Protein AF-0000000079915644 (afdb_homodimer)

Radius of gyration: 28.43 Å; Cα contacts (8 Å, |Δi|>4): 1876; chains: 2; bounding box: 83×76×59 Å

pLDDT: mean 86.88, std 17.56, range [28.33, 98.88]

Sequence (928 aa):
MQSSHTFTTGSAVFDEYNLVSAAGLVPVLELGEQAGLSDLIDTHVDLASTRVASGAANPVGKLTSIIGGMLTGADSIDDVDTIRAGGTPILFDQVYAPSTLGIFLREFTYGHSLQLGAVLRRHLIGLAARTPLLPGIEDRAFLDIDSLLRPVYGHQKQGASYGHAKIAGRALLRKGLSPLVTTLSTANSAPLVAEMRLRAGKTGSGRGAASQLRSAISTARACGATGKIMVRGDSAFGNKAVIGAAVAAGIEFSVVMTRNPRITRAMESIDEQEWTPVHYPGAVTDPDTGELISDAEVAETSYTAFSGRHKVTARLVVRRVKDANHPDALFPIWRYHPFFTNCDLPTVDADITHRKHAIVETVFADLIDGPLAHIPSGRFGANSAWVLCAAIAYNLLRAAGTLAGGRHAAARGATLRRHLVNVPARFARPARKPVLHLPAHWPRQADWTTLWDNVIDYEPPQAAMQSSHTFTTGSAVFDEYNLVSAAGLVPVLELGEQAGLSDLIDTHVDLASTRVASGAANPVGKLTSIIGGMLTGADSIDDVDTIRAGGTPILFDQVYAPSTLGIFLREFTYGHSLQLGAVLRRHLIGLAARTPLLPGIEDRAFLDIDSLLRPVYGHQKQGASYGHAKIAGRALLRKGLSPLVTTLSTANSAPLVAEMRLRAGKTGSGRGAASQLRSAISTARACGATGKIMVRGDSAFGNKAVIGAAVAAGIEFSVVMTRNPRITRAMESIDEQEWTPVHYPGAVTDPDTGELISDAEVAETSYTAFSGRHKVTARLVVRRVKDANHPDALFPIWRYHPFFTNCDLPTVDADITHRKHAIVETVFADLIDGPLAHIPSGRFGANSAWVLCAAIAYNLLRAAGTLAGGRHAAARGATLRRHLVNVPARFARPARKPVLHLPAHWPRQADWTTLWDNVIDYEPPQAA

Solvent-accessible surface area (backbone atoms only — not comparable to full-atom values): 47568 Å² total; per-residue (Å²): 62,45,70,67,66,81,64,52,65,82,21,59,42,63,72,26,54,38,33,19,61,42,49,28,46,56,45,50,50,48,46,40,48,74,24,37,42,56,60,40,37,60,73,50,52,76,57,85,82,42,95,43,77,76,37,40,59,61,58,39,26,48,52,38,30,51,27,52,16,40,48,69,60,18,28,41,55,68,47,29,32,58,56,60,14,21,18,34,51,69,46,29,39,55,71,62,53,33,71,58,47,51,50,30,35,64,57,35,39,71,70,49,39,52,27,50,42,50,35,38,32,52,34,47,30,28,40,39,73,74,38,86,54,50,50,60,22,51,58,36,30,37,34,29,47,51,54,57,67,54,83,67,71,51,49,83,29,74,62,63,54,86,43,68,44,53,62,63,53,32,49,37,43,75,69,38,38,21,43,37,37,30,30,38,31,23,95,73,28,53,74,35,63,43,39,66,44,70,34,59,44,85,51,60,77,43,66,64,43,32,63,49,46,55,54,34,52,53,41,43,44,69,52,44,38,73,43,50,41,34,38,29,31,49,49,65,46,44,42,70,60,38,50,46,48,29,56,75,70,71,38,32,40,35,22,20,49,68,87,42,72,67,57,50,52,56,58,68,65,55,57,81,85,58,51,39,79,42,76,59,91,85,50,59,50,35,82,85,76,63,43,59,56,49,59,33,33,36,36,68,47,81,40,72,44,73,60,77,95,64,48,42,76,36,36,34,38,35,38,34,31,61,36,71,54,39,72,76,42,96,57,76,45,69,43,76,50,48,28,42,29,66,62,86,55,58,70,68,54,40,50,57,58,50,60,54,43,58,57,54,52,57,54,50,50,47,40,28,76,30,43,47,44,37,68,74,52,92,44,66,31,24,38,34,46,49,52,46,40,43,44,44,34,50,43,50,50,46,48,44,19,44,57,29,34,79,72,38,38,67,48,52,61,70,56,45,24,57,60,43,19,47,35,40,22,44,55,45,54,67,96,77,40,58,32,35,37,19,34,20,67,42,75,51,45,68,41,40,49,38,27,38,40,62,44,52,65,57,68,78,80,72,83,127,62,43,70,67,66,80,63,52,66,82,22,59,41,63,71,26,53,37,34,20,58,42,50,28,47,56,47,50,51,48,46,40,47,75,22,38,42,56,58,39,36,61,72,49,52,75,59,83,80,41,93,44,76,79,36,40,60,62,57,40,27,48,52,36,28,52,28,53,17,40,49,70,58,20,28,41,56,69,48,29,32,58,57,60,14,21,19,34,50,69,47,27,40,55,70,63,53,32,70,58,47,51,50,30,36,63,57,35,40,71,68,50,39,53,29,48,43,49,35,39,32,53,33,47,31,28,42,40,74,74,39,84,53,52,49,58,22,51,58,35,30,38,34,30,45,50,52,55,66,53,84,68,70,52,49,83,30,73,59,63,55,84,44,68,44,52,61,64,52,33,48,38,43,74,69,36,39,21,45,38,37,31,31,38,31,22,96,74,28,53,74,34,62,42,38,66,45,69,35,60,41,87,53,59,76,43,66,65,43,31,62,49,46,56,53,34,52,53,43,42,43,69,52,45,38,74,42,50,40,33,39,28,32,48,47,64,46,44,43,71,60,39,50,47,45,31,55,75,70,69,38,32,39,36,20,20,49,69,86,42,72,68,55,49,51,56,57,66,66,53,55,80,84,57,52,38,79,42,76,58,91,83,49,58,49,37,84,85,76,63,43,60,58,50,60,32,32,35,35,69,45,81,41,72,44,73,62,77,95,63,47,43,76,35,37,34,38,34,37,34,30,60,38,72,53,39,73,77,42,96,58,75,46,69,44,76,50,49,30,41,28,65,60,86,56,56,71,69,54,42,50,57,57,50,60,54,44,59,56,53,53,55,53,50,50,47,39,28,76,31,43,47,44,36,67,74,52,95,44,68,31,24,38,35,45,50,52,48,40,44,44,44,34,50,43,50,51,45,47,44,18,44,56,27,33,79,72,38,36,67,48,52,64,71,55,45,24,58,61,43,20,48,34,40,21,44,55,44,54,67,96,77,40,57,33,34,37,20,33,19,68,42,76,49,46,68,40,40,48,38,29,38,40,61,46,52,64,57,68,79,80,72,82,124

InterPro domains:
  IPR025668 Transposase DDE domain [PF13701] (14-450)
  IPR047960 IS1380 family transposase [NF033539] (12-442)

Organism: NCBI:txid1990687

Nearest PDB structures (foldseek):
  1mm8-assembly1_A-2  TM=5.732E-01  e=1.551E-09  Escherichia coli
  4dm0-assembly1_A-2  TM=5.658E-01  e=3.781E-09  Escherichia coli
  3ecp-assembly1_A-2  TM=5.749E-01  e=3.443E-09  Escherichia coli
  1mus-assembly1_A-2  TM=5.666E-01  e=3.948E-08  Escherichia coli
  1b7e-assembly1_A-2  TM=5.263E-01  e=6.240E-05  Escherichia coli

Secondary structure (DSSP, 8-state):
-EESS---GGGEEEEETTEES-TTHHHHHHHHHHTTHHHHHHHH----S-SSGGGGS-HHHHHHHHHHHHHTT--STGGGGGGGSTTHHHHEE----HHHHHHHHTT--HHHHHHHHHHHHHHHHHHHHHS--STTTTTEEEEEEEE-------SS-TT----THHHHTHHHHHTTB--EEEEEE-TTS--EEEEEE--BTTS-TTTTHHHHHHHHHHHHHHTT--SEEEEEE-GGG-SHHHHHHHHHHT-EEEEE----HHHHHHHHTS-GGG-EEE--TTPPB-TTT-SB---EEEEEEEEEES-GGG-EEEEEEEEEEE-TT-TT-SS--EEEEEEEE---S-HHHHHHHHHGGGHHHHHHHHHHTTTTSS---SSHHHHHHHHHHHHHHHHHHHHHHHHH-GGGGG--HHHHIIIIIS--EEEE-GGG--EEEEETT-TTHHHHHHHHHHHHT-------/-EESS---GGGEEEEETTEES-TTHHHHHHHHHHTTHHHHHHHH----S-SSGGGGS-HHHHHHHHHHHHHHT--STGGGGGGGSTTHHHHEE----HHHHHHHHTT--HHHHHHHHHHHHHHHHHHHHHS--STTTTTEEEEEEEE-------SS-TT----THHHHTHHHHHTTB--EEEEEE-TTS--EEEEEE--BTTS-TTTTHHHHHHHHHHHHHHTT--SEEEEEE-GGG-SHHHHHHHHHHT-EEEEE----HHHHHHHHTS-GGG-EEE--TTPPB-TTT-SB---EEEEEEEEEES-GGG-EEEEEEEEEEE-TT-TT-SS--EEEEEEEE---S-HHHHHHHHHGGGHHHHHHHHHHTTTTSS---SSHHHHHHHHHHHHHHHHHHHHHHHHH-GGGGG--HHHHIIIIIS--EEEE-GGG--EEEEETT-TTHHHHHHHHHHHHT-------

Structure (mmCIF, N/CA/C/O backbone):
data_AF-0000000079915644-model_v1
#
loop_
_entity.id
_entity.type
_entity.pdbx_description
1 polymer Transposase
#
loop_
_atom_site.group_PDB
_atom_site.id
_atom_site.type_symbol
_atom_site.label_atom_id
_atom_site.label_alt_id
_atom_site.label_comp_id
_atom_site.label_asym_id
_atom_site.label_entity_id
_atom_site.label_seq_id
_atom_site.pdbx_PDB_ins_code
_atom_site.Cartn_x
_atom_site.Cartn_y
_atom_site.Cartn_z
_atom_site.occupancy
_atom_site.B_iso_or_equiv
_atom_site.auth_seq_id
_atom_site.auth_comp_id
_atom_site.auth_asym_id
_atom_site.auth_atom_id
_atom_site.pdbx_PDB_model_num
ATOM 1 N N . MET A 1 1 ? -13.391 -22.922 5.473 1 87.44 1 MET A N 1
ATOM 2 C CA . MET A 1 1 ? -14.523 -22.047 5.188 1 87.44 1 MET A CA 1
ATOM 3 C C . MET A 1 1 ? -15.164 -22.406 3.85 1 87.44 1 MET A C 1
ATOM 5 O O . MET A 1 1 ? -14.508 -22.344 2.809 1 87.44 1 MET A O 1
ATOM 9 N N . GLN A 1 2 ? -16.281 -23 3.943 1 85.5 2 GLN A N 1
ATOM 10 C CA . GLN A 1 2 ? -17.031 -23.422 2.764 1 85.5 2 GLN A CA 1
ATOM 11 C C . GLN A 1 2 ? -18.453 -22.891 2.795 1 85.5 2 GLN A C 1
ATOM 13 O O . GLN A 1 2 ? -19.031 -22.734 3.869 1 85.5 2 GLN A O 1
ATOM 18 N N . SER A 1 3 ? -18.938 -22.656 1.608 1 87.62 3 SER A N 1
ATOM 19 C CA . SER A 1 3 ? -20.312 -22.141 1.515 1 87.62 3 SER A CA 1
ATOM 20 C C . SER A 1 3 ? -21.312 -23.125 2.1 1 87.62 3 SER A C 1
ATOM 22 O O . SER A 1 3 ? -21.219 -24.328 1.86 1 87.62 3 SER A O 1
ATOM 24 N N . SER A 1 4 ? -22.188 -22.609 2.879 1 86.88 4 SER A N 1
ATOM 25 C CA . SER A 1 4 ? -23.219 -23.422 3.531 1 86.88 4 SER A CA 1
ATOM 26 C C . SER A 1 4 ? -24.469 -23.547 2.662 1 86.88 4 SER A C 1
ATOM 28 O O . SER A 1 4 ? -25.438 -24.203 3.045 1 86.88 4 SER A O 1
ATOM 30 N N . HIS A 1 5 ? -24.406 -22.906 1.469 1 90.5 5 HIS A N 1
ATOM 31 C CA . HIS A 1 5 ? -25.578 -22.859 0.584 1 90.5 5 HIS A CA 1
ATOM 32 C C . HIS A 1 5 ? -25.172 -23.172 -0.857 1 90.5 5 HIS A C 1
ATOM 34 O O . HIS A 1 5 ? -24 -23.031 -1.227 1 90.5 5 HIS A O 1
ATOM 40 N N . THR A 1 6 ? -26.109 -23.672 -1.55 1 90.62 6 THR A N 1
ATOM 41 C CA . THR A 1 6 ? -25.938 -23.812 -2.99 1 90.62 6 THR A CA 1
ATOM 42 C C . THR A 1 6 ? -26.516 -22.625 -3.734 1 90.62 6 THR A C 1
ATOM 44 O O . THR A 1 6 ? -27.719 -22.391 -3.701 1 90.62 6 THR A O 1
ATOM 47 N N . PHE A 1 7 ? -25.703 -21.938 -4.344 1 93.62 7 PHE A N 1
ATOM 48 C CA . PHE A 1 7 ? -26.109 -20.734 -5.055 1 93.62 7 PHE A CA 1
ATOM 49 C C . PHE A 1 7 ? -26.297 -21.016 -6.539 1 93.62 7 PHE A C 1
ATOM 51 O O . PHE A 1 7 ? -25.656 -21.922 -7.086 1 93.62 7 PHE A O 1
ATOM 58 N N . THR A 1 8 ? -27.188 -20.266 -7.152 1 94.19 8 THR A N 1
ATOM 59 C CA . THR A 1 8 ? -27.359 -20.234 -8.602 1 94.19 8 THR A CA 1
ATOM 60 C C . THR A 1 8 ? -27.016 -18.859 -9.164 1 94.19 8 THR A C 1
ATOM 62 O O . THR A 1 8 ? -26.734 -17.938 -8.406 1 94.19 8 THR A O 1
ATOM 65 N N . THR A 1 9 ? -26.984 -18.734 -10.422 1 94.31 9 THR A N 1
ATOM 66 C CA . THR A 1 9 ? -26.641 -17.469 -11.047 1 94.31 9 THR A CA 1
ATOM 67 C C . THR A 1 9 ? -27.641 -16.391 -10.656 1 94.31 9 THR A C 1
ATOM 69 O O . THR A 1 9 ? -27.297 -15.211 -10.555 1 94.31 9 THR A O 1
ATOM 72 N N . GLY A 1 10 ? -28.859 -16.766 -10.375 1 94.31 10 GLY A N 1
ATOM 73 C CA . GLY A 1 10 ? -29.891 -15.828 -9.992 1 94.31 10 GLY A CA 1
ATOM 74 C C . GLY A 1 10 ? -29.875 -15.477 -8.516 1 94.31 10 GLY A C 1
ATOM 75 O O . GLY A 1 10 ? -30.641 -14.625 -8.062 1 94.31 10 GLY A O 1
ATOM 76 N N . SER A 1 11 ? -28.938 -16.031 -7.773 1 96.5 11 SER A N 1
ATOM 77 C CA . SER A 1 11 ? -28.891 -15.875 -6.324 1 96.5 11 SER A CA 1
ATOM 78 C C . SER A 1 11 ? -28.266 -14.547 -5.93 1 96.5 11 SER A C 1
ATOM 80 O O . SER A 1 11 ? -28.297 -14.164 -4.758 1 96.5 11 SER A O 1
ATOM 82 N N . ALA A 1 12 ? -27.688 -13.789 -6.805 1 97.19 12 ALA A N 1
ATOM 83 C CA . ALA A 1 12 ? -27.094 -12.484 -6.539 1 97.19 12 ALA A CA 1
ATOM 84 C C . ALA A 1 12 ? -27.766 -11.398 -7.379 1 97.19 12 ALA A C 1
ATOM 86 O O . ALA A 1 12 ? -27.766 -11.477 -8.609 1 97.19 12 ALA A O 1
ATOM 87 N N . VAL A 1 13 ? -28.359 -10.453 -6.73 1 97.38 13 VAL A N 1
ATOM 88 C CA . VAL A 1 13 ? -29.094 -9.414 -7.441 1 97.38 13 VAL A CA 1
ATOM 89 C C . VAL A 1 13 ? -28.719 -8.039 -6.887 1 97.38 13 VAL A C 1
ATOM 91 O O . VAL A 1 13 ? -28.672 -7.848 -5.668 1 97.38 13 VAL A O 1
ATOM 94 N N . PHE A 1 14 ? -28.453 -7.098 -7.738 1 97.88 14 PHE A N 1
ATOM 95 C CA . PHE A 1 14 ? -28.141 -5.73 -7.348 1 97.88 14 PHE A CA 1
ATOM 96 C C . PHE A 1 14 ? -29.391 -4.867 -7.305 1 97.88 14 PHE A C 1
ATOM 98 O O . PHE A 1 14 ? -29.625 -4.059 -8.203 1 97.88 14 PHE A O 1
ATOM 105 N N . ASP A 1 15 ? -30.156 -4.996 -6.184 1 97.06 15 ASP A N 1
ATOM 106 C CA . ASP A 1 15 ? -31.469 -4.355 -6.16 1 97.06 15 ASP A CA 1
ATOM 107 C C . ASP A 1 15 ? -31.734 -3.674 -4.82 1 97.06 15 ASP A C 1
ATOM 109 O O . ASP A 1 15 ? -32.875 -3.301 -4.512 1 97.06 15 ASP A O 1
ATOM 113 N N . GLU A 1 16 ? -30.75 -3.574 -3.977 1 96.56 16 GLU A N 1
ATOM 114 C CA . GLU A 1 16 ? -30.969 -3.006 -2.652 1 96.56 16 GLU A CA 1
ATOM 115 C C . GLU A 1 16 ? -30.656 -1.513 -2.631 1 96.56 16 GLU A C 1
ATOM 117 O O . GLU A 1 16 ? -29.484 -1.119 -2.566 1 96.56 16 GLU A O 1
ATOM 122 N N . TYR A 1 17 ? -31.594 -0.675 -2.482 1 96.12 17 TYR A N 1
ATOM 123 C CA . TYR A 1 17 ? -31.453 0.775 -2.564 1 96.12 17 TYR A CA 1
ATOM 124 C C . TYR A 1 17 ? -31.078 1.365 -1.209 1 96.12 17 TYR A C 1
ATOM 126 O O . TYR A 1 17 ? -30.625 2.506 -1.127 1 96.12 17 TYR A O 1
ATOM 134 N N . ASN A 1 18 ? -31.266 0.606 -0.146 1 96.44 18 ASN A N 1
ATOM 135 C CA . ASN A 1 18 ? -31.047 1.159 1.187 1 96.44 18 ASN A CA 1
ATOM 136 C C . ASN A 1 18 ? -29.766 0.621 1.812 1 96.44 18 ASN A C 1
ATOM 138 O O . ASN A 1 18 ? -29.484 0.88 2.982 1 96.44 18 ASN A O 1
ATOM 142 N N . LEU A 1 19 ? -29.062 -0.148 1.036 1 97.5 19 LEU A N 1
ATOM 143 C CA . LEU A 1 19 ? -27.812 -0.714 1.535 1 97.5 19 LEU A CA 1
ATOM 144 C C . LEU A 1 19 ? -26.641 0.245 1.304 1 97.5 19 LEU A C 1
ATOM 146 O O . LEU A 1 19 ? -26.344 0.598 0.161 1 97.5 19 LEU A O 1
ATOM 150 N N . VAL A 1 20 ? -26.094 0.651 2.436 1 96.81 20 VAL A N 1
ATOM 151 C CA . VAL A 1 20 ? -24.953 1.565 2.428 1 96.81 20 VAL A CA 1
ATOM 152 C C . VAL A 1 20 ? -23.656 0.775 2.557 1 96.81 20 VAL A C 1
ATOM 154 O O . VAL A 1 20 ? -23.5 -0.023 3.482 1 96.81 20 VAL A O 1
ATOM 157 N N . SER A 1 21 ? -22.719 1.036 1.674 1 96.44 21 SER A N 1
ATOM 158 C CA . SER A 1 21 ? -21.5 0.252 1.67 1 96.44 21 SER A CA 1
ATOM 159 C C . SER A 1 21 ? -20.484 0.805 2.668 1 96.44 21 SER A C 1
ATOM 161 O O . SER A 1 21 ? -19.594 0.081 3.127 1 96.44 21 SER A O 1
ATOM 163 N N . ALA A 1 22 ? -20.594 2.09 3.01 1 97.5 22 ALA A N 1
ATOM 164 C CA . ALA A 1 22 ? -19.625 2.75 3.875 1 97.5 22 ALA A CA 1
ATOM 165 C C . ALA A 1 22 ? -20.312 3.684 4.867 1 97.5 22 ALA A C 1
ATOM 167 O O . ALA A 1 22 ? -20.188 4.906 4.77 1 97.5 22 ALA A O 1
ATOM 168 N N . ALA A 1 23 ? -20.875 3.09 5.855 1 97.75 23 ALA A N 1
ATOM 169 C CA . ALA A 1 23 ? -21.656 3.865 6.82 1 97.75 23 ALA A CA 1
ATOM 170 C C . ALA A 1 23 ? -20.75 4.758 7.66 1 97.75 23 ALA A C 1
ATOM 172 O O . ALA A 1 23 ? -21.203 5.781 8.188 1 97.75 23 ALA A O 1
ATOM 173 N N . GLY A 1 24 ? -19.484 4.395 7.766 1 97.88 24 GLY A N 1
ATOM 174 C CA . GLY A 1 24 ? -18.531 5.191 8.523 1 97.88 24 GLY A CA 1
ATOM 175 C C . GLY A 1 24 ? -18.25 6.539 7.891 1 97.88 24 GLY A C 1
ATOM 176 O O . GLY A 1 24 ? -17.672 7.422 8.531 1 97.88 24 GLY A O 1
ATOM 177 N N . LEU A 1 25 ? -18.672 6.742 6.664 1 97.81 25 LEU A N 1
ATOM 178 C CA . LEU A 1 25 ? -18.547 8.039 6.012 1 97.81 25 LEU A CA 1
ATOM 179 C C . LEU A 1 25 ? -19.328 9.109 6.762 1 97.81 25 LEU A C 1
ATOM 181 O O . LEU A 1 25 ? -18.953 10.281 6.746 1 97.81 25 LEU A O 1
ATOM 185 N N . VAL A 1 26 ? -20.422 8.719 7.406 1 97.62 26 VAL A N 1
ATOM 186 C CA . VAL A 1 26 ? -21.297 9.672 8.062 1 97.62 26 VAL A CA 1
ATOM 187 C C . VAL A 1 26 ? -20.547 10.414 9.156 1 97.62 26 VAL A C 1
ATOM 189 O O . VAL A 1 26 ? -20.391 11.641 9.094 1 97.62 26 VAL A O 1
ATOM 192 N N . PRO A 1 27 ? -19.953 9.672 10.141 1 98.06 27 PRO A N 1
ATOM 193 C CA . PRO A 1 27 ? -19.25 10.422 11.18 1 98.06 27 PRO A CA 1
ATOM 194 C C . PRO A 1 27 ? -17.984 11.102 10.648 1 98.06 27 PRO A C 1
ATOM 196 O O . PRO A 1 27 ? -17.625 12.18 11.117 1 98.06 27 PRO A O 1
ATOM 199 N N . VAL A 1 28 ? -17.297 10.555 9.656 1 98.38 28 VAL A N 1
ATOM 200 C CA . VAL A 1 28 ? -16.031 11.109 9.18 1 98.38 28 VAL A CA 1
ATOM 201 C C . VAL A 1 28 ? -16.281 12.422 8.43 1 98.38 28 VAL A C 1
ATOM 203 O O . VAL A 1 28 ? -15.594 13.414 8.656 1 98.38 28 VAL A O 1
ATOM 206 N N . LEU A 1 29 ? -17.281 12.453 7.582 1 97.75 29 LEU A N 1
ATOM 207 C CA . LEU A 1 29 ? -17.594 13.68 6.855 1 97.75 29 LEU A CA 1
ATOM 208 C C . LEU A 1 29 ? -18.219 14.727 7.785 1 97.75 29 LEU A C 1
ATOM 210 O O . LEU A 1 29 ? -17.984 15.922 7.609 1 97.75 29 LEU A O 1
ATOM 214 N N . GLU A 1 30 ? -18.984 14.25 8.742 1 97.25 30 GLU A N 1
ATOM 215 C CA . GLU A 1 30 ? -19.5 15.18 9.75 1 97.25 30 GLU A CA 1
ATOM 216 C C . GLU A 1 30 ? -18.359 15.852 10.508 1 97.25 30 GLU A C 1
ATOM 218 O O . GLU A 1 30 ? -18.422 17.047 10.789 1 97.25 30 GLU A O 1
ATOM 223 N N . LEU A 1 31 ? -17.391 15.086 10.852 1 98.06 31 LEU A N 1
ATOM 224 C CA . LEU A 1 31 ? -16.203 15.633 11.492 1 98.06 31 LEU A CA 1
ATOM 225 C C . LEU A 1 31 ? -15.547 16.688 10.609 1 98.06 31 LEU A C 1
ATOM 227 O O . LEU A 1 31 ? -15.117 17.734 11.102 1 98.06 31 LEU A O 1
ATOM 231 N N . GLY A 1 32 ? -15.43 16.422 9.297 1 98.19 32 GLY A N 1
ATOM 232 C CA . GLY A 1 32 ? -14.922 17.406 8.359 1 98.19 32 GLY A CA 1
ATOM 233 C C . GLY A 1 32 ? -15.711 18.703 8.367 1 98.19 32 GLY A C 1
ATOM 234 O O . GLY A 1 32 ? -15.133 19.797 8.328 1 98.19 32 GLY A O 1
ATOM 235 N N . GLU A 1 33 ? -16.969 18.578 8.469 1 96.62 33 GLU A N 1
ATOM 236 C CA . GLU A 1 33 ? -17.844 19.734 8.492 1 96.62 33 GLU A CA 1
ATOM 237 C C . GLU A 1 33 ? -17.703 20.516 9.797 1 96.62 33 GLU A C 1
ATOM 239 O O . GLU A 1 33 ? -17.719 21.75 9.797 1 96.62 33 GLU A O 1
ATOM 244 N N . GLN A 1 34 ? -17.609 19.766 10.852 1 96.81 34 GLN A N 1
ATOM 245 C CA . GLN A 1 34 ? -17.422 20.406 12.148 1 96.81 34 GLN A CA 1
ATOM 246 C C . GLN A 1 34 ? -16.125 21.203 12.195 1 96.81 34 GLN A C 1
ATOM 248 O O . GLN A 1 34 ? -16.016 22.188 12.938 1 96.81 34 GLN A O 1
ATOM 253 N N . ALA A 1 35 ? -15.203 20.797 11.352 1 97.69 35 ALA A N 1
ATOM 254 C CA . ALA A 1 35 ? -13.93 21.5 11.258 1 97.69 35 ALA A CA 1
ATOM 255 C C . ALA A 1 35 ? -13.961 22.547 10.156 1 97.69 35 ALA A C 1
ATOM 257 O O . ALA A 1 35 ? -12.938 23.156 9.844 1 97.69 35 ALA A O 1
ATOM 258 N N . GLY A 1 36 ? -15.031 22.672 9.484 1 97.44 36 GLY A N 1
ATOM 259 C CA . GLY A 1 36 ? -15.281 23.812 8.602 1 97.44 36 GLY A CA 1
ATOM 260 C C . GLY A 1 36 ? -14.953 23.5 7.148 1 97.44 36 GLY A C 1
ATOM 261 O O . GLY A 1 36 ? -14.695 24.422 6.363 1 97.44 36 GLY A O 1
ATOM 262 N N . LEU A 1 37 ? -14.977 22.281 6.727 1 98 37 LEU A N 1
ATOM 263 C CA . LEU A 1 37 ? -14.492 21.906 5.402 1 98 37 LEU A CA 1
ATOM 264 C C . LEU A 1 37 ? -15.297 22.609 4.309 1 98 37 LEU A C 1
ATOM 266 O O . LEU A 1 37 ? -14.727 23.297 3.459 1 98 37 LEU A O 1
ATOM 270 N N . SER A 1 38 ? -16.594 22.516 4.301 1 97.12 38 SER A N 1
ATOM 271 C CA . SER A 1 38 ? -17.438 23.078 3.246 1 97.12 38 SER A CA 1
ATOM 272 C C . SER A 1 38 ? -17.344 24.609 3.229 1 97.12 38 SER A C 1
ATOM 274 O O . SER A 1 38 ? -17.266 25.219 2.16 1 97.12 38 SER A O 1
ATOM 276 N N . ASP A 1 39 ? -17.344 25.203 4.367 1 97.31 39 ASP A N 1
ATOM 277 C CA . ASP A 1 39 ? -17.234 26.656 4.461 1 97.31 39 ASP A CA 1
ATOM 278 C C . ASP A 1 39 ? -15.898 27.156 3.9 1 97.31 39 ASP A C 1
ATOM 280 O O . ASP A 1 39 ? -15.852 28.156 3.191 1 97.31 39 ASP A O 1
ATOM 284 N N . LEU A 1 40 ? -14.891 26.469 4.25 1 98.31 40 LEU A N 1
ATOM 285 C CA . LEU A 1 40 ? -13.562 26.828 3.775 1 98.31 40 LEU A CA 1
ATOM 286 C C . LEU A 1 40 ? -13.477 26.719 2.258 1 98.31 40 LEU A C 1
ATOM 288 O O . LEU A 1 40 ? -12.898 27.578 1.596 1 98.31 40 LEU A O 1
ATOM 292 N N . ILE A 1 41 ? -13.977 25.609 1.707 1 97.56 41 ILE A N 1
ATOM 293 C CA . ILE A 1 41 ? -13.977 25.438 0.259 1 97.56 41 ILE A CA 1
ATOM 294 C C . ILE A 1 41 ? -14.781 26.547 -0.394 1 97.56 41 ILE A C 1
ATOM 296 O O . ILE A 1 41 ? -14.32 27.172 -1.354 1 97.56 41 ILE A O 1
ATOM 300 N N . ASP A 1 42 ? -15.906 26.812 0.135 1 95.38 42 ASP A N 1
ATOM 301 C CA . ASP A 1 42 ? -16.797 27.812 -0.424 1 95.38 42 ASP A CA 1
ATOM 302 C C . ASP A 1 42 ? -16.141 29.203 -0.393 1 95.38 42 ASP A C 1
ATOM 304 O O . ASP A 1 42 ? -16.297 29.984 -1.328 1 95.38 42 ASP A O 1
ATOM 308 N N . THR A 1 43 ? -15.438 29.484 0.604 1 96.12 43 THR A N 1
ATOM 309 C CA . THR A 1 43 ? -14.844 30.797 0.822 1 96.12 43 THR A CA 1
ATOM 310 C C . THR A 1 43 ? -13.586 30.969 -0.026 1 96.12 43 THR A C 1
ATOM 312 O O . THR A 1 43 ? -13.32 32.062 -0.536 1 96.12 43 THR A O 1
ATOM 315 N N . HIS A 1 44 ? -12.859 29.891 -0.237 1 95.69 44 HIS A N 1
ATOM 316 C CA . HIS A 1 44 ? -11.508 30.094 -0.746 1 95.69 44 HIS A CA 1
ATOM 317 C C . HIS A 1 44 ? -11.383 29.609 -2.188 1 95.69 44 HIS A C 1
ATOM 319 O O . HIS A 1 44 ? -10.5 30.047 -2.922 1 95.69 44 HIS A O 1
ATOM 325 N N . VAL A 1 45 ? -12.195 28.656 -2.588 1 95 45 VAL A N 1
ATOM 326 C CA . VAL A 1 45 ? -12.039 28.078 -3.92 1 95 45 VAL A CA 1
ATOM 327 C C . VAL A 1 45 ? -13.039 28.719 -4.883 1 95 45 VAL A C 1
ATOM 329 O O . VAL A 1 45 ? -14.242 28.484 -4.781 1 95 45 VAL A O 1
ATOM 332 N N . ASP A 1 46 ? -12.508 29.531 -5.793 1 89.62 46 ASP A N 1
ATOM 333 C CA . ASP A 1 46 ? -13.32 30.234 -6.781 1 89.62 46 ASP A CA 1
ATOM 334 C C . ASP A 1 46 ? -12.812 29.953 -8.195 1 89.62 46 ASP A C 1
ATOM 336 O O . ASP A 1 46 ? -11.789 30.5 -8.609 1 89.62 46 ASP A O 1
ATOM 340 N N . LEU A 1 47 ? -13.555 29.078 -8.891 1 85.31 47 LEU A N 1
ATOM 341 C CA . LEU A 1 47 ? -13.195 28.797 -10.281 1 85.31 47 LEU A CA 1
ATOM 342 C C . LEU A 1 47 ? -13.969 29.688 -11.234 1 85.31 47 LEU A C 1
ATOM 344 O O . LEU A 1 47 ? -14.852 29.234 -11.961 1 85.31 47 LEU A O 1
ATOM 348 N N . ALA A 1 48 ? -14.062 30.938 -11.172 1 68.81 48 ALA A N 1
ATOM 349 C CA . ALA A 1 48 ? -14.852 31.906 -11.922 1 68.81 48 ALA A CA 1
ATOM 350 C C . ALA A 1 48 ? -14.711 31.688 -13.422 1 68.81 48 ALA A C 1
ATOM 352 O O . ALA A 1 48 ? -15.695 31.797 -14.164 1 68.81 48 ALA A O 1
ATOM 353 N N . SER A 1 49 ? -13.531 31.5 -13.961 1 60.97 49 SER A N 1
ATOM 354 C CA . SER A 1 49 ? -13.344 31.391 -15.406 1 60.97 49 SER A CA 1
ATOM 355 C C . SER A 1 49 ? -13.102 29.938 -15.812 1 60.97 49 SER A C 1
ATOM 357 O O . SER A 1 49 ? -12.102 29.328 -15.414 1 60.97 49 SER A O 1
ATOM 359 N N . THR A 1 50 ? -14.242 29.219 -16.094 1 63.44 50 THR A N 1
ATOM 360 C CA . THR A 1 50 ? -14.016 27.844 -16.484 1 63.44 50 THR A CA 1
ATOM 361 C C . THR A 1 50 ? -14.18 27.656 -17.984 1 63.44 50 THR A C 1
ATOM 363 O O . THR A 1 50 ? -14.867 28.453 -18.641 1 63.44 50 THR A O 1
ATOM 366 N N . ARG A 1 51 ? -13.461 26.938 -18.547 1 59.19 51 ARG A N 1
ATOM 367 C CA . ARG A 1 51 ? -13.562 26.562 -19.953 1 59.19 51 ARG A CA 1
ATOM 368 C C . ARG A 1 51 ? -14.945 26 -20.266 1 59.19 51 ARG A C 1
ATOM 370 O O . ARG A 1 51 ? -15.492 26.266 -21.344 1 59.19 51 ARG A O 1
ATOM 377 N N . VAL A 1 52 ? -15.469 25.281 -19.406 1 59.91 52 VAL A N 1
ATOM 378 C CA . VAL A 1 52 ? -16.812 24.719 -19.5 1 59.91 52 VAL A CA 1
ATOM 379 C C . VAL A 1 52 ? -17.672 25.219 -18.359 1 59.91 52 VAL A C 1
ATOM 381 O O . VAL A 1 52 ? -17.328 25.031 -17.188 1 59.91 52 VAL A O 1
ATOM 384 N N . ALA A 1 53 ? -18.656 25.953 -18.75 1 58.56 53 ALA A N 1
ATOM 385 C CA . ALA A 1 53 ? -19.516 26.625 -17.766 1 58.56 53 ALA A CA 1
ATOM 386 C C . ALA A 1 53 ? -19.922 25.656 -16.656 1 58.56 53 ALA A C 1
ATOM 388 O O . ALA A 1 53 ? -19.891 26.016 -15.469 1 58.56 53 ALA A O 1
ATOM 389 N N . SER A 1 54 ? -20.312 24.5 -16.938 1 61.59 54 SER A N 1
ATOM 390 C CA . SER A 1 54 ? -20.781 23.516 -15.961 1 61.59 54 SER A CA 1
ATOM 391 C C . SER A 1 54 ? -19.625 22.969 -15.141 1 61.59 54 SER A C 1
ATOM 393 O O . SER A 1 54 ? -19.844 22.406 -14.055 1 61.59 54 SER A O 1
ATOM 395 N N . GLY A 1 55 ? -18.469 23.234 -15.539 1 64.81 55 GLY A N 1
ATOM 396 C CA . GLY A 1 55 ? -17.312 22.672 -14.867 1 64.81 55 GLY A CA 1
ATOM 397 C C . GLY A 1 55 ? -17 23.328 -13.539 1 64.81 55 GLY A C 1
ATOM 398 O O . GLY A 1 55 ? -16.469 22.688 -12.633 1 64.81 55 GLY A O 1
ATOM 399 N N . ALA A 1 56 ? -17.453 24.484 -13.414 1 72.25 56 ALA A N 1
ATOM 400 C CA . ALA A 1 56 ? -17.031 25.25 -12.242 1 72.25 56 ALA A CA 1
ATOM 401 C C . ALA A 1 56 ? -18.172 25.375 -11.227 1 72.25 56 ALA A C 1
ATOM 403 O O . ALA A 1 56 ? -17.984 25.891 -10.125 1 72.25 56 ALA A O 1
ATOM 404 N N . ALA A 1 57 ? -19.203 24.781 -11.469 1 82.44 57 ALA A N 1
ATOM 405 C CA . ALA A 1 57 ? -20.344 24.938 -10.57 1 82.44 57 ALA A CA 1
ATOM 406 C C . ALA A 1 57 ? -20.188 24.047 -9.336 1 82.44 57 ALA A C 1
ATOM 408 O O . ALA A 1 57 ? -19.719 22.906 -9.438 1 82.44 57 ALA A O 1
ATOM 409 N N . ASN A 1 58 ? -20.516 24.578 -8.141 1 89.69 58 ASN A N 1
ATOM 410 C CA . ASN A 1 58 ? -20.625 23.891 -6.852 1 89.69 58 ASN A CA 1
ATOM 411 C C . ASN A 1 58 ? -19.328 23.172 -6.48 1 89.69 58 ASN A C 1
ATOM 413 O O . ASN A 1 58 ? -19.328 21.969 -6.25 1 89.69 58 ASN A O 1
ATOM 417 N N . PRO A 1 59 ? -18.234 23.922 -6.324 1 93.62 59 PRO A N 1
ATOM 418 C CA . PRO A 1 59 ? -16.953 23.297 -5.957 1 93.62 59 PRO A CA 1
ATOM 419 C C . PRO A 1 59 ? -17.031 22.531 -4.641 1 93.62 59 PRO A C 1
ATOM 421 O O . PRO A 1 59 ? -16.359 21.516 -4.473 1 93.62 59 PRO A O 1
ATOM 424 N N . VAL A 1 60 ? -17.938 23 -3.734 1 95.62 60 VAL A N 1
ATOM 425 C CA . VAL A 1 60 ? -18.047 22.359 -2.422 1 95.62 60 VAL A CA 1
ATOM 426 C C . VAL A 1 60 ? -18.469 20.906 -2.58 1 95.62 60 VAL A C 1
ATOM 428 O O . VAL A 1 60 ? -17.797 20 -2.102 1 95.62 60 VAL A O 1
ATOM 431 N N . GLY A 1 61 ? -19.594 20.703 -3.299 1 95.31 61 GLY A N 1
ATOM 432 C CA . GLY A 1 61 ? -20.094 19.359 -3.506 1 95.31 61 GLY A CA 1
ATOM 433 C C . GLY A 1 61 ? -19.125 18.469 -4.262 1 95.31 61 GLY A C 1
ATOM 434 O O . GLY A 1 61 ? -18.969 17.297 -3.938 1 95.31 61 GLY A O 1
ATOM 435 N N . LYS A 1 62 ? -18.469 18.984 -5.227 1 96.06 62 LYS A N 1
ATOM 436 C CA . LYS A 1 62 ? -17.594 18.203 -6.086 1 96.06 62 LYS A CA 1
ATOM 437 C C . LYS A 1 62 ? -16.297 17.828 -5.355 1 96.06 62 LYS A C 1
ATOM 439 O O . LYS A 1 62 ? -15.859 16.672 -5.422 1 96.06 62 LYS A O 1
ATOM 444 N N . LEU A 1 63 ? -15.727 18.75 -4.605 1 97.56 63 LEU A N 1
ATOM 445 C CA . LEU A 1 63 ? -14.516 18.453 -3.857 1 97.56 63 LEU A CA 1
ATOM 446 C C . LEU A 1 63 ? -14.805 17.5 -2.707 1 97.56 63 LEU A C 1
ATOM 448 O O . LEU A 1 63 ? -14.023 16.578 -2.453 1 97.56 63 LEU A O 1
ATOM 452 N N . THR A 1 64 ? -15.945 17.672 -2.023 1 97.75 64 THR A N 1
ATOM 453 C CA . THR A 1 64 ? -16.281 16.781 -0.927 1 97.75 64 THR A CA 1
ATOM 454 C C . THR A 1 64 ? -16.641 15.391 -1.455 1 97.75 64 THR A C 1
ATOM 456 O O . THR A 1 64 ? -16.406 14.383 -0.776 1 97.75 64 THR A O 1
ATOM 459 N N . SER A 1 65 ? -17.172 15.289 -2.691 1 97.06 65 SER A N 1
ATOM 460 C CA . SER A 1 65 ? -17.391 13.992 -3.324 1 97.06 65 SER A CA 1
ATOM 461 C C . SER A 1 65 ? -16.062 13.273 -3.566 1 97.06 65 SER A C 1
ATOM 463 O O . SER A 1 65 ? -15.953 12.07 -3.309 1 97.06 65 SER A O 1
ATOM 465 N N . ILE A 1 66 ? -15.094 14.016 -4.074 1 97.69 66 ILE A N 1
ATOM 466 C CA . ILE A 1 66 ? -13.781 13.445 -4.336 1 97.69 66 ILE A CA 1
ATOM 467 C C . ILE A 1 66 ? -13.156 12.969 -3.025 1 97.69 66 ILE A C 1
ATOM 469 O O . ILE A 1 66 ? -12.703 11.828 -2.924 1 97.69 66 ILE A O 1
ATOM 473 N N . ILE A 1 67 ? -13.211 13.789 -2.018 1 98.44 67 ILE A N 1
ATOM 474 C CA . ILE A 1 67 ? -12.664 13.461 -0.706 1 98.44 67 ILE A CA 1
ATOM 475 C C . ILE A 1 67 ? -13.406 12.266 -0.121 1 98.44 67 ILE A C 1
ATOM 477 O O . ILE A 1 67 ? -12.789 11.328 0.392 1 98.44 67 ILE A O 1
ATOM 481 N N . GLY A 1 68 ? -14.766 12.266 -0.212 1 98 68 GLY A N 1
ATOM 482 C CA . GLY A 1 68 ? -15.57 11.141 0.251 1 98 68 GLY A CA 1
ATOM 483 C C . GLY A 1 68 ? -15.195 9.836 -0.42 1 98 68 GLY A C 1
ATOM 484 O O . GLY A 1 68 ? -15.094 8.797 0.241 1 98 68 GLY A O 1
ATOM 485 N N . GLY A 1 69 ? -15.008 9.891 -1.744 1 97.12 69 GLY A N 1
ATOM 486 C CA . GLY A 1 69 ? -14.547 8.711 -2.457 1 97.12 69 GLY A CA 1
ATOM 487 C C . GLY A 1 69 ? -13.203 8.211 -1.966 1 97.12 69 GLY A C 1
ATOM 488 O O . GLY A 1 69 ? -13.023 7.008 -1.758 1 97.12 69 GLY A O 1
ATOM 489 N N . MET A 1 70 ? -12.273 9.125 -1.736 1 97.44 70 MET A N 1
ATOM 490 C CA . MET A 1 70 ? -10.938 8.766 -1.261 1 97.44 70 MET A CA 1
ATOM 491 C C . MET A 1 70 ? -11.008 8.141 0.128 1 97.44 70 MET A C 1
ATOM 493 O O . MET A 1 70 ? -10.234 7.238 0.446 1 97.44 70 MET A O 1
ATOM 497 N N . LEU A 1 71 ? -11.938 8.609 0.934 1 98 71 LEU A N 1
ATOM 498 C CA . LEU A 1 71 ? -12.117 8.07 2.277 1 98 71 LEU A CA 1
ATOM 499 C C . LEU A 1 71 ? -12.57 6.613 2.223 1 98 71 LEU A C 1
ATOM 501 O O . LEU A 1 71 ? -12.305 5.844 3.148 1 98 71 LEU A O 1
ATOM 505 N N . THR A 1 72 ? -13.234 6.254 1.127 1 96.81 72 THR A N 1
ATOM 506 C CA . THR A 1 72 ? -13.703 4.879 0.994 1 96.81 72 THR A CA 1
ATOM 507 C C . THR A 1 72 ? -12.68 4.035 0.238 1 96.81 72 THR A C 1
ATOM 509 O O . THR A 1 72 ? -12.875 2.826 0.069 1 96.81 72 THR A O 1
ATOM 512 N N . GLY A 1 73 ? -11.648 4.688 -0.302 1 94.25 73 GLY A N 1
ATOM 513 C CA . GLY A 1 73 ? -10.57 3.92 -0.913 1 94.25 73 GLY A CA 1
ATOM 514 C C . GLY A 1 73 ? -10.391 4.219 -2.389 1 94.25 73 GLY A C 1
ATOM 515 O O . GLY A 1 73 ? -9.594 3.566 -3.068 1 94.25 73 GLY A O 1
ATOM 516 N N . ALA A 1 74 ? -11.055 5.211 -2.961 1 94.56 74 ALA A N 1
ATOM 517 C CA . ALA A 1 74 ? -10.906 5.555 -4.375 1 94.56 74 ALA A CA 1
ATOM 518 C C . ALA A 1 74 ? -9.5 6.047 -4.68 1 94.56 74 ALA A C 1
ATOM 520 O O . ALA A 1 74 ? -8.945 6.859 -3.938 1 94.56 74 ALA A O 1
ATOM 521 N N . ASP A 1 75 ? -8.898 5.52 -5.746 1 91.31 75 ASP A N 1
ATOM 522 C CA . ASP A 1 75 ? -7.59 5.996 -6.184 1 91.31 75 ASP A CA 1
ATOM 523 C C . ASP A 1 75 ? -7.629 6.445 -7.641 1 91.31 75 ASP A C 1
ATOM 525 O O . ASP A 1 75 ? -6.582 6.641 -8.266 1 91.31 75 ASP A O 1
ATOM 529 N N . SER A 1 76 ? -8.828 6.504 -8.219 1 91.94 76 SER A N 1
ATOM 530 C CA . SER A 1 76 ? -9.117 7.07 -9.531 1 91.94 76 SER A CA 1
ATOM 531 C C . SER A 1 76 ? -10.438 7.836 -9.523 1 91.94 76 SER A C 1
ATOM 533 O O . SER A 1 76 ? -11.258 7.664 -8.617 1 91.94 76 SER A O 1
ATOM 535 N N . ILE A 1 77 ? -10.609 8.633 -10.555 1 94.5 77 ILE A N 1
ATOM 536 C CA . ILE A 1 77 ? -11.852 9.391 -10.633 1 94.5 77 ILE A CA 1
ATOM 537 C C . ILE A 1 77 ? -13.039 8.438 -10.789 1 94.5 77 ILE A C 1
ATOM 539 O O . ILE A 1 77 ? -14.07 8.617 -10.141 1 94.5 77 ILE A O 1
ATOM 543 N N . ASP A 1 78 ? -12.867 7.391 -11.508 1 92.81 78 ASP A N 1
ATOM 544 C CA . ASP A 1 78 ? -13.93 6.41 -11.734 1 92.81 78 ASP A CA 1
ATOM 545 C C . ASP A 1 78 ? -14.297 5.688 -10.445 1 92.81 78 ASP A C 1
ATOM 547 O O . ASP A 1 78 ? -15.453 5.32 -10.234 1 92.81 78 ASP A O 1
ATOM 551 N N . ASP A 1 79 ? -13.383 5.52 -9.594 1 92.75 79 ASP A N 1
ATOM 552 C CA . ASP A 1 79 ? -13.602 4.785 -8.352 1 92.75 79 ASP A CA 1
ATOM 553 C C . ASP A 1 79 ? -14.492 5.574 -7.395 1 92.75 79 ASP A C 1
ATOM 555 O O . ASP A 1 79 ? -15.07 5.008 -6.469 1 92.75 79 ASP A O 1
ATOM 559 N N . VAL A 1 80 ? -14.586 6.848 -7.621 1 95.62 80 VAL A N 1
ATOM 560 C CA . VAL A 1 80 ? -15.414 7.672 -6.758 1 95.62 80 VAL A CA 1
ATOM 561 C C . VAL A 1 80 ? -16.891 7.285 -6.926 1 95.62 80 VAL A C 1
ATOM 563 O O . VAL A 1 80 ? -17.719 7.57 -6.059 1 95.62 80 VAL A O 1
ATOM 566 N N . ASP A 1 81 ? -17.219 6.598 -7.938 1 95.56 81 ASP A N 1
ATOM 567 C CA . ASP A 1 81 ? -18.594 6.242 -8.281 1 95.56 81 ASP A CA 1
ATOM 568 C C . ASP A 1 81 ? -19.219 5.348 -7.211 1 95.56 81 ASP A C 1
ATOM 570 O O . ASP A 1 81 ? -20.438 5.188 -7.156 1 95.56 81 ASP A O 1
ATOM 574 N N . THR A 1 82 ? -18.438 4.797 -6.344 1 93.12 82 THR A N 1
ATOM 575 C CA . THR A 1 82 ? -18.922 3.9 -5.301 1 93.12 82 THR A CA 1
ATOM 576 C C . THR A 1 82 ? -19.828 4.641 -4.328 1 93.12 82 THR A C 1
ATOM 578 O O . THR A 1 82 ? -20.781 4.062 -3.791 1 93.12 82 THR A O 1
ATOM 581 N N . ILE A 1 83 ? -19.641 5.902 -4.195 1 95 83 ILE A N 1
ATOM 582 C CA . ILE A 1 83 ? -20.422 6.648 -3.215 1 95 83 ILE A CA 1
ATOM 583 C C . ILE A 1 83 ? -21.781 7.02 -3.811 1 95 83 ILE A C 1
ATOM 585 O O . ILE A 1 83 ? -22.609 7.648 -3.146 1 95 83 ILE A O 1
ATOM 589 N N . ARG A 1 84 ? -22 6.602 -4.996 1 95.62 84 ARG A N 1
ATOM 590 C CA . ARG A 1 84 ? -23.312 6.832 -5.621 1 95.62 84 ARG A CA 1
ATOM 591 C C . ARG A 1 84 ? -24.141 5.562 -5.621 1 95.62 84 ARG A C 1
ATOM 593 O O . ARG A 1 84 ? -25.25 5.539 -6.184 1 95.62 84 ARG A O 1
ATOM 600 N N . ALA A 1 85 ? -23.719 4.566 -4.992 1 95.69 85 ALA A N 1
ATOM 601 C CA . ALA A 1 85 ? -24.375 3.26 -5.02 1 95.69 85 ALA A CA 1
ATOM 602 C C . ALA A 1 85 ? -25.25 3.057 -3.779 1 95.69 85 ALA A C 1
ATOM 604 O O . ALA A 1 85 ? -24.938 3.58 -2.705 1 95.69 85 ALA A O 1
ATOM 605 N N . GLY A 1 86 ? -26.344 2.297 -3.986 1 96.44 86 GLY A N 1
ATOM 606 C CA . GLY A 1 86 ? -27.172 1.868 -2.881 1 96.44 86 GLY A CA 1
ATOM 607 C C . GLY A 1 86 ? -27.797 3.025 -2.113 1 96.44 86 GLY A C 1
ATOM 608 O O . GLY A 1 86 ? -28.375 3.936 -2.713 1 96.44 86 GLY A O 1
ATOM 609 N N . GLY A 1 87 ? -27.609 2.924 -0.812 1 95.94 87 GLY A N 1
ATOM 610 C CA . GLY A 1 87 ? -28.234 3.9 0.061 1 95.94 87 GLY A CA 1
ATOM 611 C C . GLY A 1 87 ? -27.375 5.129 0.301 1 95.94 87 GLY A C 1
ATOM 612 O O . GLY A 1 87 ? -27.828 6.086 0.941 1 95.94 87 GLY A O 1
ATOM 613 N N . THR A 1 88 ? -26.172 5.176 -0.237 1 95.06 88 THR A N 1
ATOM 614 C CA . THR A 1 88 ? -25.25 6.27 0.056 1 95.06 88 THR A CA 1
ATOM 615 C C . THR A 1 88 ? -25.812 7.602 -0.434 1 95.06 88 THR A C 1
ATOM 617 O O . THR A 1 88 ? -25.766 8.602 0.284 1 95.06 88 THR A O 1
ATOM 620 N N . PRO A 1 89 ? -26.422 7.633 -1.621 1 94.12 89 PRO A N 1
ATOM 621 C CA . PRO A 1 89 ? -26.969 8.906 -2.09 1 94.12 89 PRO A CA 1
ATOM 622 C C . PRO A 1 89 ? -28.203 9.344 -1.306 1 94.12 89 PRO A C 1
ATOM 624 O O . PRO A 1 89 ? -28.656 10.484 -1.434 1 94.12 89 PRO A O 1
ATOM 627 N N . ILE A 1 90 ? -28.75 8.453 -0.578 1 94.31 90 ILE A N 1
ATOM 628 C CA . ILE A 1 90 ? -29.844 8.812 0.312 1 94.31 90 ILE A CA 1
ATOM 629 C C . ILE A 1 90 ? -29.297 9.516 1.554 1 94.31 90 ILE A C 1
ATOM 631 O O . ILE A 1 90 ? -29.906 10.445 2.072 1 94.31 90 ILE A O 1
ATOM 635 N N . LEU A 1 91 ? -28.156 9.086 1.971 1 95.31 91 LEU A N 1
ATOM 636 C CA . LEU A 1 91 ? -27.531 9.609 3.184 1 95.31 91 LEU A CA 1
ATOM 637 C C . LEU A 1 91 ? -26.891 10.969 2.924 1 95.31 91 LEU A C 1
ATOM 639 O O . LEU A 1 91 ? -26.781 11.789 3.834 1 95.31 91 LEU A O 1
ATOM 643 N N . PHE A 1 92 ? -26.391 11.164 1.71 1 95.81 92 PHE A N 1
ATOM 644 C CA . PHE A 1 92 ? -25.609 12.359 1.423 1 95.81 92 PHE A CA 1
ATOM 645 C C . PHE A 1 92 ? -26.172 13.094 0.207 1 95.81 92 PHE A C 1
ATOM 647 O O . PHE A 1 92 ? -26.594 12.461 -0.765 1 95.81 92 PHE A O 1
ATOM 654 N N . ASP A 1 93 ? -26.078 14.344 0.316 1 93.25 93 ASP A N 1
ATOM 655 C CA . ASP A 1 93 ? -26.422 15.195 -0.82 1 93.25 93 ASP A CA 1
ATOM 656 C C . ASP A 1 93 ? -25.172 15.641 -1.571 1 93.25 93 ASP A C 1
ATOM 658 O O . ASP A 1 93 ? -24.047 15.422 -1.101 1 93.25 93 ASP A O 1
ATOM 662 N N . GLN A 1 94 ? -25.359 16.078 -2.828 1 91.75 94 GLN A N 1
ATOM 663 C CA . GLN A 1 94 ? -24.312 16.672 -3.645 1 91.75 94 GLN A CA 1
ATOM 664 C C . GLN A 1 94 ? -23.234 15.633 -3.969 1 91.75 94 GLN A C 1
ATOM 666 O O . GLN A 1 94 ? -22.047 15.898 -3.793 1 91.75 94 GLN A O 1
ATOM 671 N N . VAL A 1 95 ? -23.703 14.461 -4.293 1 93.5 95 VAL A N 1
ATOM 672 C CA . VAL A 1 95 ? -22.828 13.398 -4.789 1 93.5 95 VAL A CA 1
ATOM 673 C C . VAL A 1 95 ? -22.766 13.445 -6.316 1 93.5 95 VAL A C 1
ATOM 675 O O . VAL A 1 95 ? -23.812 13.461 -6.98 1 93.5 95 VAL A O 1
ATOM 678 N N . TYR A 1 96 ? -21.562 13.5 -6.875 1 94.19 96 TYR A N 1
ATOM 679 C CA . TYR A 1 96 ? -21.438 13.766 -8.305 1 94.19 96 TYR A CA 1
ATOM 680 C C . TYR A 1 96 ? -20.828 12.578 -9.031 1 94.19 96 TYR A C 1
ATOM 682 O O . TYR A 1 96 ? -20.078 11.797 -8.438 1 94.19 96 TYR A O 1
ATOM 690 N N . ALA A 1 97 ? -21.172 12.484 -10.297 1 94.75 97 ALA A N 1
ATOM 691 C CA . ALA A 1 97 ? -20.656 11.422 -11.164 1 94.75 97 ALA A CA 1
ATOM 692 C C . ALA A 1 97 ? -19.188 11.656 -11.5 1 94.75 97 ALA A C 1
ATOM 694 O O . ALA A 1 97 ? -18.734 12.797 -11.586 1 94.75 97 ALA A O 1
ATOM 695 N N . PRO A 1 98 ? -18.453 10.555 -11.766 1 95.44 98 PRO A N 1
ATOM 696 C CA . PRO A 1 98 ? -17.031 10.664 -12.109 1 95.44 98 PRO A CA 1
ATOM 697 C C . PRO A 1 98 ? -16.781 11.562 -13.312 1 95.44 98 PRO A C 1
ATOM 699 O O . PRO A 1 98 ? -15.82 12.328 -13.328 1 95.44 98 PRO A O 1
ATOM 702 N N . SER A 1 99 ? -17.641 11.5 -14.336 1 94.5 99 SER A N 1
ATOM 703 C CA . SER A 1 99 ? -17.469 12.344 -15.523 1 94.5 99 SER A CA 1
ATOM 704 C C . SER A 1 99 ? -17.5 13.82 -15.156 1 94.5 99 SER A C 1
ATOM 706 O O . SER A 1 99 ? -16.672 14.602 -15.625 1 94.5 99 SER A O 1
ATOM 708 N N . THR A 1 100 ? -18.406 14.156 -14.273 1 94.38 100 THR A N 1
ATOM 709 C CA . THR A 1 100 ? -18.531 15.531 -13.797 1 94.38 100 THR A CA 1
ATOM 710 C C . THR A 1 100 ? -17.297 15.945 -12.984 1 94.38 100 THR A C 1
ATOM 712 O O . THR A 1 100 ? -16.781 17.047 -13.156 1 94.38 100 THR A O 1
ATOM 715 N N . LEU A 1 101 ? -16.875 15.062 -12.164 1 95.81 101 LEU A N 1
ATOM 716 C CA . LEU A 1 101 ? -15.711 15.336 -11.328 1 95.81 101 LEU A CA 1
ATOM 717 C C . LEU A 1 101 ? -14.453 15.492 -12.18 1 95.81 101 LEU A C 1
ATOM 719 O O . LEU A 1 101 ? -13.594 16.328 -11.875 1 95.81 101 LEU A O 1
ATOM 723 N N . GLY A 1 102 ? -14.359 14.688 -13.227 1 94.69 102 GLY A N 1
ATOM 724 C CA . GLY A 1 102 ? -13.234 14.805 -14.141 1 94.69 102 GLY A CA 1
ATOM 725 C C . GLY A 1 102 ? -13.18 16.156 -14.836 1 94.69 102 GLY A C 1
ATOM 726 O O . GLY A 1 102 ? -12.117 16.766 -14.922 1 94.69 102 GLY A O 1
ATOM 727 N N . ILE A 1 103 ? -14.305 16.594 -15.297 1 92.75 103 ILE A N 1
ATOM 728 C CA . ILE A 1 103 ? -14.398 17.891 -15.953 1 92.75 103 ILE A CA 1
ATOM 729 C C . ILE A 1 103 ? -14.008 19 -14.969 1 92.75 103 ILE A C 1
ATOM 731 O O . ILE A 1 103 ? -13.242 19.906 -15.312 1 92.75 103 ILE A O 1
ATOM 735 N N . PHE A 1 104 ? -14.508 18.906 -13.805 1 93.88 104 PHE A N 1
ATOM 736 C CA . PHE A 1 104 ? -14.242 19.875 -12.758 1 93.88 104 PHE A CA 1
ATOM 737 C C . PHE A 1 104 ? -12.75 19.938 -12.453 1 93.88 104 PHE A C 1
ATOM 739 O O . PHE A 1 104 ? -12.164 21.016 -12.422 1 93.88 104 PHE A O 1
ATOM 746 N N . LEU A 1 105 ? -12.094 18.781 -12.258 1 94.69 105 LEU A N 1
ATOM 747 C CA . LEU A 1 105 ? -10.68 18.719 -11.93 1 94.69 105 LEU A CA 1
ATOM 748 C C . LEU A 1 105 ? -9.836 19.344 -13.031 1 94.69 105 LEU A C 1
ATOM 750 O O . LEU A 1 105 ? -8.836 20 -12.758 1 94.69 105 LEU A O 1
ATOM 754 N N . ARG A 1 106 ? -10.25 19.203 -14.242 1 92.12 106 ARG A N 1
ATOM 755 C CA . ARG A 1 106 ? -9.469 19.672 -15.383 1 92.12 106 ARG A CA 1
ATOM 756 C C . ARG A 1 106 ? -9.539 21.188 -15.516 1 92.12 106 ARG A C 1
ATOM 758 O O . ARG A 1 106 ? -8.812 21.781 -16.312 1 92.12 106 ARG A O 1
ATOM 765 N N . GLU A 1 107 ? -10.359 21.812 -14.711 1 92.62 107 GLU A N 1
ATOM 766 C CA . GLU A 1 107 ? -10.453 23.266 -14.719 1 92.62 107 GLU A CA 1
ATOM 767 C C . GLU A 1 107 ? -9.414 23.906 -13.805 1 92.62 107 GLU A C 1
ATOM 769 O O . GLU A 1 107 ? -9.18 25.109 -13.859 1 92.62 107 GLU A O 1
ATOM 774 N N . PHE A 1 108 ? -8.82 23.156 -12.977 1 93.88 108 PHE A N 1
ATOM 775 C CA . PHE A 1 108 ? -7.902 23.688 -11.977 1 93.88 108 PHE A CA 1
ATOM 776 C C . PHE A 1 108 ? -6.637 24.234 -12.633 1 93.88 108 PHE A C 1
ATOM 778 O O . PHE A 1 108 ? -6.051 23.578 -13.492 1 93.88 108 PHE A O 1
ATOM 785 N N . THR A 1 109 ? -6.301 25.406 -12.281 1 92.06 109 THR A N 1
ATOM 786 C CA . THR A 1 109 ? -5.031 26.047 -12.617 1 92.06 109 THR A CA 1
ATOM 787 C C . THR A 1 109 ? -4.121 26.125 -11.398 1 92.06 109 THR A C 1
ATOM 789 O O . THR A 1 109 ? -4.488 25.656 -10.312 1 92.06 109 THR A O 1
ATOM 792 N N . TYR A 1 110 ? -3.018 26.688 -11.656 1 90.44 110 TYR A N 1
ATOM 793 C CA . TYR A 1 110 ? -2.072 26.859 -10.562 1 90.44 110 TYR A CA 1
ATOM 794 C C . TYR A 1 110 ? -2.68 27.703 -9.445 1 90.44 110 TYR A C 1
ATOM 796 O O . TYR A 1 110 ? -2.578 27.359 -8.273 1 90.44 110 TYR A O 1
ATOM 804 N N . GLY A 1 111 ? -3.271 28.781 -9.805 1 92.44 111 GLY A N 1
ATOM 805 C CA . GLY A 1 111 ? -3.922 29.641 -8.828 1 92.44 111 GLY A CA 1
ATOM 806 C C . GLY A 1 111 ? -4.977 28.922 -8.008 1 92.44 111 GLY A C 1
ATOM 807 O O . GLY A 1 111 ? -5.078 29.125 -6.797 1 92.44 111 GLY A O 1
ATOM 808 N N . HIS A 1 112 ? -5.754 28.062 -8.641 1 94.19 112 HIS A N 1
ATOM 809 C CA . HIS A 1 112 ? -6.773 27.281 -7.949 1 94.19 112 HIS A CA 1
ATOM 810 C C . HIS A 1 112 ? -6.145 26.297 -6.973 1 94.19 112 HIS A C 1
ATOM 812 O O . HIS A 1 112 ? -6.695 26.047 -5.898 1 94.19 112 HIS A O 1
ATOM 818 N N . SER A 1 113 ? -5.035 25.797 -7.363 1 94.31 113 SER A N 1
ATOM 819 C CA . SER A 1 113 ? -4.332 24.875 -6.477 1 94.31 113 SER A CA 1
ATOM 820 C C . SER A 1 113 ? -3.848 25.578 -5.215 1 94.31 113 SER A C 1
ATOM 822 O O . SER A 1 113 ? -3.836 24.984 -4.133 1 94.31 113 SER A O 1
ATOM 824 N N . LEU A 1 114 ? -3.439 26.797 -5.367 1 94.94 114 LEU A N 1
ATOM 825 C CA . LEU A 1 114 ? -3.055 27.562 -4.195 1 94.94 114 LEU A CA 1
ATOM 826 C C . LEU A 1 114 ? -4.25 27.797 -3.273 1 94.94 114 LEU A C 1
ATOM 828 O O . LEU A 1 114 ? -4.109 27.734 -2.049 1 94.94 114 LEU A O 1
ATOM 832 N N . GLN A 1 115 ? -5.367 28.031 -3.881 1 96.88 115 GLN A N 1
ATOM 833 C CA . GLN A 1 115 ? -6.594 28.203 -3.105 1 96.88 115 GLN A CA 1
ATOM 834 C C . GLN A 1 115 ? -6.938 26.922 -2.34 1 96.88 115 GLN A C 1
ATOM 836 O O . GLN A 1 115 ? -7.234 26.969 -1.145 1 96.88 115 GLN A O 1
ATOM 841 N N . LEU A 1 116 ? -6.895 25.828 -3.023 1 98.06 116 LEU A N 1
ATOM 842 C CA . LEU A 1 116 ? -7.195 24.547 -2.381 1 98.06 116 LEU A CA 1
ATOM 843 C C . LEU A 1 116 ? -6.148 24.203 -1.328 1 98.06 116 LEU A C 1
ATOM 845 O O . LEU A 1 116 ? -6.461 23.594 -0.303 1 98.06 116 LEU A O 1
ATOM 849 N N . GLY A 1 117 ? -4.895 24.609 -1.574 1 98 117 GLY A N 1
ATOM 850 C CA . GLY A 1 117 ? -3.863 24.5 -0.554 1 98 117 GLY A CA 1
ATOM 851 C C . GLY A 1 117 ? -4.191 25.25 0.716 1 98 117 GLY A C 1
ATOM 852 O O . GLY A 1 117 ? -3.91 24.781 1.819 1 98 117 GLY A O 1
ATOM 853 N N . ALA A 1 118 ? -4.75 26.406 0.543 1 98.12 118 ALA A N 1
ATOM 854 C CA . ALA A 1 118 ? -5.195 27.188 1.696 1 98.12 118 ALA A CA 1
ATOM 855 C C . ALA A 1 118 ? -6.27 26.438 2.479 1 98.12 118 ALA A C 1
ATOM 857 O O . ALA A 1 118 ? -6.285 26.453 3.711 1 98.12 118 ALA A O 1
ATOM 858 N N . VAL A 1 119 ? -7.168 25.766 1.76 1 98.69 119 VAL A N 1
ATOM 859 C CA . VAL A 1 119 ? -8.203 24.969 2.404 1 98.69 119 VAL A CA 1
ATOM 860 C C . VAL A 1 119 ? -7.555 23.859 3.229 1 98.69 119 VAL A C 1
ATOM 862 O O . VAL A 1 119 ? -7.953 23.609 4.367 1 98.69 119 VAL A O 1
ATOM 865 N N . LEU A 1 120 ? -6.543 23.203 2.654 1 98.81 120 LEU A N 1
ATOM 866 C CA . LEU A 1 120 ? -5.82 22.156 3.361 1 98.81 120 LEU A CA 1
ATOM 867 C C . LEU A 1 120 ? -5.27 22.672 4.688 1 98.81 120 LEU A C 1
ATOM 869 O O . LEU A 1 120 ? -5.5 22.062 5.738 1 98.81 120 LEU A O 1
ATOM 873 N N . ARG A 1 121 ? -4.645 23.812 4.695 1 98.56 121 ARG A N 1
ATOM 874 C CA . ARG A 1 121 ? -4.012 24.375 5.883 1 98.56 121 ARG A CA 1
ATOM 875 C C . ARG A 1 121 ? -5.055 24.766 6.926 1 98.56 121 ARG A C 1
ATOM 877 O O . ARG A 1 121 ? -4.938 24.391 8.094 1 98.56 121 ARG A O 1
ATOM 884 N N . ARG A 1 122 ? -6.043 25.438 6.504 1 98.75 122 ARG A N 1
ATOM 885 C CA . ARG A 1 122 ? -7.047 25.953 7.43 1 98.75 122 ARG A CA 1
ATOM 886 C C . ARG A 1 122 ? -7.902 24.812 7.996 1 98.75 122 ARG A C 1
ATOM 888 O O . ARG A 1 122 ? -8.328 24.875 9.148 1 98.75 122 ARG A O 1
ATOM 895 N N . HIS A 1 123 ? -8.164 23.875 7.141 1 98.81 123 HIS A N 1
ATOM 896 C CA . HIS A 1 123 ? -8.93 22.734 7.633 1 98.81 123 HIS A CA 1
ATOM 897 C C . HIS A 1 123 ? -8.141 21.953 8.68 1 98.81 123 HIS A C 1
ATOM 899 O O . HIS A 1 123 ? -8.711 21.438 9.641 1 98.81 123 HIS A O 1
ATOM 905 N N . LEU A 1 124 ? -6.832 21.844 8.469 1 98.88 124 LEU A N 1
ATOM 906 C CA . LEU A 1 124 ? -5.996 21.203 9.477 1 98.88 124 LEU A CA 1
ATOM 907 C C . LEU A 1 124 ? -6.094 21.922 10.812 1 98.88 124 LEU A C 1
ATOM 909 O O . LEU A 1 124 ? -6.176 21.297 11.867 1 98.88 124 LEU A O 1
ATOM 913 N N . ILE A 1 125 ? -6.117 23.234 10.797 1 98.75 125 ILE A N 1
ATOM 914 C CA . ILE A 1 125 ? -6.266 24.047 12 1 98.75 125 ILE A CA 1
ATOM 915 C C . ILE A 1 125 ? -7.605 23.734 12.664 1 98.75 125 ILE A C 1
ATOM 917 O O . ILE A 1 125 ? -7.668 23.547 13.883 1 98.75 125 ILE A O 1
ATOM 921 N N . GLY A 1 126 ? -8.656 23.656 11.828 1 98.5 126 GLY A N 1
ATOM 922 C CA . GLY A 1 126 ? -9.961 23.297 12.352 1 98.5 126 GLY A CA 1
ATOM 923 C C . GLY A 1 126 ? -9.992 21.906 12.977 1 98.5 126 GLY A C 1
ATOM 924 O O . GLY A 1 126 ? -10.602 21.703 14.031 1 98.5 126 GLY A O 1
ATOM 925 N N . LEU A 1 127 ? -9.359 20.938 12.336 1 98.62 127 LEU A N 1
ATOM 926 C CA . LEU A 1 127 ? -9.305 19.578 12.852 1 98.62 127 LEU A CA 1
ATOM 927 C C . LEU A 1 127 ? -8.547 19.516 14.172 1 98.62 127 LEU A C 1
ATOM 929 O O . LEU A 1 127 ? -8.945 18.812 15.094 1 98.62 127 LEU A O 1
ATOM 933 N N . ALA A 1 128 ? -7.414 20.281 14.234 1 98.25 128 ALA A N 1
ATOM 934 C CA . ALA A 1 128 ? -6.605 20.312 15.453 1 98.25 128 ALA A CA 1
ATOM 935 C C . ALA A 1 128 ? -7.383 20.938 16.609 1 98.25 128 ALA A C 1
ATOM 937 O O . ALA A 1 128 ? -7.191 20.547 17.766 1 98.25 128 ALA A O 1
ATOM 938 N N . ALA A 1 129 ? -8.25 21.875 16.312 1 97 129 ALA A N 1
ATOM 939 C CA . ALA A 1 129 ? -9.086 22.5 17.328 1 97 129 ALA A CA 1
ATOM 940 C C . ALA A 1 129 ? -10.195 21.547 17.781 1 97 129 ALA A C 1
ATOM 942 O O . ALA A 1 129 ? -10.562 21.531 18.953 1 97 129 ALA A O 1
ATOM 943 N N . ARG A 1 130 ? -10.672 20.719 16.891 1 97.44 130 ARG A N 1
ATOM 944 C CA . ARG A 1 130 ? -11.836 19.875 17.125 1 97.44 130 ARG A CA 1
ATOM 945 C C . ARG A 1 130 ? -11.438 18.547 17.766 1 97.44 130 ARG A C 1
ATOM 947 O O . ARG A 1 130 ? -12.234 17.922 18.469 1 97.44 130 ARG A O 1
ATOM 954 N N . THR A 1 131 ? -10.219 18.047 17.531 1 97.12 131 THR A N 1
ATOM 955 C CA . THR A 1 131 ? -9.758 16.734 17.969 1 97.12 131 THR A CA 1
ATOM 956 C C . THR A 1 131 ? -8.375 16.828 18.609 1 97.12 131 THR A C 1
ATOM 958 O O . THR A 1 131 ? -7.617 17.75 18.312 1 97.12 131 THR A O 1
ATOM 961 N N . PRO A 1 132 ? -8.031 15.953 19.469 1 96.38 132 PRO A N 1
ATOM 962 C CA . PRO A 1 132 ? -6.688 15.953 20.062 1 96.38 132 PRO A CA 1
ATOM 963 C C . PRO A 1 132 ? -5.645 15.32 19.141 1 96.38 132 PRO A C 1
ATOM 965 O O . PRO A 1 132 ? -4.93 14.406 19.547 1 96.38 132 PRO A O 1
ATOM 968 N N . LEU A 1 133 ? -5.438 15.875 17.984 1 96.44 133 LEU A N 1
ATOM 969 C CA . LEU A 1 133 ? -4.586 15.344 16.922 1 96.44 133 LEU A CA 1
ATOM 970 C C . LEU A 1 133 ? -3.113 15.516 17.281 1 96.44 133 LEU A C 1
ATOM 972 O O . LEU A 1 133 ? -2.268 14.742 16.828 1 96.44 133 LEU A O 1
ATOM 976 N N . LEU A 1 134 ? -2.803 16.578 18.031 1 97.88 134 LEU A N 1
ATOM 977 C CA . LEU A 1 134 ? -1.416 16.984 18.234 1 97.88 134 LEU A CA 1
ATOM 978 C C . LEU A 1 134 ? -1.109 17.172 19.719 1 97.88 134 LEU A C 1
ATOM 980 O O . LEU A 1 134 ? -0.752 18.281 20.141 1 97.88 134 LEU A O 1
ATOM 984 N N . PRO A 1 135 ? -1.208 16.031 20.438 1 97 135 PRO A N 1
ATOM 985 C CA . PRO A 1 135 ? -0.867 16.156 21.859 1 97 135 PRO A CA 1
ATOM 986 C C . PRO A 1 135 ? 0.564 16.641 22.078 1 97 135 PRO A C 1
ATOM 988 O O . PRO A 1 135 ? 1.497 16.125 21.469 1 97 135 PRO A O 1
ATOM 991 N N . GLY A 1 136 ? 0.735 17.672 22.953 1 97.38 136 GLY A N 1
ATOM 992 C CA . GLY A 1 136 ? 2.057 18.156 23.297 1 97.38 136 GLY A CA 1
ATOM 993 C C . GLY A 1 136 ? 2.576 19.203 22.328 1 97.38 136 GLY A C 1
ATOM 994 O O . GLY A 1 136 ? 3.744 19.609 22.406 1 97.38 136 GLY A O 1
ATOM 995 N N . ILE A 1 137 ? 1.682 19.688 21.422 1 98.06 137 ILE A N 1
ATOM 996 C CA . ILE A 1 137 ? 2.127 20.625 20.406 1 98.06 137 ILE A CA 1
ATOM 997 C C . ILE A 1 137 ? 2.596 21.922 21.047 1 98.06 137 ILE A C 1
ATOM 999 O O . ILE A 1 137 ? 3.424 22.641 20.484 1 98.06 137 ILE A O 1
ATOM 1003 N N . GLU A 1 138 ? 2.16 22.266 22.266 1 97.62 138 GLU A N 1
ATOM 1004 C CA . GLU A 1 138 ? 2.543 23.5 22.969 1 97.62 138 GLU A CA 1
ATOM 1005 C C . GLU A 1 138 ? 3.994 23.422 23.438 1 97.62 138 GLU A C 1
ATOM 1007 O O . GLU A 1 138 ? 4.613 24.469 23.703 1 97.62 138 GLU A O 1
ATOM 1012 N N . ASP A 1 139 ? 4.48 22.188 23.531 1 97.25 139 ASP A N 1
ATOM 1013 C CA . ASP A 1 139 ? 5.859 22.016 23.969 1 97.25 139 ASP A CA 1
ATOM 1014 C C . ASP A 1 139 ? 6.816 21.969 22.781 1 97.25 139 ASP A C 1
ATOM 1016 O O . ASP A 1 139 ? 7.797 22.719 22.734 1 97.25 139 ASP A O 1
ATOM 1020 N N . ARG A 1 140 ? 6.473 21.031 21.891 1 97.75 140 ARG A N 1
ATOM 1021 C CA . ARG A 1 140 ? 7.352 20.859 20.734 1 97.75 140 ARG A CA 1
ATOM 1022 C C . ARG A 1 140 ? 6.586 20.328 19.531 1 97.75 140 ARG A C 1
ATOM 1024 O O . ARG A 1 140 ? 5.801 19.391 19.656 1 97.75 140 ARG A O 1
ATOM 1031 N N . ALA A 1 141 ? 6.832 20.906 18.406 1 98.56 141 ALA A N 1
ATOM 1032 C CA . ALA A 1 141 ? 6.27 20.453 17.141 1 98.56 141 ALA A CA 1
ATOM 1033 C C . ALA A 1 141 ? 7.375 20.172 16.125 1 98.56 141 ALA A C 1
ATOM 1035 O O . ALA A 1 141 ? 8.445 20.781 16.172 1 98.56 141 ALA A O 1
ATOM 1036 N N . PHE A 1 142 ? 7.168 19.25 15.273 1 98.75 142 PHE A N 1
ATOM 1037 C CA . PHE A 1 142 ? 8.117 18.906 14.227 1 98.75 142 PHE A CA 1
ATOM 1038 C C . PHE A 1 142 ? 7.512 19.156 12.844 1 98.75 142 PHE A C 1
ATOM 1040 O O . PHE A 1 142 ? 6.344 18.828 12.609 1 98.75 142 PHE A O 1
ATOM 1047 N N . LEU A 1 143 ? 8.25 19.781 11.992 1 98.81 143 LEU A N 1
ATOM 1048 C CA . LEU A 1 143 ? 7.938 19.938 10.57 1 98.81 143 LEU A CA 1
ATOM 1049 C C . LEU A 1 143 ? 8.93 19.156 9.711 1 98.81 143 LEU A C 1
ATOM 1051 O O . LEU A 1 143 ? 10.109 19.5 9.656 1 98.81 143 LEU A O 1
ATOM 1055 N N . ASP A 1 144 ? 8.477 18.156 9.047 1 97.94 144 ASP A N 1
ATOM 1056 C CA . ASP A 1 144 ? 9.344 17.359 8.188 1 97.94 144 ASP A CA 1
ATOM 1057 C C . ASP A 1 144 ? 9.062 17.641 6.715 1 97.94 144 ASP A C 1
ATOM 1059 O O . ASP A 1 144 ? 7.922 17.516 6.266 1 97.94 144 ASP A O 1
ATOM 1063 N N . ILE A 1 145 ? 10.102 17.984 5.965 1 96.12 145 ILE A N 1
ATOM 1064 C CA . ILE A 1 145 ? 9.961 18.312 4.547 1 96.12 145 ILE A CA 1
ATOM 1065 C C . ILE A 1 145 ? 10.594 17.203 3.705 1 96.12 145 ILE A C 1
ATOM 1067 O O . ILE A 1 145 ? 11.68 16.703 4.031 1 96.12 145 ILE A O 1
ATOM 1071 N N . ASP A 1 146 ? 9.867 16.734 2.752 1 90.38 146 ASP A N 1
ATOM 1072 C CA . ASP A 1 146 ? 10.406 15.758 1.811 1 90.38 146 ASP A CA 1
ATOM 1073 C C . ASP A 1 146 ? 9.664 15.812 0.477 1 90.38 146 ASP A C 1
ATOM 1075 O O . ASP A 1 146 ? 8.586 16.406 0.385 1 90.38 146 ASP A O 1
ATOM 1079 N N . SER A 1 147 ? 10.312 15.344 -0.539 1 87.19 147 SER A N 1
ATOM 1080 C CA . SER A 1 147 ? 9.672 15.234 -1.848 1 87.19 147 SER A CA 1
ATOM 1081 C C . SER A 1 147 ? 9.773 13.812 -2.393 1 87.19 147 SER A C 1
ATOM 1083 O O . SER A 1 147 ? 10.688 13.07 -2.027 1 87.19 147 SER A O 1
ATOM 1085 N N . LEU A 1 148 ? 8.703 13.391 -2.965 1 70.44 148 LEU A N 1
ATOM 1086 C CA . LEU A 1 148 ? 8.789 12.086 -3.609 1 70.44 148 LEU A CA 1
ATOM 1087 C C . LEU A 1 148 ? 9.609 12.164 -4.895 1 70.44 148 LEU A C 1
ATOM 1089 O O . LEU A 1 148 ? 9.32 12.977 -5.773 1 70.44 148 LEU A O 1
ATOM 1093 N N . LEU A 1 149 ? 10.945 12 -4.656 1 56.06 149 LEU A N 1
ATOM 1094 C CA . LEU A 1 149 ? 11.898 12.195 -5.746 1 56.06 149 LEU A CA 1
ATOM 1095 C C . LEU A 1 149 ? 11.82 11.047 -6.746 1 56.06 149 LEU A C 1
ATOM 1097 O O . LEU A 1 149 ? 11.438 9.93 -6.387 1 56.06 149 LEU A O 1
ATOM 1101 N N . ARG A 1 150 ? 12.016 11.492 -7.977 1 47.81 150 ARG A N 1
ATOM 1102 C CA . ARG A 1 150 ? 12.461 10.617 -9.055 1 47.81 150 ARG A CA 1
ATOM 1103 C C . ARG A 1 150 ? 13.602 9.711 -8.586 1 47.81 150 ARG A C 1
ATOM 1105 O O . ARG A 1 150 ? 14.375 10.086 -7.699 1 47.81 150 ARG A O 1
ATOM 1112 N N . PRO A 1 151 ? 13.438 8.586 -8.758 1 40.72 151 PRO A N 1
ATOM 1113 C CA . PRO A 1 151 ? 14.656 7.805 -8.531 1 40.72 151 PRO A CA 1
ATOM 1114 C C . PRO A 1 151 ? 15.93 8.617 -8.789 1 40.72 151 PRO A C 1
ATOM 1116 O O . PRO A 1 151 ? 16.031 9.297 -9.805 1 40.72 151 PRO A O 1
ATOM 1119 N N . VAL A 1 152 ? 16.422 9.328 -7.723 1 34.28 152 VAL A N 1
ATOM 1120 C CA . VAL A 1 152 ? 17.672 10.055 -7.867 1 34.28 152 VAL A CA 1
ATOM 1121 C C . VAL A 1 152 ? 18.734 9.148 -8.484 1 34.28 152 VAL A C 1
ATOM 1123 O O . VAL A 1 152 ? 18.953 8.023 -8.023 1 34.28 152 VAL A O 1
ATOM 1126 N N . TYR A 1 153 ? 18.953 9.203 -9.75 1 31.22 153 TYR A N 1
ATOM 1127 C CA . TYR A 1 153 ? 20.188 8.656 -10.305 1 31.22 153 TYR A CA 1
ATOM 1128 C C . TYR A 1 153 ? 21.422 9.266 -9.617 1 31.22 153 TYR A C 1
ATOM 1130 O O . TYR A 1 153 ? 21.828 10.383 -9.945 1 31.22 153 TYR A O 1
ATOM 1138 N N . GLY A 1 154 ? 21.391 9.484 -8.312 1 30.92 154 GLY A N 1
ATOM 1139 C CA . GLY A 1 154 ? 22.594 10.125 -7.816 1 30.92 154 GLY A CA 1
ATOM 1140 C C . GLY A 1 154 ? 23.859 9.562 -8.43 1 30.92 154 GLY A C 1
ATOM 1141 O O . GLY A 1 154 ? 23.938 8.367 -8.711 1 30.92 154 GLY A O 1
ATOM 1142 N N . HIS A 1 155 ? 24.734 10.453 -8.898 1 29.03 155 HIS A N 1
ATOM 1143 C CA . HIS A 1 155 ? 26.062 10.289 -9.492 1 29.03 155 HIS A CA 1
ATOM 1144 C C . HIS A 1 155 ? 26.844 9.172 -8.805 1 29.03 155 HIS A C 1
ATOM 1146 O O . HIS A 1 155 ? 27.5 8.367 -9.461 1 29.03 155 HIS A O 1
ATOM 1152 N N . GLN A 1 156 ? 27.281 9.531 -7.605 1 29.98 156 GLN A N 1
ATOM 1153 C CA . GLN A 1 156 ? 28.312 8.742 -6.957 1 29.98 156 GLN A CA 1
ATOM 1154 C C . GLN A 1 156 ? 27.781 7.391 -6.5 1 29.98 156 GLN A C 1
ATOM 1156 O O . GLN A 1 156 ? 28.531 6.551 -6.004 1 29.98 156 GLN A O 1
ATOM 1161 N N . LYS A 1 157 ? 26.484 7.398 -6.121 1 30.67 157 LYS A N 1
ATOM 1162 C CA . LYS A 1 157 ? 26.109 6.082 -5.613 1 30.67 157 LYS A CA 1
ATOM 1163 C C . LYS A 1 157 ? 25.781 5.125 -6.758 1 30.67 157 LYS A C 1
ATOM 1165 O O . LYS A 1 157 ? 24.859 5.375 -7.539 1 30.67 157 LYS A O 1
ATOM 1170 N N . GLN A 1 158 ? 26.781 4.664 -7.41 1 28.94 158 GLN A N 1
ATOM 1171 C CA . GLN A 1 158 ? 26.922 3.656 -8.453 1 28.94 158 GLN A CA 1
ATOM 1172 C C . GLN A 1 158 ? 25.688 2.773 -8.547 1 28.94 158 GLN A C 1
ATOM 1174 O O . GLN A 1 158 ? 25.25 2.412 -9.648 1 28.94 158 GLN A O 1
ATOM 1179 N N . GLY A 1 159 ? 25.406 1.989 -7.559 1 28.33 159 GLY A N 1
ATOM 1180 C CA . GLY A 1 159 ? 24.406 0.944 -7.387 1 28.33 159 GLY A CA 1
ATOM 1181 C C . GLY A 1 159 ? 23 1.486 -7.156 1 28.33 159 GLY A C 1
ATOM 1182 O O . GLY A 1 159 ? 22.203 0.865 -6.461 1 28.33 159 GLY A O 1
ATOM 1183 N N . ALA A 1 160 ? 22.859 2.742 -7.301 1 30.2 160 ALA A N 1
ATOM 1184 C CA . ALA A 1 160 ? 21.484 3.127 -7.008 1 30.2 160 ALA A CA 1
ATOM 1185 C C . ALA A 1 160 ? 20.484 2.283 -7.809 1 30.2 160 ALA A C 1
ATOM 1187 O O . ALA A 1 160 ? 20.344 2.465 -9.023 1 30.2 160 ALA A O 1
ATOM 1188 N N . SER A 1 161 ? 20.672 1.052 -7.805 1 29.86 161 SER A N 1
ATOM 1189 C CA . SER A 1 161 ? 19.641 0.099 -8.211 1 29.86 161 SER A CA 1
ATOM 1190 C C . SER A 1 161 ? 18.234 0.66 -7.984 1 29.86 161 SER A C 1
ATOM 1192 O O . SER A 1 161 ? 18.016 1.434 -7.047 1 29.86 161 SER A O 1
ATOM 1194 N N . TYR A 1 162 ? 17.562 1.08 -9.094 1 32.31 162 TYR A N 1
ATOM 1195 C CA . TYR A 1 162 ? 16.109 1.223 -9.039 1 32.31 162 TYR A CA 1
ATOM 1196 C C . TYR A 1 162 ? 15.523 0.441 -7.867 1 32.31 162 TYR A C 1
ATOM 1198 O O . TYR A 1 162 ? 15.328 -0.773 -7.957 1 32.31 162 TYR A O 1
ATOM 1206 N N . GLY A 1 163 ? 16.266 0.46 -6.797 1 29.78 163 GLY A N 1
ATOM 1207 C CA . GLY A 1 163 ? 15.789 -0.326 -5.672 1 29.78 163 GLY A CA 1
ATOM 1208 C C . GLY A 1 163 ? 14.281 -0.305 -5.531 1 29.78 163 GLY A C 1
ATOM 1209 O O . GLY A 1 163 ? 13.586 0.279 -6.363 1 29.78 163 GLY A O 1
ATOM 1210 N N . HIS A 1 164 ? 13.789 -0.907 -4.453 1 32.69 164 HIS A N 1
ATOM 1211 C CA . HIS A 1 164 ? 12.43 -1.213 -4.027 1 32.69 164 HIS A CA 1
ATOM 1212 C C . HIS A 1 164 ? 11.562 0.042 -4.008 1 32.69 164 HIS A C 1
ATOM 1214 O O . HIS A 1 164 ? 10.344 -0.044 -3.871 1 32.69 164 HIS A O 1
ATOM 1220 N N . ALA A 1 165 ? 12.18 1.28 -3.879 1 36.47 165 ALA A N 1
ATOM 1221 C CA . ALA A 1 165 ? 11.391 2.504 -3.977 1 36.47 165 ALA A CA 1
ATOM 1222 C C . ALA A 1 165 ? 10.594 2.539 -5.273 1 36.47 165 ALA A C 1
ATOM 1224 O O . ALA A 1 165 ? 9.789 3.449 -5.492 1 36.47 165 ALA A O 1
ATOM 1225 N N . LYS A 1 166 ? 10.984 1.749 -6.227 1 40.09 166 LYS A N 1
ATOM 1226 C CA . LYS A 1 166 ? 10.508 1.72 -7.605 1 40.09 166 LYS A CA 1
ATOM 1227 C C . LYS A 1 166 ? 9 1.481 -7.664 1 40.09 166 LYS A C 1
ATOM 1229 O O . LYS A 1 166 ? 8.32 1.987 -8.562 1 40.09 166 LYS A O 1
ATOM 1234 N N . ILE A 1 167 ? 8.523 0.643 -6.758 1 40.03 167 ILE A N 1
ATOM 1235 C CA . ILE A 1 167 ? 7.18 0.204 -7.109 1 40.03 167 ILE A CA 1
ATOM 1236 C C . ILE A 1 167 ? 6.16 1.225 -6.609 1 40.03 167 ILE A C 1
ATOM 1238 O O . ILE A 1 167 ? 5.238 1.597 -7.34 1 40.03 167 ILE A O 1
ATOM 1242 N N . ALA A 1 168 ? 6.395 1.771 -5.336 1 44.25 168 ALA A N 1
ATOM 1243 C CA . ALA A 1 168 ? 5.25 2.463 -4.754 1 44.25 168 ALA A CA 1
ATOM 1244 C C . ALA A 1 168 ? 4.961 3.766 -5.496 1 44.25 168 ALA A C 1
ATOM 1246 O O . ALA A 1 168 ? 3.801 4.086 -5.77 1 44.25 168 ALA A O 1
ATOM 1247 N N . GLY A 1 169 ? 5.996 4.605 -5.703 1 47.72 169 GLY A N 1
ATOM 1248 C CA . GLY A 1 169 ? 5.816 5.938 -6.266 1 47.72 169 GLY A CA 1
ATOM 1249 C C . GLY A 1 169 ? 5.871 5.957 -7.781 1 47.72 169 GLY A C 1
ATOM 1250 O O . GLY A 1 169 ? 5.902 7.031 -8.391 1 47.72 169 GLY A O 1
ATOM 1251 N N . ARG A 1 170 ? 5.566 4.758 -8.297 1 55.84 170 ARG A N 1
ATOM 1252 C CA . ARG A 1 170 ? 5.836 4.586 -9.727 1 55.84 170 ARG A CA 1
ATOM 1253 C C . ARG A 1 170 ? 4.867 5.406 -10.57 1 55.84 170 ARG A C 1
ATOM 1255 O O . ARG A 1 170 ? 5.262 6 -11.57 1 55.84 170 ARG A O 1
ATOM 1262 N N . ALA A 1 171 ? 3.604 5.434 -10.109 1 54.84 171 ALA A N 1
ATOM 1263 C CA . ALA A 1 171 ? 2.639 6.148 -10.938 1 54.84 171 ALA A CA 1
ATOM 1264 C C . ALA A 1 171 ? 2.992 7.629 -11.039 1 54.84 171 ALA A C 1
ATOM 1266 O O . ALA A 1 171 ? 2.922 8.219 -12.117 1 54.84 171 ALA A O 1
ATOM 1267 N N . LEU A 1 172 ? 3.402 8.156 -9.914 1 53.66 172 LEU A N 1
ATOM 1268 C CA . LEU A 1 172 ? 3.781 9.562 -9.875 1 53.66 172 LEU A CA 1
ATOM 1269 C C . LEU A 1 172 ? 5.055 9.805 -10.68 1 53.66 172 LEU A C 1
ATOM 1271 O O . LEU A 1 172 ? 5.121 10.742 -11.477 1 53.66 172 LEU A O 1
ATOM 1275 N N . LEU A 1 173 ? 5.914 8.891 -10.508 1 57.25 173 LEU A N 1
ATOM 1276 C CA . LEU A 1 173 ? 7.223 9.086 -11.125 1 57.25 173 LEU A CA 1
ATOM 1277 C C . LEU A 1 173 ? 7.152 8.875 -12.633 1 57.25 173 LEU A C 1
ATOM 1279 O O . LEU A 1 173 ? 7.805 9.586 -13.398 1 57.25 173 LEU A O 1
ATOM 1283 N N . ARG A 1 174 ? 6.293 7.992 -13.008 1 56.97 174 ARG A N 1
ATOM 1284 C CA . ARG A 1 174 ? 6.102 7.746 -14.438 1 56.97 174 ARG A CA 1
ATOM 1285 C C . ARG A 1 174 ? 5.543 8.984 -15.133 1 56.97 174 ARG A C 1
ATOM 1287 O O . ARG A 1 174 ? 5.875 9.25 -16.297 1 56.97 174 ARG A O 1
ATOM 1294 N N . LYS A 1 175 ? 4.812 9.766 -14.367 1 59.78 175 LYS A N 1
ATOM 1295 C CA . LYS A 1 175 ? 4.207 10.953 -14.953 1 59.78 175 LYS A CA 1
ATOM 1296 C C . LYS A 1 175 ? 5.094 12.18 -14.742 1 59.78 175 LYS A C 1
ATOM 1298 O O . LYS A 1 175 ? 4.688 13.305 -15.047 1 59.78 175 LYS A O 1
ATOM 1303 N N . GLY A 1 176 ? 6.238 11.898 -14.078 1 67.56 176 GLY A N 1
ATOM 1304 C CA . GLY A 1 176 ? 7.16 13 -13.836 1 67.56 176 GLY A CA 1
ATOM 1305 C C . GLY A 1 176 ? 6.664 13.969 -12.773 1 67.56 176 GLY A C 1
ATOM 1306 O O . GLY A 1 176 ? 6.867 15.18 -12.891 1 67.56 176 GLY A O 1
ATOM 1307 N N . LEU A 1 177 ? 5.883 13.531 -11.898 1 77.94 177 LEU A N 1
ATOM 1308 C CA . LEU A 1 177 ? 5.312 14.375 -10.852 1 77.94 177 LEU A CA 1
ATOM 1309 C C . LEU A 1 177 ? 6 14.117 -9.516 1 77.94 177 LEU A C 1
ATOM 1311 O O . LEU A 1 177 ? 6.371 12.977 -9.211 1 77.94 177 LEU A O 1
ATOM 1315 N N . SER A 1 178 ? 6.211 15.141 -8.797 1 83.25 178 SER A N 1
ATOM 1316 C CA . SER A 1 178 ? 6.898 15.055 -7.512 1 83.25 178 SER A CA 1
ATOM 1317 C C . SER A 1 178 ? 6.219 15.93 -6.457 1 83.25 178 SER A C 1
ATOM 1319 O O . SER A 1 178 ? 6.543 17.109 -6.32 1 83.25 178 SER A O 1
ATOM 1321 N N . PRO A 1 179 ? 5.418 15.359 -5.723 1 89.69 179 PRO A N 1
ATOM 1322 C CA . PRO A 1 179 ? 4.824 16.141 -4.645 1 89.69 179 PRO A CA 1
ATOM 1323 C C . PRO A 1 179 ? 5.832 16.516 -3.553 1 89.69 179 PRO A C 1
ATOM 1325 O O . PRO A 1 179 ? 6.656 15.68 -3.17 1 89.69 179 PRO A O 1
ATOM 1328 N N . LEU A 1 180 ? 5.836 17.781 -3.195 1 92.69 180 LEU A N 1
ATOM 1329 C CA . LEU A 1 180 ? 6.539 18.281 -2.016 1 92.69 180 LEU A CA 1
ATOM 1330 C C . LEU A 1 180 ? 5.609 18.328 -0.808 1 92.69 180 LEU A C 1
ATOM 1332 O O . LEU A 1 180 ? 4.523 18.906 -0.873 1 92.69 180 LEU A O 1
ATOM 1336 N N . VAL A 1 181 ? 6.035 17.641 0.272 1 95.56 181 VAL A N 1
ATOM 1337 C CA . VAL A 1 181 ? 5.164 17.562 1.44 1 95.56 181 VAL A CA 1
ATOM 1338 C C . VAL A 1 181 ? 5.891 18.109 2.668 1 95.56 181 VAL A C 1
ATOM 1340 O O . VAL A 1 181 ? 7.094 17.906 2.826 1 95.56 181 VAL A O 1
ATOM 1343 N N . THR A 1 182 ? 5.223 18.859 3.451 1 97.81 182 THR A N 1
ATOM 1344 C CA . THR A 1 182 ? 5.625 19.188 4.812 1 97.81 182 THR A CA 1
ATOM 1345 C C . THR A 1 182 ? 4.625 18.641 5.824 1 97.81 182 THR A C 1
ATOM 1347 O O . THR A 1 182 ? 3.438 18.969 5.77 1 97.81 182 THR A O 1
ATOM 1350 N N . THR A 1 183 ? 5.098 17.828 6.715 1 98.44 183 THR A N 1
ATOM 1351 C CA . THR A 1 183 ? 4.223 17.234 7.719 1 98.44 183 THR A CA 1
ATOM 1352 C C . THR A 1 183 ? 4.359 17.953 9.055 1 98.44 183 THR A C 1
ATOM 1354 O O . THR A 1 183 ? 5.352 18.641 9.297 1 98.44 183 THR A O 1
ATOM 1357 N N . LEU A 1 184 ? 3.355 17.891 9.844 1 98.81 184 LEU A N 1
ATOM 1358 C CA . LEU A 1 184 ? 3.307 18.406 11.219 1 98.81 184 LEU A CA 1
ATOM 1359 C C . LEU A 1 184 ? 3.059 17.266 12.203 1 98.81 184 LEU A C 1
ATOM 1361 O O . LEU A 1 184 ? 2.143 16.469 12.016 1 98.81 184 LEU A O 1
ATOM 1365 N N . SER A 1 185 ? 3.893 17.125 13.227 1 98.5 185 SER A N 1
ATOM 1366 C CA . SER A 1 185 ? 3.723 16.078 14.234 1 98.5 185 SER A CA 1
ATOM 1367 C C . SER A 1 185 ? 4.301 16.516 15.578 1 98.5 185 SER A C 1
ATOM 1369 O O . SER A 1 185 ? 4.91 17.578 15.68 1 98.5 185 SER A O 1
ATOM 1371 N N . THR A 1 186 ? 4.027 15.797 16.609 1 97.94 186 THR A N 1
ATOM 1372 C CA . THR A 1 186 ? 4.656 15.883 17.922 1 97.94 186 THR A CA 1
ATOM 1373 C C . THR A 1 186 ? 5.293 14.547 18.297 1 97.94 186 THR A C 1
ATOM 1375 O O . THR A 1 186 ? 5.246 13.586 17.516 1 97.94 186 THR A O 1
ATOM 1378 N N . ALA A 1 187 ? 5.887 14.508 19.438 1 94.62 187 ALA A N 1
ATOM 1379 C CA . ALA A 1 187 ? 6.512 13.266 19.891 1 94.62 187 ALA A CA 1
ATOM 1380 C C . ALA A 1 187 ? 5.473 12.164 20.078 1 94.62 187 ALA A C 1
ATOM 1382 O O . ALA A 1 187 ? 5.789 10.977 19.953 1 94.62 187 ALA A O 1
ATOM 1383 N N . ASN A 1 188 ? 4.219 12.547 20.219 1 92.19 188 ASN A N 1
ATOM 1384 C CA . ASN A 1 188 ? 3.201 11.578 20.609 1 92.19 188 ASN A CA 1
ATOM 1385 C C . ASN A 1 188 ? 2.068 11.531 19.578 1 92.19 188 ASN A C 1
ATOM 1387 O O . ASN A 1 188 ? 0.948 11.133 19.906 1 92.19 188 ASN A O 1
ATOM 1391 N N . SER A 1 189 ? 2.352 11.984 18.438 1 95.06 189 SER A N 1
ATOM 1392 C CA . SER A 1 189 ? 1.288 11.984 17.438 1 95.06 189 SER A CA 1
ATOM 1393 C C . SER A 1 189 ? 1.769 11.375 16.125 1 95.06 189 SER A C 1
ATOM 1395 O O . SER A 1 189 ? 2.961 11.422 15.82 1 95.06 189 SER A O 1
ATOM 1397 N N . ALA A 1 190 ? 0.839 10.758 15.422 1 95.19 190 ALA A N 1
ATOM 1398 C CA . ALA A 1 190 ? 1.107 10.438 14.023 1 95.19 190 ALA A CA 1
ATOM 1399 C C . ALA A 1 190 ? 1.228 11.711 13.188 1 95.19 190 ALA A C 1
ATOM 1401 O O . ALA A 1 190 ? 0.637 12.742 13.523 1 95.19 190 ALA A O 1
ATOM 1402 N N . PRO A 1 191 ? 1.929 11.68 12.133 1 97.56 191 PRO A N 1
ATOM 1403 C CA . PRO A 1 191 ? 2.129 12.883 11.328 1 97.56 191 PRO A CA 1
ATOM 1404 C C . PRO A 1 191 ? 0.876 13.289 10.547 1 97.56 191 PRO A C 1
ATOM 1406 O O . PRO A 1 191 ? 0.094 12.43 10.141 1 97.56 191 PRO A O 1
ATOM 1409 N N . LEU A 1 192 ? 0.731 14.578 10.398 1 98.56 192 LEU A N 1
ATOM 1410 C CA . LEU A 1 192 ? -0.305 15.195 9.578 1 98.56 192 LEU A CA 1
ATOM 1411 C C . LEU A 1 192 ? 0.309 15.961 8.406 1 98.56 192 LEU A C 1
ATOM 1413 O O . LEU A 1 192 ? 1.493 16.312 8.438 1 98.56 192 LEU A O 1
ATOM 1417 N N . VAL A 1 193 ? -0.47 16.188 7.387 1 98.62 193 VAL A N 1
ATOM 1418 C CA . VAL A 1 193 ? 0.012 16.953 6.246 1 98.62 193 VAL A CA 1
ATOM 1419 C C . VAL A 1 193 ? -0.33 18.422 6.438 1 98.62 193 VAL A C 1
ATOM 1421 O O . VAL A 1 193 ? -1.497 18.812 6.348 1 98.62 193 VAL A O 1
ATOM 1424 N N . ALA A 1 194 ? 0.683 19.188 6.617 1 98.69 194 ALA A N 1
ATOM 1425 C CA . ALA A 1 194 ? 0.483 20.625 6.781 1 98.69 194 ALA A CA 1
ATOM 1426 C C . ALA A 1 194 ? 0.462 21.344 5.43 1 98.69 194 ALA A C 1
ATOM 1428 O O . ALA A 1 194 ? -0.28 22.297 5.242 1 98.69 194 ALA A O 1
ATOM 1429 N N . GLU A 1 195 ? 1.309 20.875 4.57 1 97.69 195 GLU A N 1
ATOM 1430 C CA . GLU A 1 195 ? 1.408 21.422 3.219 1 97.69 195 GLU A CA 1
ATOM 1431 C C . GLU A 1 195 ? 1.704 20.312 2.201 1 97.69 195 GLU A C 1
ATOM 1433 O O . GLU A 1 195 ? 2.412 19.359 2.508 1 97.69 195 GLU A O 1
ATOM 1438 N N . MET A 1 196 ? 1.162 20.531 1.08 1 96.31 196 MET A N 1
ATOM 1439 C CA . MET A 1 196 ? 1.489 19.656 -0.045 1 96.31 196 MET A CA 1
ATOM 1440 C C . MET A 1 196 ? 1.38 20.422 -1.367 1 96.31 196 MET A C 1
ATOM 1442 O O . MET A 1 196 ? 0.456 21.203 -1.561 1 96.31 196 MET A O 1
ATOM 1446 N N . ARG A 1 197 ? 2.381 20.266 -2.191 1 93.75 197 ARG A N 1
ATOM 1447 C CA . ARG A 1 197 ? 2.404 20.906 -3.502 1 93.75 197 ARG A CA 1
ATOM 1448 C C . ARG A 1 197 ? 2.949 19.953 -4.566 1 93.75 197 ARG A C 1
ATOM 1450 O O . ARG A 1 197 ? 3.982 19.312 -4.363 1 93.75 197 ARG A O 1
ATOM 1457 N N . LEU A 1 198 ? 2.154 19.891 -5.621 1 91.31 198 LEU A N 1
ATOM 1458 C CA . LEU A 1 198 ? 2.635 19.078 -6.742 1 91.31 198 LEU A CA 1
ATOM 1459 C C . LEU A 1 198 ? 3.646 19.859 -7.574 1 91.31 198 LEU A C 1
ATOM 1461 O O . LEU A 1 198 ? 3.445 21.047 -7.852 1 91.31 198 LEU A O 1
ATOM 1465 N N . ARG A 1 199 ? 4.715 19.203 -7.895 1 86.62 199 ARG A N 1
ATOM 1466 C CA . ARG A 1 199 ? 5.75 19.797 -8.734 1 86.62 199 ARG A CA 1
ATOM 1467 C C . ARG A 1 199 ? 6.074 18.891 -9.922 1 86.62 199 ARG A C 1
ATOM 1469 O O . ARG A 1 199 ? 5.758 17.703 -9.898 1 86.62 199 ARG A O 1
ATOM 1476 N N . ALA A 1 200 ? 6.609 19.641 -10.891 1 77.94 200 ALA A N 1
ATOM 1477 C CA . ALA A 1 200 ? 7.113 18.844 -12 1 77.94 200 ALA A CA 1
ATOM 1478 C C . ALA A 1 200 ? 8.312 18 -11.578 1 77.94 200 ALA A C 1
ATOM 1480 O O . ALA A 1 200 ? 9.125 18.438 -10.758 1 77.94 200 ALA A O 1
ATOM 1481 N N . GLY A 1 201 ? 8.438 16.828 -12.047 1 65.5 201 GLY A N 1
ATOM 1482 C CA . GLY A 1 201 ? 9.508 15.906 -11.703 1 65.5 201 GLY A CA 1
ATOM 1483 C C . GLY A 1 201 ? 10.891 16.469 -11.938 1 65.5 201 GLY A C 1
ATOM 1484 O O . GLY A 1 201 ? 11.844 16.125 -11.242 1 65.5 201 GLY A O 1
ATOM 1485 N N . LYS A 1 202 ? 11.102 17.328 -12.852 1 62.16 202 LYS A N 1
ATOM 1486 C CA . LYS A 1 202 ? 12.398 17.906 -13.188 1 62.16 202 LYS A CA 1
ATOM 1487 C C . LYS A 1 202 ? 12.773 19.016 -12.211 1 62.16 202 LYS A C 1
ATOM 1489 O O . LYS A 1 202 ? 13.922 19.469 -12.195 1 62.16 202 LYS A O 1
ATOM 1494 N N . THR A 1 203 ? 11.812 19.344 -11.414 1 63.91 203 THR A N 1
ATOM 1495 C CA . THR A 1 203 ? 12.039 20.406 -10.453 1 63.91 203 THR A CA 1
ATOM 1496 C C . THR A 1 203 ? 12.969 19.953 -9.336 1 63.91 203 THR A C 1
ATOM 1498 O O . THR A 1 203 ? 12.859 18.828 -8.859 1 63.91 203 THR A O 1
ATOM 1501 N N . GLY A 1 204 ? 13.977 20.719 -9.133 1 67.62 204 GLY A N 1
ATOM 1502 C CA . GLY A 1 204 ? 14.844 20.438 -8 1 67.62 204 GLY A CA 1
ATOM 1503 C C . GLY A 1 204 ? 14.086 20.219 -6.703 1 67.62 204 GLY A C 1
ATOM 1504 O O . GLY A 1 204 ? 13.094 20.906 -6.441 1 67.62 204 GLY A O 1
ATOM 1505 N N . SER A 1 205 ? 14.477 19.344 -5.973 1 69.44 205 SER A N 1
ATOM 1506 C CA . SER A 1 205 ? 13.789 18.922 -4.754 1 69.44 205 SER A CA 1
ATOM 1507 C C . SER A 1 205 ? 13.633 20.094 -3.789 1 69.44 205 SER A C 1
ATOM 1509 O O . SER A 1 205 ? 12.641 20.188 -3.061 1 69.44 205 SER A O 1
ATOM 1511 N N . GLY A 1 206 ? 14.508 21.062 -3.896 1 74.56 206 GLY A N 1
ATOM 1512 C CA . GLY A 1 206 ? 14.484 22.141 -2.934 1 74.56 206 GLY A CA 1
ATOM 1513 C C . GLY A 1 206 ? 13.656 23.328 -3.396 1 74.56 206 GLY A C 1
ATOM 1514 O O . GLY A 1 206 ? 13.359 24.234 -2.613 1 74.56 206 GLY A O 1
ATOM 1515 N N . ARG A 1 207 ? 13.188 23.266 -4.605 1 79.25 207 ARG A N 1
ATOM 1516 C CA . ARG A 1 207 ? 12.461 24.406 -5.141 1 79.25 207 ARG A CA 1
ATOM 1517 C C . ARG A 1 207 ? 11.102 24.562 -4.461 1 79.25 207 ARG A C 1
ATOM 1519 O O . ARG A 1 207 ? 10.344 23.594 -4.34 1 79.25 207 ARG A O 1
ATOM 1526 N N . GLY A 1 208 ? 10.875 25.719 -3.953 1 88.12 208 GLY A N 1
ATOM 1527 C CA . GLY A 1 208 ? 9.594 26.031 -3.328 1 88.12 208 GLY A CA 1
ATOM 1528 C C . GLY A 1 208 ? 9.516 25.578 -1.881 1 88.12 208 GLY A C 1
ATOM 1529 O O . GLY A 1 208 ? 8.531 25.859 -1.194 1 88.12 208 GLY A O 1
ATOM 1530 N N . ALA A 1 209 ? 10.586 24.953 -1.423 1 93.12 209 ALA A N 1
ATOM 1531 C CA . ALA A 1 209 ? 10.562 24.375 -0.082 1 93.12 209 ALA A CA 1
ATOM 1532 C C . ALA A 1 209 ? 10.523 25.469 0.985 1 93.12 209 ALA A C 1
ATOM 1534 O O . ALA A 1 209 ? 9.836 25.328 1.998 1 93.12 209 ALA A O 1
ATOM 1535 N N . ALA A 1 210 ? 11.281 26.531 0.745 1 95.88 210 ALA A N 1
ATOM 1536 C CA . ALA A 1 210 ? 11.32 27.625 1.722 1 95.88 210 ALA A CA 1
ATOM 1537 C C . ALA A 1 210 ? 9.945 28.266 1.874 1 95.88 210 ALA A C 1
ATOM 1539 O O . ALA A 1 210 ? 9.5 28.547 2.992 1 95.88 210 ALA A O 1
ATOM 1540 N N . SER A 1 211 ? 9.32 28.516 0.765 1 95.19 211 SER A N 1
ATOM 1541 C CA . SER A 1 211 ? 7.984 29.094 0.798 1 95.19 211 SER A CA 1
ATOM 1542 C C . SER A 1 211 ? 6.992 28.172 1.485 1 95.19 211 SER A C 1
ATOM 1544 O O . SER A 1 211 ? 6.176 28.609 2.295 1 95.19 211 SER A O 1
ATOM 1546 N N . GLN A 1 212 ? 7.082 26.938 1.141 1 95.5 212 GLN A N 1
ATOM 1547 C CA . GLN A 1 212 ? 6.211 25.938 1.764 1 95.5 212 GLN A CA 1
ATOM 1548 C C . GLN A 1 212 ? 6.465 25.859 3.266 1 95.5 212 GLN A C 1
ATOM 1550 O O . GLN A 1 212 ? 5.527 25.719 4.051 1 95.5 212 GLN A O 1
ATOM 1555 N N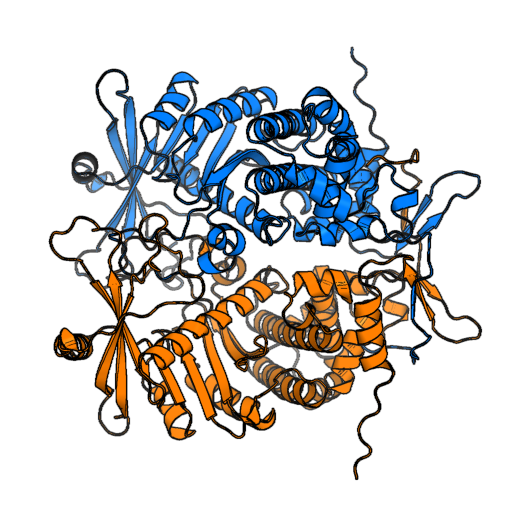 . LEU A 1 213 ? 7.703 25.938 3.65 1 97.62 213 LEU A N 1
ATOM 1556 C CA . LEU A 1 213 ? 8.055 25.891 5.066 1 97.62 213 LEU A CA 1
ATOM 1557 C C . LEU A 1 213 ? 7.441 27.078 5.812 1 97.62 213 LEU A C 1
ATOM 1559 O O . LEU A 1 213 ? 6.879 26.906 6.895 1 97.62 213 LEU A O 1
ATOM 1563 N N . ARG A 1 214 ? 7.523 28.266 5.254 1 97.81 214 ARG A N 1
ATOM 1564 C CA . ARG A 1 214 ? 6.945 29.438 5.898 1 97.81 214 ARG A CA 1
ATOM 1565 C C . ARG A 1 214 ? 5.453 29.25 6.137 1 97.81 214 ARG A C 1
ATOM 1567 O O . ARG A 1 214 ? 4.949 29.562 7.223 1 97.81 214 ARG A O 1
ATOM 1574 N 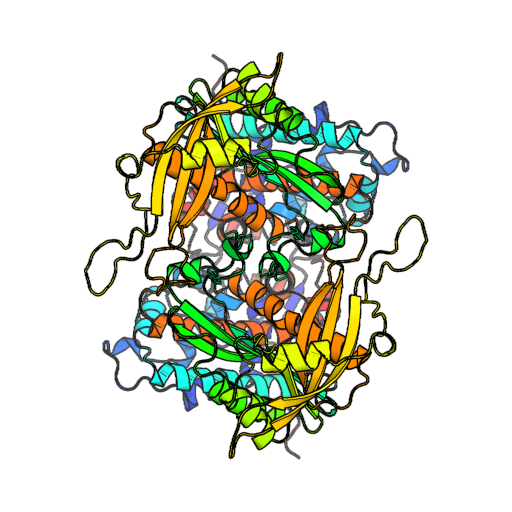N . SER A 1 215 ? 4.797 28.734 5.137 1 97.56 215 SER A N 1
ATOM 1575 C CA . SER A 1 215 ? 3.369 28.453 5.266 1 97.56 215 SER A CA 1
ATOM 1576 C C . SER A 1 215 ? 3.104 27.422 6.348 1 97.56 215 SER A C 1
ATOM 1578 O O . SER A 1 215 ? 2.184 27.578 7.156 1 97.56 215 SER A O 1
ATOM 1580 N N . ALA A 1 216 ? 3.889 26.406 6.395 1 98.62 216 ALA A N 1
ATOM 1581 C CA . ALA A 1 216 ? 3.723 25.328 7.363 1 98.62 216 ALA A CA 1
ATOM 1582 C C . ALA A 1 216 ? 3.957 25.828 8.789 1 98.62 216 ALA A C 1
ATOM 1584 O O . ALA A 1 216 ? 3.301 25.375 9.727 1 98.62 216 ALA A O 1
ATOM 1585 N N . ILE A 1 217 ? 4.938 26.75 8.969 1 98.69 217 ILE A N 1
ATOM 1586 C CA . ILE A 1 217 ? 5.211 27.328 10.273 1 98.69 217 ILE A CA 1
ATOM 1587 C C . ILE A 1 217 ? 3.98 28.094 10.773 1 98.69 217 ILE A C 1
ATOM 1589 O O . ILE A 1 217 ? 3.564 27.922 11.922 1 98.69 217 ILE A O 1
ATOM 1593 N N . SER A 1 218 ? 3.418 28.828 9.898 1 98.44 218 SER A N 1
ATOM 1594 C CA . SER A 1 218 ? 2.211 29.562 10.25 1 98.44 218 SER A CA 1
ATOM 1595 C C . SER A 1 218 ? 1.077 28.625 10.641 1 98.44 218 SER A C 1
ATOM 1597 O O . SER A 1 218 ? 0.366 28.875 11.617 1 98.44 218 SER A O 1
ATOM 1599 N N . THR A 1 219 ? 0.926 27.578 9.906 1 98.62 219 THR A N 1
ATOM 1600 C CA . THR A 1 219 ? -0.102 26.578 10.195 1 98.62 219 THR A CA 1
ATOM 1601 C C . THR A 1 219 ? 0.146 25.906 11.547 1 98.62 219 THR A C 1
ATOM 1603 O O . THR A 1 219 ? -0.781 25.75 12.336 1 98.62 219 THR A O 1
ATOM 1606 N N . ALA A 1 220 ? 1.409 25.547 11.797 1 98.81 220 ALA A N 1
ATOM 1607 C CA . ALA A 1 220 ? 1.761 24.922 13.07 1 98.81 220 ALA A CA 1
ATOM 1608 C C . ALA A 1 220 ? 1.411 25.828 14.242 1 98.81 220 ALA A C 1
ATOM 1610 O O . ALA A 1 220 ? 0.825 25.375 15.234 1 98.81 220 ALA A O 1
ATOM 1611 N N . ARG A 1 221 ? 1.763 27.078 14.133 1 98.75 221 ARG A N 1
ATOM 1612 C CA . ARG A 1 221 ? 1.479 28.031 15.203 1 98.75 221 ARG A CA 1
ATOM 1613 C C . ARG A 1 221 ? -0.024 28.203 15.398 1 98.75 221 ARG A C 1
ATOM 1615 O O . ARG A 1 221 ? -0.502 28.25 16.531 1 98.75 221 ARG A O 1
ATOM 1622 N N . ALA A 1 222 ? -0.772 28.219 14.305 1 98.56 222 ALA A N 1
ATOM 1623 C CA . ALA A 1 222 ? -2.227 28.344 14.375 1 98.56 222 ALA A CA 1
ATOM 1624 C C . ALA A 1 222 ? -2.852 27.078 14.977 1 98.56 222 ALA A C 1
ATOM 1626 O O . ALA A 1 222 ? -3.945 27.141 15.547 1 98.56 222 ALA A O 1
ATOM 1627 N N . CYS A 1 223 ? -2.189 25.938 14.883 1 98.56 223 CYS A N 1
ATOM 1628 C CA . CYS A 1 223 ? -2.658 24.688 15.469 1 98.56 223 CYS A CA 1
ATOM 1629 C C . CYS A 1 223 ? -2.332 24.625 16.953 1 98.56 223 CYS A C 1
ATOM 1631 O O . CYS A 1 223 ? -2.734 23.688 17.656 1 98.56 223 CYS A O 1
ATOM 1633 N N . GLY A 1 224 ? -1.446 25.562 17.438 1 98.06 224 GLY A N 1
ATOM 1634 C CA . GLY A 1 224 ? -1.187 25.625 18.859 1 98.06 224 GLY A CA 1
ATOM 1635 C C . GLY A 1 224 ? 0.284 25.469 19.203 1 98.06 224 GLY A C 1
ATOM 1636 O O . GLY A 1 224 ? 0.641 25.328 20.375 1 98.06 224 GLY A O 1
ATOM 1637 N N . ALA A 1 225 ? 1.148 25.484 18.203 1 98.5 225 ALA A N 1
ATOM 1638 C CA . ALA A 1 225 ? 2.578 25.359 18.484 1 98.5 225 ALA A CA 1
ATOM 1639 C C . ALA A 1 225 ? 3.131 26.656 19.078 1 98.5 225 ALA A C 1
ATOM 1641 O O . ALA A 1 225 ? 3.635 27.516 18.344 1 98.5 225 ALA A O 1
ATOM 1642 N N . THR A 1 226 ? 3.168 26.766 20.344 1 97.12 226 THR A N 1
ATOM 1643 C CA . THR A 1 226 ? 3.633 27.969 21.047 1 97.12 226 THR A CA 1
ATOM 1644 C C . THR A 1 226 ? 5.059 27.781 21.547 1 97.12 226 THR A C 1
ATOM 1646 O O . THR A 1 226 ? 5.734 28.75 21.891 1 97.12 226 THR A O 1
ATOM 1649 N N . GLY A 1 227 ? 5.457 26.547 21.625 1 97.19 227 GLY A N 1
ATOM 1650 C CA . GLY A 1 227 ? 6.809 26.25 22.078 1 97.19 227 GLY A CA 1
ATOM 1651 C C . GLY A 1 227 ? 7.801 26.125 20.938 1 97.19 227 GLY A C 1
ATOM 1652 O O . GLY A 1 227 ? 7.82 26.953 20.031 1 97.19 227 GLY A O 1
ATOM 1653 N N . LYS A 1 228 ? 8.648 25.125 21.031 1 97.81 228 LYS A N 1
ATOM 1654 C CA . LYS A 1 228 ? 9.695 24.922 20.031 1 97.81 228 LYS A CA 1
ATOM 1655 C C . LYS A 1 228 ? 9.133 24.266 18.781 1 97.81 228 LYS A C 1
ATOM 1657 O O . LYS A 1 228 ? 8.281 23.375 18.859 1 97.81 228 LYS A O 1
ATOM 1662 N N . ILE A 1 229 ? 9.539 24.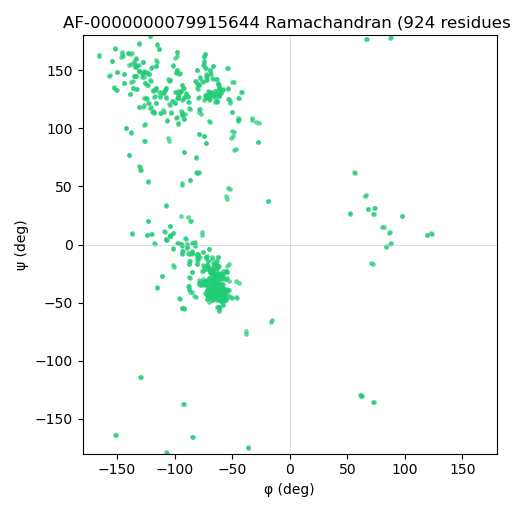734 17.688 1 98.69 229 ILE A N 1
ATOM 1663 C CA . ILE A 1 229 ? 9.266 24.125 16.391 1 98.69 229 ILE A CA 1
ATOM 1664 C C . ILE A 1 229 ? 10.578 23.734 15.711 1 98.69 229 ILE A C 1
ATOM 1666 O O . ILE A 1 229 ? 11.531 24.516 15.703 1 98.69 229 ILE A O 1
ATOM 1670 N N . MET A 1 230 ? 10.695 22.547 15.203 1 98.75 230 MET A N 1
ATOM 1671 C CA . MET A 1 230 ? 11.891 22.109 14.492 1 98.75 230 MET A CA 1
ATOM 1672 C C . MET A 1 230 ? 11.547 21.609 13.094 1 98.75 230 MET A C 1
ATOM 1674 O O . MET A 1 230 ? 10.664 20.766 12.93 1 98.75 230 MET A O 1
ATOM 1678 N N . VAL A 1 231 ? 12.211 22.172 12.117 1 98.69 231 VAL A N 1
ATOM 1679 C CA . VAL A 1 231 ? 1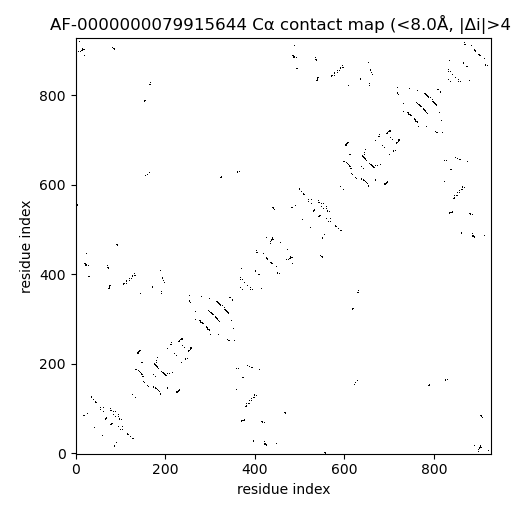2.086 21.625 10.773 1 98.69 231 VAL A CA 1
ATOM 1680 C C . VAL A 1 231 ? 13.195 20.609 10.531 1 98.69 231 VAL A C 1
ATOM 1682 O O . VAL A 1 231 ? 14.344 20.812 10.938 1 98.69 231 VAL A O 1
ATOM 1685 N N . ARG A 1 232 ? 12.875 19.5 9.977 1 98.06 232 ARG A N 1
ATOM 1686 C CA . ARG A 1 232 ? 13.836 18.469 9.602 1 98.06 232 ARG A CA 1
ATOM 1687 C C . ARG A 1 232 ? 13.742 18.156 8.109 1 98.06 232 ARG A C 1
ATOM 1689 O O . ARG A 1 232 ? 12.664 18.219 7.523 1 98.06 232 ARG A O 1
ATOM 1696 N N . GLY A 1 233 ? 14.867 17.812 7.496 1 94.62 233 GLY A N 1
ATOM 1697 C CA . GLY A 1 233 ? 14.914 17.516 6.074 1 94.62 233 GLY A CA 1
ATOM 1698 C C . GLY A 1 233 ? 16.203 16.828 5.66 1 94.62 233 GLY A C 1
ATOM 1699 O O . GLY A 1 233 ? 17.188 16.859 6.391 1 94.62 233 GLY A O 1
ATOM 1700 N N . ASP A 1 234 ? 16.188 16.234 4.547 1 87.69 234 ASP A N 1
ATOM 1701 C CA . ASP A 1 234 ? 17.391 15.594 4.008 1 87.69 234 ASP A CA 1
ATOM 1702 C C . ASP A 1 234 ? 18.266 16.609 3.283 1 87.69 234 ASP A C 1
ATOM 1704 O O . ASP A 1 234 ? 18.156 17.812 3.502 1 87.69 234 ASP A O 1
ATOM 1708 N N . SER A 1 235 ? 19.219 16.141 2.506 1 86 235 SER A N 1
ATOM 1709 C CA . SER A 1 235 ? 20.25 17 1.909 1 86 235 SER A CA 1
ATOM 1710 C C . SER A 1 235 ? 19.656 17.938 0.873 1 86 235 SER A C 1
ATOM 1712 O O . SER A 1 235 ? 20.203 19.016 0.606 1 86 235 SER A O 1
ATOM 1714 N N . ALA A 1 236 ? 18.531 17.531 0.308 1 84.44 236 ALA A N 1
ATOM 1715 C CA . ALA A 1 236 ? 17.859 18.375 -0.671 1 84.44 236 ALA A CA 1
ATOM 1716 C C . ALA A 1 236 ? 17.391 19.688 -0.033 1 84.44 236 ALA A C 1
ATOM 1718 O O . ALA A 1 236 ? 17.203 20.688 -0.723 1 84.44 236 ALA A O 1
ATOM 1719 N N . PHE A 1 237 ? 17.328 19.703 1.258 1 92.38 237 PHE A N 1
ATOM 1720 C CA . PHE A 1 237 ? 16.719 20.844 1.932 1 92.38 237 PHE A CA 1
ATOM 1721 C C . PHE A 1 237 ? 17.734 21.578 2.801 1 92.38 237 PHE A C 1
ATOM 1723 O O . PHE A 1 237 ? 17.406 22.531 3.494 1 92.38 237 PHE A O 1
ATOM 1730 N N . GLY A 1 238 ? 18.969 21.031 2.758 1 92.38 238 GLY A N 1
ATOM 1731 C CA . GLY A 1 238 ? 20.062 21.703 3.439 1 92.38 238 GLY A CA 1
ATOM 1732 C C . GLY A 1 238 ? 20.641 22.859 2.645 1 92.38 238 GLY A C 1
ATOM 1733 O O . GLY A 1 238 ? 21.828 22.875 2.332 1 92.38 238 GLY A O 1
ATOM 1734 N N . ASN A 1 239 ? 19.859 23.844 2.373 1 92.44 239 ASN A N 1
ATOM 1735 C CA . ASN A 1 239 ? 20.297 24.984 1.56 1 92.44 239 ASN A CA 1
ATOM 1736 C C . ASN A 1 239 ? 19.953 26.312 2.225 1 92.44 239 ASN A C 1
ATOM 1738 O O . ASN A 1 239 ? 19.25 26.344 3.242 1 92.44 239 ASN A O 1
ATOM 1742 N N . LYS A 1 240 ? 20.438 27.328 1.625 1 93.44 240 LYS A N 1
ATOM 1743 C CA . LYS A 1 240 ? 20.344 28.672 2.199 1 93.44 240 LYS A CA 1
ATOM 1744 C C . LYS A 1 240 ? 18.891 29.125 2.354 1 93.44 240 LYS A C 1
ATOM 1746 O O . LYS A 1 240 ? 18.547 29.766 3.336 1 93.44 240 LYS A O 1
ATOM 1751 N N . ALA A 1 241 ? 18.078 28.766 1.417 1 94.75 241 ALA A N 1
ATOM 1752 C CA . ALA A 1 241 ? 16.688 29.234 1.415 1 94.75 241 ALA A CA 1
ATOM 1753 C C . ALA A 1 241 ? 15.898 28.625 2.566 1 94.75 241 ALA A C 1
ATOM 1755 O O . ALA A 1 241 ? 15.211 29.328 3.307 1 94.75 241 ALA A O 1
ATOM 1756 N N . VAL A 1 242 ? 16.031 27.344 2.768 1 96.44 242 VAL A N 1
ATOM 1757 C CA . VAL A 1 242 ? 15.273 26.625 3.793 1 96.44 242 VAL A CA 1
ATOM 1758 C C . VAL A 1 242 ? 15.797 27 5.176 1 96.44 242 VAL A C 1
ATOM 1760 O O . VAL A 1 242 ? 15.023 27.344 6.074 1 96.44 242 VAL A O 1
ATOM 1763 N N . ILE A 1 243 ? 17.078 27 5.352 1 97.12 243 ILE A N 1
ATOM 1764 C CA . ILE A 1 243 ? 17.688 27.344 6.629 1 97.12 243 ILE A CA 1
ATOM 1765 C C . ILE A 1 243 ? 17.391 28.797 6.961 1 97.12 243 ILE A C 1
ATOM 1767 O O . ILE A 1 243 ? 17.062 29.141 8.102 1 97.12 243 ILE A O 1
ATOM 1771 N N . GLY A 1 244 ? 17.516 29.609 5.945 1 96.38 244 GLY A N 1
ATOM 1772 C CA . GLY A 1 244 ? 17.188 31 6.145 1 96.38 244 GLY A CA 1
ATOM 1773 C C . GLY A 1 244 ? 15.758 31.219 6.613 1 96.38 244 GLY A C 1
ATOM 1774 O O . GLY A 1 244 ? 15.5 32.062 7.48 1 96.38 244 GLY A O 1
ATOM 1775 N N . ALA A 1 245 ? 14.836 30.516 6.043 1 97.06 245 ALA A N 1
ATOM 1776 C CA . ALA A 1 245 ? 13.43 30.594 6.445 1 97.06 245 ALA A CA 1
ATOM 1777 C C . ALA A 1 245 ? 13.25 30.188 7.902 1 97.06 245 ALA A C 1
ATOM 1779 O O . ALA A 1 245 ? 12.5 30.812 8.648 1 97.06 245 ALA A O 1
ATOM 1780 N N . ALA A 1 246 ? 13.945 29.172 8.328 1 98.06 246 ALA A N 1
ATOM 1781 C CA . ALA A 1 246 ? 13.859 28.688 9.703 1 98.06 246 ALA A CA 1
ATOM 1782 C C . ALA A 1 246 ? 14.414 29.734 10.68 1 98.06 246 ALA A C 1
ATOM 1784 O O . ALA A 1 246 ? 13.789 30.031 11.688 1 98.06 246 ALA A O 1
ATOM 1785 N N . VAL A 1 247 ? 15.57 30.266 10.328 1 97.19 247 VAL A N 1
ATOM 1786 C CA . VAL A 1 247 ? 16.234 31.266 11.172 1 97.19 247 VAL A CA 1
ATOM 1787 C C . VAL A 1 247 ? 15.359 32.5 11.289 1 97.19 247 VAL A C 1
ATOM 1789 O O . VAL A 1 247 ? 15.164 33.031 12.383 1 97.19 247 VAL A O 1
ATOM 1792 N N . ALA A 1 248 ? 14.852 32.938 10.18 1 96.69 248 ALA A N 1
ATOM 1793 C CA . ALA A 1 248 ? 14.008 34.125 10.164 1 96.69 248 ALA A CA 1
ATOM 1794 C C . ALA A 1 248 ? 12.758 33.938 11.016 1 96.69 248 ALA A C 1
ATOM 1796 O O . ALA A 1 248 ? 12.273 34.875 11.648 1 96.69 248 ALA A O 1
ATOM 1797 N N . ALA A 1 249 ? 12.234 32.75 11.055 1 97.88 249 ALA A N 1
ATOM 1798 C CA . ALA A 1 249 ? 11.023 32.438 11.812 1 97.88 249 ALA A CA 1
ATOM 1799 C C . ALA A 1 249 ? 11.344 32.125 13.273 1 97.88 249 ALA A C 1
ATOM 1801 O O . ALA A 1 249 ? 10.438 31.969 14.086 1 97.88 249 ALA A O 1
ATOM 1802 N N . GLY A 1 250 ? 12.609 32.031 13.57 1 97.19 250 GLY A N 1
ATOM 1803 C CA . GLY A 1 250 ? 13.023 31.75 14.938 1 97.19 250 GLY A CA 1
ATOM 1804 C C . GLY A 1 250 ? 12.766 30.312 15.367 1 97.19 250 GLY A C 1
ATOM 1805 O O . GLY A 1 250 ? 12.43 30.047 16.531 1 97.19 250 GLY A O 1
ATOM 1806 N N . ILE A 1 251 ? 12.836 29.344 14.43 1 98.44 251 ILE A N 1
ATOM 1807 C CA . ILE A 1 251 ? 12.594 27.953 14.797 1 98.44 251 ILE A CA 1
ATOM 1808 C C . ILE A 1 251 ? 13.883 27.156 14.641 1 98.44 251 ILE A C 1
ATOM 1810 O O . ILE A 1 251 ? 14.859 27.641 14.07 1 98.44 251 ILE A O 1
ATOM 1814 N N . GLU A 1 252 ? 13.875 25.953 15.164 1 98.56 252 GLU A N 1
ATOM 1815 C CA . GLU A 1 252 ? 15.016 25.062 15.031 1 98.56 252 GLU A CA 1
ATOM 1816 C C . GLU A 1 252 ? 15.023 24.375 13.672 1 98.56 252 GLU A C 1
ATOM 1818 O O . GLU A 1 252 ? 13.969 24.172 13.062 1 98.56 252 GLU A O 1
ATOM 1823 N N . PHE A 1 253 ? 16.188 24.078 13.211 1 98.5 253 PHE A N 1
ATOM 1824 C CA . PHE A 1 253 ? 16.328 23.281 11.992 1 98.5 253 PHE A CA 1
ATOM 1825 C C . PHE A 1 253 ? 17.297 22.141 12.203 1 98.5 253 PHE A C 1
ATOM 1827 O O . PHE A 1 253 ? 18.188 22.219 13.062 1 98.5 253 PHE A O 1
ATOM 1834 N N . SER A 1 254 ? 17.141 21.062 11.562 1 98.44 254 SER A N 1
ATOM 1835 C CA . SER A 1 254 ? 18 19.891 11.461 1 98.44 254 SER A CA 1
ATOM 1836 C C . SER A 1 254 ? 17.984 19.312 10.055 1 98.44 254 SER A C 1
ATOM 1838 O O . SER A 1 254 ? 17.078 18.547 9.703 1 98.44 254 SER A O 1
ATOM 1840 N N . VAL A 1 255 ? 18.984 19.609 9.281 1 97.19 255 VAL A N 1
ATOM 1841 C CA . VAL A 1 255 ? 18.969 19.234 7.871 1 97.19 255 VAL A CA 1
ATOM 1842 C C . VAL A 1 255 ? 20.312 18.609 7.484 1 97.19 255 VAL A C 1
ATOM 1844 O O . VAL A 1 255 ? 21.359 19.031 7.98 1 97.19 255 VAL A O 1
ATOM 1847 N N . VAL A 1 256 ? 20.234 17.672 6.633 1 92.5 256 VAL A N 1
ATOM 1848 C CA . VAL A 1 256 ? 21.453 17.078 6.109 1 92.5 256 VAL A CA 1
ATOM 1849 C C . VAL A 1 256 ? 22.141 18.047 5.156 1 92.5 256 VAL A C 1
ATOM 1851 O O . VAL A 1 256 ? 21.484 18.766 4.402 1 92.5 256 VAL A O 1
ATOM 1854 N N . MET A 1 257 ? 23.469 18.062 5.23 1 88.44 257 MET A N 1
ATOM 1855 C CA . MET A 1 257 ? 24.25 18.891 4.328 1 88.44 257 MET A CA 1
ATOM 1856 C C . MET A 1 257 ? 24.984 18.031 3.301 1 88.44 257 MET A C 1
ATOM 1858 O O . MET A 1 257 ? 25.531 16.984 3.639 1 88.44 257 MET A O 1
ATOM 1862 N N . THR A 1 258 ? 24.844 18.5 2.109 1 84.12 258 THR A N 1
ATOM 1863 C CA . THR A 1 258 ? 25.609 17.812 1.084 1 84.12 258 THR A CA 1
ATOM 1864 C C . THR A 1 258 ? 27.109 17.922 1.377 1 84.12 258 THR A C 1
ATOM 1866 O O . THR A 1 258 ? 27.609 19 1.717 1 84.12 258 THR A O 1
ATOM 1869 N N . ARG A 1 259 ? 27.812 16.859 1.208 1 81.31 259 ARG A N 1
ATOM 1870 C CA . ARG A 1 259 ? 29.25 16.812 1.505 1 81.31 259 ARG A CA 1
ATOM 1871 C C . ARG A 1 259 ? 30.031 17.734 0.571 1 81.31 259 ARG A C 1
ATOM 1873 O O . ARG A 1 259 ? 29.781 17.75 -0.638 1 81.31 259 ARG A O 1
ATOM 1880 N N . ASN A 1 260 ? 30.812 18.625 1.098 1 85.62 260 ASN A N 1
ATOM 1881 C CA . ASN A 1 260 ? 31.75 19.5 0.412 1 85.62 260 ASN A CA 1
ATOM 1882 C C . ASN A 1 260 ? 33.094 19.594 1.158 1 85.62 260 ASN A C 1
ATOM 1884 O O . ASN A 1 260 ? 33.219 19.078 2.268 1 85.62 260 ASN A O 1
ATOM 1888 N N . PRO A 1 261 ? 34.031 20.078 0.5 1 88.06 261 PRO A N 1
ATOM 1889 C CA . PRO A 1 261 ? 35.375 20.094 1.13 1 88.06 261 PRO A CA 1
ATOM 1890 C C . PRO A 1 261 ? 35.344 20.766 2.5 1 88.06 261 PRO A C 1
ATOM 1892 O O . PRO A 1 261 ? 36.094 20.344 3.404 1 88.06 261 PRO A O 1
ATOM 1895 N N . ARG A 1 262 ? 34.625 21.781 2.619 1 90.38 262 ARG A N 1
ATOM 1896 C CA . ARG A 1 262 ? 34.562 22.484 3.898 1 90.38 262 ARG A CA 1
ATOM 1897 C C . ARG A 1 262 ? 33.969 21.594 4.984 1 90.38 262 ARG A C 1
ATOM 1899 O O . ARG A 1 262 ? 34.469 21.547 6.105 1 90.38 262 ARG A O 1
ATOM 1906 N N . ILE A 1 263 ? 32.906 20.938 4.684 1 91.31 263 ILE A N 1
ATOM 1907 C CA . ILE A 1 263 ? 32.25 20.031 5.617 1 91.31 263 ILE A CA 1
ATOM 1908 C C . ILE A 1 263 ? 33.188 18.859 5.93 1 91.31 263 ILE A C 1
ATOM 1910 O O . ILE A 1 263 ? 33.281 18.422 7.078 1 91.31 263 ILE A O 1
ATOM 1914 N N . THR A 1 264 ? 33.875 18.406 4.945 1 90.94 264 THR A N 1
ATOM 1915 C CA . THR A 1 264 ? 34.812 17.312 5.133 1 90.94 264 THR A CA 1
ATOM 1916 C C . THR A 1 264 ? 35.906 17.719 6.102 1 90.94 264 THR A C 1
ATOM 1918 O O . THR A 1 264 ? 36.281 16.938 6.992 1 90.94 264 THR A O 1
ATOM 1921 N N . ARG A 1 265 ? 36.406 18.875 5.898 1 92.75 265 ARG A N 1
ATOM 1922 C CA . ARG A 1 265 ? 37.438 19.375 6.785 1 92.75 265 ARG A CA 1
ATOM 1923 C C . ARG A 1 265 ? 36.938 19.484 8.219 1 92.75 265 ARG A C 1
ATOM 1925 O O . ARG A 1 265 ? 37.656 19.156 9.164 1 92.75 265 ARG A O 1
ATOM 1932 N N . ALA A 1 266 ? 35.75 20 8.312 1 92.75 266 ALA A N 1
ATOM 1933 C CA . ALA A 1 266 ? 35.156 20.109 9.641 1 92.75 266 ALA A CA 1
ATOM 1934 C C . ALA A 1 266 ? 35 18.734 10.305 1 92.75 266 ALA A C 1
ATOM 1936 O O . ALA A 1 266 ? 35.312 18.578 11.492 1 92.75 266 ALA A O 1
ATOM 1937 N N . MET A 1 267 ? 34.625 17.766 9.586 1 91.69 267 MET A N 1
ATOM 1938 C CA . MET A 1 267 ? 34.469 16.406 10.094 1 91.69 267 MET A CA 1
ATOM 1939 C C . MET A 1 267 ? 35.812 15.805 10.492 1 91.69 267 MET A C 1
ATOM 1941 O O . MET A 1 267 ? 35.906 15.148 11.531 1 91.69 267 MET A O 1
ATOM 1945 N N . GLU A 1 268 ? 36.75 16.078 9.719 1 90 268 GLU A N 1
ATOM 1946 C CA . GLU A 1 268 ? 38.094 15.523 9.961 1 90 268 GLU A CA 1
ATOM 1947 C C . GLU A 1 268 ? 38.75 16.156 11.188 1 90 268 GLU A C 1
ATOM 1949 O O . GLU A 1 268 ? 39.656 15.578 11.773 1 90 268 GLU A O 1
ATOM 1954 N N . SER A 1 269 ? 38.25 17.297 11.5 1 92.44 269 SER A N 1
ATOM 1955 C CA . SER A 1 269 ? 38.844 18 12.641 1 92.44 269 SER A CA 1
ATOM 1956 C C . SER A 1 269 ? 38.312 17.453 13.961 1 92.44 269 SER A C 1
ATOM 1958 O O . SER A 1 269 ? 38.812 17.781 15.031 1 92.44 269 SER A O 1
ATOM 1960 N N . ILE A 1 270 ? 37.312 16.594 13.93 1 94.31 270 ILE A N 1
ATOM 1961 C CA . ILE A 1 270 ? 36.75 16.031 15.148 1 94.31 270 ILE A CA 1
ATOM 1962 C C . ILE A 1 270 ? 37.688 14.992 15.734 1 94.31 270 ILE A C 1
ATOM 1964 O O . ILE A 1 270 ? 38.062 14.039 15.055 1 94.31 270 ILE A O 1
ATOM 1968 N N . ASP A 1 271 ? 38.062 15.195 17.031 1 93.81 271 ASP A N 1
ATOM 1969 C CA . ASP A 1 271 ? 38.969 14.266 17.703 1 93.81 271 ASP A CA 1
ATOM 1970 C C . ASP A 1 271 ? 38.312 12.922 17.938 1 93.81 271 ASP A C 1
ATOM 1972 O O . ASP A 1 271 ? 37.125 12.859 18.25 1 93.81 271 ASP A O 1
ATOM 1976 N N . GLU A 1 272 ? 39.094 11.852 17.875 1 91.12 272 GLU A N 1
ATOM 1977 C CA . GLU A 1 272 ? 38.594 10.492 18.031 1 91.12 272 GLU A CA 1
ATOM 1978 C C . GLU A 1 272 ? 37.906 10.305 19.391 1 91.12 272 GLU A C 1
ATOM 1980 O O . GLU A 1 272 ? 36.938 9.539 19.516 1 91.12 272 GLU A O 1
ATOM 1985 N N . GLN A 1 273 ? 38.312 11.086 20.359 1 92.25 273 GLN A N 1
ATOM 1986 C CA . GLN A 1 273 ? 37.781 10.93 21.719 1 92.25 273 GLN A CA 1
ATOM 1987 C C . GLN A 1 273 ? 36.406 11.578 21.859 1 92.25 273 GLN A C 1
ATOM 1989 O O . GLN A 1 273 ? 35.688 11.344 22.844 1 92.25 273 GLN A O 1
ATOM 1994 N N . GLU A 1 274 ? 36.094 12.336 20.828 1 94 274 GLU A N 1
ATOM 1995 C CA . GLU A 1 274 ? 34.812 13.078 20.906 1 94 274 GLU A CA 1
ATOM 1996 C C . GLU A 1 274 ? 33.656 12.242 20.391 1 94 274 GLU A C 1
ATOM 1998 O O . GLU A 1 274 ? 32.5 12.656 20.484 1 94 274 GLU A O 1
ATOM 2003 N N . TRP A 1 275 ? 33.938 11.078 19.812 1 93.69 275 TRP A N 1
ATOM 2004 C CA . TRP A 1 275 ? 32.875 10.211 19.281 1 93.69 275 TRP A CA 1
ATOM 2005 C C . TRP A 1 275 ? 32.188 9.422 20.391 1 93.69 275 TRP A C 1
ATOM 2007 O O . TRP A 1 275 ? 32.875 8.828 21.234 1 93.69 275 TRP A O 1
ATOM 2017 N N . THR A 1 276 ? 30.906 9.516 20.453 1 92.19 276 THR A N 1
ATOM 2018 C CA . THR A 1 276 ? 30.078 8.828 21.438 1 92.19 276 THR A CA 1
ATOM 2019 C C . THR A 1 276 ? 29.203 7.766 20.781 1 92.19 276 THR A C 1
ATOM 2021 O O . THR A 1 276 ? 28.516 8.047 19.797 1 92.19 276 THR A O 1
ATOM 2024 N N . PRO A 1 277 ? 29.25 6.566 21.266 1 86.75 277 PRO A N 1
ATOM 2025 C CA . PRO A 1 277 ? 28.375 5.527 20.703 1 86.75 277 PRO A CA 1
ATOM 2026 C C . PRO A 1 277 ? 26.891 5.844 20.891 1 86.75 277 PRO A C 1
ATOM 2028 O O . PRO A 1 277 ? 26.5 6.422 21.906 1 86.75 277 PRO A O 1
ATOM 2031 N N . VAL A 1 278 ? 26.109 5.582 19.844 1 82.25 278 VAL A N 1
ATOM 2032 C CA . VAL A 1 278 ? 24.656 5.785 19.891 1 82.25 278 VAL A CA 1
ATOM 2033 C C . VAL A 1 278 ? 23.938 4.438 19.828 1 82.25 278 VAL A C 1
ATOM 2035 O O . VAL A 1 278 ? 24.297 3.584 19 1 82.25 278 VAL A O 1
ATOM 2038 N N . HIS A 1 279 ? 23 4.188 20.703 1 72.31 279 HIS A N 1
ATOM 2039 C CA . HIS A 1 279 ? 22.156 3.002 20.688 1 72.31 279 HIS A CA 1
ATOM 2040 C C . HIS A 1 279 ? 20.75 3.34 20.234 1 72.31 279 HIS A C 1
ATOM 2042 O O . HIS A 1 279 ? 20.078 4.184 20.828 1 72.31 279 HIS A O 1
ATOM 2048 N N . TYR A 1 280 ? 20.453 2.93 19.016 1 62.09 280 TYR A N 1
ATOM 2049 C CA . TYR A 1 280 ? 19.125 3.221 18.5 1 62.09 280 TYR A CA 1
ATOM 2050 C C . TYR A 1 280 ? 18.094 2.262 19.078 1 62.09 280 TYR A C 1
ATOM 2052 O O . TYR A 1 280 ? 18.422 1.119 19.406 1 62.09 280 TYR A O 1
ATOM 2060 N N . PRO A 1 281 ? 16.906 2.848 19.328 1 53.41 281 PRO A N 1
ATOM 2061 C CA . PRO A 1 281 ? 15.852 1.938 19.766 1 53.41 281 PRO A CA 1
ATOM 2062 C C . PRO A 1 281 ? 15.57 0.826 18.75 1 53.41 281 PRO A C 1
ATOM 2064 O O . PRO A 1 281 ? 15.516 1.081 17.547 1 53.41 281 PRO A O 1
ATOM 2067 N N . GLY A 1 282 ? 15.469 -0.417 19.219 1 48.34 282 GLY A N 1
ATOM 2068 C CA . GLY A 1 282 ? 15.227 -1.598 18.406 1 48.34 282 GLY A CA 1
ATOM 2069 C C . GLY A 1 282 ? 16.5 -2.211 17.859 1 48.34 282 GLY A C 1
ATOM 2070 O O . GLY A 1 282 ? 16.438 -3.072 16.969 1 48.34 282 GLY A O 1
ATOM 2071 N N . ALA A 1 283 ? 17.594 -1.595 18.219 1 47.94 283 ALA A N 1
ATOM 2072 C CA . ALA A 1 283 ? 18.891 -2.139 17.812 1 47.94 283 ALA A CA 1
ATOM 2073 C C . ALA A 1 283 ? 19.016 -3.605 18.203 1 47.94 283 ALA A C 1
ATOM 2075 O O . ALA A 1 283 ? 18.469 -4.031 19.219 1 47.94 283 ALA A O 1
ATOM 2076 N N . VAL A 1 284 ? 19.328 -4.379 17.156 1 44.56 284 VAL A N 1
ATOM 2077 C CA . VAL A 1 284 ? 19.516 -5.809 17.359 1 44.56 284 VAL A CA 1
ATOM 2078 C C . VAL A 1 284 ? 20.734 -6.043 18.266 1 44.56 284 VAL A C 1
ATOM 2080 O O . VAL A 1 284 ? 21.734 -5.344 18.156 1 44.56 284 VAL A O 1
ATOM 2083 N N . THR A 1 285 ? 20.453 -6.727 19.344 1 42.69 285 THR A N 1
ATOM 2084 C CA . THR A 1 285 ? 21.516 -7.18 20.25 1 42.69 285 THR A CA 1
ATOM 2085 C C . THR A 1 285 ? 22.344 -8.281 19.594 1 42.69 285 THR A C 1
ATOM 2087 O O . THR A 1 285 ? 21.812 -9.141 18.891 1 42.69 285 THR A O 1
ATOM 2090 N N . ASP A 1 286 ? 23.625 -8.094 19.516 1 37.34 286 ASP A N 1
ATOM 2091 C CA . ASP A 1 286 ? 24.531 -9.195 19.156 1 37.34 286 ASP A CA 1
ATOM 2092 C C . ASP A 1 286 ? 24.156 -10.469 19.906 1 37.34 286 ASP A C 1
ATOM 2094 O O . ASP A 1 286 ? 24.125 -10.484 21.141 1 37.34 286 ASP A O 1
ATOM 2098 N N . PRO A 1 287 ? 23.641 -11.367 19.234 1 40.66 287 PRO A N 1
ATOM 2099 C CA . PRO A 1 287 ? 23.25 -12.555 19.969 1 40.66 287 PRO A CA 1
ATOM 2100 C C . PRO A 1 287 ? 24.375 -13.148 20.812 1 40.66 287 PRO A C 1
ATOM 2102 O O . PRO A 1 287 ? 24.141 -13.773 21.844 1 40.66 287 PRO A O 1
ATOM 2105 N N . ASP A 1 288 ? 25.547 -13 20.359 1 36.47 288 ASP A N 1
ATOM 2106 C CA . ASP A 1 288 ? 26.656 -13.641 21.062 1 36.47 288 ASP A CA 1
ATOM 2107 C C . ASP A 1 288 ? 27.109 -12.812 22.266 1 36.47 288 ASP A C 1
ATOM 2109 O O . ASP A 1 288 ? 27.406 -13.367 23.328 1 36.47 288 ASP A O 1
ATOM 2113 N N . THR A 1 289 ? 27.25 -11.539 22.125 1 41.25 289 THR A N 1
ATOM 2114 C CA . THR A 1 289 ? 27.859 -10.766 23.203 1 41.25 289 THR A CA 1
ATOM 2115 C C . THR A 1 289 ? 26.797 -10.047 24.016 1 41.25 289 THR A C 1
ATOM 2117 O O . THR A 1 289 ? 27.078 -9.555 25.109 1 41.25 289 THR A O 1
ATOM 2120 N N . GLY A 1 290 ? 25.562 -10.164 23.609 1 41.25 290 GLY A N 1
ATOM 2121 C CA . GLY A 1 290 ? 24.469 -9.484 24.297 1 41.25 290 GLY A CA 1
ATOM 2122 C C . GLY A 1 290 ? 24.484 -7.984 24.094 1 41.25 290 GLY A C 1
ATOM 2123 O O . GLY A 1 290 ? 23.656 -7.27 24.656 1 41.25 290 GLY A O 1
ATOM 2124 N N . GLU A 1 291 ? 25.562 -7.551 23.656 1 42.19 291 GLU A N 1
ATOM 2125 C CA . GLU A 1 291 ? 25.75 -6.105 23.531 1 42.19 291 GLU A CA 1
ATOM 2126 C C . GLU A 1 291 ? 24.938 -5.543 22.375 1 42.19 291 GLU A C 1
ATOM 2128 O O . GLU A 1 291 ? 24.703 -6.238 21.391 1 42.19 291 GLU A O 1
ATOM 2133 N N . LEU A 1 292 ? 24.172 -4.555 22.656 1 46.19 292 LEU A N 1
ATOM 2134 C CA . LEU A 1 292 ? 23.469 -3.859 21.578 1 46.19 292 LEU A CA 1
ATOM 2135 C C . LEU A 1 292 ? 24.422 -3.496 20.453 1 46.19 292 LEU A C 1
ATOM 2137 O O . LEU A 1 292 ? 25.484 -2.932 20.688 1 46.19 292 LEU A O 1
ATOM 2141 N N . ILE A 1 293 ? 24.641 -4.148 19.484 1 45.03 293 ILE A N 1
ATOM 2142 C CA . ILE A 1 293 ? 25.5 -3.777 18.375 1 45.03 293 ILE A CA 1
ATOM 2143 C C . ILE A 1 293 ? 25.172 -2.359 17.906 1 45.03 293 ILE A C 1
ATOM 2145 O O . ILE A 1 293 ? 24.031 -2.072 17.531 1 45.03 293 ILE A O 1
ATOM 2149 N N . SER A 1 294 ? 25.797 -1.446 18.734 1 54.84 294 SER A N 1
ATOM 2150 C CA . SER A 1 294 ? 25.672 -0.083 18.234 1 54.84 294 SER A CA 1
ATOM 2151 C C . SER A 1 294 ? 26.672 0.177 17.109 1 54.84 294 SER A C 1
ATOM 2153 O O . SER A 1 294 ? 27.875 0.064 17.297 1 54.84 294 SER A O 1
ATOM 2155 N N . ASP A 1 295 ? 26.406 0.065 15.891 1 64.69 295 ASP A N 1
ATOM 2156 C CA . ASP A 1 295 ? 27.359 0.229 14.797 1 64.69 295 ASP A CA 1
ATOM 2157 C C . ASP A 1 295 ? 27.469 1.693 14.375 1 64.69 295 ASP A C 1
ATOM 2159 O O . ASP A 1 295 ? 28.016 2.002 13.32 1 64.69 295 ASP A O 1
ATOM 2163 N N . ALA A 1 296 ? 26.984 2.633 15.461 1 80.19 296 ALA A N 1
ATOM 2164 C CA . ALA A 1 296 ? 27.062 4.031 15.039 1 80.19 296 ALA A CA 1
ATOM 2165 C C . ALA A 1 296 ? 27.625 4.906 16.156 1 80.19 296 ALA A C 1
ATOM 2167 O O . ALA A 1 296 ? 27.453 4.594 17.344 1 80.19 296 ALA A O 1
ATOM 2168 N N . GLU A 1 297 ? 28.438 5.863 15.93 1 90.75 297 GLU A N 1
ATOM 2169 C CA . GLU A 1 297 ? 28.922 6.895 16.844 1 90.75 297 GLU A CA 1
ATOM 2170 C C . GLU A 1 297 ? 28.562 8.289 16.344 1 90.75 297 GLU A C 1
ATOM 2172 O O . GLU A 1 297 ? 28.328 8.484 15.148 1 90.75 297 GLU A O 1
ATOM 2177 N N . VAL A 1 298 ? 28.422 9.203 17.312 1 94.94 298 VAL A N 1
ATOM 2178 C CA . VAL A 1 298 ? 28.094 10.57 16.922 1 94.94 298 VAL A CA 1
ATOM 2179 C C . VAL A 1 298 ? 29.094 11.531 17.562 1 94.94 298 VAL A C 1
ATOM 2181 O O . VAL A 1 298 ? 29.625 11.266 18.641 1 94.94 298 VAL A O 1
ATOM 2184 N N . ALA A 1 299 ? 29.391 12.57 16.938 1 96.75 299 ALA A N 1
ATOM 2185 C CA . ALA A 1 299 ? 30.188 13.695 17.422 1 96.75 299 ALA A CA 1
ATOM 2186 C C . ALA A 1 299 ? 29.672 15.016 16.844 1 96.75 299 ALA A C 1
ATOM 2188 O O . ALA A 1 299 ? 28.75 15.023 16.016 1 96.75 299 ALA A O 1
ATOM 2189 N N . GLU A 1 300 ? 30.078 16.109 17.375 1 97 300 GLU A N 1
ATOM 2190 C CA . GLU A 1 300 ? 29.641 17.391 16.859 1 97 300 GLU A CA 1
ATOM 2191 C C . GLU A 1 300 ? 30.781 18.406 16.828 1 97 300 GLU A C 1
ATOM 2193 O O . GLU A 1 300 ? 31.797 18.203 17.484 1 97 300 GLU A O 1
ATOM 2198 N N . THR A 1 301 ? 30.719 19.359 16 1 96.69 301 THR A N 1
ATOM 2199 C CA . THR A 1 301 ? 31.609 20.516 15.93 1 96.69 301 THR A CA 1
ATOM 2200 C C . THR A 1 301 ? 30.844 21.766 15.5 1 96.69 301 THR A C 1
ATOM 2202 O O . THR A 1 301 ? 29.688 21.672 15.07 1 96.69 301 THR A O 1
ATOM 2205 N N . SER A 1 302 ? 31.375 22.906 15.727 1 95.69 302 SER A N 1
ATOM 2206 C CA . SER A 1 302 ? 30.797 24.156 15.234 1 95.69 302 SER A CA 1
ATOM 2207 C C . SER A 1 302 ? 31.062 24.328 13.742 1 95.69 302 SER A C 1
ATOM 2209 O O . SER A 1 302 ? 32.125 23.953 13.242 1 95.69 302 SER A O 1
ATOM 2211 N N . TYR A 1 303 ? 30.078 24.812 13.055 1 95.62 303 TYR A N 1
ATOM 2212 C CA . TYR A 1 303 ? 30.203 25 11.617 1 95.62 303 TYR A CA 1
ATOM 2213 C C . TYR A 1 303 ? 29.469 26.25 11.164 1 95.62 303 TYR A C 1
ATOM 2215 O O . TYR A 1 303 ? 28.375 26.547 11.648 1 95.62 303 TYR A O 1
ATOM 2223 N N . THR A 1 304 ? 30.109 26.969 10.25 1 95.56 304 THR A N 1
ATOM 2224 C CA . THR A 1 304 ? 29.484 28.141 9.641 1 95.56 304 THR A CA 1
ATOM 2225 C C . THR A 1 304 ? 29.125 27.859 8.18 1 95.56 304 THR A C 1
ATOM 2227 O O . THR A 1 304 ? 30.016 27.641 7.352 1 95.56 304 THR A O 1
ATOM 2230 N N . ALA A 1 305 ? 27.828 27.875 8.023 1 94.06 305 ALA A N 1
ATOM 2231 C CA . ALA A 1 305 ? 27.328 27.625 6.668 1 94.06 305 ALA A CA 1
ATOM 2232 C C . ALA A 1 305 ? 27.062 28.938 5.934 1 94.06 305 ALA A C 1
ATOM 2234 O O . ALA A 1 305 ? 26.703 29.938 6.551 1 94.06 305 ALA A O 1
ATOM 2235 N N . PHE A 1 306 ? 27.266 28.922 4.621 1 92.06 306 PHE A N 1
ATOM 2236 C CA . PHE A 1 306 ? 26.922 30 3.699 1 92.06 306 PHE A CA 1
ATOM 2237 C C . PHE A 1 306 ? 27.781 31.234 3.977 1 92.06 306 PHE A C 1
ATOM 2239 O O . PHE A 1 306 ? 28.766 31.156 4.703 1 92.06 306 PHE A O 1
ATOM 2246 N N . SER A 1 307 ? 27.609 32.219 3.174 1 89.25 307 SER A N 1
ATOM 2247 C CA . SER A 1 307 ? 28.453 33.406 3.268 1 89.25 307 SER A CA 1
ATOM 2248 C C . SER A 1 307 ? 27.625 34.688 3.219 1 89.25 307 SER A C 1
ATOM 2250 O O . SER A 1 307 ? 26.438 34.625 2.902 1 89.25 307 SER A O 1
ATOM 2252 N N . GLY A 1 308 ? 28.234 35.688 3.691 1 88.62 308 GLY A N 1
ATOM 2253 C CA . GLY A 1 308 ? 27.594 36.969 3.617 1 88.62 308 GLY A CA 1
ATOM 2254 C C . GLY A 1 308 ? 26.438 37.125 4.582 1 88.62 308 GLY A C 1
ATOM 2255 O O . GLY A 1 308 ? 26.547 36.781 5.758 1 88.62 308 GLY A O 1
ATOM 2256 N N . ARG A 1 309 ? 25.297 37.688 4.082 1 86.31 309 ARG A N 1
ATOM 2257 C CA . ARG A 1 309 ? 24.125 37.969 4.91 1 86.31 309 ARG A CA 1
ATOM 2258 C C . ARG A 1 309 ? 23.391 36.719 5.297 1 86.31 309 ARG A C 1
ATOM 2260 O O . ARG A 1 309 ? 22.547 36.719 6.207 1 86.31 309 ARG A O 1
ATOM 2267 N N . HIS A 1 310 ? 23.734 35.625 4.691 1 88.44 310 HIS A N 1
ATOM 2268 C CA . HIS A 1 310 ? 23.031 34.344 4.941 1 88.44 310 HIS A CA 1
ATOM 2269 C C . HIS A 1 310 ? 23.859 33.438 5.824 1 88.44 310 HIS A C 1
ATOM 2271 O O . HIS A 1 310 ? 23.484 32.281 6.043 1 88.44 310 HIS A O 1
ATOM 2277 N N . LYS A 1 311 ? 24.906 33.969 6.301 1 93.19 311 LYS A N 1
ATOM 2278 C CA . LYS A 1 311 ? 25.828 33.188 7.133 1 93.19 311 LYS A CA 1
ATOM 2279 C C . LYS A 1 311 ? 25.125 32.688 8.383 1 93.19 311 LYS A C 1
ATOM 2281 O O . LYS A 1 311 ? 24.438 33.438 9.078 1 93.19 311 LYS A O 1
ATOM 2286 N N . VAL A 1 312 ? 25.219 31.438 8.602 1 95.88 312 VAL A N 1
ATOM 2287 C CA . VAL A 1 312 ? 24.625 30.812 9.781 1 95.88 312 VAL A CA 1
ATOM 2288 C C . VAL A 1 312 ? 25.656 29.922 10.477 1 95.88 312 VAL A C 1
ATOM 2290 O O . VAL A 1 312 ? 26.219 29.016 9.852 1 95.88 312 VAL A O 1
ATOM 2293 N N . THR A 1 313 ? 26 30.25 11.742 1 96.81 313 THR A N 1
ATOM 2294 C CA . THR A 1 313 ? 26.875 29.391 12.547 1 96.81 313 THR A CA 1
ATOM 2295 C C . THR A 1 313 ? 26.047 28.547 13.516 1 96.81 313 THR A C 1
ATOM 2297 O O . THR A 1 313 ? 25.234 29.078 14.273 1 96.81 313 THR A O 1
ATOM 2300 N N . ALA A 1 314 ? 26.203 27.297 13.391 1 97.62 314 ALA A N 1
ATOM 2301 C CA . ALA A 1 314 ? 25.484 26.359 14.234 1 97.62 314 ALA A CA 1
ATOM 2302 C C . ALA A 1 314 ? 26.281 25.062 14.43 1 97.62 314 ALA A C 1
ATOM 2304 O O . ALA A 1 314 ? 27.516 25.078 14.336 1 97.62 314 ALA A O 1
ATOM 2305 N N . ARG A 1 315 ? 25.578 24.047 14.891 1 97.5 315 ARG A N 1
ATOM 2306 C CA . ARG A 1 315 ? 26.219 22.766 15.18 1 97.5 315 ARG A CA 1
ATOM 2307 C C . ARG A 1 315 ? 26.203 21.859 13.953 1 97.5 315 ARG A C 1
ATOM 2309 O O . ARG A 1 315 ? 25.172 21.719 13.289 1 97.5 315 ARG A O 1
ATOM 2316 N N . LEU A 1 316 ? 27.328 21.328 13.617 1 97.5 316 LEU A N 1
ATOM 2317 C CA . LEU A 1 316 ? 27.438 20.203 12.695 1 97.5 316 LEU A CA 1
ATOM 2318 C C . LEU A 1 316 ? 27.547 18.875 13.453 1 97.5 316 LEU A C 1
ATOM 2320 O O . LEU A 1 316 ? 28.594 18.578 14.031 1 97.5 316 LEU A O 1
ATOM 2324 N N . VAL A 1 317 ? 26.484 18.172 13.469 1 96.94 317 VAL A N 1
ATOM 2325 C CA . VAL A 1 317 ? 26.484 16.859 14.109 1 96.94 317 VAL A CA 1
ATOM 2326 C C . VAL A 1 317 ? 26.766 15.773 13.07 1 96.94 317 VAL A C 1
ATOM 2328 O O . VAL A 1 317 ? 26.172 15.766 11.992 1 96.94 317 VAL A O 1
ATOM 2331 N N . VAL A 1 318 ? 27.703 14.844 13.367 1 94.94 318 VAL A N 1
ATOM 2332 C CA . VAL A 1 318 ? 28.125 13.82 12.422 1 94.94 318 VAL A CA 1
ATOM 2333 C C . VAL A 1 318 ? 27.906 12.438 13.031 1 94.94 318 VAL A C 1
ATOM 2335 O O . VAL A 1 318 ? 28.406 12.148 14.125 1 94.94 318 VAL A O 1
ATOM 2338 N N . ARG A 1 319 ? 27.141 11.664 12.352 1 91.25 319 ARG A N 1
ATOM 2339 C CA . ARG A 1 319 ? 27 10.25 12.672 1 91.25 319 ARG A CA 1
ATOM 2340 C C . ARG A 1 319 ? 27.906 9.391 11.789 1 91.25 319 ARG A C 1
ATOM 2342 O O . ARG A 1 319 ? 27.953 9.578 10.57 1 91.25 319 ARG A O 1
ATOM 2349 N N . ARG A 1 320 ? 28.719 8.562 12.375 1 87.12 320 ARG A N 1
ATOM 2350 C CA . ARG A 1 320 ? 29.484 7.633 11.562 1 87.12 320 ARG A CA 1
ATOM 2351 C C . ARG A 1 320 ? 29.094 6.188 11.859 1 87.12 320 ARG A C 1
ATOM 2353 O O . ARG A 1 320 ? 28.781 5.852 13.008 1 87.12 320 ARG A O 1
ATOM 2360 N N . VAL A 1 321 ? 28.906 5.426 10.867 1 78.62 321 VAL A N 1
ATOM 2361 C CA . VAL A 1 321 ? 28.516 4.023 10.953 1 78.62 321 VAL A CA 1
ATOM 2362 C C . VAL A 1 321 ? 29.578 3.152 10.273 1 78.62 321 VAL A C 1
ATOM 2364 O O . VAL A 1 321 ? 30.125 3.529 9.242 1 78.62 321 VAL A O 1
ATOM 2367 N N . LYS A 1 322 ? 29.812 2.029 10.906 1 72.38 322 LYS A N 1
ATOM 2368 C CA . LYS A 1 322 ? 30.797 1.111 10.32 1 72.38 322 LYS A CA 1
ATOM 2369 C C . LYS A 1 322 ? 30.281 0.539 9 1 72.38 322 LYS A C 1
ATOM 2371 O O . LYS A 1 322 ? 29.109 0.183 8.891 1 72.38 322 LYS A O 1
ATOM 2376 N N . ASP A 1 323 ? 31.141 0.674 8.039 1 60.34 323 ASP A N 1
ATOM 2377 C CA . ASP A 1 323 ? 30.766 0.15 6.727 1 60.34 323 ASP A CA 1
ATOM 2378 C C . ASP A 1 323 ? 30.719 -1.376 6.738 1 60.34 323 ASP A C 1
ATOM 2380 O O . ASP A 1 323 ? 31.75 -2.033 6.891 1 60.34 323 ASP A O 1
ATOM 2384 N N . ALA A 1 324 ? 29.625 -1.956 6.734 1 54.59 324 ALA A N 1
ATOM 2385 C CA . ALA A 1 324 ? 29.406 -3.396 6.832 1 54.59 324 ALA A CA 1
ATOM 2386 C C . ALA A 1 324 ? 30.047 -4.129 5.66 1 54.59 324 ALA A C 1
ATOM 2388 O O . ALA A 1 324 ? 30.297 -5.34 5.73 1 54.59 324 ALA A O 1
ATOM 2389 N N . ASN A 1 325 ? 30.344 -3.396 4.578 1 47.38 325 ASN A N 1
ATOM 2390 C CA . ASN A 1 325 ? 30.938 -4.039 3.414 1 47.38 325 ASN A CA 1
ATOM 2391 C C . ASN A 1 325 ? 32.406 -4.371 3.656 1 47.38 325 ASN A C 1
ATOM 2393 O O . ASN A 1 325 ? 33 -5.141 2.902 1 47.38 325 ASN A O 1
ATOM 2397 N N . HIS A 1 326 ? 32.969 -3.719 4.648 1 47.69 326 HIS A N 1
ATOM 2398 C CA . HIS A 1 326 ? 34.375 -3.994 4.93 1 47.69 326 HIS A CA 1
ATOM 2399 C C . HIS A 1 326 ? 34.562 -4.449 6.371 1 47.69 326 HIS A C 1
ATOM 2401 O O . HIS A 1 326 ? 35.312 -3.826 7.129 1 47.69 326 HIS A O 1
ATOM 2407 N N . PRO A 1 327 ? 33.75 -5.5 6.641 1 49.84 327 PRO A N 1
ATOM 2408 C CA . PRO A 1 327 ? 33.844 -5.91 8.039 1 49.84 327 PRO A CA 1
ATOM 2409 C C . PRO A 1 327 ? 35.25 -6.301 8.461 1 49.84 327 PRO A C 1
ATOM 2411 O O . PRO A 1 327 ? 35.594 -6.184 9.633 1 49.84 327 PRO A O 1
ATOM 2414 N N . ASP A 1 328 ? 35.969 -6.668 7.355 1 48.88 328 ASP A N 1
ATOM 2415 C CA . ASP A 1 328 ? 37.25 -7.246 7.664 1 48.88 328 ASP A CA 1
ATOM 2416 C C . ASP A 1 328 ? 38.375 -6.203 7.539 1 48.88 328 ASP A C 1
ATOM 2418 O O . ASP A 1 328 ? 39.562 -6.531 7.633 1 48.88 328 ASP A O 1
ATOM 2422 N N . ALA A 1 329 ? 38.031 -5.07 7.23 1 48.03 329 ALA A N 1
ATOM 2423 C CA . ALA A 1 329 ? 39.125 -4.109 7.105 1 48.03 329 ALA A CA 1
ATOM 2424 C C . ALA A 1 329 ? 39.875 -3.938 8.43 1 48.03 329 ALA A C 1
ATOM 2426 O O . ALA A 1 329 ? 39.25 -4 9.5 1 48.03 329 ALA A O 1
ATOM 2427 N N . LEU A 1 330 ? 41.219 -4.043 8.414 1 49.31 330 LEU A N 1
ATOM 2428 C CA . LEU A 1 330 ? 42.062 -3.85 9.578 1 49.31 330 LEU A CA 1
ATOM 2429 C C . LEU A 1 330 ? 41.625 -2.629 10.383 1 49.31 330 LEU A C 1
ATOM 2431 O O . LEU A 1 330 ? 41.656 -2.648 11.617 1 49.31 330 LEU A O 1
ATOM 2435 N N . PHE A 1 331 ? 41.094 -1.589 9.602 1 54.84 331 PHE A N 1
ATOM 2436 C CA . PHE A 1 331 ? 40.5 -0.406 10.211 1 54.84 331 PHE A CA 1
ATOM 2437 C C . PHE A 1 331 ? 39.062 -0.198 9.711 1 54.84 331 PHE A C 1
ATOM 2439 O O . PHE A 1 331 ? 38.781 -0.331 8.523 1 54.84 331 PHE A O 1
ATOM 2446 N N . PRO A 1 332 ? 38.188 -0.103 10.633 1 60.31 332 PRO A N 1
ATOM 2447 C CA . PRO A 1 332 ? 36.812 0.07 10.219 1 60.31 332 PRO A CA 1
ATOM 2448 C C . PRO A 1 332 ? 36.625 1.223 9.234 1 60.31 332 PRO A C 1
ATOM 2450 O O . PRO A 1 332 ? 37.25 2.279 9.391 1 60.31 332 PRO A O 1
ATOM 2453 N N . ILE A 1 333 ? 36.125 1.033 8.109 1 67.31 333 ILE A N 1
ATOM 2454 C CA . ILE A 1 333 ? 35.719 2.076 7.172 1 67.31 333 ILE A CA 1
ATOM 2455 C C . ILE A 1 333 ? 34.406 2.67 7.602 1 67.31 333 ILE A C 1
ATOM 2457 O O . ILE A 1 333 ? 33.406 1.954 7.703 1 67.31 333 ILE A O 1
ATOM 2461 N N . TRP A 1 334 ? 34.531 4.023 8.023 1 77 334 TRP A N 1
ATOM 2462 C CA . TRP A 1 334 ? 33.344 4.727 8.531 1 77 334 TRP A CA 1
ATOM 2463 C C . TRP A 1 334 ? 32.656 5.484 7.414 1 77 334 TRP A C 1
ATOM 2465 O O . TRP A 1 334 ? 33.281 6.051 6.531 1 77 334 TRP A O 1
ATOM 2475 N N . ARG A 1 335 ? 31.359 5.387 7.434 1 78.5 335 ARG A N 1
ATOM 2476 C CA . ARG A 1 335 ? 30.531 6.281 6.637 1 78.5 335 ARG A CA 1
ATOM 2477 C C . ARG A 1 335 ? 29.984 7.426 7.488 1 78.5 335 ARG A C 1
ATOM 2479 O O . ARG A 1 335 ? 29.469 7.199 8.586 1 78.5 335 ARG A O 1
ATOM 2486 N N . TYR A 1 336 ? 30.141 8.602 6.969 1 84.31 336 TYR A N 1
ATOM 2487 C CA . TYR A 1 336 ? 29.812 9.781 7.766 1 84.31 336 TYR A CA 1
ATOM 2488 C C . TYR A 1 336 ? 28.531 10.438 7.258 1 84.31 336 TYR A C 1
ATOM 2490 O O . TYR A 1 336 ? 28.328 10.57 6.051 1 84.31 336 TYR A O 1
ATOM 2498 N N . HIS A 1 337 ? 27.672 10.789 8.148 1 86.44 337 HIS A N 1
ATOM 2499 C CA . HIS A 1 337 ? 26.406 11.445 7.859 1 86.44 337 HIS A CA 1
ATOM 2500 C C . HIS A 1 337 ? 26.266 12.742 8.648 1 86.44 337 HIS A C 1
ATOM 2502 O O . HIS A 1 337 ? 25.688 12.75 9.742 1 86.44 337 HIS A O 1
ATOM 2508 N N . PRO A 1 338 ? 26.734 13.789 8.07 1 92.81 338 PRO A N 1
ATOM 2509 C CA . PRO A 1 338 ? 26.641 15.07 8.773 1 92.81 338 PRO A CA 1
ATOM 2510 C C . PRO A 1 338 ? 25.266 15.734 8.617 1 92.81 338 PRO A C 1
ATOM 2512 O O . PRO A 1 338 ? 24.656 15.641 7.555 1 92.81 338 PRO A O 1
ATOM 2515 N N . PHE A 1 339 ? 24.766 16.328 9.633 1 95.81 339 PHE A N 1
ATOM 2516 C CA . PHE A 1 339 ? 23.609 17.219 9.539 1 95.81 339 PHE A CA 1
ATOM 2517 C C . PHE A 1 339 ? 23.844 18.484 10.352 1 95.81 339 PHE A C 1
ATOM 2519 O O . PHE A 1 339 ? 24.625 18.484 11.305 1 95.81 339 PHE A O 1
ATOM 2526 N N . PHE A 1 340 ? 23.328 19.578 9.859 1 97.88 340 PHE A N 1
ATOM 2527 C CA . PHE A 1 340 ? 23.469 20.938 10.398 1 97.88 340 PHE A CA 1
ATOM 2528 C C . PHE A 1 340 ? 22.25 21.312 11.234 1 97.88 340 PHE A C 1
ATOM 2530 O O . PHE A 1 340 ? 21.109 21.156 10.789 1 97.88 340 PHE A O 1
ATOM 2537 N N . THR A 1 341 ? 22.422 21.75 12.523 1 98.56 341 THR A N 1
ATOM 2538 C CA . THR A 1 341 ? 21.281 21.984 13.398 1 98.56 341 THR A CA 1
ATOM 2539 C C . THR A 1 341 ? 21.594 23.078 14.406 1 98.56 341 THR A C 1
ATOM 2541 O O . THR A 1 341 ? 22.75 23.281 14.781 1 98.56 341 THR A O 1
ATOM 2544 N N . ASN A 1 342 ? 20.562 23.828 14.797 1 98.12 342 ASN A N 1
ATOM 2545 C CA . ASN A 1 342 ? 20.719 24.828 15.844 1 98.12 342 ASN A CA 1
ATOM 2546 C C . ASN A 1 342 ? 20.016 24.406 17.125 1 98.12 342 ASN A C 1
ATOM 2548 O O . ASN A 1 342 ? 19.844 25.219 18.047 1 98.12 342 ASN A O 1
ATOM 2552 N N . CYS A 1 343 ? 19.578 23.125 17.188 1 97.06 343 CYS A N 1
ATOM 2553 C CA . CYS A 1 343 ? 18.875 22.703 18.391 1 97.06 343 CYS A CA 1
ATOM 2554 C C . CYS A 1 343 ? 19.844 22.516 19.547 1 97.06 343 CYS A C 1
ATOM 2556 O O . CYS A 1 343 ? 21.031 22.25 19.328 1 97.06 343 CYS A O 1
ATOM 2558 N N . ASP A 1 344 ? 19.375 22.594 20.734 1 95.75 344 ASP A N 1
ATOM 2559 C CA . ASP A 1 344 ? 20.234 22.562 21.906 1 95.75 344 ASP A CA 1
ATOM 2560 C C . ASP A 1 344 ? 20.156 21.203 22.594 1 95.75 344 ASP A C 1
ATOM 2562 O O . ASP A 1 344 ? 20.609 21.047 23.734 1 95.75 344 ASP A O 1
ATOM 2566 N N . LEU A 1 345 ? 19.656 20.219 21.938 1 96.19 345 LEU A N 1
ATOM 2567 C CA . LEU A 1 345 ? 19.609 18.875 22.5 1 96.19 345 LEU A CA 1
ATOM 2568 C C . LEU A 1 345 ? 21.016 18.281 22.609 1 96.19 345 LEU A C 1
ATOM 2570 O O . LEU A 1 345 ? 21.891 18.609 21.812 1 96.19 345 LEU A O 1
ATOM 2574 N N . PRO A 1 346 ? 21.141 17.406 23.641 1 96.31 346 PRO A N 1
ATOM 2575 C CA . PRO A 1 346 ? 22.406 16.672 23.641 1 96.31 346 PRO A CA 1
ATOM 2576 C C . PRO A 1 346 ? 22.672 15.961 22.312 1 96.31 346 PRO A C 1
ATOM 2578 O O . PRO A 1 346 ? 21.719 15.562 21.609 1 96.31 346 PRO A O 1
ATOM 2581 N N . THR A 1 347 ? 23.938 15.781 22 1 95.81 347 THR A N 1
ATOM 2582 C CA . THR A 1 347 ? 24.375 15.312 20.688 1 95.81 347 THR A CA 1
ATOM 2583 C C . THR A 1 347 ? 23.656 14.016 20.328 1 95.81 347 THR A C 1
ATOM 2585 O O . THR A 1 347 ? 23.141 13.875 19.219 1 95.81 347 THR A O 1
ATOM 2588 N N . VAL A 1 348 ? 23.594 13.148 21.25 1 93.38 348 VAL A N 1
ATOM 2589 C CA . VAL A 1 348 ? 22.953 11.859 21.016 1 93.38 348 VAL A CA 1
ATOM 2590 C C . VAL A 1 348 ? 21.469 12.055 20.734 1 93.38 348 VAL A C 1
ATOM 2592 O O . VAL A 1 348 ? 20.922 11.484 19.781 1 93.38 348 VAL A O 1
ATOM 2595 N N . ASP A 1 349 ? 20.844 12.883 21.484 1 94.44 349 ASP A N 1
ATOM 2596 C CA . ASP A 1 349 ? 19.422 13.156 21.328 1 94.44 349 ASP A CA 1
ATOM 2597 C C . ASP A 1 349 ? 19.156 13.898 20.031 1 94.44 349 ASP A C 1
ATOM 2599 O O . ASP A 1 349 ? 18.109 13.695 19.391 1 94.44 349 ASP A O 1
ATOM 2603 N N . ALA A 1 350 ? 20.078 14.781 19.688 1 96.5 350 ALA A N 1
ATOM 2604 C CA . ALA A 1 350 ? 19.938 15.5 18.422 1 96.5 350 ALA A CA 1
ATOM 2605 C C . ALA A 1 350 ? 19.922 14.531 17.234 1 96.5 350 ALA A C 1
ATOM 2607 O O . ALA A 1 350 ? 19.125 14.68 16.312 1 96.5 350 ALA A O 1
ATOM 2608 N N . ASP A 1 351 ? 20.797 13.586 17.344 1 93.69 351 ASP A N 1
ATOM 2609 C CA . ASP A 1 351 ? 20.875 12.586 16.281 1 93.69 351 ASP A CA 1
ATOM 2610 C C . ASP A 1 351 ? 19.594 11.75 16.203 1 93.69 351 ASP A C 1
ATOM 2612 O O . ASP A 1 351 ? 19.031 11.555 15.125 1 93.69 351 ASP A O 1
ATOM 2616 N N . ILE A 1 352 ? 19.125 11.328 17.375 1 90.69 352 ILE A N 1
ATOM 2617 C CA . ILE A 1 352 ? 17.922 10.516 17.438 1 90.69 352 ILE A CA 1
ATOM 2618 C C . ILE A 1 352 ? 16.734 11.312 16.906 1 90.69 352 ILE A C 1
ATOM 2620 O O . ILE A 1 352 ? 15.922 10.797 16.125 1 90.69 352 ILE A O 1
ATOM 2624 N N . THR A 1 353 ? 16.656 12.555 17.266 1 94.5 353 THR A N 1
ATOM 2625 C CA . THR A 1 353 ? 15.578 13.43 16.844 1 94.5 353 THR A CA 1
ATOM 2626 C C . THR A 1 353 ? 15.633 13.664 15.336 1 94.5 353 THR A C 1
ATOM 2628 O O . THR A 1 353 ? 14.609 13.625 14.648 1 94.5 353 THR A O 1
ATOM 2631 N N . HIS A 1 354 ? 16.812 13.852 14.82 1 94.56 354 HIS A N 1
ATOM 2632 C CA . HIS A 1 354 ? 17 14.07 13.391 1 94.56 354 HIS A CA 1
ATOM 2633 C C . HIS A 1 354 ? 16.531 12.867 12.578 1 94.56 354 HIS A C 1
ATOM 2635 O O . HIS A 1 354 ? 15.883 13.016 11.547 1 94.56 354 HIS A O 1
ATOM 2641 N N . ARG A 1 355 ? 16.859 11.734 13.07 1 88.56 355 ARG A N 1
ATOM 2642 C CA . ARG A 1 355 ? 16.562 10.508 12.344 1 88.56 355 ARG A CA 1
ATOM 2643 C C . ARG A 1 355 ? 15.062 10.258 12.273 1 88.56 355 ARG A C 1
ATOM 2645 O O . ARG A 1 355 ? 14.586 9.539 11.398 1 88.56 355 ARG A O 1
ATOM 2652 N N . LYS A 1 356 ? 14.32 10.844 13.156 1 91.88 356 LYS A N 1
ATOM 2653 C CA . LYS A 1 356 ? 12.867 10.688 13.164 1 91.88 356 LYS A CA 1
ATOM 2654 C C . LYS A 1 356 ? 12.234 11.406 11.977 1 91.88 356 LYS A C 1
ATOM 2656 O O . LYS A 1 356 ? 11.039 11.25 11.719 1 91.88 356 LYS A O 1
ATOM 2661 N N . HIS A 1 357 ? 13.062 12.117 11.172 1 92 357 HIS A N 1
ATOM 2662 C CA . HIS A 1 357 ? 12.602 12.703 9.922 1 92 357 HIS A CA 1
ATOM 2663 C C . HIS A 1 357 ? 11.977 11.641 9.016 1 92 357 HIS A C 1
ATOM 2665 O O . HIS A 1 357 ? 11.094 11.945 8.211 1 92 357 HIS A O 1
ATOM 2671 N N . ALA A 1 358 ? 12.344 10.43 9.234 1 83.94 358 ALA A N 1
ATOM 2672 C CA . ALA A 1 358 ? 11.883 9.305 8.422 1 83.94 358 ALA A CA 1
ATOM 2673 C C . ALA A 1 358 ? 10.375 9.141 8.516 1 83.94 358 ALA A C 1
ATOM 2675 O O . ALA A 1 358 ? 9.766 8.438 7.699 1 83.94 358 ALA A O 1
ATOM 2676 N N . ILE A 1 359 ? 9.75 9.836 9.422 1 87.69 359 ILE A N 1
ATOM 2677 C CA . ILE A 1 359 ? 8.312 9.727 9.641 1 87.69 359 ILE A CA 1
ATOM 2678 C C . ILE A 1 359 ? 7.566 10.18 8.383 1 87.69 359 ILE A C 1
ATOM 2680 O O . ILE A 1 359 ? 6.449 9.734 8.117 1 87.69 359 ILE A O 1
ATOM 2684 N N . VAL A 1 360 ? 8.156 11.047 7.555 1 89.88 360 VAL A N 1
ATOM 2685 C CA . VAL A 1 360 ? 7.531 11.578 6.352 1 89.88 360 VAL A CA 1
ATOM 2686 C C . VAL A 1 360 ? 7.332 10.453 5.336 1 89.88 360 VAL A C 1
ATOM 2688 O O . VAL A 1 360 ? 6.387 10.484 4.543 1 89.88 360 VAL A O 1
ATOM 2691 N N . GLU A 1 361 ? 8.164 9.477 5.395 1 80.88 361 GLU A N 1
ATOM 2692 C CA . GLU A 1 361 ? 8.07 8.328 4.492 1 80.88 361 GLU A CA 1
ATOM 2693 C C . GLU A 1 361 ? 6.773 7.555 4.723 1 80.88 361 GLU A C 1
ATOM 2695 O O . GLU A 1 361 ? 6.215 6.98 3.789 1 80.88 361 GLU A O 1
ATOM 2700 N N . THR A 1 362 ? 6.324 7.52 5.977 1 83.56 362 THR A N 1
ATOM 2701 C CA . THR A 1 362 ? 5.086 6.809 6.281 1 83.56 362 THR A CA 1
ATOM 2702 C C . THR A 1 362 ? 3.889 7.527 5.664 1 83.56 362 THR A C 1
ATOM 2704 O O . THR A 1 362 ? 2.92 6.887 5.25 1 83.56 362 THR A O 1
ATOM 2707 N N . VAL A 1 363 ? 3.998 8.812 5.602 1 91.81 363 VAL A N 1
ATOM 2708 C CA . VAL A 1 363 ? 2.928 9.594 4.988 1 91.81 363 VAL A CA 1
ATOM 2709 C C . VAL A 1 363 ? 2.883 9.328 3.486 1 91.81 363 VAL A C 1
ATOM 2711 O O . VAL A 1 363 ? 1.815 9.062 2.93 1 91.81 363 VAL A O 1
ATOM 2714 N N . PHE A 1 364 ? 4.008 9.312 2.887 1 86.31 364 PHE A N 1
ATOM 2715 C CA . PHE A 1 364 ? 4.078 9.016 1.459 1 86.31 364 PHE A CA 1
ATOM 2716 C C . PHE A 1 364 ? 3.572 7.609 1.168 1 86.31 364 PHE A C 1
ATOM 2718 O O . PHE A 1 364 ? 2.799 7.406 0.229 1 86.31 364 PHE A O 1
ATOM 2725 N N . ALA A 1 365 ? 4.02 6.719 1.976 1 81.44 365 ALA A N 1
ATOM 2726 C CA . ALA A 1 365 ? 3.592 5.34 1.779 1 81.44 365 ALA A CA 1
ATOM 2727 C C . ALA A 1 365 ? 2.072 5.219 1.86 1 81.44 365 ALA A C 1
ATOM 2729 O O . ALA A 1 365 ? 1.449 4.566 1.021 1 81.44 365 ALA A O 1
ATOM 2730 N N . ASP A 1 366 ? 1.528 5.855 2.811 1 88.62 366 ASP A N 1
ATOM 2731 C CA . ASP A 1 366 ? 0.084 5.812 3.016 1 88.62 366 ASP A CA 1
ATOM 2732 C C . ASP A 1 366 ? -0.657 6.422 1.829 1 88.62 366 ASP A C 1
ATOM 2734 O O . ASP A 1 366 ? -1.66 5.875 1.368 1 88.62 366 ASP A O 1
ATOM 2738 N N . LEU A 1 367 ? -0.175 7.516 1.366 1 91.69 367 LEU A N 1
ATOM 2739 C CA . LEU A 1 367 ? -0.819 8.211 0.257 1 91.69 367 LEU A CA 1
ATOM 2740 C C . LEU A 1 367 ? -0.673 7.418 -1.038 1 91.69 367 LEU A C 1
ATOM 2742 O O . LEU A 1 367 ? -1.634 7.281 -1.799 1 91.69 367 LEU A O 1
ATOM 2746 N N . ILE A 1 368 ? 0.451 6.852 -1.251 1 84.06 368 ILE A N 1
ATOM 2747 C CA . ILE A 1 368 ? 0.754 6.133 -2.484 1 84.06 368 ILE A CA 1
ATOM 2748 C C . ILE A 1 368 ? -0.01 4.812 -2.516 1 84.06 368 ILE A C 1
ATOM 2750 O O . ILE A 1 368 ? -0.461 4.371 -3.576 1 84.06 368 ILE A O 1
ATOM 2754 N N . ASP A 1 369 ? -0.245 4.238 -1.368 1 79.88 369 ASP A N 1
ATOM 2755 C CA . ASP A 1 369 ? -0.978 2.98 -1.283 1 79.88 369 ASP A CA 1
ATOM 2756 C C . ASP A 1 369 ? -2.486 3.217 -1.34 1 79.88 369 ASP A C 1
ATOM 2758 O O . ASP A 1 369 ? -3.268 2.266 -1.396 1 79.88 369 ASP A O 1
ATOM 2762 N N . GLY A 1 370 ? -2.832 4.387 -1.434 1 89.25 370 GLY A N 1
ATOM 2763 C CA . GLY A 1 370 ? -4.234 4.77 -1.457 1 89.25 370 GLY A CA 1
ATOM 2764 C C . GLY A 1 370 ? -4.578 5.699 -2.605 1 89.25 370 GLY A C 1
ATOM 2765 O O . GLY A 1 370 ? -4.441 5.328 -3.773 1 89.25 370 GLY A O 1
ATOM 2766 N N . PRO A 1 371 ? -4.934 6.906 -2.266 1 92.12 371 PRO A N 1
ATOM 2767 C CA . PRO A 1 371 ? -5.516 7.785 -3.283 1 92.12 371 PRO A CA 1
ATOM 2768 C C . PRO A 1 371 ? -4.512 8.172 -4.367 1 92.12 371 PRO A C 1
ATOM 2770 O O . PRO A 1 371 ? -4.91 8.594 -5.457 1 92.12 371 PRO A O 1
ATOM 2773 N N . LEU A 1 372 ? -3.213 8.039 -4.086 1 90 372 LEU A N 1
ATOM 2774 C CA . LEU A 1 372 ? -2.23 8.484 -5.07 1 90 372 LEU A CA 1
ATOM 2775 C C . LEU A 1 372 ? -1.659 7.297 -5.84 1 90 372 LEU A C 1
ATOM 2777 O O . LEU A 1 372 ? -0.677 7.441 -6.57 1 90 372 LEU A O 1
ATOM 2781 N N . ALA A 1 373 ? -2.295 6.16 -5.613 1 82.31 373 ALA A N 1
ATOM 2782 C CA . ALA A 1 373 ? -1.838 4.973 -6.336 1 82.31 373 ALA A CA 1
ATOM 2783 C C . ALA A 1 373 ? -1.896 5.191 -7.844 1 82.31 373 ALA A C 1
ATOM 2785 O O . ALA A 1 373 ? -1.044 4.691 -8.578 1 82.31 373 ALA A O 1
ATOM 2786 N N . HIS A 1 374 ? -2.967 5.91 -8.18 1 81.88 374 HIS A N 1
ATOM 2787 C CA . HIS A 1 374 ? -3.113 6.281 -9.586 1 81.88 374 HIS A CA 1
ATOM 2788 C C . HIS A 1 374 ? -3.322 7.785 -9.742 1 81.88 374 HIS A C 1
ATOM 2790 O O . HIS A 1 374 ? -4.137 8.375 -9.023 1 81.88 374 HIS A O 1
ATOM 2796 N N . ILE A 1 375 ? -2.438 8.445 -10.406 1 79.88 375 ILE A N 1
ATOM 2797 C CA . ILE A 1 375 ? -2.648 9.844 -10.758 1 79.88 375 ILE A CA 1
ATOM 2798 C C . ILE A 1 375 ? -3.605 9.938 -11.945 1 79.88 375 ILE A C 1
ATOM 2800 O O . ILE A 1 375 ? -3.273 9.516 -13.055 1 79.88 375 ILE A O 1
ATOM 2804 N N . PRO A 1 376 ? -4.715 10.523 -11.727 1 82.31 376 PRO A N 1
ATOM 2805 C CA . PRO A 1 376 ? -5.867 10.242 -12.586 1 82.31 376 PRO A CA 1
ATOM 2806 C C . PRO A 1 376 ? -5.82 11.016 -13.906 1 82.31 376 PRO A C 1
ATOM 2808 O O . PRO A 1 376 ? -6.555 10.695 -14.844 1 82.31 376 PRO A O 1
ATOM 2811 N N . SER A 1 377 ? -5.004 12.07 -14.031 1 84.81 377 SER A N 1
ATOM 2812 C CA . SER A 1 377 ? -5.148 12.961 -15.172 1 84.81 377 SER A CA 1
ATOM 2813 C C . SER A 1 377 ? -3.803 13.227 -15.844 1 84.81 377 SER A C 1
ATOM 2815 O O . SER A 1 377 ? -2.75 13 -15.242 1 84.81 377 SER A O 1
ATOM 2817 N N . GLY A 1 378 ? -3.879 13.547 -17.062 1 83.5 378 GLY A N 1
ATOM 2818 C CA . GLY A 1 378 ? -2.697 14.039 -17.75 1 83.5 378 GLY A CA 1
ATOM 2819 C C . GLY A 1 378 ? -2.471 15.531 -17.562 1 83.5 378 GLY A C 1
ATOM 2820 O O . GLY A 1 378 ? -1.448 16.062 -18 1 83.5 378 GLY A O 1
ATOM 2821 N N . ARG A 1 379 ? -3.379 16.188 -16.953 1 88.75 379 ARG A N 1
ATOM 2822 C CA . ARG A 1 379 ? -3.283 17.625 -16.719 1 88.75 379 ARG A CA 1
ATOM 2823 C C . ARG A 1 379 ? -2.721 17.922 -15.336 1 88.75 379 ARG A C 1
ATOM 2825 O O . ARG A 1 379 ? -3.225 17.406 -14.328 1 88.75 379 ARG A O 1
ATOM 2832 N N . PHE A 1 380 ? -1.757 18.781 -15.312 1 89 380 PHE A N 1
ATOM 2833 C CA . PHE A 1 380 ? -1.046 19.109 -14.078 1 89 380 PHE A CA 1
ATOM 2834 C C . PHE A 1 380 ? -1.995 19.703 -13.039 1 89 380 PHE A C 1
ATOM 2836 O O . PHE A 1 380 ? -1.976 19.297 -11.875 1 89 380 PHE A O 1
ATOM 2843 N N . GLY A 1 381 ? -2.805 20.625 -13.477 1 92.12 381 GLY A N 1
ATOM 2844 C CA . GLY A 1 381 ? -3.738 21.25 -12.562 1 92.12 381 GLY A CA 1
ATOM 2845 C C . GLY A 1 381 ? -4.703 20.266 -11.922 1 92.12 381 GLY A C 1
ATOM 2846 O O . GLY A 1 381 ? -4.977 20.359 -10.719 1 92.12 381 GLY A O 1
ATOM 2847 N N . ALA A 1 382 ? -5.238 19.406 -12.719 1 93.75 382 ALA A N 1
ATOM 2848 C CA . ALA A 1 382 ? -6.145 18.375 -12.211 1 93.75 382 ALA A CA 1
ATOM 2849 C C . ALA A 1 382 ? -5.441 17.484 -11.195 1 93.75 382 ALA A C 1
ATOM 2851 O O . ALA A 1 382 ? -6.012 17.156 -10.148 1 93.75 382 ALA A O 1
ATOM 2852 N N . ASN A 1 383 ? -4.242 17.125 -11.508 1 93.12 383 ASN A N 1
ATOM 2853 C CA . ASN A 1 383 ? -3.469 16.281 -10.609 1 93.12 383 ASN A CA 1
ATOM 2854 C C . ASN A 1 383 ? -3.115 17 -9.312 1 93.12 383 ASN A C 1
ATOM 2856 O O . ASN A 1 383 ? -3.074 16.391 -8.242 1 93.12 383 ASN A O 1
ATOM 2860 N N . SER A 1 384 ? -2.854 18.281 -9.445 1 94.62 384 SER A N 1
ATOM 2861 C CA . SER A 1 384 ? -2.588 19.078 -8.258 1 94.62 384 SER A CA 1
ATOM 2862 C C . SER A 1 384 ? -3.791 19.094 -7.32 1 94.62 384 SER A C 1
ATOM 2864 O O . SER A 1 384 ? -3.643 18.922 -6.109 1 94.62 384 SER A O 1
ATOM 2866 N N . ALA A 1 385 ? -4.93 19.297 -7.883 1 96.62 385 ALA A N 1
ATOM 2867 C CA . ALA A 1 385 ? -6.156 19.266 -7.086 1 96.62 385 ALA A CA 1
ATOM 2868 C C . ALA A 1 385 ? -6.359 17.906 -6.438 1 96.62 385 ALA A C 1
ATOM 2870 O O . ALA A 1 385 ? -6.738 17.812 -5.266 1 96.62 385 ALA A O 1
ATOM 2871 N N . TRP A 1 386 ? -6.094 16.875 -7.168 1 97.06 386 TRP A N 1
ATOM 2872 C CA . TRP A 1 386 ? -6.238 15.5 -6.672 1 97.06 386 TRP A CA 1
ATOM 2873 C C . TRP A 1 386 ? -5.32 15.258 -5.477 1 97.06 386 TRP A C 1
ATOM 2875 O O . TRP A 1 386 ? -5.754 14.719 -4.457 1 97.06 386 TRP A O 1
ATOM 2885 N N . VAL A 1 387 ? -4.094 15.727 -5.586 1 96.19 387 VAL A N 1
ATOM 2886 C CA . VAL A 1 387 ? -3.1 15.523 -4.535 1 96.19 387 VAL A CA 1
ATOM 2887 C C . VAL A 1 387 ? -3.516 16.281 -3.275 1 96.19 387 VAL A C 1
ATOM 2889 O O . VAL A 1 387 ? -3.367 15.773 -2.16 1 96.19 387 VAL A O 1
ATOM 2892 N N . LEU A 1 388 ? -4.059 17.391 -3.453 1 98.31 388 LEU A N 1
ATOM 2893 C CA . LEU A 1 388 ? -4.492 18.188 -2.314 1 98.31 388 LEU A CA 1
ATOM 2894 C C . LEU A 1 388 ? -5.723 17.578 -1.656 1 98.31 388 LEU A C 1
ATOM 2896 O O . LEU A 1 388 ? -5.832 17.562 -0.428 1 98.31 388 LEU A O 1
ATOM 2900 N N . CYS A 1 389 ? -6.656 17.062 -2.449 1 98.56 389 CYS A N 1
ATOM 2901 C CA . CYS A 1 389 ? -7.793 16.328 -1.896 1 98.56 389 CYS A CA 1
ATOM 2902 C C . CYS A 1 389 ? -7.332 15.109 -1.108 1 98.56 389 CYS A C 1
ATOM 2904 O O . CYS A 1 389 ? -7.875 14.812 -0.043 1 98.56 389 CYS A O 1
ATOM 2906 N N . ALA A 1 390 ? -6.328 14.477 -1.637 1 98 390 ALA A N 1
ATOM 2907 C CA . ALA A 1 390 ? -5.766 13.32 -0.953 1 98 390 ALA A CA 1
ATOM 2908 C C . ALA A 1 390 ? -5.188 13.703 0.405 1 98 390 ALA A C 1
ATOM 2910 O O . ALA A 1 390 ? -5.348 12.977 1.388 1 98 390 ALA A O 1
ATOM 2911 N N . ALA A 1 391 ? -4.531 14.828 0.445 1 98.56 391 ALA A N 1
ATOM 2912 C CA . ALA A 1 391 ? -3.959 15.32 1.696 1 98.56 391 ALA A CA 1
ATOM 2913 C C . ALA A 1 391 ? -5.055 15.625 2.717 1 98.56 391 ALA A C 1
ATOM 2915 O O . ALA A 1 391 ? -4.922 15.281 3.895 1 98.56 391 ALA A O 1
ATOM 2916 N N . ILE A 1 392 ? -6.117 16.219 2.281 1 98.81 392 ILE A N 1
ATOM 2917 C CA . ILE A 1 392 ? -7.234 16.531 3.162 1 98.81 392 ILE A CA 1
ATOM 2918 C C . ILE A 1 392 ? -7.875 15.25 3.674 1 98.81 392 ILE A C 1
ATOM 2920 O O . ILE A 1 392 ? -8.164 15.125 4.863 1 98.81 392 ILE A O 1
ATOM 2924 N N . ALA A 1 393 ? -8.094 14.297 2.787 1 98.75 393 ALA A N 1
ATOM 2925 C CA . ALA A 1 393 ? -8.648 13 3.174 1 98.75 393 ALA A CA 1
ATOM 2926 C C . ALA A 1 393 ? -7.754 12.305 4.191 1 98.75 393 ALA A C 1
ATOM 2928 O O . ALA A 1 393 ? -8.242 11.688 5.141 1 98.75 393 ALA A O 1
ATOM 2929 N N . TYR A 1 394 ? -6.469 12.383 3.971 1 98.5 394 TYR A N 1
ATOM 2930 C CA . TYR A 1 394 ? -5.496 11.797 4.883 1 98.5 394 TYR A CA 1
ATOM 2931 C C . TYR A 1 394 ? -5.648 12.375 6.289 1 98.5 394 TYR A C 1
ATOM 2933 O O . TYR A 1 394 ? -5.738 11.625 7.266 1 98.5 394 TYR A O 1
ATOM 2941 N N . ASN A 1 395 ? -5.66 13.695 6.387 1 98.81 395 ASN A N 1
ATOM 2942 C CA . ASN A 1 395 ? -5.801 14.359 7.676 1 98.81 395 ASN A CA 1
ATOM 2943 C C . ASN A 1 395 ? -7.129 14.016 8.344 1 98.81 395 ASN A C 1
ATOM 2945 O O . ASN A 1 395 ? -7.191 13.836 9.562 1 98.81 395 ASN A O 1
ATOM 2949 N N . LEU A 1 396 ? -8.133 13.922 7.551 1 98.62 396 LEU A N 1
ATOM 2950 C CA . LEU A 1 396 ? -9.461 13.609 8.07 1 98.62 396 LEU A CA 1
ATOM 2951 C C . LEU A 1 396 ? -9.5 12.195 8.641 1 98.62 396 LEU A C 1
ATOM 2953 O O . LEU A 1 396 ? -10.078 11.969 9.711 1 98.62 396 LEU A O 1
ATOM 2957 N N . LEU A 1 397 ? -8.922 11.25 7.984 1 98.56 397 LEU A N 1
ATOM 2958 C CA . LEU A 1 397 ? -8.828 9.891 8.484 1 98.56 397 LEU A CA 1
ATOM 2959 C C . LEU A 1 397 ? -8.047 9.844 9.797 1 98.56 397 LEU A C 1
ATOM 2961 O O . LEU A 1 397 ? -8.445 9.148 10.734 1 98.56 397 LEU A O 1
ATOM 2965 N N . ARG A 1 398 ? -6.973 10.625 9.836 1 98.25 398 ARG A N 1
ATOM 2966 C CA . ARG A 1 398 ? -6.184 10.688 11.062 1 98.25 398 ARG A CA 1
ATOM 2967 C C . ARG A 1 398 ? -7.02 11.211 12.227 1 98.25 398 ARG A C 1
ATOM 2969 O O . ARG A 1 398 ? -6.949 10.68 13.336 1 98.25 398 ARG A O 1
ATOM 2976 N N . ALA A 1 399 ? -7.766 12.195 11.93 1 98.69 399 ALA A N 1
ATOM 2977 C CA . ALA A 1 399 ? -8.625 12.773 12.961 1 98.69 399 ALA A CA 1
ATOM 2978 C C . ALA A 1 399 ? -9.672 11.766 13.422 1 98.69 399 ALA A C 1
ATOM 2980 O O . ALA A 1 399 ? -9.922 11.625 14.617 1 98.69 399 ALA A O 1
ATOM 2981 N N . ALA A 1 400 ? -10.266 11.07 12.5 1 98.62 400 ALA A N 1
ATOM 2982 C CA . ALA A 1 400 ? -1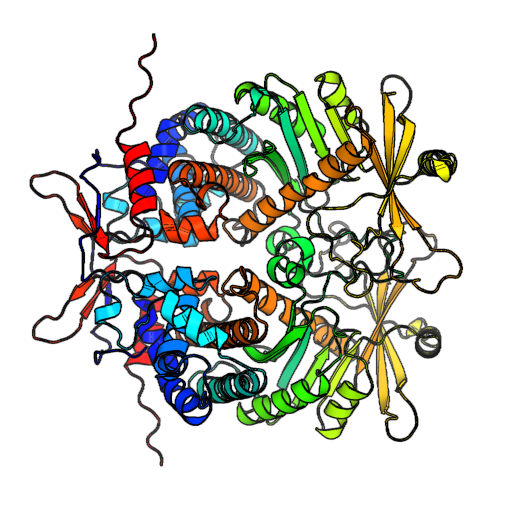1.25 10.039 12.844 1 98.62 400 ALA A CA 1
ATOM 2983 C C . ALA A 1 400 ? -10.617 8.938 13.688 1 98.62 400 ALA A C 1
ATOM 2985 O O . ALA A 1 400 ? -11.211 8.5 14.68 1 98.62 400 ALA A O 1
ATOM 2986 N N . GLY A 1 401 ? -9.43 8.516 13.273 1 98.25 401 GLY A N 1
ATOM 2987 C CA . GLY A 1 401 ? -8.719 7.512 14.055 1 98.25 401 GLY A CA 1
ATOM 2988 C C . GLY A 1 401 ? -8.438 7.957 15.477 1 98.25 401 GLY A C 1
ATOM 2989 O O . GLY A 1 401 ? -8.57 7.172 16.422 1 98.25 401 GLY A O 1
ATOM 2990 N N . THR A 1 402 ? -8.07 9.203 15.617 1 97.69 402 THR A N 1
ATOM 2991 C CA . THR A 1 402 ? -7.789 9.766 16.938 1 97.69 402 THR A CA 1
ATOM 2992 C C . THR A 1 402 ? -9.039 9.75 17.812 1 97.69 402 THR A C 1
ATOM 2994 O O . THR A 1 402 ? -8.969 9.414 19 1 97.69 402 THR A O 1
ATOM 2997 N N . LEU A 1 403 ? -10.195 10.039 17.25 1 97.88 403 LEU A N 1
ATOM 2998 C CA . LEU A 1 403 ? -11.438 10.078 18 1 97.88 403 LEU A CA 1
ATOM 2999 C C . LEU A 1 403 ? -11.922 8.672 18.328 1 97.88 403 LEU A C 1
ATOM 3001 O O . LEU A 1 403 ? -12.57 8.453 19.359 1 97.88 403 LEU A O 1
ATOM 3005 N N . ALA A 1 404 ? -11.672 7.727 17.406 1 97.56 404 ALA A N 1
ATOM 3006 C CA . ALA A 1 404 ? -11.992 6.336 17.703 1 97.56 404 ALA A CA 1
ATOM 3007 C C . ALA A 1 404 ? -11.141 5.809 18.859 1 97.56 404 ALA A C 1
ATOM 3009 O O . ALA A 1 404 ? -11.586 4.965 19.641 1 97.56 404 ALA A O 1
ATOM 3010 N N . GLY A 1 405 ? -9.867 6.297 18.938 1 93.94 405 GLY A N 1
ATOM 3011 C CA . GLY A 1 405 ? -8.992 6 20.047 1 93.94 405 GLY A CA 1
ATOM 3012 C C . GLY A 1 405 ? -8.195 4.719 19.875 1 93.94 405 GLY A C 1
ATOM 3013 O O . GLY A 1 405 ? -8.25 4.098 18.812 1 93.94 405 GLY A O 1
ATOM 3014 N N . GLY A 1 406 ? -7.379 4.492 20.875 1 91.44 406 GLY A N 1
ATOM 3015 C CA . GLY A 1 406 ? -6.574 3.279 20.906 1 91.44 406 GLY A CA 1
ATOM 3016 C C . GLY A 1 406 ? -5.594 3.186 19.75 1 91.44 406 GLY A C 1
ATOM 3017 O O . GLY A 1 406 ? -4.848 4.129 19.484 1 91.44 406 GLY A O 1
ATOM 3018 N N . ARG A 1 407 ? -5.641 1.974 19.078 1 89 407 ARG A N 1
ATOM 3019 C CA . ARG A 1 407 ? -4.668 1.703 18.016 1 89 407 ARG A CA 1
ATOM 3020 C C . ARG A 1 407 ? -4.965 2.531 16.766 1 89 407 ARG A C 1
ATOM 3022 O O . ARG A 1 407 ? -4.105 2.684 15.898 1 89 407 ARG A O 1
ATOM 3029 N N . HIS A 1 408 ? -6.156 3.043 16.688 1 94.38 408 HIS A N 1
ATOM 3030 C CA . HIS A 1 408 ? -6.57 3.734 15.469 1 94.38 408 HIS A CA 1
ATOM 3031 C C . HIS A 1 408 ? -5.902 5.102 15.359 1 94.38 408 HIS A C 1
ATOM 3033 O O . HIS A 1 408 ? -5.793 5.656 14.266 1 94.38 408 HIS A O 1
ATOM 3039 N N . ALA A 1 409 ? -5.422 5.656 16.484 1 93.12 409 ALA A N 1
ATOM 3040 C CA . ALA A 1 409 ? -4.785 6.973 16.469 1 93.12 409 ALA A CA 1
ATOM 3041 C C . ALA A 1 409 ? -3.521 6.961 15.625 1 93.12 409 ALA A C 1
ATOM 3043 O O . ALA A 1 409 ? -3.141 7.984 15.047 1 93.12 409 ALA A O 1
ATOM 3044 N N . ALA A 1 410 ? -2.93 5.816 15.5 1 90.81 410 ALA A N 1
ATOM 3045 C CA . ALA A 1 410 ? -1.68 5.734 14.75 1 90.81 410 ALA A CA 1
ATOM 3046 C C . ALA A 1 410 ? -1.814 4.781 13.562 1 90.81 410 ALA A C 1
ATOM 3048 O O . ALA A 1 410 ? -0.826 4.473 12.898 1 90.81 410 ALA A O 1
ATOM 3049 N N . ALA A 1 411 ? -3.006 4.352 13.289 1 91.44 411 ALA A N 1
ATOM 3050 C CA . ALA A 1 411 ? -3.213 3.359 12.242 1 91.44 411 ALA A CA 1
ATOM 3051 C C . ALA A 1 411 ? -3.076 3.986 10.859 1 91.44 411 ALA A C 1
ATOM 3053 O O . ALA A 1 411 ? -3.344 5.176 10.68 1 91.44 411 ALA A O 1
ATOM 3054 N N . ARG A 1 412 ? -2.715 3.143 9.898 1 90.25 412 ARG A N 1
ATOM 3055 C CA . ARG A 1 412 ? -2.615 3.57 8.508 1 90.25 412 ARG A CA 1
ATOM 3056 C C . ARG A 1 412 ? -3.998 3.756 7.891 1 90.25 412 ARG A C 1
ATOM 3058 O O . ARG A 1 412 ? -4.992 3.248 8.414 1 90.25 412 ARG A O 1
ATOM 3065 N N . GLY A 1 413 ? -3.996 4.441 6.777 1 93.06 413 GLY A N 1
ATOM 3066 C CA . GLY A 1 413 ? -5.238 4.758 6.094 1 93.06 413 GLY A CA 1
ATOM 3067 C C . GLY A 1 413 ? -6.043 3.525 5.719 1 93.06 413 GLY A C 1
ATOM 3068 O O . GLY A 1 413 ? -7.262 3.494 5.898 1 93.06 413 GLY A O 1
ATOM 3069 N N . ALA A 1 414 ? -5.359 2.506 5.219 1 89.56 414 ALA A N 1
ATOM 3070 C CA . ALA A 1 414 ? -6.047 1.284 4.805 1 89.56 414 ALA A CA 1
ATOM 3071 C C . ALA A 1 414 ? -6.77 0.634 5.98 1 89.56 414 ALA A C 1
ATOM 3073 O O . ALA A 1 414 ? -7.891 0.144 5.832 1 89.56 414 ALA A O 1
ATOM 3074 N N . THR A 1 415 ? -6.125 0.622 7.141 1 91 415 THR A N 1
ATOM 3075 C CA . THR A 1 415 ? -6.727 0.057 8.344 1 91 415 THR A CA 1
ATOM 3076 C C . THR A 1 415 ? -7.93 0.886 8.789 1 91 415 THR A C 1
ATOM 3078 O O . THR A 1 415 ? -8.984 0.334 9.117 1 91 415 THR A O 1
ATOM 3081 N N . LEU A 1 416 ? -7.773 2.186 8.75 1 95.94 416 LEU A N 1
ATOM 3082 C CA . LEU A 1 416 ? -8.859 3.07 9.164 1 95.94 416 LEU A CA 1
ATOM 3083 C C . LEU A 1 416 ? -10.062 2.926 8.242 1 95.94 416 LEU A C 1
ATOM 3085 O O . LEU A 1 416 ? -11.203 2.928 8.703 1 95.94 416 LEU A O 1
ATOM 3089 N N . ARG A 1 417 ? -9.812 2.799 6.973 1 95.62 417 ARG A N 1
ATOM 3090 C CA . ARG A 1 417 ? -10.906 2.592 6.027 1 95.62 417 ARG A CA 1
ATOM 3091 C C . ARG A 1 417 ? -11.633 1.28 6.309 1 95.62 417 ARG A C 1
ATOM 3093 O O . ARG A 1 417 ? -12.859 1.241 6.332 1 95.62 417 ARG A O 1
ATOM 3100 N N . ARG A 1 418 ? -10.891 0.268 6.566 1 92.19 418 ARG A N 1
ATOM 3101 C CA . ARG A 1 418 ? -11.461 -1.058 6.77 1 92.19 418 ARG A CA 1
ATOM 3102 C C . ARG A 1 418 ? -12.242 -1.119 8.078 1 92.19 418 ARG A C 1
ATOM 3104 O O . ARG A 1 418 ? -13.328 -1.709 8.141 1 92.19 418 ARG A O 1
ATOM 3111 N N . HIS A 1 419 ? -11.742 -0.459 9.133 1 94.44 419 HIS A N 1
ATOM 3112 C CA . HIS A 1 419 ? -12.305 -0.603 10.469 1 94.44 419 HIS A CA 1
ATOM 3113 C C . HIS A 1 419 ? -13.445 0.386 10.695 1 94.44 419 HIS A C 1
ATOM 3115 O O . HIS A 1 419 ? -14.422 0.066 11.375 1 94.44 419 HIS A O 1
ATOM 3121 N N . LEU A 1 420 ? -13.25 1.583 10.102 1 97.06 420 LEU A N 1
ATOM 3122 C CA . LEU A 1 420 ? -14.133 2.658 10.539 1 97.06 420 LEU A CA 1
ATOM 3123 C C . LEU A 1 420 ? -15.031 3.119 9.398 1 97.06 420 LEU A C 1
ATOM 3125 O O . LEU A 1 420 ? -16.219 3.391 9.609 1 97.06 420 LEU A O 1
ATOM 3129 N N . VAL A 1 421 ? -14.531 3.162 8.195 1 97.88 421 VAL A N 1
ATOM 3130 C CA . VAL A 1 421 ? -15.258 3.826 7.121 1 97.88 421 VAL A CA 1
ATOM 3131 C C . VAL A 1 421 ? -16.109 2.811 6.367 1 97.88 421 VAL A C 1
ATOM 3133 O O . VAL A 1 421 ? -17.344 2.939 6.309 1 97.88 421 VAL A O 1
ATOM 3136 N N . ASN A 1 422 ? -15.453 1.756 5.898 1 96.62 422 ASN A N 1
ATOM 3137 C CA . ASN A 1 422 ? -16.125 0.799 5.016 1 96.62 422 ASN A CA 1
ATOM 3138 C C . ASN A 1 422 ? -16.859 -0.276 5.812 1 96.62 422 ASN A C 1
ATOM 3140 O O . ASN A 1 422 ? -16.594 -1.469 5.637 1 96.62 422 ASN A O 1
ATOM 3144 N N . VAL A 1 423 ? -17.688 0.141 6.652 1 97.44 423 VAL A N 1
ATOM 3145 C CA . VAL A 1 423 ? -18.625 -0.714 7.383 1 97.44 423 VAL A CA 1
ATOM 3146 C C . VAL A 1 423 ? -20.016 -0.571 6.793 1 97.44 423 VAL A C 1
ATOM 3148 O O . VAL A 1 423 ? -20.578 0.528 6.766 1 97.44 423 VAL A O 1
ATOM 3151 N N . PRO A 1 424 ? -20.578 -1.658 6.32 1 97.69 424 PRO A N 1
ATOM 3152 C CA . PRO A 1 424 ? -21.891 -1.528 5.684 1 97.69 424 PRO A CA 1
ATOM 3153 C C . PRO A 1 424 ? -23.016 -1.321 6.695 1 97.69 424 PRO A C 1
ATOM 3155 O O . PRO A 1 424 ? -22.828 -1.564 7.891 1 97.69 424 PRO A O 1
ATOM 3158 N N . ALA A 1 425 ? -24.156 -0.838 6.215 1 98.38 425 ALA A N 1
ATOM 3159 C CA . ALA A 1 425 ? -25.344 -0.671 7.035 1 98.38 425 ALA A CA 1
ATOM 3160 C C . ALA A 1 425 ? -26.609 -0.664 6.176 1 98.38 425 ALA A C 1
ATOM 3162 O O . ALA A 1 425 ? -26.578 -0.237 5.02 1 98.38 425 ALA A O 1
ATOM 3163 N N . ARG A 1 426 ? -27.609 -1.185 6.707 1 97.44 426 ARG A N 1
ATOM 3164 C CA . ARG A 1 426 ? -28.938 -0.982 6.148 1 97.44 426 ARG A CA 1
ATOM 3165 C C . ARG A 1 426 ? -29.594 0.277 6.715 1 97.44 426 ARG A C 1
ATOM 3167 O O . ARG A 1 426 ? -29.719 0.424 7.934 1 97.44 426 ARG A O 1
ATOM 3174 N N . PHE A 1 427 ? -29.969 1.201 5.844 1 97.12 427 PHE A N 1
ATOM 3175 C CA . PHE A 1 427 ? -30.578 2.459 6.246 1 97.12 427 PHE A CA 1
ATOM 3176 C C . PHE A 1 427 ? -32.094 2.309 6.352 1 97.12 427 PHE A C 1
ATOM 3178 O O . PHE A 1 427 ? -32.719 1.744 5.457 1 97.12 427 PHE A O 1
ATOM 3185 N N . ALA A 1 428 ? -32.594 2.682 7.426 1 95.56 428 ALA A N 1
ATOM 3186 C CA . ALA A 1 428 ? -34.031 2.682 7.652 1 95.56 428 ALA A CA 1
ATOM 3187 C C . ALA A 1 428 ? -34.469 3.975 8.328 1 95.56 428 ALA A C 1
ATOM 3189 O O . ALA A 1 428 ? -33.656 4.719 8.867 1 95.56 428 ALA A O 1
ATOM 3190 N N . ARG A 1 429 ? -35.781 4.32 8.148 1 92.94 429 ARG A N 1
ATOM 3191 C CA . ARG A 1 429 ? -36.375 5.504 8.781 1 92.94 429 ARG A CA 1
ATOM 3192 C C . ARG A 1 429 ? -37.688 5.16 9.508 1 92.94 429 ARG A C 1
ATOM 3194 O O . ARG A 1 429 ? -38.719 5.691 9.172 1 92.94 429 ARG A O 1
ATOM 3201 N N . PRO A 1 430 ? -37.469 4.379 10.539 1 88.5 430 PRO A N 1
ATOM 3202 C CA . PRO A 1 430 ? -38.688 4.152 11.344 1 88.5 430 PRO A CA 1
ATOM 3203 C C . PRO A 1 430 ? -39.219 5.43 11.992 1 88.5 430 PRO A C 1
ATOM 3205 O O . PRO A 1 430 ? -38.438 6.156 12.641 1 88.5 430 PRO A O 1
ATOM 3208 N N . ALA A 1 431 ? -40.469 5.742 11.852 1 90.06 431 ALA A N 1
ATOM 3209 C CA . ALA A 1 431 ? -41.125 6.93 12.398 1 90.06 431 ALA A CA 1
ATOM 3210 C C . ALA A 1 431 ? -40.375 8.195 12.023 1 90.06 431 ALA A C 1
ATOM 3212 O O . ALA A 1 431 ? -40.156 9.078 12.859 1 90.06 431 ALA A O 1
ATOM 3213 N N . ARG A 1 432 ? -39.656 8.195 10.93 1 88.06 432 ARG A N 1
ATOM 3214 C CA . ARG A 1 432 ? -39 9.328 10.305 1 88.06 432 ARG A CA 1
ATOM 3215 C C . ARG A 1 432 ? -37.656 9.625 11 1 88.06 432 ARG A C 1
ATOM 3217 O O . ARG A 1 432 ? -37.125 10.727 10.859 1 88.06 432 ARG A O 1
ATOM 3224 N N . LYS A 1 433 ? -37.219 8.68 11.773 1 93.31 433 LYS A N 1
ATOM 3225 C CA . LYS A 1 433 ? -35.906 8.797 12.383 1 93.31 433 LYS A CA 1
ATOM 3226 C C . LYS A 1 433 ? -34.875 7.949 11.641 1 93.31 433 LYS A C 1
ATOM 3228 O O . LYS A 1 433 ? -35.062 6.734 11.508 1 93.31 433 LYS A O 1
ATOM 3233 N N . PRO A 1 434 ? -33.844 8.633 11.219 1 95.75 434 PRO A N 1
ATOM 3234 C CA . PRO A 1 434 ? -32.844 7.859 10.477 1 95.75 434 PRO A CA 1
ATOM 3235 C C . PRO A 1 434 ? -32.062 6.898 11.367 1 95.75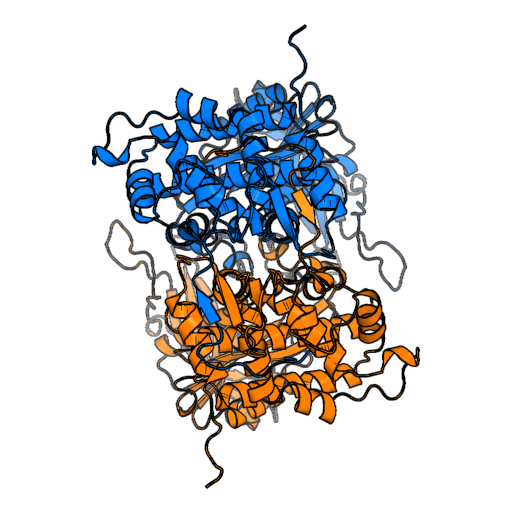 434 PRO A C 1
ATOM 3237 O O . PRO A 1 434 ? -31.578 7.289 12.438 1 95.75 434 PRO A O 1
ATOM 3240 N N . VAL A 1 435 ? -31.969 5.664 10.93 1 97.5 435 VAL A N 1
ATOM 3241 C CA . VAL A 1 435 ? -31.234 4.648 11.68 1 97.5 435 VAL A CA 1
ATOM 3242 C C . VAL A 1 435 ? -30.375 3.828 10.727 1 97.5 435 VAL A C 1
ATOM 3244 O O . VAL A 1 435 ? -30.812 3.469 9.625 1 97.5 435 VAL A O 1
ATOM 3247 N N . LEU A 1 436 ? -29.156 3.625 11.133 1 97.94 436 LEU A N 1
ATOM 3248 C CA . LEU A 1 436 ? -28.234 2.73 10.438 1 97.94 436 LEU A CA 1
ATOM 3249 C C . LEU A 1 436 ? -28.109 1.407 11.188 1 97.94 436 LEU A C 1
ATOM 3251 O O . LEU A 1 436 ? -27.625 1.376 12.32 1 97.94 436 LEU A O 1
ATOM 3255 N N . HIS A 1 437 ? -28.562 0.344 10.602 1 98.12 437 HIS A N 1
ATOM 3256 C CA . HIS A 1 437 ? -28.391 -0.993 11.156 1 98.12 437 HIS A CA 1
ATOM 3257 C C . HIS A 1 437 ? -27.125 -1.657 10.625 1 98.12 437 HIS A C 1
ATOM 3259 O O . HIS A 1 437 ? -27.078 -2.066 9.469 1 98.12 437 HIS A O 1
ATOM 3265 N N . LEU A 1 438 ? -26.125 -1.78 11.477 1 98.44 438 LEU A N 1
ATOM 3266 C CA . LEU A 1 438 ? -24.828 -2.318 11.102 1 98.44 438 LEU A CA 1
ATOM 3267 C C . LEU A 1 438 ? -24.719 -3.795 11.469 1 98.44 438 LEU A C 1
ATOM 3269 O O . LEU A 1 438 ? -25.594 -4.332 12.156 1 98.44 438 LEU A O 1
ATOM 3273 N N . PRO A 1 439 ? -23.75 -4.512 10.961 1 97.94 439 PRO A N 1
ATOM 3274 C CA . PRO A 1 439 ? -23.641 -5.957 11.18 1 97.94 439 PRO A CA 1
ATOM 3275 C C . PRO A 1 439 ? -23.484 -6.316 12.656 1 97.94 439 PRO A C 1
ATOM 3277 O O . PRO A 1 439 ? -22.672 -5.707 13.352 1 97.94 439 PRO A O 1
ATOM 3280 N N . ALA A 1 440 ? -24.219 -7.285 13.078 1 97.19 440 ALA A N 1
ATOM 3281 C CA . ALA A 1 440 ? -24.078 -7.82 14.43 1 97.19 440 ALA A CA 1
ATOM 3282 C C . ALA A 1 440 ? -22.703 -8.453 14.617 1 97.19 440 ALA A C 1
ATOM 3284 O O . ALA A 1 440 ? -22.125 -9 13.664 1 97.19 440 ALA A O 1
ATOM 3285 N N . HIS A 1 441 ? -22.094 -8.305 15.773 1 94.25 441 HIS A N 1
ATOM 3286 C CA . HIS A 1 441 ? -20.828 -8.914 16.172 1 94.25 441 HIS A CA 1
ATOM 3287 C C . HIS A 1 441 ? -19.656 -8.344 15.383 1 94.25 441 HIS A C 1
ATOM 3289 O O . HIS A 1 441 ? -18.703 -9.055 15.062 1 94.25 441 HIS A O 1
ATOM 3295 N N . TRP A 1 442 ? -19.812 -7.109 15.008 1 94.5 442 TRP A N 1
ATOM 3296 C CA . TRP A 1 442 ? -18.703 -6.441 14.336 1 94.5 442 TRP A CA 1
ATOM 3297 C C . TRP A 1 442 ? -17.5 -6.328 15.258 1 94.5 442 TRP A C 1
ATOM 3299 O O . TRP A 1 442 ? -17.625 -5.824 16.375 1 94.5 442 TRP A O 1
ATOM 3309 N N . PRO A 1 443 ? -16.312 -6.832 14.883 1 92.06 443 PRO A N 1
ATOM 3310 C CA . PRO A 1 443 ? -15.156 -6.867 15.781 1 92.06 443 PRO A CA 1
ATOM 3311 C C . PRO A 1 443 ? -14.758 -5.484 16.281 1 92.06 443 PRO A C 1
ATOM 3313 O O . PRO A 1 443 ? -14.289 -5.344 17.422 1 92.06 443 PRO A O 1
ATOM 3316 N N . ARG A 1 444 ? -14.875 -4.445 15.594 1 93 444 ARG A N 1
ATOM 3317 C CA . ARG A 1 444 ? -14.438 -3.104 15.977 1 93 444 ARG A CA 1
ATOM 3318 C C . ARG A 1 444 ? -15.633 -2.217 16.312 1 93 444 ARG A C 1
ATOM 3320 O O . ARG A 1 444 ? -15.578 -0.999 16.125 1 93 444 ARG A O 1
ATOM 3327 N N . GLN A 1 445 ? -16.641 -2.846 16.859 1 96.5 445 GLN A N 1
ATOM 3328 C CA . GLN A 1 445 ? -17.859 -2.131 17.188 1 96.5 445 GLN A CA 1
ATOM 3329 C C . GLN A 1 445 ? -17.594 -1.04 18.219 1 96.5 445 GLN A C 1
ATOM 3331 O O . GLN A 1 445 ? -18.094 0.08 18.094 1 96.5 445 GLN A O 1
ATOM 3336 N N . ALA A 1 446 ? -16.828 -1.365 19.25 1 96.44 446 ALA A N 1
ATOM 3337 C CA . ALA A 1 446 ? -16.578 -0.41 20.312 1 96.44 446 ALA A CA 1
ATOM 3338 C C . ALA A 1 446 ? -15.852 0.827 19.797 1 96.44 446 ALA A C 1
ATOM 3340 O O . ALA A 1 446 ? -16.234 1.957 20.125 1 96.44 446 ALA A O 1
ATOM 3341 N N . ASP A 1 447 ? -14.844 0.616 18.984 1 96.5 447 ASP A N 1
ATOM 3342 C CA . ASP A 1 447 ? -14.086 1.717 18.406 1 96.5 447 ASP A CA 1
ATOM 3343 C C . ASP A 1 447 ? -14.961 2.561 17.484 1 96.5 447 ASP A C 1
ATOM 3345 O O . ASP A 1 447 ? -14.875 3.791 17.484 1 96.5 447 ASP A O 1
ATOM 3349 N N . TRP A 1 448 ? -15.75 1.857 16.719 1 97.62 448 TRP A N 1
ATOM 3350 C CA . TRP A 1 448 ? -16.641 2.541 15.789 1 97.62 448 TRP A CA 1
ATOM 3351 C C . TRP A 1 448 ? -17.672 3.385 16.531 1 97.62 448 TRP A C 1
ATOM 3353 O O . TRP A 1 448 ? -17.906 4.539 16.188 1 97.62 448 TRP A O 1
ATOM 3363 N N . THR A 1 449 ? -18.234 2.859 17.609 1 97.75 449 THR A N 1
ATOM 3364 C CA . THR A 1 449 ? -19.25 3.555 18.406 1 97.75 449 THR A CA 1
ATOM 3365 C C . THR A 1 449 ? -18.625 4.75 19.125 1 97.75 449 THR A C 1
ATOM 3367 O O . THR A 1 449 ? -19.266 5.797 19.266 1 97.75 449 THR A O 1
ATOM 3370 N N . THR A 1 450 ? -17.422 4.562 19.547 1 97.81 450 THR A N 1
ATOM 3371 C CA . THR A 1 450 ? -16.703 5.676 20.172 1 97.81 450 THR A CA 1
ATOM 3372 C C . THR A 1 450 ? -16.547 6.832 19.188 1 97.81 450 THR A C 1
ATOM 3374 O O . THR A 1 450 ? -16.797 7.988 19.531 1 97.81 450 THR A O 1
ATOM 3377 N N . LEU A 1 451 ? -16.141 6.566 17.984 1 98.19 451 LEU A N 1
ATOM 3378 C CA . LEU A 1 451 ? -16.031 7.586 16.938 1 98.19 451 LEU A CA 1
ATOM 3379 C C . LEU A 1 451 ? -17.391 8.242 16.703 1 98.19 451 LEU A C 1
ATOM 3381 O O . LEU A 1 451 ? -17.5 9.469 16.688 1 98.19 451 LEU A O 1
ATOM 3385 N N . TRP A 1 452 ? -18.438 7.383 16.547 1 98.31 452 TRP A N 1
ATOM 3386 C CA . TRP A 1 452 ? -19.797 7.848 16.281 1 98.31 452 TRP A CA 1
ATOM 3387 C C . TRP A 1 452 ? -20.266 8.797 17.391 1 98.31 452 TRP A C 1
ATOM 3389 O O . TRP A 1 452 ? -20.719 9.906 17.094 1 98.31 452 TRP A O 1
ATOM 3399 N N . ASP A 1 453 ? -20.078 8.445 18.594 1 97.81 453 ASP A N 1
ATOM 3400 C CA . ASP A 1 453 ? -20.547 9.227 19.734 1 97.81 453 ASP A CA 1
ATOM 3401 C C . ASP A 1 453 ? -19.781 10.539 19.844 1 97.81 453 ASP A C 1
ATOM 3403 O O . ASP A 1 453 ? -20.375 11.594 20.078 1 97.81 453 ASP A O 1
ATOM 3407 N N . ASN A 1 454 ? -18.469 10.438 19.625 1 97.06 454 ASN A N 1
ATOM 3408 C CA . ASN A 1 454 ? -17.625 11.625 19.766 1 97.06 454 ASN A CA 1
ATOM 3409 C C . ASN A 1 454 ? -17.953 12.672 18.703 1 97.06 454 ASN A C 1
ATOM 3411 O O . ASN A 1 454 ? -17.75 13.867 18.922 1 97.06 454 ASN A O 1
ATOM 3415 N N . VAL A 1 455 ? -18.484 12.25 17.562 1 97.5 455 VAL A N 1
ATOM 3416 C CA . VAL A 1 455 ? -18.734 13.18 16.469 1 97.5 455 VAL A CA 1
ATOM 3417 C C . VAL A 1 455 ? -20.203 13.641 16.516 1 97.5 455 VAL A C 1
ATOM 3419 O O . VAL A 1 455 ? -20.484 14.836 16.438 1 97.5 455 VAL A O 1
ATOM 3422 N N . ILE A 1 456 ? -21.125 12.695 16.688 1 95.69 456 ILE A N 1
ATOM 3423 C CA . ILE A 1 456 ? -22.562 12.969 16.547 1 95.69 456 ILE A CA 1
ATOM 3424 C C . ILE A 1 456 ? -23.047 13.734 17.781 1 95.69 456 ILE A C 1
ATOM 3426 O O . ILE A 1 456 ? -23.938 14.594 17.656 1 95.69 456 ILE A O 1
ATOM 3430 N N . ASP A 1 457 ? -22.484 13.5 18.906 1 90.56 457 ASP A N 1
ATOM 3431 C CA . ASP A 1 457 ? -22.906 14.141 20.141 1 90.56 457 ASP A CA 1
ATOM 3432 C C . ASP A 1 457 ? -22.156 15.445 20.391 1 90.56 457 ASP A C 1
ATOM 3434 O O . ASP A 1 457 ? -22.359 16.109 21.406 1 90.56 457 ASP A O 1
ATOM 3438 N N . TYR A 1 458 ? -21.375 15.805 19.469 1 91.12 458 TYR A N 1
ATOM 3439 C CA . TYR A 1 458 ? -20.516 16.969 19.688 1 91.12 458 TYR A CA 1
ATOM 3440 C C . TYR A 1 458 ? -21.328 18.25 19.656 1 91.12 458 TYR A C 1
ATOM 3442 O O . TYR A 1 458 ? -22.172 18.453 18.781 1 91.12 458 TYR A O 1
ATOM 3450 N N . GLU A 1 459 ? -21.125 19.016 20.703 1 85 459 GLU A N 1
ATOM 3451 C CA . GLU A 1 459 ? -21.641 20.391 20.797 1 85 459 GLU A CA 1
ATOM 3452 C C . GLU A 1 459 ? -20.5 21.391 20.906 1 85 459 GLU A C 1
ATOM 3454 O O . GLU A 1 459 ? -19.688 21.328 21.844 1 85 459 GLU A O 1
ATOM 3459 N N . PRO A 1 460 ? -20.359 22.219 19.891 1 79.75 460 PRO A N 1
ATOM 3460 C CA . PRO A 1 460 ? -19.281 23.203 19.969 1 79.75 460 PRO A CA 1
ATOM 3461 C C . PRO A 1 460 ? -19.328 24.031 21.25 1 79.75 460 PRO A C 1
ATOM 3463 O O . PRO A 1 460 ? -20.406 24.281 21.781 1 79.75 460 PRO A O 1
ATOM 3466 N N . PRO A 1 461 ? -18.141 24.172 21.875 1 69.31 461 PRO A N 1
ATOM 3467 C CA . PRO A 1 461 ? -18.141 25.031 23.062 1 69.31 461 PRO A CA 1
ATOM 3468 C C . PRO A 1 461 ? -18.797 26.391 22.828 1 69.31 461 PRO A C 1
ATOM 3470 O O . PRO A 1 461 ? -18.703 26.938 21.719 1 69.31 461 PRO A O 1
ATOM 3473 N N . GLN A 1 462 ? -20 26.656 23.531 1 54.59 462 GLN A N 1
ATOM 3474 C CA . GLN A 1 462 ? -20.672 27.953 23.484 1 54.59 462 GLN A CA 1
ATOM 3475 C C . GLN A 1 462 ? -19.672 29.094 23.656 1 54.59 462 GLN A C 1
ATOM 3477 O O . GLN A 1 462 ? -18.766 29.016 24.484 1 54.59 462 GLN A O 1
ATOM 3482 N N . ALA A 1 463 ? -19.453 29.797 22.406 1 50.62 463 ALA A N 1
ATOM 3483 C CA . ALA A 1 463 ? -18.688 31.031 22.562 1 50.62 463 ALA A CA 1
ATOM 3484 C C . ALA A 1 463 ? -18.984 31.688 23.906 1 50.62 463 ALA A C 1
ATOM 3486 O O . ALA A 1 463 ? -20.156 31.859 24.266 1 50.62 463 ALA A O 1
ATOM 3487 N N . ALA A 1 464 ? -18.016 31.625 24.859 1 43.44 464 ALA A N 1
ATOM 3488 C CA . ALA A 1 464 ? -18.172 32.469 26.047 1 43.44 464 ALA A CA 1
ATOM 3489 C C . ALA A 1 464 ? -18.375 33.938 25.641 1 43.44 464 ALA A C 1
ATOM 3491 O O . ALA A 1 464 ? -17.797 34.406 24.656 1 43.44 464 ALA A O 1
ATOM 3492 N N . MET B 1 1 ? -20.562 17.078 -0.368 1 88 1 MET B N 1
ATOM 3493 C CA . MET B 1 1 ? -21.234 15.914 0.196 1 88 1 MET B CA 1
ATOM 3494 C C . MET B 1 1 ? -21.531 16.125 1.679 1 88 1 MET B C 1
ATOM 3496 O O . MET B 1 1 ? -20.609 16.312 2.477 1 88 1 MET B O 1
ATOM 3500 N N . GLN B 1 2 ? -22.734 16.359 1.945 1 85.94 2 GLN B N 1
ATOM 3501 C CA . GLN B 1 2 ? -23.188 16.594 3.312 1 85.94 2 GLN B CA 1
ATOM 3502 C C . GLN B 1 2 ? -24.344 15.656 3.682 1 85.94 2 GLN B C 1
ATOM 3504 O O . GLN B 1 2 ? -25.141 15.281 2.826 1 85.94 2 GLN B O 1
ATOM 3509 N N . SER B 1 3 ? -24.359 15.352 4.945 1 88.06 3 SER B N 1
ATOM 3510 C CA . SER B 1 3 ? -25.406 14.461 5.418 1 88.06 3 SER B CA 1
ATOM 3511 C C . SER B 1 3 ? -26.797 15.07 5.203 1 88.06 3 SER B C 1
ATOM 3513 O O . SER B 1 3 ? -27 16.266 5.457 1 88.06 3 SER B O 1
ATOM 3515 N N . SER B 1 4 ? -27.672 14.281 4.707 1 87.12 4 SER B N 1
ATOM 3516 C CA . SER B 1 4 ? -29.031 14.719 4.43 1 87.12 4 SER B CA 1
ATOM 3517 C C . SER B 1 4 ? -29.938 14.508 5.637 1 87.12 4 SER B C 1
ATOM 3519 O O . SER B 1 4 ? -31.125 14.836 5.594 1 87.12 4 SER B O 1
ATOM 3521 N N . HIS B 1 5 ? -29.359 13.961 6.723 1 90.88 5 HIS B N 1
ATOM 3522 C CA . HIS B 1 5 ? -30.141 13.625 7.906 1 90.88 5 HIS B CA 1
ATOM 3523 C C . HIS B 1 5 ? -29.438 14.094 9.18 1 90.88 5 HIS B C 1
ATOM 3525 O O . HIS B 1 5 ? -28.219 14.32 9.18 1 90.88 5 HIS B O 1
ATOM 3531 N N . THR B 1 6 ? -30.219 14.328 10.141 1 90.62 6 THR B N 1
ATOM 3532 C CA . THR B 1 6 ? -29.688 14.586 11.477 1 90.62 6 THR B CA 1
ATOM 3533 C C . THR B 1 6 ? -29.641 13.305 12.297 1 90.62 6 THR B C 1
ATOM 3535 O O . THR B 1 6 ? -30.672 12.719 12.617 1 90.62 6 THR B O 1
ATOM 3538 N N . PHE B 1 7 ? -28.516 12.922 12.594 1 93.69 7 PHE B N 1
ATOM 3539 C CA . PHE B 1 7 ? -28.312 11.68 13.336 1 93.69 7 PHE B CA 1
ATOM 3540 C C . PHE B 1 7 ? -28.125 11.969 14.82 1 93.69 7 PHE B C 1
ATOM 3542 O O . PHE B 1 7 ? -27.656 13.047 15.195 1 93.69 7 PHE B O 1
ATOM 3549 N N . THR B 1 8 ? -28.531 11.023 15.633 1 94.19 8 THR B N 1
ATOM 3550 C CA . THR B 1 8 ? -28.266 11.016 17.062 1 94.19 8 THR B CA 1
ATOM 3551 C C . THR B 1 8 ? -27.375 9.828 17.438 1 94.19 8 THR B C 1
ATOM 3553 O O . THR B 1 8 ? -27.062 8.992 16.594 1 94.19 8 THR B O 1
ATOM 3556 N N . THR B 1 9 ? -26.922 9.773 18.625 1 94.31 9 THR B N 1
ATOM 3557 C CA . THR B 1 9 ? -26.047 8.688 19.062 1 94.31 9 THR B CA 1
ATOM 3558 C C . THR B 1 9 ? -26.766 7.34 18.938 1 94.31 9 THR B C 1
ATOM 3560 O O . THR B 1 9 ? -26.109 6.32 18.688 1 94.31 9 THR B O 1
ATOM 3563 N N . GLY B 1 10 ? -28.062 7.332 19.047 1 94.44 10 GLY B N 1
ATOM 3564 C CA . GLY B 1 10 ? -28.828 6.105 18.953 1 94.44 10 GLY B CA 1
ATOM 3565 C C . GLY B 1 10 ? -29.156 5.715 17.516 1 94.44 10 GLY B C 1
ATOM 3566 O O . GLY B 1 10 ? -29.719 4.652 17.281 1 94.44 10 GLY B O 1
ATOM 3567 N N . SER B 1 11 ? -28.688 6.504 16.547 1 96.56 11 SER B N 1
ATOM 3568 C CA . SER B 1 11 ? -29.031 6.293 15.148 1 96.56 11 SER B CA 1
ATOM 3569 C C . SER B 1 11 ? -28.172 5.195 14.523 1 96.56 11 SER B C 1
ATOM 3571 O O . SER B 1 11 ? -28.438 4.766 13.398 1 96.56 11 SER B O 1
ATOM 3573 N N . ALA B 1 12 ? -27.172 4.68 15.156 1 97.31 12 ALA B N 1
ATOM 3574 C CA . ALA B 1 12 ? -26.328 3.6 14.664 1 97.31 12 ALA B CA 1
ATOM 3575 C C . ALA B 1 12 ? -26.344 2.404 15.609 1 97.31 12 ALA B C 1
ATOM 3577 O O . ALA B 1 12 ? -26.016 2.531 16.797 1 97.31 12 ALA B O 1
ATOM 3578 N N . VAL B 1 13 ? -26.812 1.293 15.125 1 97.44 13 VAL B N 1
ATOM 3579 C CA . VAL B 1 13 ? -26.953 0.116 15.977 1 97.44 13 VAL B CA 1
ATOM 3580 C C . VAL B 1 13 ? -26.375 -1.107 15.266 1 97.44 13 VAL B C 1
ATOM 3582 O O . VAL B 1 13 ? -26.625 -1.323 14.078 1 97.44 13 VAL B O 1
ATOM 3585 N N . PHE B 1 14 ? -25.594 -1.889 15.969 1 97.88 14 PHE B N 1
ATOM 3586 C CA . PHE B 1 14 ? -25.016 -3.111 15.438 1 97.88 14 PHE B CA 1
ATOM 3587 C C . PHE B 1 14 ? -25.906 -4.312 15.719 1 97.88 14 PHE B C 1
ATOM 3589 O O . PHE B 1 14 ? -25.609 -5.109 16.609 1 97.88 14 PHE B O 1
ATOM 3596 N N . ASP B 1 15 ? -26.984 -4.473 14.883 1 97.06 15 ASP B N 1
ATOM 3597 C CA . ASP B 1 15 ? -27.984 -5.477 15.219 1 97.06 15 ASP B CA 1
ATOM 3598 C C . ASP B 1 15 ? -28.406 -6.266 13.984 1 97.06 15 ASP B C 1
ATOM 3600 O O . ASP B 1 15 ? -29.406 -6.973 14.008 1 97.06 15 ASP B O 1
ATOM 3604 N N . GLU B 1 16 ? -27.734 -6.102 12.883 1 96.56 16 GLU B N 1
ATOM 3605 C CA . GLU B 1 16 ? -28.156 -6.773 11.656 1 96.56 16 GLU B CA 1
ATOM 3606 C C . GLU B 1 16 ? -27.422 -8.102 11.477 1 96.56 16 GLU B C 1
ATOM 3608 O O . GLU B 1 16 ? -26.281 -8.133 11.047 1 96.56 16 GLU B O 1
ATOM 3613 N N . TYR B 1 17 ? -28.078 -9.188 11.578 1 96.12 17 TYR B N 1
ATOM 3614 C CA . TYR B 1 17 ? -27.5 -10.523 11.547 1 96.12 17 TYR B CA 1
ATOM 3615 C C . TYR B 1 17 ? -27.375 -11.039 10.117 1 96.12 17 TYR B C 1
ATOM 3617 O O . TYR B 1 17 ? -26.641 -11.992 9.852 1 96.12 17 TYR B O 1
ATOM 3625 N N . ASN B 1 18 ? -28.078 -10.422 9.188 1 96.44 18 ASN B N 1
ATOM 3626 C CA . ASN B 1 18 ? -28.109 -10.945 7.828 1 96.44 18 ASN B CA 1
ATOM 3627 C C . ASN B 1 18 ? -27.297 -10.078 6.875 1 96.44 18 ASN B C 1
ATOM 3629 O O . ASN B 1 18 ? -27.297 -10.297 5.664 1 96.44 18 ASN B O 1
ATOM 3633 N N . LEU B 1 19 ? -26.656 -9.102 7.449 1 97.5 19 LEU B N 1
ATOM 3634 C CA . LEU B 1 19 ? -25.844 -8.211 6.633 1 97.5 19 LEU B CA 1
ATOM 3635 C C . LEU B 1 19 ? -24.438 -8.766 6.461 1 97.5 19 LEU B C 1
ATOM 3637 O O . LEU B 1 19 ? -23.719 -8.969 7.445 1 97.5 19 LEU B O 1
ATOM 3641 N N . VAL B 1 20 ? -24.141 -9.039 5.199 1 96.81 20 VAL B N 1
ATOM 3642 C CA . VAL B 1 20 ? -22.844 -9.57 4.824 1 96.81 20 VAL B CA 1
ATOM 3643 C C . VAL B 1 20 ? -21.938 -8.438 4.352 1 96.81 20 VAL B C 1
ATOM 3645 O O . VAL B 1 20 ? -22.297 -7.668 3.461 1 96.81 20 VAL B O 1
ATOM 3648 N N . SER B 1 21 ? -20.75 -8.367 4.902 1 96.5 21 SER B N 1
ATOM 3649 C CA . SER B 1 21 ? -19.859 -7.25 4.578 1 96.5 21 SER B CA 1
ATOM 3650 C C . SER B 1 21 ? -19.078 -7.52 3.303 1 96.5 21 SER B C 1
ATOM 3652 O O . SER B 1 21 ? -18.625 -6.59 2.637 1 96.5 21 SER B O 1
ATOM 3654 N N . ALA B 1 22 ? -18.906 -8.805 2.957 1 97.5 22 ALA B N 1
ATOM 3655 C CA . ALA B 1 22 ? -18.078 -9.18 1.812 1 97.5 22 ALA B CA 1
ATOM 3656 C C . ALA B 1 22 ? -18.719 -10.32 1.027 1 97.5 22 ALA B C 1
ATOM 3658 O O . ALA B 1 22 ? -18.203 -11.445 1.025 1 97.5 22 ALA B O 1
ATOM 3659 N N . ALA B 1 23 ? -19.703 -9.977 0.273 1 97.75 23 ALA B N 1
ATOM 3660 C CA . ALA B 1 23 ? -20.453 -10.992 -0.451 1 97.75 23 ALA B CA 1
ATOM 3661 C C . ALA B 1 23 ? -19.625 -11.609 -1.563 1 97.75 23 ALA B C 1
ATOM 3663 O O . ALA B 1 23 ? -19.875 -12.742 -1.981 1 97.75 23 ALA B O 1
ATOM 3664 N N . GLY B 1 24 ? -18.609 -10.883 -2.02 1 97.88 24 GLY B N 1
ATOM 3665 C CA . GLY B 1 24 ? -17.734 -11.398 -3.061 1 97.88 24 GLY B CA 1
ATOM 3666 C C . GLY B 1 24 ? -16.875 -12.57 -2.604 1 97.88 24 GLY B C 1
ATOM 3667 O O . GLY B 1 24 ? -16.281 -13.266 -3.424 1 97.88 24 GLY B O 1
ATOM 3668 N N . LEU B 1 25 ? -16.844 -12.836 -1.315 1 97.81 25 LEU B N 1
ATOM 3669 C CA . LEU B 1 25 ? -16.141 -14 -0.791 1 97.81 25 LEU B CA 1
ATOM 3670 C C . LEU B 1 25 ? -16.75 -15.289 -1.324 1 97.81 25 LEU B C 1
ATOM 3672 O O . LEU B 1 25 ? -16.062 -16.297 -1.473 1 97.81 25 LEU B O 1
ATOM 3676 N N . VAL B 1 26 ? -18.047 -15.281 -1.593 1 97.62 26 VAL B N 1
ATOM 3677 C CA . VAL B 1 26 ? -18.766 -16.484 -2.004 1 97.62 26 VAL B CA 1
ATOM 3678 C C . VAL B 1 26 ? -18.188 -17.016 -3.309 1 97.62 26 VAL B C 1
ATOM 3680 O O . VAL B 1 26 ? -17.656 -18.125 -3.35 1 97.62 26 VAL B O 1
ATOM 3683 N N . PRO B 1 27 ? -18.172 -16.172 -4.383 1 98 27 PRO B N 1
ATOM 3684 C CA . PRO B 1 27 ? -17.594 -16.734 -5.617 1 98 27 PRO B CA 1
ATOM 3685 C C . PRO B 1 27 ? -16.094 -16.969 -5.516 1 98 27 PRO B C 1
ATOM 3687 O O . PRO B 1 27 ? -15.586 -17.922 -6.121 1 98 27 PRO B O 1
ATOM 3690 N N . VAL B 1 28 ? -15.336 -16.203 -4.746 1 98.31 28 VAL B N 1
ATOM 3691 C CA . VAL B 1 28 ? -13.883 -16.344 -4.695 1 98.31 28 VAL B CA 1
ATOM 3692 C C . VAL B 1 28 ? -13.5 -17.625 -3.963 1 98.31 28 VAL B C 1
ATOM 3694 O O . VAL B 1 28 ? -12.648 -18.391 -4.426 1 98.31 28 VAL B O 1
ATOM 3697 N N . LEU B 1 29 ? -14.156 -17.922 -2.855 1 97.75 29 LEU B N 1
ATOM 3698 C CA . LEU B 1 29 ? -13.852 -19.141 -2.127 1 97.75 29 LEU B CA 1
ATOM 3699 C C . LEU B 1 29 ? -14.375 -20.359 -2.879 1 97.75 29 LEU B C 1
ATOM 3701 O O . LEU B 1 29 ? -13.766 -21.438 -2.832 1 97.75 29 LEU B O 1
ATOM 3705 N N . GLU B 1 30 ? -15.508 -20.188 -3.547 1 97.25 30 GLU B N 1
ATOM 3706 C CA . GLU B 1 30 ? -15.992 -21.281 -4.395 1 97.25 30 GLU B CA 1
ATOM 3707 C C . GLU B 1 30 ? -14.984 -21.609 -5.488 1 97.25 30 GLU B C 1
ATOM 3709 O O . GLU B 1 30 ? -14.758 -22.781 -5.797 1 97.25 30 GLU B O 1
ATOM 3714 N N . LEU B 1 31 ? -14.43 -20.609 -6.07 1 98.06 31 LEU B N 1
ATOM 3715 C CA . LEU B 1 31 ? -13.375 -20.812 -7.062 1 98.06 31 LEU B CA 1
ATOM 3716 C C . LEU B 1 31 ? -12.203 -21.578 -6.461 1 98.06 31 LEU B C 1
ATOM 3718 O O . LEU B 1 31 ? -11.648 -22.469 -7.105 1 98.06 31 LEU B O 1
ATOM 3722 N N . GLY B 1 32 ? -11.789 -21.234 -5.23 1 98.19 32 GLY B N 1
ATOM 3723 C CA . GLY B 1 32 ? -10.758 -21.969 -4.527 1 98.19 32 GLY B CA 1
ATOM 3724 C C . GLY B 1 32 ? -11.094 -23.438 -4.359 1 98.19 32 GLY B C 1
ATOM 3725 O O . GLY B 1 32 ? -10.234 -24.312 -4.547 1 98.19 32 GLY B O 1
ATOM 3726 N N . GLU B 1 33 ? -12.312 -23.703 -4.078 1 96.62 33 GLU B N 1
ATOM 3727 C CA . GLU B 1 33 ? -12.758 -25.078 -3.898 1 96.62 33 GLU B CA 1
ATOM 3728 C C . GLU B 1 33 ? -12.781 -25.828 -5.223 1 96.62 33 GLU B C 1
ATOM 3730 O O . GLU B 1 33 ? -12.422 -27.016 -5.277 1 96.62 33 GLU B O 1
ATOM 3735 N N . GLN B 1 34 ? -13.227 -25.141 -6.227 1 96.81 34 GLN B N 1
ATOM 3736 C CA . GLN B 1 34 ? -13.258 -25.75 -7.551 1 96.81 34 GLN B CA 1
ATOM 3737 C C . GLN B 1 34 ? -11.852 -26.125 -8.008 1 96.81 34 GLN B C 1
ATOM 3739 O O . GLN B 1 34 ? -11.68 -27.062 -8.797 1 96.81 34 GLN B O 1
ATOM 3744 N N . ALA B 1 35 ? -10.883 -25.422 -7.457 1 97.69 35 ALA B N 1
ATOM 3745 C CA . ALA B 1 35 ? -9.492 -25.703 -7.777 1 97.69 35 ALA B CA 1
ATOM 3746 C C . ALA B 1 35 ? -8.883 -26.672 -6.762 1 97.69 35 ALA B C 1
ATOM 3748 O O . ALA B 1 35 ? -7.676 -26.938 -6.793 1 97.69 35 ALA B O 1
ATOM 3749 N N . GLY B 1 36 ? -9.625 -27.078 -5.801 1 97.44 36 GLY B N 1
ATOM 3750 C CA . GLY B 1 36 ? -9.25 -28.188 -4.938 1 97.44 36 GLY B CA 1
ATOM 3751 C C . GLY B 1 36 ? -8.617 -27.734 -3.633 1 97.44 36 GLY B C 1
ATOM 3752 O O . GLY B 1 36 ? -7.875 -28.5 -3.002 1 97.44 36 GLY B O 1
ATOM 3753 N N . LEU B 1 37 ? -8.867 -26.562 -3.172 1 98 37 LEU B N 1
ATOM 3754 C CA . LEU B 1 37 ? -8.148 -26 -2.035 1 98 37 LEU B CA 1
ATOM 3755 C C . LEU B 1 37 ? -8.352 -26.859 -0.787 1 98 37 LEU B C 1
ATOM 3757 O O . LEU B 1 37 ? -7.375 -27.297 -0.172 1 98 37 LEU B O 1
ATOM 3761 N N . SER B 1 38 ? -9.555 -27.156 -0.388 1 97.12 38 SER B N 1
ATOM 3762 C CA . SER B 1 38 ? -9.828 -27.891 0.84 1 97.12 38 SER B CA 1
ATOM 3763 C C . SER B 1 38 ? -9.297 -29.312 0.762 1 97.12 38 SER B C 1
ATOM 3765 O O . SER B 1 38 ? -8.719 -29.828 1.728 1 97.12 38 SER B O 1
ATOM 3767 N N . ASP B 1 39 ? -9.445 -29.938 -0.356 1 97.31 39 ASP B N 1
ATOM 3768 C CA . ASP B 1 39 ? -8.945 -31.297 -0.542 1 97.31 39 ASP B CA 1
ATOM 3769 C C . ASP B 1 39 ? -7.422 -31.344 -0.425 1 97.31 39 ASP B C 1
ATOM 3771 O O . ASP B 1 39 ? -6.867 -32.25 0.189 1 97.31 39 ASP B O 1
ATOM 3775 N N . LEU B 1 40 ? -6.809 -30.406 -1.023 1 98.31 40 LEU B N 1
ATOM 3776 C CA . LEU B 1 40 ? -5.352 -30.344 -0.981 1 98.31 40 LEU B CA 1
ATOM 3777 C C . LEU B 1 40 ? -4.855 -30.125 0.447 1 98.31 40 LEU B C 1
ATOM 3779 O O . LEU B 1 40 ? -3.881 -30.75 0.868 1 98.31 40 LEU B O 1
ATOM 3783 N N . ILE B 1 41 ? -5.488 -29.188 1.175 1 97.56 41 ILE B N 1
ATOM 3784 C CA . ILE B 1 41 ? -5.109 -28.969 2.564 1 97.56 41 ILE B CA 1
ATOM 3785 C C . ILE B 1 41 ? -5.312 -30.25 3.373 1 97.56 41 ILE B C 1
ATOM 3787 O O . ILE B 1 41 ? -4.426 -30.656 4.121 1 97.56 41 ILE B O 1
ATOM 3791 N N . ASP B 1 42 ? -6.414 -30.844 3.189 1 95.44 42 ASP B N 1
ATOM 3792 C CA . ASP B 1 42 ? -6.754 -32.062 3.938 1 95.44 42 ASP B CA 1
ATOM 3793 C C . ASP B 1 42 ? -5.762 -33.188 3.652 1 95.44 42 ASP B C 1
ATOM 3795 O O . ASP B 1 42 ? -5.395 -33.938 4.555 1 95.44 42 ASP B O 1
ATOM 3799 N N . THR B 1 43 ? -5.328 -33.281 2.475 1 96.19 43 THR B N 1
ATOM 3800 C CA . THR B 1 43 ? -4.461 -34.344 2.031 1 96.19 43 THR B CA 1
ATOM 3801 C C . THR B 1 43 ? -3.018 -34.094 2.463 1 96.19 43 THR B C 1
ATOM 3803 O O . THR B 1 43 ? -2.299 -35.031 2.82 1 96.19 43 THR B O 1
ATOM 3806 N N . HIS B 1 44 ? -2.617 -32.844 2.506 1 95.69 44 HIS B N 1
ATOM 3807 C CA . HIS B 1 44 ? -1.181 -32.625 2.584 1 95.69 44 HIS B CA 1
ATOM 3808 C C . HIS B 1 44 ? -0.79 -32.062 3.945 1 95.69 44 HIS B C 1
ATOM 3810 O O . HIS B 1 44 ? 0.361 -32.188 4.367 1 95.69 44 HIS B O 1
ATOM 3816 N N . VAL B 1 45 ? -1.698 -31.359 4.613 1 95 45 VAL B N 1
ATOM 3817 C CA . VAL B 1 45 ? -1.337 -30.703 5.863 1 95 45 VAL B CA 1
ATOM 3818 C C . VAL B 1 45 ? -1.764 -31.562 7.047 1 95 45 VAL B C 1
ATOM 3820 O O . VAL B 1 45 ? -2.957 -31.719 7.316 1 95 45 VAL B O 1
ATOM 3823 N N . ASP B 1 46 ? -0.778 -32.125 7.723 1 89.56 46 ASP B N 1
ATOM 3824 C CA . ASP B 1 46 ? -1.013 -33 8.875 1 89.56 46 ASP B CA 1
ATOM 3825 C C . ASP B 1 46 ? -0.217 -32.531 10.086 1 89.56 46 ASP B C 1
ATOM 3827 O O . ASP B 1 46 ? 0.997 -32.719 10.156 1 89.56 46 ASP B O 1
ATOM 3831 N N . LEU B 1 47 ? -0.957 -31.875 11 1 85.44 47 LEU B N 1
ATOM 3832 C CA . LEU B 1 47 ? -0.304 -31.438 12.234 1 85.44 47 LEU B CA 1
ATOM 3833 C C . LEU B 1 47 ? -0.464 -32.469 13.328 1 85.44 47 LEU B C 1
ATOM 3835 O O . LEU B 1 47 ? -1.252 -32.312 14.258 1 85.44 47 LEU B O 1
ATOM 3839 N N . ALA B 1 48 ? -0.175 -33.688 13.242 1 68.75 48 ALA B N 1
ATOM 3840 C CA . ALA B 1 48 ? -0.385 -34.812 14.148 1 68.75 48 ALA B CA 1
ATOM 3841 C C . ALA B 1 48 ? 0.127 -34.5 15.547 1 68.75 48 ALA B C 1
ATOM 3843 O O . ALA B 1 48 ? -0.497 -34.875 16.547 1 68.75 48 ALA B O 1
ATOM 3844 N N . SER B 1 49 ? 1.287 -33.938 15.703 1 61.38 49 SER B N 1
ATOM 3845 C CA . SER B 1 49 ? 1.852 -33.688 17.031 1 61.38 49 SER B CA 1
ATOM 3846 C C . SER B 1 49 ? 1.771 -32.219 17.391 1 61.38 49 SER B C 1
ATOM 3848 O O . SER B 1 49 ? 2.369 -31.375 16.734 1 61.38 49 SER B O 1
ATOM 3850 N N . THR B 1 50 ? 0.627 -31.859 18.078 1 63.81 50 THR B N 1
ATOM 3851 C CA . THR B 1 50 ? 0.531 -30.453 18.438 1 63.81 50 THR B CA 1
ATOM 3852 C C . THR B 1 50 ? 0.78 -30.266 19.938 1 63.81 50 THR B C 1
ATOM 3854 O O . THR B 1 50 ? 0.587 -31.188 20.734 1 63.81 50 THR B O 1
ATOM 3857 N N . ARG B 1 51 ? 1.38 -29.328 20.281 1 60.44 51 ARG B N 1
ATOM 3858 C CA . ARG B 1 51 ? 1.594 -28.922 21.672 1 60.44 51 ARG B CA 1
ATOM 3859 C C . ARG B 1 51 ? 0.268 -28.797 22.406 1 60.44 51 ARG B C 1
ATOM 3861 O O . ARG B 1 51 ? 0.164 -29.156 23.578 1 60.44 51 ARG B O 1
ATOM 3868 N N . VAL B 1 52 ? -0.67 -28.312 21.766 1 60.94 52 VAL B N 1
ATOM 3869 C CA . VAL B 1 52 ? -2.023 -28.156 22.297 1 60.94 52 VAL B CA 1
ATOM 3870 C C . VAL B 1 52 ? -3.002 -28.953 21.438 1 60.94 52 VAL B C 1
ATOM 3872 O O . VAL B 1 52 ? -3.088 -28.75 20.234 1 60.94 52 VAL B O 1
ATOM 3875 N N . ALA B 1 53 ? -3.547 -29.938 22.062 1 58.94 53 ALA B N 1
ATOM 3876 C CA . ALA B 1 53 ? -4.41 -30.875 21.344 1 58.94 53 ALA B CA 1
ATOM 3877 C C . ALA B 1 53 ? -5.402 -30.125 20.453 1 58.94 53 ALA B C 1
ATOM 3879 O O . ALA B 1 53 ? -5.625 -30.516 19.297 1 58.94 53 ALA B O 1
ATOM 3880 N N . SER B 1 54 ? -6.02 -29.141 20.922 1 62.34 54 SER B N 1
ATOM 3881 C CA . SER B 1 54 ? -7.031 -28.406 20.172 1 62.34 54 SER B CA 1
ATOM 3882 C C . SER B 1 54 ? -6.402 -27.562 19.062 1 62.34 54 SER B C 1
ATOM 3884 O O . SER B 1 54 ? -7.086 -27.141 18.125 1 62.34 54 SER B O 1
ATOM 3886 N N . GLY B 1 55 ? -5.156 -27.469 19.078 1 65.25 55 GLY B N 1
ATOM 3887 C CA . GLY B 1 55 ? -4.48 -26.609 18.125 1 65.25 55 GLY B CA 1
ATOM 3888 C C . GLY B 1 55 ? -4.398 -27.203 16.734 1 65.25 55 GLY B C 1
ATOM 3889 O O . GLY B 1 55 ? -4.383 -26.469 15.734 1 65.25 55 GLY B O 1
ATOM 3890 N N . ALA B 1 56 ? -4.5 -28.453 16.688 1 72.62 56 ALA B N 1
ATOM 3891 C CA . ALA B 1 56 ? -4.242 -29.109 15.414 1 72.62 56 ALA B CA 1
ATOM 3892 C C . ALA B 1 56 ? -5.539 -29.609 14.781 1 72.62 56 ALA B C 1
ATOM 3894 O O . ALA B 1 56 ? -5.539 -30.094 13.641 1 72.62 56 ALA B O 1
ATOM 3895 N N . ALA B 1 57 ? -6.57 -29.344 15.352 1 82.44 57 ALA B N 1
ATOM 3896 C CA . ALA B 1 57 ? -7.828 -29.875 14.82 1 82.44 57 ALA B CA 1
ATOM 3897 C C . ALA B 1 57 ? -8.312 -29.031 13.641 1 82.44 57 ALA B C 1
ATOM 3899 O O . ALA B 1 57 ? -8.203 -27.812 13.648 1 82.44 57 ALA B O 1
ATOM 3900 N N . ASN B 1 58 ? -8.812 -29.703 12.562 1 89.62 58 ASN B N 1
ATOM 3901 C CA . ASN B 1 58 ? -9.5 -29.156 11.398 1 89.62 58 ASN B CA 1
ATOM 3902 C C . ASN B 1 58 ? -8.648 -28.094 10.695 1 89.62 58 ASN B C 1
ATOM 3904 O O . ASN B 1 58 ? -9.078 -26.953 10.531 1 89.62 58 ASN B O 1
ATOM 3908 N N . PRO B 1 59 ? -7.477 -28.484 10.18 1 93.62 59 PRO B N 1
ATOM 3909 C CA . PRO B 1 59 ? -6.613 -27.531 9.484 1 93.62 59 PRO B CA 1
ATOM 3910 C C . PRO B 1 59 ? -7.301 -26.891 8.281 1 93.62 59 PRO B C 1
ATOM 3912 O O . PRO B 1 59 ? -7.039 -25.719 7.969 1 93.62 59 PRO B O 1
ATOM 3915 N N . VAL B 1 60 ? -8.25 -27.625 7.66 1 95.69 60 VAL B N 1
ATOM 3916 C CA . VAL B 1 60 ? -8.922 -27.125 6.465 1 95.69 60 VAL B CA 1
ATOM 3917 C C . VAL B 1 60 ? -9.703 -25.859 6.809 1 95.69 60 VAL B C 1
ATOM 3919 O O . VAL B 1 60 ? -9.5 -24.812 6.195 1 95.69 60 VAL B O 1
ATOM 3922 N N . GLY B 1 61 ? -10.562 -25.969 7.836 1 95.31 61 GLY B N 1
ATOM 3923 C CA . GLY B 1 61 ? -11.359 -24.812 8.242 1 95.31 61 GLY B CA 1
ATOM 3924 C C . GLY B 1 61 ? -10.523 -23.656 8.719 1 95.31 61 GLY B C 1
ATOM 3925 O O . GLY B 1 61 ? -10.836 -22.5 8.414 1 95.31 61 GLY B O 1
ATOM 3926 N N . LYS B 1 62 ? -9.492 -23.891 9.422 1 96.06 62 LYS B N 1
ATOM 3927 C CA . LYS B 1 62 ? -8.664 -22.844 10.016 1 96.06 62 LYS B CA 1
ATOM 3928 C C . LYS B 1 62 ? -7.832 -22.141 8.953 1 96.06 62 LYS B C 1
ATOM 3930 O O . LYS B 1 62 ? -7.754 -20.906 8.938 1 96.06 62 LYS B O 1
ATOM 3935 N N . LEU B 1 63 ? -7.254 -22.891 8.023 1 97.56 63 LEU B N 1
ATOM 3936 C CA . LEU B 1 63 ? -6.461 -22.281 6.965 1 97.56 63 LEU B CA 1
ATOM 3937 C C . LEU B 1 63 ? -7.352 -21.5 6 1 97.56 63 LEU B C 1
ATOM 3939 O O . LEU B 1 63 ? -7 -20.406 5.57 1 97.56 63 LEU B O 1
ATOM 3943 N N . THR B 1 64 ? -8.539 -22.047 5.672 1 97.69 64 THR B N 1
ATOM 3944 C CA . THR B 1 64 ? -9.438 -21.344 4.766 1 97.69 64 THR B CA 1
ATOM 3945 C C . THR B 1 64 ? -10.016 -20.109 5.438 1 97.69 64 THR B C 1
ATOM 3947 O O . THR B 1 64 ? -10.312 -19.109 4.77 1 97.69 64 THR B O 1
ATOM 3950 N N . SER B 1 65 ? -10.172 -20.109 6.781 1 97.06 65 SER B N 1
ATOM 3951 C CA . SER B 1 65 ? -10.562 -18.906 7.508 1 97.06 65 SER B CA 1
ATOM 3952 C C . SER B 1 65 ? -9.508 -17.812 7.387 1 97.06 65 SER B C 1
ATOM 3954 O O . SER B 1 65 ? -9.844 -16.641 7.16 1 97.06 65 SER B O 1
ATOM 3956 N N . ILE B 1 66 ? -8.25 -18.203 7.551 1 97.69 66 ILE B N 1
ATOM 3957 C CA . ILE B 1 66 ? -7.152 -17.25 7.438 1 97.69 66 ILE B CA 1
ATOM 3958 C C . ILE B 1 66 ? -7.113 -16.688 6.023 1 97.69 66 ILE B C 1
ATOM 3960 O O . ILE B 1 66 ? -7.074 -15.461 5.844 1 97.69 66 ILE B O 1
ATOM 3964 N N . ILE B 1 67 ? -7.219 -17.531 5.043 1 98.44 67 ILE B N 1
ATOM 3965 C CA . ILE B 1 67 ? -7.207 -17.109 3.645 1 98.44 67 ILE B CA 1
ATOM 3966 C C . ILE B 1 67 ? -8.414 -16.219 3.361 1 98.44 67 ILE B C 1
ATOM 3968 O O . ILE B 1 67 ? -8.281 -15.164 2.732 1 98.44 67 ILE B O 1
ATOM 3972 N N . GLY B 1 68 ? -9.617 -16.625 3.842 1 98 68 GLY B N 1
ATOM 3973 C CA . GLY B 1 68 ? -10.82 -15.812 3.689 1 98 68 GLY B CA 1
ATOM 3974 C C . GLY B 1 68 ? -10.672 -14.422 4.281 1 98 68 GLY B C 1
ATOM 3975 O O . GLY B 1 68 ? -11.086 -13.438 3.666 1 98 68 GLY B O 1
ATOM 3976 N N . GLY B 1 69 ? -10.094 -14.359 5.484 1 97.12 69 GLY B N 1
ATOM 3977 C CA . GLY B 1 69 ? -9.812 -13.062 6.082 1 97.12 69 GLY B CA 1
ATOM 3978 C C . GLY B 1 69 ? -8.891 -12.211 5.238 1 97.12 69 GLY B C 1
ATOM 3979 O O . GLY B 1 69 ? -9.141 -11.016 5.043 1 97.12 69 GLY B O 1
ATOM 3980 N N . MET B 1 70 ? -7.836 -12.812 4.707 1 97.44 70 MET B N 1
ATOM 3981 C CA . MET B 1 70 ? -6.875 -12.094 3.873 1 97.44 70 MET B CA 1
ATOM 3982 C C . MET B 1 70 ? -7.535 -11.586 2.598 1 97.44 70 MET B C 1
ATOM 3984 O O . MET B 1 70 ? -7.195 -10.508 2.107 1 97.44 70 MET B O 1
ATOM 3988 N N . LEU B 1 71 ? -8.477 -12.344 2.088 1 98 71 LEU B N 1
ATOM 3989 C CA . LEU B 1 71 ? -9.195 -11.945 0.882 1 98 71 LEU B CA 1
ATOM 3990 C C . LEU B 1 71 ? -10.031 -10.695 1.135 1 98 71 LEU B C 1
ATOM 3992 O O . LEU B 1 71 ? -10.297 -9.922 0.209 1 98 71 LEU B O 1
ATOM 3996 N N . THR B 1 72 ? -10.422 -10.492 2.389 1 96.81 72 THR B N 1
ATOM 3997 C CA . THR B 1 72 ? -11.219 -9.312 2.719 1 96.81 72 THR B CA 1
ATOM 3998 C C . THR B 1 72 ? -10.32 -8.172 3.178 1 96.81 72 THR B C 1
ATOM 4000 O O . THR B 1 72 ? -10.805 -7.07 3.451 1 96.81 72 THR B O 1
ATOM 4003 N N . GLY B 1 73 ? -9.023 -8.453 3.361 1 94.25 73 GLY B N 1
ATOM 4004 C CA . GLY B 1 73 ? -8.094 -7.375 3.662 1 94.25 73 GLY B CA 1
ATOM 4005 C C . GLY B 1 73 ? -7.402 -7.539 5 1 94.25 73 GLY B C 1
ATOM 4006 O O . GLY B 1 73 ? -6.676 -6.645 5.445 1 94.25 73 GLY B O 1
ATOM 4007 N N . ALA B 1 74 ? -7.535 -8.648 5.699 1 94.56 74 ALA B N 1
ATOM 4008 C CA . ALA B 1 74 ? -6.887 -8.867 6.988 1 94.56 74 ALA B CA 1
ATOM 4009 C C . ALA B 1 74 ? -5.367 -8.906 6.84 1 94.56 74 ALA B C 1
ATOM 4011 O O . ALA B 1 74 ? -4.84 -9.547 5.93 1 94.56 74 ALA B O 1
ATOM 4012 N N . ASP B 1 75 ? -4.672 -8.172 7.703 1 91.31 75 ASP B N 1
ATOM 4013 C CA . ASP B 1 75 ? -3.213 -8.211 7.711 1 91.31 75 ASP B CA 1
ATOM 4014 C C . ASP B 1 75 ? -2.682 -8.586 9.094 1 91.31 75 ASP B C 1
ATOM 4016 O O . ASP B 1 75 ? -1.489 -8.438 9.367 1 91.31 75 ASP B O 1
ATOM 4020 N N . SER B 1 76 ? -3.582 -8.969 9.992 1 91.81 76 SER B N 1
ATOM 4021 C CA . SER B 1 76 ? -3.285 -9.539 11.305 1 91.81 76 SER B CA 1
ATOM 4022 C C . SER B 1 76 ? -4.254 -10.664 11.656 1 91.81 76 SER B C 1
ATOM 4024 O O . SER B 1 76 ? -5.316 -10.789 11.047 1 91.81 76 SER B O 1
ATOM 4026 N N . ILE B 1 77 ? -3.877 -11.43 12.656 1 94.44 77 ILE B N 1
ATOM 4027 C CA . ILE B 1 77 ? -4.75 -12.523 13.062 1 94.44 77 ILE B CA 1
ATOM 4028 C C . ILE B 1 77 ? -6.066 -11.953 13.602 1 94.44 77 ILE B C 1
ATOM 4030 O O . ILE B 1 77 ? -7.141 -12.469 13.289 1 94.44 77 ILE B O 1
ATOM 4034 N N . ASP B 1 78 ? -6.012 -10.867 14.289 1 92.69 78 ASP B N 1
ATOM 4035 C CA . ASP B 1 78 ? -7.199 -10.242 14.867 1 92.69 78 ASP B CA 1
ATOM 4036 C C . ASP B 1 78 ? -8.133 -9.727 13.773 1 92.69 78 ASP B C 1
ATOM 4038 O O . ASP B 1 78 ? -9.352 -9.727 13.938 1 92.69 78 ASP B O 1
ATOM 4042 N N . ASP B 1 79 ? -7.605 -9.336 12.695 1 92.69 79 ASP B N 1
ATOM 4043 C CA . ASP B 1 79 ? -8.391 -8.758 11.609 1 92.69 79 ASP B CA 1
ATOM 4044 C C . ASP B 1 79 ? -9.242 -9.82 10.922 1 92.69 79 ASP B C 1
ATOM 4046 O O . ASP B 1 79 ? -10.211 -9.492 10.234 1 92.69 79 ASP B O 1
ATOM 4050 N N . VAL B 1 80 ? -8.883 -11.047 11.109 1 95.62 80 VAL B N 1
ATOM 4051 C CA . VAL B 1 80 ? -9.648 -12.125 10.492 1 95.62 80 VAL B CA 1
ATOM 4052 C C . VAL B 1 80 ? -11.047 -12.18 11.102 1 95.62 80 VAL B C 1
ATOM 4054 O O . VAL B 1 80 ? -11.969 -12.742 10.508 1 95.62 80 VAL B O 1
ATOM 4057 N N . ASP B 1 81 ? -11.258 -11.586 12.203 1 95.56 81 ASP B N 1
ATOM 4058 C CA . ASP B 1 81 ? -12.508 -11.641 12.945 1 95.56 81 ASP B CA 1
ATOM 4059 C C . ASP B 1 81 ? -13.656 -11.016 12.148 1 95.56 81 ASP B C 1
ATOM 4061 O O . ASP B 1 81 ? -14.828 -11.219 12.469 1 95.56 81 ASP B O 1
ATOM 4065 N N . THR B 1 82 ? -13.367 -10.297 11.117 1 93.12 82 THR B N 1
ATOM 4066 C CA . THR B 1 82 ? -14.383 -9.633 10.305 1 93.12 82 THR B CA 1
ATOM 4067 C C . THR B 1 82 ? -15.281 -10.664 9.617 1 93.12 82 THR B C 1
ATOM 4069 O O . THR B 1 82 ? -16.469 -10.414 9.406 1 93.12 82 THR B O 1
ATOM 4072 N N . ILE B 1 83 ? -14.766 -11.812 9.367 1 95 83 ILE B N 1
ATOM 4073 C CA . ILE B 1 83 ? -15.539 -12.805 8.633 1 95 83 ILE B CA 1
ATOM 4074 C C . ILE B 1 83 ? -16.484 -13.531 9.586 1 95 83 ILE B C 1
ATOM 4076 O O . ILE B 1 83 ? -17.25 -14.398 9.164 1 95 83 ILE B O 1
ATOM 4080 N N . ARG B 1 84 ? -16.469 -13.141 10.805 1 95.62 84 ARG B N 1
ATOM 4081 C CA . ARG B 1 84 ? -17.391 -13.719 11.773 1 95.62 84 ARG B CA 1
ATOM 4082 C C . ARG B 1 84 ? -18.531 -12.758 12.078 1 95.62 84 ARG B C 1
ATOM 4084 O O . ARG B 1 84 ? -19.375 -13.039 12.93 1 95.62 84 ARG B O 1
ATOM 4091 N N . ALA B 1 85 ? -18.625 -11.711 11.406 1 95.75 85 ALA B N 1
ATOM 4092 C CA . ALA B 1 85 ? -19.609 -10.656 11.68 1 95.75 85 ALA B CA 1
ATOM 4093 C C . ALA B 1 85 ? -20.812 -10.781 10.766 1 95.75 85 ALA B C 1
ATOM 4095 O O . ALA B 1 85 ? -20.703 -11.234 9.625 1 95.75 85 ALA B O 1
ATOM 4096 N N . GLY B 1 86 ? -21.969 -10.383 11.32 1 96.44 86 GLY B N 1
ATOM 4097 C CA . GLY B 1 86 ? -23.188 -10.273 10.539 1 96.44 86 GLY B CA 1
ATOM 4098 C C . GLY B 1 86 ? -23.625 -11.594 9.938 1 96.44 86 GLY B C 1
ATOM 4099 O O . GLY B 1 86 ? -23.703 -12.609 10.633 1 96.44 86 GLY B O 1
ATOM 4100 N N . GLY B 1 87 ? -23.875 -11.508 8.641 1 96 87 GLY B N 1
ATOM 4101 C CA . GLY B 1 87 ? -24.422 -12.664 7.949 1 96 87 GLY B CA 1
ATOM 4102 C C . GLY B 1 87 ? -23.344 -13.586 7.41 1 96 87 GLY B C 1
ATOM 4103 O O . GLY B 1 87 ? -23.656 -14.664 6.891 1 96 87 GLY B O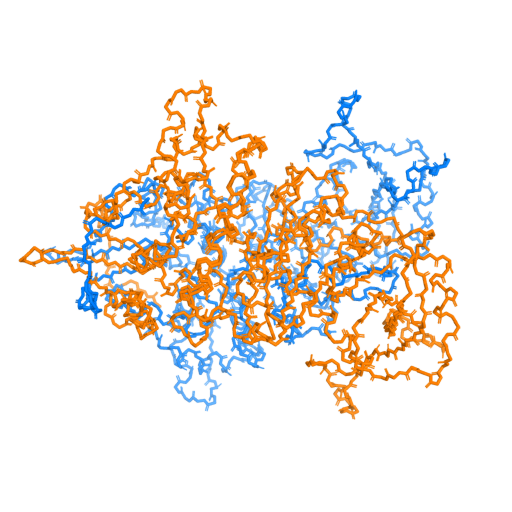 1
ATOM 4104 N N . THR B 1 88 ? -22.078 -13.258 7.555 1 95.12 88 THR B N 1
ATOM 4105 C CA . THR B 1 88 ? -21 -14.039 6.949 1 95.12 88 THR B CA 1
ATOM 4106 C C . THR B 1 88 ? -20.969 -15.453 7.523 1 95.12 88 THR B C 1
ATOM 4108 O O . THR B 1 88 ? -20.844 -16.422 6.777 1 95.12 88 THR B O 1
ATOM 4111 N N . PRO B 1 89 ? -21.156 -15.602 8.836 1 94.19 89 PRO B N 1
ATOM 4112 C CA . PRO B 1 89 ? -21.125 -16.953 9.391 1 94.19 89 PRO B CA 1
ATOM 4113 C C . PRO B 1 89 ? -22.359 -17.781 8.984 1 94.19 89 PRO B C 1
ATOM 4115 O O . PRO B 1 89 ? -22.375 -19 9.188 1 94.19 89 PRO B O 1
ATOM 4118 N N . ILE B 1 90 ? -23.328 -17.125 8.492 1 94.38 90 ILE B N 1
ATOM 4119 C CA . ILE B 1 90 ? -24.484 -17.844 7.961 1 94.38 90 ILE B CA 1
ATOM 4120 C C . ILE B 1 90 ? -24.141 -18.406 6.578 1 94.38 90 ILE B C 1
ATOM 4122 O O . ILE B 1 90 ? -24.578 -19.5 6.227 1 94.38 90 ILE B O 1
ATOM 4126 N N . LEU B 1 91 ? -23.359 -17.672 5.859 1 95.31 91 LEU B N 1
ATOM 4127 C CA . LEU B 1 91 ? -23.016 -18.047 4.496 1 95.31 91 LEU B CA 1
ATOM 4128 C C . LEU B 1 91 ? -21.938 -19.125 4.488 1 95.31 91 LEU B C 1
ATOM 4130 O O . LEU B 1 91 ? -21.859 -19.922 3.549 1 95.31 91 LEU B O 1
ATOM 4134 N N . PHE B 1 92 ? -21.062 -19.125 5.496 1 95.75 92 PHE B N 1
ATOM 4135 C CA . PHE B 1 92 ? -19.922 -20.016 5.48 1 95.75 92 PHE B CA 1
ATOM 4136 C C . PHE B 1 92 ? -19.844 -20.812 6.773 1 95.75 92 PHE B C 1
ATOM 4138 O O . PHE B 1 92 ? -20.125 -20.297 7.855 1 95.75 92 PHE B O 1
ATOM 4145 N N . ASP B 1 93 ? -19.422 -22 6.59 1 93.25 93 ASP B N 1
ATOM 4146 C CA . ASP B 1 93 ? -19.141 -22.859 7.738 1 93.25 93 ASP B CA 1
ATOM 4147 C C . ASP B 1 93 ? -17.641 -22.859 8.062 1 93.25 93 ASP B C 1
ATOM 4149 O O . ASP B 1 93 ? -16.828 -22.344 7.293 1 93.25 93 ASP B O 1
ATOM 4153 N N . GLN B 1 94 ? -17.312 -23.297 9.297 1 91.81 94 GLN B N 1
ATOM 4154 C CA . GLN B 1 94 ? -15.945 -23.5 9.734 1 91.81 94 GLN B CA 1
ATOM 4155 C C . GLN B 1 94 ? -15.18 -22.172 9.781 1 91.81 94 GLN B C 1
ATOM 4157 O O . GLN B 1 94 ? -14.07 -22.062 9.25 1 91.81 94 GLN B O 1
ATOM 4162 N N . VAL B 1 95 ? -15.859 -21.172 10.273 1 93.56 95 VAL B N 1
ATOM 4163 C CA . VAL B 1 95 ? -15.242 -19.875 10.539 1 93.56 95 VAL B CA 1
ATOM 4164 C C . VAL B 1 95 ? -14.727 -19.844 11.977 1 93.56 95 VAL B C 1
ATOM 4166 O O . VAL B 1 95 ? -15.469 -20.141 12.914 1 93.56 95 VAL B O 1
ATOM 4169 N N . TYR B 1 96 ? -13.461 -19.5 12.156 1 94.25 96 TYR B N 1
ATOM 4170 C CA . TYR B 1 96 ? -12.836 -19.656 13.469 1 94.25 96 TYR B CA 1
ATOM 4171 C C . TYR B 1 96 ? -12.43 -18.297 14.039 1 94.25 96 TYR B C 1
ATOM 4173 O O . TYR B 1 96 ? -12.156 -17.359 13.297 1 94.25 96 TYR B O 1
ATOM 4181 N N . ALA B 1 97 ? -12.383 -18.266 15.359 1 94.75 97 ALA B N 1
ATOM 4182 C CA . ALA B 1 97 ? -11.977 -17.062 16.078 1 94.75 97 ALA B CA 1
ATOM 4183 C C . ALA B 1 97 ? -10.477 -16.828 15.961 1 94.75 97 ALA B C 1
ATOM 4185 O O . ALA B 1 97 ? -9.695 -17.781 15.859 1 94.75 97 ALA B O 1
ATOM 4186 N N . PRO B 1 98 ? -10.062 -15.547 16.031 1 95.38 98 PRO B N 1
ATOM 4187 C CA . PRO B 1 98 ? -8.641 -15.211 15.938 1 95.38 98 PRO B CA 1
ATOM 4188 C C . PRO B 1 98 ? -7.789 -15.945 16.969 1 95.38 98 PRO B C 1
ATOM 4190 O O . PRO B 1 98 ? -6.68 -16.391 16.672 1 95.38 98 PRO B O 1
ATOM 4193 N N . SER B 1 99 ? -8.273 -16.078 18.219 1 94.44 99 SER B N 1
ATOM 4194 C CA . SER B 1 99 ? -7.52 -16.781 19.25 1 94.44 99 SER B CA 1
ATOM 4195 C C . SER B 1 99 ? -7.223 -18.219 18.844 1 94.44 99 SER B C 1
ATOM 4197 O O . SER B 1 99 ? -6.098 -18.703 19.016 1 94.44 99 SER B O 1
ATOM 4199 N N . THR B 1 100 ? -8.195 -18.859 18.25 1 94.31 100 THR B N 1
ATOM 4200 C CA . THR B 1 100 ? -8.039 -20.219 17.781 1 94.31 100 THR B CA 1
ATOM 4201 C C . THR B 1 100 ? -7.043 -20.281 16.625 1 94.31 100 THR B C 1
ATOM 4203 O O . THR B 1 100 ? -6.191 -21.172 16.578 1 94.31 100 THR B O 1
ATOM 4206 N N . LEU B 1 101 ? -7.156 -19.359 15.75 1 95.81 101 LEU B N 1
ATOM 4207 C CA . LEU B 1 101 ? -6.266 -19.312 14.594 1 95.81 101 LEU B CA 1
ATOM 4208 C C . LEU B 1 101 ? -4.828 -19.047 15.023 1 95.81 101 LEU B C 1
ATOM 4210 O O . LEU B 1 101 ? -3.889 -19.594 14.445 1 95.81 101 LEU B O 1
ATOM 4214 N N . GLY B 1 102 ? -4.684 -18.188 16.047 1 94.62 102 GLY B N 1
ATOM 4215 C CA . GLY B 1 102 ? -3.354 -17.938 16.578 1 94.62 102 GLY B CA 1
ATOM 4216 C C . GLY B 1 102 ? -2.695 -19.172 17.156 1 94.62 102 GLY B C 1
ATOM 4217 O O . GLY B 1 102 ? -1.521 -19.438 16.891 1 94.62 102 GLY B O 1
ATOM 4218 N N . ILE B 1 103 ? -3.445 -19.906 17.906 1 92.69 103 ILE B N 1
ATOM 4219 C CA . ILE B 1 103 ? -2.953 -21.141 18.5 1 92.69 103 ILE B CA 1
ATOM 4220 C C . ILE B 1 103 ? -2.559 -22.125 17.391 1 92.69 103 ILE B C 1
ATOM 4222 O O . ILE B 1 103 ? -1.49 -22.75 17.453 1 92.69 103 ILE B O 1
ATOM 4226 N N . PHE B 1 104 ? -3.379 -22.234 16.438 1 93.88 104 PHE B N 1
ATOM 4227 C CA . PHE B 1 104 ? -3.154 -23.125 15.305 1 93.88 104 PHE B CA 1
ATOM 4228 C C . PHE B 1 104 ? -1.869 -22.766 14.57 1 93.88 104 PHE B C 1
ATOM 4230 O O . PHE B 1 104 ? -1.023 -23.625 14.32 1 93.88 104 PHE B O 1
ATOM 4237 N N . LEU B 1 105 ? -1.688 -21.469 14.25 1 94.62 105 LEU B N 1
ATOM 4238 C CA . LEU B 1 105 ? -0.515 -21 13.516 1 94.62 105 LEU B CA 1
ATOM 4239 C C . LEU B 1 105 ? 0.763 -21.297 14.297 1 94.62 105 LEU B C 1
ATOM 4241 O O . LEU B 1 105 ? 1.787 -21.656 13.711 1 94.62 105 LEU B O 1
ATOM 4245 N N . ARG B 1 106 ? 0.705 -21.234 15.578 1 92.06 106 ARG B N 1
ATOM 4246 C CA . ARG B 1 106 ? 1.888 -21.391 16.422 1 92.06 106 ARG B CA 1
ATOM 4247 C C . ARG B 1 106 ? 2.316 -22.859 16.5 1 92.06 106 ARG B C 1
ATOM 4249 O O . ARG B 1 106 ? 3.395 -23.156 17 1 92.06 106 ARG B O 1
ATOM 4256 N N . GLU B 1 107 ? 1.521 -23.734 15.938 1 92.56 107 GLU B N 1
ATOM 4257 C CA . GLU B 1 107 ? 1.872 -25.141 15.914 1 92.56 107 GLU B CA 1
ATOM 4258 C C . GLU B 1 107 ? 2.736 -25.484 14.703 1 92.56 107 GLU B C 1
ATOM 4260 O O . GLU B 1 107 ? 3.322 -26.562 14.625 1 92.56 107 GLU B O 1
ATOM 4265 N N . PHE B 1 108 ? 2.807 -24.625 13.773 1 93.81 108 PHE B N 1
ATOM 4266 C CA . PHE B 1 108 ? 3.5 -24.922 12.523 1 93.81 108 PHE B CA 1
ATOM 4267 C C . PHE B 1 108 ? 5.004 -25.031 12.75 1 93.81 108 PHE B C 1
ATOM 4269 O O . PHE B 1 108 ? 5.598 -24.188 13.422 1 93.81 108 PHE B O 1
ATOM 4276 N N . THR B 1 109 ? 5.555 -26.062 12.258 1 92 109 THR B N 1
ATOM 4277 C CA . THR B 1 109 ? 6.996 -26.266 12.18 1 92 109 THR B CA 1
ATOM 4278 C C . THR B 1 109 ? 7.484 -26.125 10.734 1 92 109 THR B C 1
ATOM 4280 O O . THR B 1 109 ? 6.691 -25.859 9.836 1 92 109 THR B O 1
ATOM 4283 N N . TYR B 1 110 ? 8.727 -26.328 10.633 1 90.31 110 TYR B N 1
ATOM 4284 C CA . TYR B 1 110 ? 9.312 -26.266 9.297 1 90.31 110 TYR B CA 1
ATOM 4285 C C . TYR B 1 110 ? 8.68 -27.312 8.375 1 90.31 110 TYR B C 1
ATOM 4287 O O . TYR B 1 110 ? 8.32 -27 7.238 1 90.31 110 TYR B O 1
ATOM 4295 N N . GLY B 1 111 ? 8.578 -28.484 8.844 1 92.44 111 GLY B N 1
ATOM 4296 C CA . GLY B 1 111 ? 7.949 -29.547 8.062 1 92.44 111 GLY B CA 1
ATOM 4297 C C . GLY B 1 111 ? 6.535 -29.203 7.629 1 92.44 111 GLY B C 1
ATOM 4298 O O . GLY B 1 111 ? 6.145 -29.484 6.492 1 92.44 111 GLY B O 1
ATOM 4299 N N . HIS B 1 112 ? 5.766 -28.609 8.508 1 94.19 112 HIS B N 1
ATOM 4300 C CA . HIS B 1 112 ? 4.402 -28.203 8.18 1 94.19 112 HIS B CA 1
ATOM 4301 C C . HIS B 1 112 ? 4.391 -27.109 7.105 1 94.19 112 HIS B C 1
ATOM 4303 O O . HIS B 1 112 ? 3.496 -27.078 6.258 1 94.19 112 HIS B O 1
ATOM 4309 N N . SER B 1 113 ? 5.352 -26.281 7.176 1 94.31 113 SER B N 1
ATOM 4310 C CA . SER B 1 113 ? 5.457 -25.234 6.164 1 94.31 113 SER B CA 1
ATOM 4311 C C . SER B 1 113 ? 5.734 -25.828 4.785 1 94.31 113 SER B C 1
ATOM 4313 O O . SER B 1 113 ? 5.246 -25.312 3.775 1 94.31 113 SER B O 1
ATOM 4315 N N . LEU B 1 114 ? 6.516 -26.859 4.762 1 94.88 114 LEU B N 1
ATOM 4316 C CA . LEU B 1 114 ? 6.75 -27.531 3.492 1 94.88 114 LEU B CA 1
ATOM 4317 C C . LEU B 1 114 ? 5.461 -28.141 2.957 1 94.88 114 LEU B C 1
ATOM 4319 O O . LEU B 1 114 ? 5.207 -28.109 1.75 1 94.88 114 LEU B O 1
ATOM 4323 N N . GLN B 1 115 ? 4.699 -28.688 3.854 1 96.88 115 GLN B N 1
ATOM 4324 C CA . GLN B 1 115 ? 3.41 -29.25 3.469 1 96.88 115 GLN B CA 1
ATOM 4325 C C . GLN B 1 115 ? 2.49 -28.172 2.895 1 96.88 115 GLN B C 1
ATOM 4327 O O . GLN B 1 115 ? 1.884 -28.359 1.84 1 96.88 115 GLN B O 1
ATOM 4332 N N . LEU B 1 116 ? 2.4 -27.078 3.576 1 98.06 116 LEU B N 1
ATOM 4333 C CA . LEU B 1 116 ? 1.556 -25.969 3.109 1 98.06 116 LEU B CA 1
ATOM 4334 C C . LEU B 1 116 ? 2.096 -25.391 1.809 1 98.06 116 LEU B C 1
ATOM 4336 O O . LEU B 1 116 ? 1.324 -24.953 0.953 1 98.06 116 LEU B O 1
ATOM 4340 N N . GLY B 1 117 ? 3.43 -25.391 1.657 1 98 117 GLY B N 1
ATOM 4341 C CA . GLY B 1 117 ? 4.027 -25.016 0.385 1 98 117 GLY B CA 1
ATOM 4342 C C . GLY B 1 117 ? 3.58 -25.906 -0.765 1 98 117 GLY B C 1
ATOM 4343 O O . GLY B 1 117 ? 3.367 -25.422 -1.88 1 98 117 GLY B O 1
ATOM 4344 N N . ALA B 1 118 ? 3.473 -27.156 -0.487 1 98.12 118 ALA B N 1
ATOM 4345 C CA . ALA B 1 118 ? 2.953 -28.094 -1.489 1 98.12 118 ALA B CA 1
ATOM 4346 C C . ALA B 1 118 ? 1.524 -27.734 -1.883 1 98.12 118 ALA B C 1
ATOM 4348 O O . ALA B 1 118 ? 1.155 -27.812 -3.057 1 98.12 118 ALA B O 1
ATOM 4349 N N . VAL B 1 119 ? 0.729 -27.328 -0.9 1 98.69 119 VAL B N 1
ATOM 4350 C CA . VAL B 1 119 ? -0.639 -26.906 -1.173 1 98.69 119 VAL B CA 1
ATOM 4351 C C . VAL B 1 119 ? -0.626 -25.688 -2.102 1 98.69 119 VAL B C 1
ATOM 4353 O O . VAL B 1 119 ? -1.4 -25.625 -3.059 1 98.69 119 VAL B O 1
ATOM 4356 N N . LEU B 1 120 ? 0.263 -24.734 -1.824 1 98.81 120 LEU B N 1
ATOM 4357 C CA . LEU B 1 120 ? 0.397 -23.562 -2.666 1 98.81 120 LEU B CA 1
ATOM 4358 C C . LEU B 1 120 ? 0.656 -23.953 -4.117 1 98.81 120 LEU B C 1
ATOM 4360 O O . LEU B 1 120 ? -0.042 -23.484 -5.023 1 98.81 120 LEU B O 1
ATOM 4364 N N . ARG B 1 121 ? 1.562 -24.844 -4.359 1 98.56 121 ARG B N 1
ATOM 4365 C CA . ARG B 1 121 ? 1.95 -25.25 -5.707 1 98.56 121 ARG B CA 1
ATOM 4366 C C . ARG B 1 121 ? 0.812 -25.984 -6.41 1 98.56 121 ARG B C 1
ATOM 4368 O O . ARG B 1 121 ? 0.465 -25.656 -7.547 1 98.56 121 ARG B O 1
ATOM 4375 N N . ARG B 1 122 ? 0.239 -26.891 -5.746 1 98.75 122 ARG B N 1
ATOM 4376 C CA . ARG B 1 122 ? -0.792 -27.734 -6.359 1 98.75 122 ARG B CA 1
ATOM 4377 C C . ARG B 1 122 ? -2.072 -26.938 -6.594 1 98.75 122 ARG B C 1
ATOM 4379 O O . ARG B 1 122 ? -2.785 -27.172 -7.57 1 98.75 122 ARG B O 1
ATOM 4386 N N . HIS B 1 123 ? -2.334 -26.078 -5.66 1 98.81 123 HIS B N 1
ATOM 4387 C CA . HIS B 1 123 ? -3.512 -25.234 -5.852 1 98.81 123 HIS B CA 1
ATOM 4388 C C . HIS B 1 123 ? -3.336 -24.297 -7.047 1 98.81 123 HIS B C 1
ATOM 4390 O O . HIS B 1 123 ? -4.293 -24.031 -7.77 1 98.81 123 HIS B O 1
ATOM 4396 N N . LEU B 1 124 ? -2.123 -23.797 -7.227 1 98.88 124 LEU B N 1
ATOM 4397 C CA . LEU B 1 124 ? -1.853 -22.984 -8.406 1 98.88 124 LEU B CA 1
ATOM 4398 C C . LEU B 1 124 ? -2.117 -23.766 -9.688 1 98.88 124 LEU B C 1
ATOM 4400 O O . LEU B 1 124 ? -2.688 -23.234 -10.641 1 98.88 124 LEU B O 1
ATOM 4404 N N . ILE B 1 125 ? -1.736 -25.031 -9.719 1 98.75 125 ILE B N 1
ATOM 4405 C CA . ILE B 1 125 ? -1.988 -25.906 -10.859 1 98.75 125 ILE B CA 1
ATOM 4406 C C . ILE B 1 125 ? -3.492 -26.031 -11.086 1 98.75 125 ILE B C 1
ATOM 4408 O O . ILE B 1 125 ? -3.969 -25.922 -12.219 1 98.75 125 ILE B O 1
ATOM 4412 N N . GLY B 1 126 ? -4.223 -26.234 -9.977 1 98.5 126 GLY B N 1
ATOM 4413 C CA . GLY B 1 126 ? -5.672 -26.297 -10.07 1 98.5 126 GLY B CA 1
ATOM 4414 C C . GLY B 1 126 ? -6.297 -25.016 -10.594 1 98.5 126 GLY B C 1
ATOM 4415 O O . GLY B 1 126 ? -7.223 -25.062 -11.406 1 98.5 126 GLY B O 1
ATOM 4416 N N . LEU B 1 127 ? -5.816 -23.875 -10.125 1 98.62 127 LEU B N 1
ATOM 4417 C CA . LEU B 1 127 ? -6.328 -22.578 -10.57 1 98.62 127 LEU B CA 1
ATOM 4418 C C . LEU B 1 127 ? -6.043 -22.359 -12.055 1 98.62 127 LEU B C 1
ATOM 4420 O O . LEU B 1 127 ? -6.895 -21.844 -12.789 1 98.62 127 LEU B O 1
ATOM 4424 N N . ALA B 1 128 ? -4.82 -22.75 -12.492 1 98.25 128 ALA B N 1
ATOM 4425 C CA . ALA B 1 128 ? -4.438 -22.594 -13.891 1 98.25 128 ALA B CA 1
ATOM 4426 C C . ALA B 1 128 ? -5.297 -23.469 -14.797 1 98.25 128 ALA B C 1
ATOM 4428 O O . ALA B 1 128 ? -5.578 -23.109 -15.938 1 98.25 128 ALA B O 1
ATOM 4429 N N . ALA B 1 129 ? -5.707 -24.609 -14.289 1 97 129 ALA B N 1
ATOM 4430 C CA . ALA B 1 129 ? -6.586 -25.5 -15.047 1 97 129 ALA B CA 1
ATOM 4431 C C . ALA B 1 129 ? -8.008 -24.953 -15.109 1 97 129 ALA B C 1
ATOM 4433 O O . ALA B 1 129 ? -8.695 -25.094 -16.125 1 97 129 ALA B O 1
ATOM 4434 N N . ARG B 1 130 ? -8.43 -24.266 -14.07 1 97.44 130 ARG B N 1
ATOM 4435 C CA . ARG B 1 130 ? -9.805 -23.812 -13.906 1 97.44 130 ARG B CA 1
ATOM 4436 C C . ARG B 1 130 ? -10.023 -22.469 -14.578 1 97.44 130 ARG B C 1
ATOM 4438 O O . ARG B 1 130 ? -11.141 -22.141 -14.992 1 97.44 130 ARG B O 1
ATOM 4445 N N . THR B 1 131 ? -9 -21.609 -14.695 1 97.12 131 THR B N 1
ATOM 4446 C CA . THR B 1 131 ? -9.102 -20.234 -15.188 1 97.12 131 THR B CA 1
ATOM 4447 C C . THR B 1 131 ? -8 -19.953 -16.203 1 97.12 131 THR B C 1
ATOM 4449 O O . THR B 1 131 ? -6.949 -20.594 -16.188 1 97.12 131 THR B O 1
ATOM 4452 N N . PRO B 1 132 ? -8.211 -19.062 -17.109 1 96.31 132 PRO B N 1
ATOM 4453 C CA . PRO B 1 132 ? -7.164 -18.688 -18.047 1 96.31 132 PRO B CA 1
ATOM 4454 C C . PRO B 1 132 ? -6.137 -17.734 -17.453 1 96.31 132 PRO B C 1
ATOM 4456 O O . PRO B 1 132 ? -5.883 -16.672 -18.016 1 96.31 132 PRO B O 1
ATOM 4459 N N . LEU B 1 133 ? -5.441 -18.141 -16.453 1 96.44 133 LEU B N 1
ATOM 4460 C CA . LEU B 1 133 ? -4.516 -17.328 -15.664 1 96.44 133 LEU B CA 1
ATOM 4461 C C . LEU B 1 133 ? -3.23 -17.078 -16.438 1 96.44 133 LEU B C 1
ATOM 4463 O O . LEU B 1 133 ? -2.561 -16.062 -16.219 1 96.44 133 LEU B O 1
ATOM 4467 N N . LEU B 1 134 ? -2.863 -18.031 -17.312 1 97.88 134 LEU B N 1
ATOM 4468 C CA . LEU B 1 134 ? -1.54 -18.016 -17.922 1 97.88 134 LEU B CA 1
ATOM 4469 C C . LEU B 1 134 ? -1.644 -18.172 -19.438 1 97.88 134 LEU B C 1
ATOM 4471 O O . LEU B 1 134 ? -1.12 -19.125 -20 1 97.88 134 LEU B O 1
ATOM 4475 N N . PRO B 1 135 ? -2.287 -17.141 -20.047 1 97 135 PRO B N 1
ATOM 4476 C CA . PRO B 1 135 ? -2.359 -17.219 -21.516 1 97 135 PRO B CA 1
ATOM 4477 C C . PRO B 1 135 ? -0.981 -17.266 -22.172 1 97 135 PRO B C 1
ATOM 4479 O O . PRO B 1 135 ? -0.102 -16.469 -21.828 1 97 135 PRO B O 1
ATOM 4482 N N . GLY B 1 136 ? -0.768 -18.234 -23.078 1 97.31 136 GLY B N 1
ATOM 4483 C CA . GLY B 1 136 ? 0.476 -18.328 -23.828 1 97.31 136 GLY B CA 1
ATOM 4484 C C . GLY B 1 136 ? 1.545 -19.125 -23.109 1 97.31 136 GLY B C 1
ATOM 4485 O O . GLY B 1 136 ? 2.699 -19.156 -23.547 1 97.31 136 GLY B O 1
ATOM 4486 N N . ILE B 1 137 ? 1.147 -19.828 -22 1 98.06 137 ILE B N 1
ATOM 4487 C CA . ILE B 1 137 ? 2.133 -20.531 -21.188 1 98.06 137 ILE B CA 1
ATOM 4488 C C . ILE B 1 137 ? 2.752 -21.656 -22.016 1 98.06 137 ILE B C 1
ATOM 4490 O O . ILE B 1 137 ? 3.883 -22.078 -21.75 1 98.06 137 ILE B O 1
ATOM 4494 N N . GLU B 1 138 ? 2.098 -22.188 -23.062 1 97.62 138 GLU B N 1
ATOM 4495 C CA . GLU B 1 138 ? 2.596 -23.266 -23.906 1 97.62 138 GLU B CA 1
ATOM 4496 C C . GLU B 1 138 ? 3.756 -22.797 -24.781 1 97.62 138 GLU B C 1
ATOM 4498 O O . GLU B 1 138 ? 4.547 -23.609 -25.266 1 97.62 138 GLU B O 1
ATOM 4503 N N . ASP B 1 139 ? 3.803 -21.469 -24.953 1 97.25 139 ASP B N 1
ATOM 4504 C CA . ASP B 1 139 ? 4.871 -20.906 -25.781 1 97.25 139 ASP B CA 1
ATOM 4505 C C . ASP B 1 139 ? 6.078 -20.531 -24.922 1 97.25 139 ASP B C 1
ATOM 4507 O O . ASP B 1 139 ? 7.203 -20.953 -25.203 1 97.25 139 ASP B O 1
ATOM 4511 N N . ARG B 1 140 ? 5.754 -19.688 -23.922 1 97.75 140 ARG B N 1
ATOM 4512 C CA . ARG B 1 140 ? 6.844 -19.219 -23.078 1 97.75 140 ARG B CA 1
ATOM 4513 C C . ARG B 1 140 ? 6.344 -18.875 -21.672 1 97.75 140 ARG B C 1
ATOM 4515 O O . ARG B 1 140 ? 5.309 -18.234 -21.516 1 97.75 140 ARG B O 1
ATOM 4522 N N . ALA B 1 141 ? 7.07 -19.297 -20.703 1 98.56 141 ALA B N 1
ATOM 4523 C CA . ALA B 1 141 ? 6.805 -18.984 -19.312 1 98.56 141 ALA B CA 1
ATOM 4524 C C . ALA B 1 141 ? 8.023 -18.344 -18.656 1 98.56 141 ALA B C 1
ATOM 4526 O O . ALA B 1 141 ? 9.156 -18.609 -19.047 1 98.56 141 ALA B O 1
ATOM 4527 N N . PHE B 1 142 ? 7.809 -17.484 -17.734 1 98.75 142 PHE B N 1
ATOM 4528 C CA . PHE B 1 142 ? 8.875 -16.828 -16.984 1 98.75 142 PHE B CA 1
ATOM 4529 C C . PHE B 1 142 ? 8.805 -17.172 -15.508 1 98.75 142 PHE B C 1
ATOM 4531 O O . PHE B 1 142 ? 7.719 -17.203 -14.93 1 98.75 142 PHE B O 1
ATOM 4538 N N . LEU B 1 143 ? 9.922 -17.516 -14.93 1 98.81 143 LEU B N 1
ATOM 4539 C CA . LEU B 1 143 ? 10.102 -17.688 -13.5 1 98.81 143 LEU B CA 1
ATOM 4540 C C . LEU B 1 143 ? 11.023 -16.609 -12.93 1 98.81 143 LEU B C 1
ATOM 4542 O O . LEU B 1 143 ? 12.219 -16.594 -13.242 1 98.81 143 LEU B O 1
ATOM 4546 N N . ASP B 1 144 ? 10.516 -15.75 -12.125 1 97.94 144 ASP B N 1
ATOM 4547 C CA . ASP B 1 144 ? 11.32 -14.688 -11.531 1 97.94 144 ASP B CA 1
ATOM 4548 C C . ASP B 1 144 ? 11.578 -14.961 -10.047 1 97.94 144 ASP B C 1
ATOM 4550 O O . ASP B 1 144 ? 10.633 -15.164 -9.281 1 97.94 144 ASP B O 1
ATOM 4554 N N . ILE B 1 145 ? 12.852 -14.953 -9.656 1 96.12 145 ILE B N 1
ATOM 4555 C CA . ILE B 1 145 ? 13.234 -15.234 -8.273 1 96.12 145 ILE B CA 1
ATOM 4556 C C . ILE B 1 145 ? 13.727 -13.953 -7.609 1 96.12 145 ILE B C 1
ATOM 4558 O O . ILE B 1 145 ? 14.461 -13.172 -8.219 1 96.12 145 ILE B O 1
ATOM 4562 N N . ASP B 1 146 ? 13.211 -13.672 -6.469 1 90.31 146 ASP B N 1
ATOM 4563 C CA . ASP B 1 146 ? 13.688 -12.539 -5.68 1 90.31 146 ASP B CA 1
ATOM 4564 C C . ASP B 1 146 ? 13.422 -12.758 -4.191 1 90.31 146 ASP B C 1
ATOM 4566 O O . ASP B 1 146 ? 12.641 -13.633 -3.814 1 90.31 146 ASP B O 1
ATOM 4570 N N . SER B 1 147 ? 14.172 -12.078 -3.381 1 87.12 147 SER B N 1
ATOM 4571 C CA . SER B 1 147 ? 13.945 -12.102 -1.938 1 87.12 147 SER B CA 1
ATOM 4572 C C . SER B 1 147 ? 13.781 -10.695 -1.381 1 87.12 147 SER B C 1
ATOM 4574 O O . SER B 1 147 ? 14.281 -9.727 -1.961 1 87.12 147 SER B O 1
ATOM 4576 N N . LEU B 1 148 ? 12.852 -10.586 -0.499 1 70.62 148 LEU B N 1
ATOM 4577 C CA . LEU B 1 148 ? 12.734 -9.289 0.157 1 70.62 148 LEU B CA 1
ATOM 4578 C C . LEU B 1 148 ? 13.875 -9.062 1.139 1 70.62 148 LEU B C 1
ATOM 4580 O O . LEU B 1 148 ? 14.109 -9.891 2.023 1 70.62 148 LEU B O 1
ATOM 4584 N N . LEU B 1 149 ? 14.969 -8.5 0.531 1 56.25 149 LEU B N 1
ATOM 4585 C CA . LEU B 1 149 ? 16.219 -8.359 1.279 1 56.25 149 LEU B CA 1
ATOM 4586 C C . LEU B 1 149 ? 16.094 -7.246 2.318 1 56.25 149 LEU B C 1
ATOM 4588 O O . LEU B 1 149 ? 15.32 -6.305 2.143 1 56.25 149 LEU B O 1
ATOM 4592 N N . ARG B 1 150 ? 16.766 -7.578 3.41 1 47.91 150 ARG B N 1
ATOM 4593 C CA . ARG B 1 150 ? 17.234 -6.559 4.344 1 47.91 150 ARG B CA 1
ATOM 4594 C C . ARG B 1 150 ? 17.859 -5.383 3.604 1 47.91 150 ARG B C 1
ATOM 4596 O O . ARG B 1 150 ? 18.438 -5.562 2.525 1 47.91 150 ARG B O 1
ATOM 4603 N N . PRO B 1 151 ? 17.422 -4.34 3.863 1 40.62 151 PRO B N 1
ATOM 4604 C CA . PRO B 1 151 ? 18.25 -3.256 3.32 1 40.62 151 PRO B CA 1
ATOM 4605 C C . PRO B 1 151 ? 19.719 -3.645 3.172 1 40.62 151 PRO B C 1
ATOM 4607 O O . PRO B 1 151 ? 20.312 -4.203 4.102 1 40.62 151 PRO B O 1
ATOM 4610 N N . VAL B 1 152 ? 20.094 -4.238 2 1 34.28 152 VAL B N 1
ATOM 4611 C CA . VAL B 1 152 ? 21.484 -4.566 1.761 1 34.28 152 VAL B CA 1
ATOM 4612 C C . VAL B 1 152 ? 22.359 -3.344 2.045 1 34.28 152 VAL B C 1
ATOM 4614 O O . VAL B 1 152 ? 22.078 -2.248 1.552 1 34.28 152 VAL B O 1
ATOM 4617 N N . TYR B 1 153 ? 22.953 -3.238 3.184 1 31.17 153 TYR B N 1
ATOM 4618 C CA . TYR B 1 153 ? 24.062 -2.314 3.352 1 31.17 153 TYR B CA 1
ATOM 4619 C C . TYR B 1 153 ? 25.156 -2.588 2.324 1 31.17 153 TYR B C 1
ATOM 4621 O O . TYR B 1 153 ? 25.922 -3.539 2.467 1 31.17 153 TYR B O 1
ATOM 4629 N N . GLY B 1 154 ? 24.812 -2.869 1.061 1 30.94 154 GLY B N 1
ATOM 4630 C CA . GLY B 1 154 ? 25.953 -3.168 0.197 1 30.94 154 GLY B CA 1
ATOM 4631 C C . GLY B 1 154 ? 27.125 -2.246 0.42 1 30.94 154 GLY B C 1
ATOM 4632 O O . GLY B 1 154 ? 26.953 -1.062 0.719 1 30.94 154 GLY B O 1
ATOM 4633 N N . HIS B 1 155 ? 28.328 -2.826 0.576 1 29 155 HIS B N 1
ATOM 4634 C CA . HIS B 1 155 ? 29.656 -2.258 0.742 1 29 155 HIS B CA 1
ATOM 4635 C C . HIS B 1 155 ? 29.828 -1.017 -0.126 1 29 155 HIS B C 1
ATOM 4637 O O . HIS B 1 155 ? 30.391 -0.011 0.327 1 29 155 HIS B O 1
ATOM 4643 N N . GLN B 1 156 ? 30.031 -1.308 -1.425 1 30.25 156 GLN B N 1
ATOM 4644 C CA . GLN B 1 156 ? 30.562 -0.301 -2.34 1 30.25 156 GLN B CA 1
ATOM 4645 C C . GLN B 1 156 ? 29.531 0.798 -2.598 1 30.25 156 GLN B C 1
ATOM 4647 O O . GLN B 1 156 ? 29.828 1.776 -3.291 1 30.25 156 GLN B O 1
ATOM 4652 N N . LYS B 1 157 ? 28.25 0.391 -2.576 1 30.97 157 LYS B N 1
ATOM 4653 C CA . LYS B 1 157 ? 27.359 1.498 -2.922 1 30.97 157 LYS B CA 1
ATOM 4654 C C . LYS B 1 157 ? 27.109 2.396 -1.714 1 30.97 157 LYS B C 1
ATOM 4656 O O . LYS B 1 157 ? 26.562 1.947 -0.705 1 30.97 157 LYS B O 1
ATOM 4661 N N . GLN B 1 158 ? 28.062 3.166 -1.359 1 28.92 158 GLN B N 1
ATOM 4662 C CA . GLN B 1 158 ? 28.219 4.242 -0.386 1 28.92 158 GLN B CA 1
ATOM 4663 C C . GLN B 1 158 ? 26.875 4.75 0.099 1 28.92 158 GLN B C 1
ATOM 4665 O O . GLN B 1 158 ? 26.703 5.062 1.28 1 28.92 158 GLN B O 1
ATOM 4670 N N . GLY B 1 159 ? 26.094 5.332 -0.749 1 28.61 159 GLY B N 1
ATOM 4671 C CA . GLY B 1 159 ? 24.828 6.035 -0.574 1 28.61 159 GLY B CA 1
ATOM 4672 C C . GLY B 1 159 ? 23.656 5.102 -0.361 1 28.61 159 GLY B C 1
ATOM 4673 O O . GLY B 1 159 ? 22.531 5.398 -0.785 1 28.61 159 GLY B O 1
ATOM 4674 N N . ALA B 1 160 ? 23.922 3.881 -0.155 1 30.22 160 ALA B N 1
ATOM 4675 C CA . ALA B 1 160 ? 22.703 3.092 0.006 1 30.22 160 ALA B CA 1
ATOM 4676 C C . ALA B 1 160 ? 21.797 3.691 1.077 1 30.22 160 ALA B C 1
ATOM 4678 O O . ALA B 1 160 ? 22.094 3.59 2.271 1 30.22 160 ALA B O 1
ATOM 4679 N N . SER B 1 161 ? 21.578 4.914 1.005 1 29.84 161 SER B N 1
ATOM 4680 C CA . SER B 1 161 ? 20.484 5.547 1.738 1 29.84 161 SER B CA 1
ATOM 4681 C C . SER B 1 161 ? 19.328 4.578 1.941 1 29.84 161 SER B C 1
ATOM 4683 O O . SER B 1 161 ? 19.078 3.705 1.105 1 29.84 161 SER B O 1
ATOM 4685 N N . TYR B 1 162 ? 19.172 4.066 3.182 1 32.09 162 TYR B N 1
ATOM 4686 C CA . TYR B 1 162 ? 17.891 3.496 3.58 1 32.09 162 TYR B CA 1
ATOM 4687 C C . TYR B 1 162 ? 16.781 3.99 2.672 1 32.09 162 TYR B C 1
ATOM 4689 O O . TYR B 1 162 ? 16.234 5.082 2.873 1 32.09 162 TYR B O 1
ATOM 4697 N N . GLY B 1 163 ? 17.125 4.121 1.425 1 29.5 163 GLY B N 1
ATOM 4698 C CA . GLY B 1 163 ? 16.109 4.66 0.535 1 29.5 163 GLY B CA 1
ATOM 4699 C C . GLY B 1 163 ? 14.711 4.191 0.878 1 29.5 163 GLY B C 1
ATOM 4700 O O . GLY B 1 163 ? 14.516 3.469 1.857 1 29.5 163 GLY B O 1
ATOM 4701 N N . HIS B 1 164 ? 13.742 4.57 0.035 1 32.22 164 HIS B N 1
ATOM 4702 C CA . HIS B 1 164 ? 12.289 4.457 0.061 1 32.22 164 HIS B CA 1
ATOM 4703 C C . HIS B 1 164 ? 11.852 3.01 0.25 1 32.22 164 HIS B C 1
ATOM 4705 O O . HIS B 1 164 ? 10.664 2.74 0.473 1 32.22 164 HIS B O 1
ATOM 4711 N N . ALA B 1 165 ? 12.734 1.975 -0.1 1 36.72 165 ALA B N 1
ATOM 4712 C CA . ALA B 1 165 ? 12.398 0.588 0.214 1 36.72 165 ALA B CA 1
ATOM 4713 C C . ALA B 1 165 ? 12.047 0.43 1.69 1 36.72 165 ALA B C 1
ATOM 4715 O O . ALA B 1 165 ? 11.727 -0.672 2.145 1 36.72 165 ALA B O 1
ATOM 4716 N N . LYS B 1 166 ? 12.414 1.409 2.471 1 39.84 166 LYS B N 1
ATOM 4717 C CA . LYS B 1 166 ? 12.375 1.432 3.932 1 39.84 166 LYS B CA 1
ATOM 4718 C C . LYS B 1 166 ? 10.969 1.169 4.449 1 39.84 166 LYS B C 1
ATOM 4720 O O . LYS B 1 166 ? 10.789 0.557 5.504 1 39.84 166 LYS B O 1
ATOM 4725 N N . ILE B 1 167 ? 9.969 1.736 3.754 1 39.91 167 ILE B N 1
ATOM 4726 C CA . ILE B 1 167 ? 8.727 1.727 4.52 1 39.91 167 ILE B CA 1
ATOM 4727 C C . ILE B 1 167 ? 7.988 0.412 4.289 1 39.91 167 ILE B C 1
ATOM 4729 O O . ILE B 1 167 ? 7.508 -0.215 5.234 1 39.91 167 ILE B O 1
ATOM 4733 N N . ALA B 1 168 ? 7.977 -0.103 2.969 1 44.31 168 ALA B N 1
ATOM 4734 C CA . ALA B 1 168 ? 6.977 -1.13 2.697 1 44.31 168 ALA B CA 1
ATOM 4735 C C . ALA B 1 168 ? 7.324 -2.436 3.404 1 44.31 168 ALA B C 1
ATOM 4737 O O . ALA B 1 168 ? 6.445 -3.104 3.959 1 44.31 168 ALA B O 1
ATOM 4738 N N . GLY B 1 169 ? 8.602 -2.846 3.344 1 48.03 169 GLY B N 1
ATOM 4739 C CA . GLY B 1 169 ? 9.016 -4.141 3.857 1 48.03 169 GLY B CA 1
ATOM 4740 C C . GLY B 1 169 ? 9.523 -4.082 5.289 1 48.03 169 GLY B C 1
ATOM 4741 O O . GLY B 1 169 ? 10.047 -5.07 5.809 1 48.03 169 GLY B O 1
ATOM 4742 N N . ARG B 1 170 ? 9.016 -3.037 5.926 1 56.06 170 ARG B N 1
ATOM 4743 C CA . ARG B 1 170 ? 9.625 -2.729 7.215 1 56.06 170 ARG B CA 1
ATOM 4744 C C . ARG B 1 170 ? 9.242 -3.764 8.266 1 56.06 170 ARG B C 1
ATOM 4746 O O . ARG B 1 170 ? 10.07 -4.172 9.078 1 56.06 170 ARG B O 1
ATOM 4753 N N . ALA B 1 171 ? 7.961 -4.188 8.195 1 54.53 171 ALA B N 1
ATOM 4754 C CA . ALA B 1 171 ? 7.543 -5.121 9.234 1 54.53 171 ALA B CA 1
ATOM 4755 C C . ALA B 1 171 ? 8.336 -6.422 9.156 1 54.53 171 ALA B C 1
ATOM 4757 O O . ALA B 1 171 ? 8.773 -6.957 10.18 1 54.53 171 ALA B O 1
ATOM 4758 N N . LEU B 1 172 ? 8.523 -6.855 7.938 1 53.62 172 LEU B N 1
ATOM 4759 C CA . LEU B 1 172 ? 9.281 -8.086 7.723 1 53.62 172 LEU B CA 1
ATOM 4760 C C . LEU B 1 172 ? 10.742 -7.902 8.102 1 53.62 172 LEU B C 1
ATOM 4762 O O . LEU B 1 172 ? 11.32 -8.734 8.805 1 53.62 172 LEU B O 1
ATOM 4766 N N . LEU B 1 173 ? 11.195 -6.781 7.719 1 56.97 173 LEU B N 1
ATOM 4767 C CA . LEU B 1 173 ? 12.617 -6.543 7.906 1 56.97 173 LEU B CA 1
ATOM 4768 C C . LEU B 1 173 ? 12.938 -6.293 9.375 1 56.97 173 LEU B C 1
ATOM 4770 O O . LEU B 1 173 ? 13.977 -6.742 9.875 1 56.97 173 LEU B O 1
ATOM 4774 N N . ARG B 1 174 ? 12.016 -5.691 10.039 1 56.97 174 ARG B N 1
ATOM 4775 C CA . ARG B 1 174 ? 12.188 -5.445 11.469 1 56.97 174 ARG B CA 1
ATOM 4776 C C . ARG B 1 174 ? 12.258 -6.758 12.242 1 56.97 174 ARG B C 1
ATOM 4778 O O . ARG B 1 174 ? 12.984 -6.863 13.234 1 56.97 174 ARG B O 1
ATOM 4785 N N . LYS B 1 175 ? 11.602 -7.75 11.688 1 60.12 175 LYS B N 1
ATOM 4786 C CA . LYS B 1 175 ? 11.586 -9.039 12.375 1 60.12 175 LYS B CA 1
ATOM 4787 C C . LYS B 1 175 ? 12.688 -9.953 11.852 1 60.12 175 LYS B C 1
ATOM 4789 O O . LYS B 1 175 ? 12.75 -11.133 12.211 1 60.12 175 LYS B O 1
ATOM 4794 N N . GLY B 1 176 ? 13.445 -9.375 10.883 1 67.44 176 GLY B N 1
ATOM 4795 C CA . GLY B 1 176 ? 14.539 -10.164 10.328 1 67.44 176 GLY B CA 1
ATOM 4796 C C . GLY B 1 176 ? 14.062 -11.281 9.414 1 67.44 176 GLY B C 1
ATOM 4797 O O . GLY B 1 176 ? 14.648 -12.367 9.406 1 67.44 176 GLY B O 1
ATOM 4798 N N . LEU B 1 177 ? 12.961 -11.141 8.836 1 77.75 177 LEU B N 1
ATOM 4799 C CA . LEU B 1 177 ? 12.391 -12.164 7.965 1 77.75 177 LEU B CA 1
ATOM 4800 C C . LEU B 1 177 ? 12.539 -11.773 6.496 1 77.75 177 LEU B C 1
ATOM 4802 O O . LEU B 1 177 ? 12.438 -10.594 6.148 1 77.75 177 LEU B O 1
ATOM 4806 N N . SER B 1 178 ? 12.82 -12.719 5.695 1 83.25 178 SER B N 1
ATOM 4807 C CA . SER B 1 178 ? 13.031 -12.484 4.27 1 83.25 178 SER B CA 1
ATOM 4808 C C . SER B 1 178 ? 12.367 -13.57 3.428 1 83.25 178 SER B C 1
ATOM 4810 O O . SER B 1 178 ? 12.977 -14.602 3.137 1 83.25 178 SER B O 1
ATOM 4812 N N . PRO B 1 179 ? 11.25 -13.297 2.992 1 89.69 179 PRO B N 1
ATOM 4813 C CA . PRO B 1 179 ? 10.633 -14.273 2.102 1 89.69 179 PRO B CA 1
ATOM 4814 C C . PRO B 1 179 ? 11.328 -14.375 0.747 1 89.69 179 PRO B C 1
ATOM 4816 O O . PRO B 1 179 ? 11.719 -13.352 0.173 1 89.69 179 PRO B O 1
ATOM 4819 N N . LEU B 1 180 ? 11.609 -15.609 0.345 1 92.69 180 LEU B N 1
ATOM 4820 C CA . LEU B 1 180 ? 12.047 -15.93 -1.01 1 92.69 180 LEU B CA 1
ATOM 4821 C C . LEU B 1 180 ? 10.859 -16.297 -1.892 1 92.69 180 LEU B C 1
ATOM 4823 O O . LEU B 1 180 ? 10.07 -17.172 -1.532 1 92.69 180 LEU B O 1
ATOM 4827 N N . VAL B 1 181 ? 10.734 -15.586 -3.014 1 95.56 181 VAL B N 1
ATOM 4828 C CA . VAL B 1 181 ? 9.57 -15.812 -3.865 1 95.56 181 VAL B CA 1
ATOM 4829 C C . VAL B 1 181 ? 10.031 -16.172 -5.277 1 95.56 181 VAL B C 1
ATOM 4831 O O . VAL B 1 181 ? 11.016 -15.633 -5.777 1 95.56 181 VAL B O 1
ATOM 4834 N N . THR B 1 182 ? 9.414 -17.125 -5.863 1 97.81 182 THR B N 1
ATOM 4835 C CA . THR B 1 182 ? 9.477 -17.391 -7.297 1 97.81 182 THR B CA 1
ATOM 4836 C C . THR B 1 182 ? 8.109 -17.219 -7.941 1 97.81 182 THR B C 1
ATOM 4838 O O . THR B 1 182 ? 7.141 -17.875 -7.547 1 97.81 182 THR B O 1
ATOM 4841 N N . THR B 1 183 ? 8.023 -16.344 -8.898 1 98.44 183 THR B N 1
ATOM 4842 C CA . THR B 1 183 ? 6.758 -16.078 -9.562 1 98.44 183 THR B CA 1
ATOM 4843 C C . THR B 1 183 ? 6.703 -16.781 -10.914 1 98.44 183 THR B C 1
ATOM 4845 O O . THR B 1 183 ? 7.738 -17.156 -11.477 1 98.44 183 THR B O 1
ATOM 4848 N N . LEU B 1 184 ? 5.543 -17.078 -11.375 1 98.81 184 LEU B N 1
ATOM 4849 C CA . LEU B 1 184 ? 5.246 -17.625 -12.688 1 98.81 184 LEU B CA 1
ATOM 4850 C C . LEU B 1 184 ? 4.391 -16.656 -13.5 1 98.81 184 LEU B C 1
ATOM 4852 O O . LEU B 1 184 ? 3.377 -16.156 -13.016 1 98.81 184 LEU B O 1
ATOM 4856 N N . SER B 1 185 ? 4.801 -16.328 -14.719 1 98.5 185 SER B N 1
ATOM 4857 C CA . SER B 1 185 ? 4.039 -15.438 -15.586 1 98.5 185 SER B CA 1
ATOM 4858 C C . SER B 1 185 ? 4.301 -15.742 -17.062 1 98.5 185 SER B C 1
ATOM 4860 O O . SER B 1 185 ? 5.137 -16.578 -17.375 1 98.5 185 SER B O 1
ATOM 4862 N N . THR B 1 186 ? 3.535 -15.188 -17.922 1 97.94 186 THR B N 1
ATOM 4863 C CA . THR B 1 186 ? 3.744 -15.141 -19.359 1 97.94 186 THR B CA 1
ATOM 4864 C C . THR B 1 186 ? 3.812 -13.688 -19.844 1 97.94 186 THR B C 1
ATOM 4866 O O . THR B 1 186 ? 3.719 -12.758 -19.047 1 97.94 186 THR B O 1
ATOM 4869 N N . ALA B 1 187 ? 4.008 -13.531 -21.109 1 94.62 187 ALA B N 1
ATOM 4870 C CA . ALA B 1 187 ? 4.066 -12.18 -21.672 1 94.62 187 ALA B CA 1
ATOM 4871 C C . ALA B 1 187 ? 2.74 -11.453 -21.5 1 94.62 187 ALA B C 1
ATOM 4873 O O . ALA B 1 187 ? 2.709 -10.219 -21.406 1 94.62 187 ALA B O 1
ATOM 4874 N N . ASN B 1 188 ? 1.677 -12.195 -21.281 1 92.19 188 ASN B N 1
ATOM 4875 C CA . ASN B 1 188 ? 0.348 -11.594 -21.297 1 92.19 188 ASN B CA 1
ATOM 4876 C C . ASN B 1 188 ? -0.393 -11.836 -19.984 1 92.19 188 ASN B C 1
ATOM 4878 O O . ASN B 1 188 ? -1.624 -11.805 -19.938 1 92.19 188 ASN B O 1
ATOM 4882 N N . SER B 1 189 ? 0.335 -12.133 -19 1 95.06 189 SER B N 1
ATOM 4883 C CA . SER B 1 189 ? -0.338 -12.398 -17.734 1 95.06 189 SER B CA 1
ATOM 4884 C C . SER B 1 189 ? 0.308 -11.617 -16.594 1 95.06 189 SER B C 1
ATOM 4886 O O . SER B 1 189 ? 1.496 -11.297 -16.656 1 95.06 189 SER B O 1
ATOM 4888 N N . ALA B 1 190 ? -0.508 -11.266 -15.617 1 95.12 190 ALA B N 1
ATOM 4889 C CA . ALA B 1 190 ? 0.056 -10.82 -14.344 1 95.12 190 ALA B CA 1
ATOM 4890 C C . ALA B 1 190 ? 0.788 -11.961 -13.641 1 95.12 190 ALA B C 1
ATOM 4892 O O . ALA B 1 190 ? 0.455 -13.133 -13.828 1 95.12 190 ALA B O 1
ATOM 4893 N N . PRO B 1 191 ? 1.726 -11.672 -12.844 1 97.5 191 PRO B N 1
ATOM 4894 C CA . PRO B 1 191 ? 2.504 -12.727 -12.18 1 97.5 191 PRO B CA 1
ATOM 4895 C C . PRO B 1 191 ? 1.717 -13.445 -11.094 1 97.5 191 PRO B C 1
ATOM 4897 O O . PRO B 1 191 ? 0.87 -12.836 -10.43 1 97.5 191 PRO B O 1
ATOM 4900 N N . LEU B 1 192 ? 2.012 -14.727 -10.969 1 98.56 192 LEU B N 1
ATOM 4901 C CA . LEU B 1 192 ? 1.497 -15.586 -9.906 1 98.56 192 LEU B CA 1
ATOM 4902 C C . LEU B 1 192 ? 2.627 -16.078 -9.008 1 98.56 192 LEU B C 1
ATOM 4904 O O . LEU B 1 192 ? 3.793 -16.062 -9.406 1 98.56 192 LEU B O 1
ATOM 4908 N N . VAL B 1 193 ? 2.289 -16.453 -7.805 1 98.62 193 VAL B N 1
ATOM 4909 C CA . VAL B 1 193 ? 3.293 -16.984 -6.895 1 98.62 193 VAL B CA 1
ATOM 4910 C C . VAL B 1 193 ? 3.363 -18.5 -7.043 1 98.62 193 VAL B C 1
ATOM 4912 O O . VAL B 1 193 ? 2.445 -19.219 -6.633 1 98.62 193 VAL B O 1
ATOM 4915 N N . ALA B 1 194 ? 4.453 -18.938 -7.543 1 98.69 194 ALA B N 1
ATOM 4916 C CA . ALA B 1 194 ? 4.652 -20.375 -7.711 1 98.69 194 ALA B CA 1
ATOM 4917 C C . ALA B 1 194 ? 5.242 -21 -6.445 1 98.69 194 ALA B C 1
ATOM 4919 O O . ALA B 1 194 ? 4.91 -22.141 -6.09 1 98.69 194 ALA B O 1
ATOM 4920 N N . GLU B 1 195 ? 6.125 -20.266 -5.855 1 97.69 195 GLU B N 1
ATOM 4921 C CA . GLU B 1 195 ? 6.773 -20.688 -4.621 1 97.69 195 GLU B CA 1
ATOM 4922 C C . GLU B 1 195 ? 7.02 -19.5 -3.688 1 97.69 195 GLU B C 1
ATOM 4924 O O . GLU B 1 195 ? 7.285 -18.391 -4.145 1 97.69 195 GLU B O 1
ATOM 4929 N N . MET B 1 196 ? 6.926 -19.812 -2.475 1 96.31 196 MET B N 1
ATOM 4930 C CA . MET B 1 196 ? 7.297 -18.828 -1.459 1 96.31 196 MET B CA 1
ATOM 4931 C C . MET B 1 196 ? 7.812 -19.516 -0.198 1 96.31 196 MET B C 1
ATOM 4933 O O . MET B 1 196 ? 7.258 -20.547 0.227 1 96.31 196 MET B O 1
ATOM 4937 N N . ARG B 1 197 ? 8.914 -19.047 0.306 1 93.75 197 ARG B N 1
ATOM 4938 C CA . ARG B 1 197 ? 9.508 -19.594 1.521 1 93.75 197 ARG B CA 1
ATOM 4939 C C . ARG B 1 197 ? 10.039 -18.469 2.416 1 93.75 197 ARG B C 1
ATOM 4941 O O . ARG B 1 197 ? 10.727 -17.562 1.943 1 93.75 197 ARG B O 1
ATOM 4948 N N . LEU B 1 198 ? 9.617 -18.578 3.656 1 91.25 198 LEU B N 1
ATOM 4949 C CA . LEU B 1 198 ? 10.148 -17.625 4.617 1 91.25 198 LEU B CA 1
ATOM 4950 C C . LEU B 1 198 ? 11.547 -18.031 5.078 1 91.25 198 LEU B C 1
ATOM 4952 O O . LEU B 1 198 ? 11.797 -19.203 5.348 1 91.25 198 LEU B O 1
ATOM 4956 N N . ARG B 1 199 ? 12.406 -17.062 5.094 1 86.5 199 ARG B N 1
ATOM 4957 C CA . ARG B 1 199 ? 13.773 -17.281 5.566 1 86.5 199 ARG B CA 1
ATOM 4958 C C . ARG B 1 199 ? 14.148 -16.266 6.637 1 86.5 199 ARG B C 1
ATOM 4960 O O . ARG B 1 199 ? 13.492 -15.219 6.766 1 86.5 199 ARG B O 1
ATOM 4967 N N . ALA B 1 200 ? 15.141 -16.781 7.375 1 77.81 200 ALA B N 1
ATOM 4968 C CA . ALA B 1 200 ? 15.68 -15.812 8.328 1 77.81 200 ALA B CA 1
ATOM 4969 C C . ALA B 1 200 ? 16.406 -14.68 7.598 1 77.81 200 ALA B C 1
ATOM 4971 O O . ALA B 1 200 ? 17.016 -14.891 6.551 1 77.81 200 ALA B O 1
ATOM 4972 N N . GLY B 1 201 ? 16.312 -13.508 8.062 1 65.38 201 GLY B N 1
ATOM 4973 C CA . GLY B 1 201 ? 16.891 -12.32 7.457 1 65.38 201 GLY B CA 1
ATOM 4974 C C . GLY B 1 201 ? 18.391 -12.438 7.254 1 65.38 201 GLY B C 1
ATOM 4975 O O . GLY B 1 201 ? 18.953 -11.859 6.32 1 65.38 201 GLY B O 1
ATOM 4976 N N . LYS B 1 202 ? 19.109 -13.148 8.031 1 62.16 202 LYS B N 1
ATOM 4977 C CA . LYS B 1 202 ? 20.562 -13.289 7.941 1 62.16 202 LYS B CA 1
ATOM 4978 C C . LYS B 1 202 ? 20.938 -14.289 6.855 1 62.16 202 LYS B C 1
ATOM 4980 O O . LYS B 1 202 ? 22.109 -14.383 6.48 1 62.16 202 LYS B O 1
ATOM 4985 N N . THR B 1 203 ? 19.938 -14.922 6.355 1 63.69 203 THR B N 1
ATOM 4986 C CA . THR B 1 203 ? 20.172 -15.922 5.328 1 63.69 203 THR B CA 1
ATOM 4987 C C . THR B 1 203 ? 20.547 -15.258 4.004 1 63.69 203 THR B C 1
ATOM 4989 O O . THR B 1 203 ? 19.969 -14.234 3.631 1 63.69 203 THR B O 1
ATOM 4992 N N . GLY B 1 204 ? 21.625 -15.711 3.471 1 67.62 204 GLY B N 1
ATOM 4993 C CA . GLY B 1 204 ? 21.984 -15.227 2.15 1 67.62 204 GLY B CA 1
ATOM 4994 C C . GLY B 1 204 ? 20.859 -15.312 1.148 1 67.62 204 GLY B C 1
ATOM 4995 O O . GLY B 1 204 ? 20.078 -16.266 1.16 1 67.62 204 GLY B O 1
ATOM 4996 N N . SER B 1 205 ? 20.734 -14.398 0.381 1 69.44 205 SER B N 1
ATOM 4997 C CA . SER B 1 205 ? 19.625 -14.266 -0.56 1 69.44 205 SER B CA 1
ATOM 4998 C C . SER B 1 205 ? 19.547 -15.477 -1.488 1 69.44 205 SER B C 1
ATOM 5000 O O . SER B 1 205 ? 18.453 -15.875 -1.9 1 69.44 205 SER B O 1
ATOM 5002 N N . GLY B 1 206 ? 20.656 -16.125 -1.695 1 74.75 206 GLY B N 1
ATOM 5003 C CA . GLY B 1 206 ? 20.672 -17.219 -2.656 1 74.75 206 GLY B CA 1
ATOM 5004 C C . GLY B 1 206 ? 20.406 -18.562 -2.023 1 74.75 206 GLY B C 1
ATOM 5005 O O . GLY B 1 206 ? 20.188 -19.547 -2.727 1 74.75 206 GLY B O 1
ATOM 5006 N N . ARG B 1 207 ? 20.312 -18.578 -0.727 1 79.25 207 ARG B N 1
ATOM 5007 C CA . ARG B 1 207 ? 20.156 -19.859 -0.051 1 79.25 207 ARG B CA 1
ATOM 5008 C C . ARG B 1 207 ? 18.781 -20.453 -0.31 1 79.25 207 ARG B C 1
ATOM 5010 O O . ARG B 1 207 ? 17.766 -19.75 -0.158 1 79.25 207 ARG B O 1
ATOM 5017 N N . GLY B 1 208 ? 18.766 -21.641 -0.769 1 88.12 208 GLY B N 1
ATOM 5018 C CA . GLY B 1 208 ? 17.516 -22.344 -1.002 1 88.12 208 GLY B CA 1
ATOM 5019 C C . GLY B 1 208 ? 16.875 -22.016 -2.342 1 88.12 208 GLY B C 1
ATOM 5020 O O . GLY B 1 208 ? 15.867 -22.609 -2.719 1 88.12 208 GLY B O 1
ATOM 5021 N N . ALA B 1 209 ? 17.516 -21.109 -3.066 1 93.12 209 ALA B N 1
ATOM 5022 C CA . ALA B 1 209 ? 16.938 -20.641 -4.312 1 93.12 209 ALA B CA 1
ATOM 5023 C C . ALA B 1 209 ? 16.906 -21.734 -5.371 1 93.12 209 ALA B C 1
ATOM 5025 O O . ALA B 1 209 ? 15.945 -21.859 -6.129 1 93.12 209 ALA B O 1
ATOM 5026 N N . ALA B 1 210 ? 18 -22.516 -5.41 1 95.88 210 ALA B N 1
ATOM 5027 C CA . ALA B 1 210 ? 18.062 -23.594 -6.406 1 95.88 210 ALA B CA 1
ATOM 5028 C C . ALA B 1 210 ? 16.969 -24.625 -6.176 1 95.88 210 ALA B C 1
ATOM 5030 O O . ALA B 1 210 ? 16.312 -25.062 -7.125 1 95.88 210 ALA B O 1
ATOM 5031 N N . SER B 1 211 ? 16.797 -25 -4.945 1 95.19 211 SER B N 1
ATOM 5032 C CA . SER B 1 211 ? 15.75 -25.953 -4.609 1 95.19 211 SER B CA 1
ATOM 5033 C C . SER B 1 211 ? 14.367 -25.391 -4.93 1 95.19 211 SER B C 1
ATOM 5035 O O . SER B 1 211 ? 13.523 -26.094 -5.48 1 95.19 211 SER B O 1
ATOM 5037 N N . GLN B 1 212 ? 14.18 -24.172 -4.57 1 95.56 212 GLN B N 1
ATOM 5038 C CA . GLN B 1 212 ? 12.906 -23.516 -4.867 1 95.56 212 GLN B CA 1
ATOM 5039 C C . GLN B 1 212 ? 12.672 -23.422 -6.371 1 95.56 212 GLN B C 1
ATOM 5041 O O . GLN B 1 212 ? 11.547 -23.609 -6.84 1 95.56 212 GLN B O 1
ATOM 5046 N N . LEU B 1 213 ? 13.703 -23.156 -7.105 1 97.56 213 LEU B N 1
ATOM 5047 C CA . LEU B 1 213 ? 13.586 -23.078 -8.555 1 97.56 213 LEU B CA 1
ATOM 5048 C C . LEU B 1 213 ? 13.164 -24.422 -9.148 1 97.56 213 LEU B C 1
ATOM 5050 O O . LEU B 1 213 ? 12.289 -24.469 -10.008 1 97.56 213 LEU B O 1
ATOM 5054 N N . ARG B 1 214 ? 13.766 -25.5 -8.695 1 97.81 214 ARG B N 1
ATOM 5055 C CA . ARG B 1 214 ? 13.398 -26.828 -9.188 1 97.81 214 ARG B CA 1
ATOM 5056 C C . ARG B 1 214 ? 11.922 -27.109 -8.977 1 97.81 214 ARG B C 1
ATOM 5058 O O . ARG B 1 214 ? 11.234 -27.594 -9.875 1 97.81 214 ARG B O 1
ATOM 5065 N N . SER B 1 215 ? 11.469 -26.75 -7.797 1 97.56 215 SER B N 1
ATOM 5066 C CA . SER B 1 215 ? 10.055 -26.922 -7.488 1 97.56 215 SER B CA 1
ATOM 5067 C C . SER B 1 215 ? 9.18 -26.062 -8.398 1 97.56 215 SER B C 1
ATOM 5069 O O . SER B 1 215 ? 8.156 -26.516 -8.898 1 97.56 215 SER B O 1
ATOM 5071 N N . ALA B 1 216 ? 9.578 -24.859 -8.617 1 98.62 216 ALA B N 1
ATOM 5072 C CA . ALA B 1 216 ? 8.812 -23.922 -9.453 1 98.62 216 ALA B CA 1
ATOM 5073 C C . ALA B 1 216 ? 8.758 -24.406 -10.898 1 98.62 216 ALA B C 1
ATOM 5075 O O . ALA B 1 216 ? 7.754 -24.203 -11.586 1 98.62 216 ALA B O 1
ATOM 5076 N N . ILE B 1 217 ? 9.867 -25 -11.398 1 98.62 217 ILE B N 1
ATOM 5077 C CA . ILE B 1 217 ? 9.906 -25.531 -12.758 1 98.62 217 ILE B CA 1
ATOM 5078 C C . ILE B 1 217 ? 8.867 -26.641 -12.898 1 98.62 217 ILE B C 1
ATOM 5080 O O . ILE B 1 217 ? 8.109 -26.672 -13.867 1 98.62 217 ILE B O 1
ATOM 5084 N N . SER B 1 218 ? 8.836 -27.469 -11.938 1 98.44 218 SER B N 1
ATOM 5085 C CA . SER B 1 218 ? 7.859 -28.562 -11.953 1 98.44 218 SER B CA 1
ATOM 5086 C C . SER B 1 218 ? 6.434 -28.016 -11.945 1 98.44 218 SER B C 1
ATOM 5088 O O . SER B 1 218 ? 5.574 -28.5 -12.68 1 98.44 218 SER B O 1
ATOM 5090 N N . THR B 1 219 ? 6.199 -27.016 -11.156 1 98.62 219 THR B N 1
ATOM 5091 C CA . THR B 1 219 ? 4.883 -26.391 -11.078 1 98.62 219 THR B CA 1
ATOM 5092 C C . THR B 1 219 ? 4.516 -25.75 -12.414 1 98.62 219 THR B C 1
ATOM 5094 O O . THR B 1 219 ? 3.387 -25.891 -12.891 1 98.62 219 THR B O 1
ATOM 5097 N N . ALA B 1 220 ? 5.477 -25.031 -13.008 1 98.81 220 ALA B N 1
ATOM 5098 C CA . ALA B 1 220 ? 5.234 -24.391 -14.297 1 98.81 220 ALA B CA 1
ATOM 5099 C C . ALA B 1 220 ? 4.84 -25.406 -15.359 1 98.81 220 ALA B C 1
ATOM 5101 O O . ALA B 1 220 ? 3.883 -25.203 -16.109 1 98.81 220 ALA B O 1
ATOM 5102 N N . ARG B 1 221 ? 5.562 -26.5 -15.414 1 98.75 221 ARG B N 1
ATOM 5103 C CA . ARG B 1 221 ? 5.277 -27.547 -16.391 1 98.75 221 ARG B CA 1
ATOM 5104 C C . ARG B 1 221 ? 3.902 -28.156 -16.156 1 98.75 221 ARG B C 1
ATOM 5106 O O . ARG B 1 221 ? 3.148 -28.391 -17.094 1 98.75 221 ARG B O 1
ATOM 5113 N N . ALA B 1 222 ? 3.549 -28.344 -14.883 1 98.56 222 ALA B N 1
ATOM 5114 C CA . ALA B 1 222 ? 2.244 -28.891 -14.531 1 98.56 222 ALA B CA 1
ATOM 5115 C C . ALA B 1 222 ? 1.124 -27.906 -14.867 1 98.56 222 ALA B C 1
ATOM 5117 O O . ALA B 1 222 ? -0.019 -28.312 -15.086 1 98.56 222 ALA B O 1
ATOM 5118 N N . CYS B 1 223 ? 1.412 -26.625 -14.906 1 98.56 223 CYS B N 1
ATOM 5119 C CA . CYS B 1 223 ? 0.441 -25.594 -15.273 1 98.56 223 CYS B CA 1
ATOM 5120 C C . CYS B 1 223 ? 0.281 -25.516 -16.797 1 98.56 223 CYS B C 1
ATOM 5122 O O . CYS B 1 223 ? -0.569 -24.781 -17.297 1 98.56 223 CYS B O 1
ATOM 5124 N N . GLY B 1 224 ? 1.228 -26.172 -17.547 1 98.06 224 GLY B N 1
ATOM 5125 C CA . GLY B 1 224 ? 1.06 -26.219 -18.984 1 98.06 224 GLY B CA 1
ATOM 5126 C C . GLY B 1 224 ? 2.248 -25.641 -19.734 1 98.06 224 GLY B C 1
ATOM 5127 O O . GLY B 1 224 ? 2.184 -25.469 -20.953 1 98.06 224 GLY B O 1
ATOM 5128 N N . ALA B 1 225 ? 3.336 -25.359 -19.047 1 98.44 225 ALA B N 1
ATOM 5129 C CA . ALA B 1 225 ? 4.516 -24.828 -19.734 1 98.44 225 ALA B CA 1
ATOM 5130 C C . ALA B 1 225 ? 5.227 -25.922 -20.516 1 98.44 225 ALA B C 1
ATOM 5132 O O . ALA B 1 225 ? 6.16 -26.547 -20.016 1 98.44 225 ALA B O 1
ATOM 5133 N N . THR B 1 226 ? 4.914 -26.078 -21.75 1 97.06 226 THR B N 1
ATOM 5134 C CA . THR B 1 226 ? 5.488 -27.109 -22.594 1 97.06 226 THR B CA 1
ATOM 5135 C C . THR B 1 226 ? 6.574 -26.531 -23.5 1 97.06 226 THR B C 1
ATOM 5137 O O . THR B 1 226 ? 7.379 -27.266 -24.078 1 97.06 226 THR B O 1
ATOM 5140 N N . GLY B 1 227 ? 6.551 -25.234 -23.641 1 97.12 227 GLY B N 1
ATOM 5141 C CA . GLY B 1 227 ? 7.555 -24.562 -24.438 1 97.12 227 GLY B CA 1
ATOM 5142 C C . GLY B 1 227 ? 8.758 -24.109 -23.641 1 97.12 227 GLY B C 1
ATOM 5143 O O . GLY B 1 227 ? 9.289 -24.859 -22.828 1 97.12 227 GLY B O 1
ATOM 5144 N N . LYS B 1 228 ? 9.203 -22.906 -23.938 1 97.81 228 LYS B N 1
ATOM 5145 C CA . LYS B 1 228 ? 10.391 -22.359 -23.281 1 97.81 228 LYS B CA 1
ATOM 5146 C C . LYS B 1 228 ? 10.055 -21.844 -21.891 1 97.81 228 LYS B C 1
ATOM 5148 O O . LYS B 1 228 ? 8.992 -21.25 -21.672 1 97.81 228 LYS B O 1
ATOM 5153 N N . ILE B 1 229 ? 10.883 -22.125 -20.984 1 98.69 229 ILE B N 1
ATOM 5154 C CA . ILE B 1 229 ? 10.828 -21.547 -19.641 1 98.69 229 ILE B CA 1
ATOM 5155 C C . ILE B 1 229 ? 12.109 -20.766 -19.359 1 98.69 229 ILE B C 1
ATOM 5157 O O . ILE B 1 229 ? 13.203 -21.234 -19.672 1 98.69 229 ILE B O 1
ATOM 5161 N N . MET B 1 230 ? 12.016 -19.578 -18.844 1 98.75 230 MET B N 1
ATOM 5162 C CA . MET B 1 230 ? 13.18 -18.766 -18.5 1 98.75 230 MET B CA 1
ATOM 5163 C C . MET B 1 230 ? 13.133 -18.328 -17.047 1 98.75 230 MET B C 1
ATOM 5165 O O . MET B 1 230 ? 12.125 -17.781 -16.594 1 98.75 230 MET B O 1
ATOM 5169 N N . VAL B 1 231 ? 14.188 -18.625 -16.344 1 98.69 231 VAL B N 1
ATOM 5170 C CA . VAL B 1 231 ? 14.312 -18.078 -14.992 1 98.69 231 VAL B CA 1
ATOM 5171 C C . VAL B 1 231 ? 15.086 -16.75 -15.039 1 98.69 231 VAL B C 1
ATOM 5173 O O . VAL B 1 231 ? 16.062 -16.625 -15.781 1 98.69 231 VAL B O 1
ATOM 5176 N N . ARG B 1 232 ? 14.625 -15.766 -14.367 1 98.12 232 ARG B N 1
ATOM 5177 C CA . ARG B 1 232 ? 15.305 -14.477 -14.242 1 98.12 232 ARG B CA 1
ATOM 5178 C C . ARG B 1 232 ? 15.57 -14.133 -12.781 1 98.12 232 ARG B C 1
ATOM 5180 O O . ARG B 1 232 ? 14.781 -14.492 -11.906 1 98.12 232 ARG B O 1
ATOM 5187 N N . GLY B 1 233 ? 16.672 -13.461 -12.516 1 94.62 233 GLY B N 1
ATOM 5188 C CA . GLY B 1 233 ? 17.031 -13.086 -11.164 1 94.62 233 GLY B CA 1
ATOM 5189 C C . GLY B 1 233 ? 18.125 -12.031 -11.117 1 94.62 233 GLY B C 1
ATOM 5190 O O . GLY B 1 233 ? 18.812 -11.805 -12.109 1 94.62 233 GLY B O 1
ATOM 5191 N N . ASP B 1 234 ? 18.266 -11.422 -10.016 1 87.69 234 ASP B N 1
ATOM 5192 C CA . ASP B 1 234 ? 19.312 -10.43 -9.828 1 87.69 234 ASP B CA 1
ATOM 5193 C C . ASP B 1 234 ? 20.625 -11.094 -9.438 1 87.69 234 ASP B C 1
ATOM 5195 O O . ASP B 1 234 ? 20.812 -12.297 -9.656 1 87.69 234 ASP B O 1
ATOM 5199 N N . SER B 1 235 ? 21.594 -10.336 -8.953 1 85.94 235 SER B N 1
ATOM 5200 C CA . SER B 1 235 ? 22.953 -10.812 -8.727 1 85.94 235 SER B CA 1
ATOM 5201 C C . SER B 1 235 ? 23 -11.844 -7.605 1 85.94 235 SER B C 1
ATOM 5203 O O . SER B 1 235 ? 23.891 -12.688 -7.566 1 85.94 235 SER B O 1
ATOM 5205 N N . ALA B 1 236 ? 22.016 -11.766 -6.727 1 84.38 236 ALA B N 1
ATOM 5206 C CA . ALA B 1 236 ? 21.953 -12.734 -5.633 1 84.38 236 ALA B CA 1
ATOM 5207 C C . ALA B 1 236 ? 21.734 -14.148 -6.164 1 84.38 236 ALA B C 1
ATOM 5209 O O . ALA B 1 236 ? 22.078 -15.133 -5.5 1 84.38 236 ALA B O 1
ATOM 5210 N N . PHE B 1 237 ? 21.312 -14.242 -7.379 1 92.25 237 PHE B N 1
ATOM 5211 C CA . PHE B 1 237 ? 20.891 -15.547 -7.895 1 92.25 237 PHE B CA 1
ATOM 5212 C C . PHE B 1 237 ? 21.781 -15.969 -9.062 1 92.25 237 PHE B C 1
ATOM 5214 O O . PHE B 1 237 ? 21.547 -17.016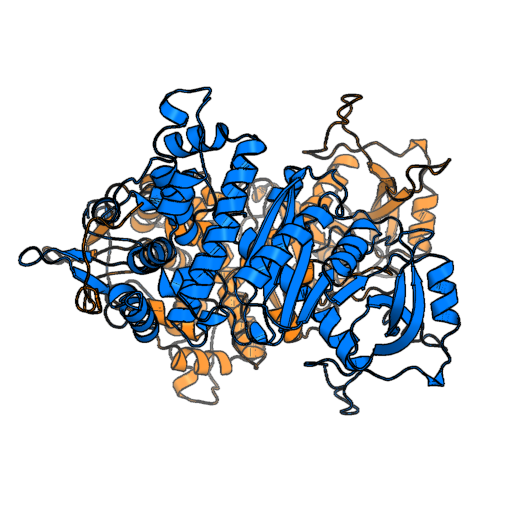 -9.664 1 92.25 237 PHE B O 1
ATOM 5221 N N . GLY B 1 238 ? 22.75 -15.102 -9.352 1 92.31 238 GLY B N 1
ATOM 5222 C CA . GLY B 1 238 ? 23.734 -15.453 -10.352 1 92.31 238 GLY B CA 1
ATOM 5223 C C . GLY B 1 238 ? 24.844 -16.344 -9.82 1 92.31 238 GLY B C 1
ATOM 5224 O O . GLY B 1 238 ? 26.016 -15.977 -9.875 1 92.31 238 GLY B O 1
ATOM 5225 N N . ASN B 1 239 ? 24.5 -17.5 -9.375 1 92.44 239 ASN B N 1
ATOM 5226 C CA . ASN B 1 239 ? 25.469 -18.422 -8.781 1 92.44 239 ASN B CA 1
ATOM 5227 C C . ASN B 1 239 ? 25.359 -19.812 -9.375 1 92.44 239 ASN B C 1
ATOM 5229 O O . ASN B 1 239 ? 24.438 -20.094 -10.141 1 92.44 239 ASN B O 1
ATOM 5233 N N . LYS B 1 240 ? 26.281 -20.625 -9 1 93.31 240 LYS B N 1
ATOM 5234 C CA . LYS B 1 240 ? 26.438 -21.953 -9.578 1 93.31 240 LYS B CA 1
ATOM 5235 C C . LYS B 1 240 ? 25.203 -22.812 -9.32 1 93.31 240 LYS B C 1
ATOM 5237 O O . LYS B 1 240 ? 24.781 -23.594 -10.18 1 93.31 240 LYS B O 1
ATOM 5242 N N . ALA B 1 241 ? 24.625 -22.672 -8.164 1 94.69 241 ALA B N 1
ATOM 5243 C CA . ALA B 1 241 ? 23.516 -23.516 -7.77 1 94.69 241 ALA B CA 1
ATOM 5244 C C . ALA B 1 241 ? 22.266 -23.219 -8.609 1 94.69 241 ALA B C 1
ATOM 5246 O O . ALA B 1 241 ? 21.641 -24.141 -9.141 1 94.69 241 ALA B O 1
ATOM 5247 N N . VAL B 1 242 ? 21.953 -21.984 -8.781 1 96.44 242 VAL B N 1
ATOM 5248 C CA . VAL B 1 242 ? 20.75 -21.578 -9.5 1 96.44 242 VAL B CA 1
ATOM 5249 C C . VAL B 1 242 ? 20.938 -21.844 -11 1 96.44 242 VAL B C 1
ATOM 5251 O O . VAL B 1 242 ? 20.062 -22.438 -11.641 1 96.44 242 VAL B O 1
ATOM 5254 N N . ILE B 1 243 ? 22.031 -21.469 -11.539 1 97.12 243 ILE B N 1
ATOM 5255 C CA . ILE B 1 243 ? 22.312 -21.672 -12.953 1 97.12 243 ILE B CA 1
ATOM 5256 C C . ILE B 1 243 ? 22.391 -23.172 -13.25 1 97.12 243 ILE B C 1
ATOM 5258 O O . ILE B 1 243 ? 21.859 -23.641 -14.266 1 97.12 243 ILE B O 1
ATOM 5262 N N . GLY B 1 244 ? 23.047 -23.844 -12.352 1 96.38 244 GLY B N 1
ATOM 5263 C CA . GLY B 1 244 ? 23.094 -25.297 -12.508 1 96.38 244 GLY B CA 1
ATOM 5264 C C . GLY B 1 244 ? 21.719 -25.938 -12.547 1 96.38 244 GLY B C 1
ATOM 5265 O O . GLY B 1 244 ? 21.484 -26.844 -13.336 1 96.38 244 GLY B O 1
ATOM 5266 N N . ALA B 1 245 ? 20.844 -25.516 -11.695 1 97.06 245 ALA B N 1
ATOM 5267 C CA . ALA B 1 245 ? 19.484 -26.031 -11.672 1 97.06 245 ALA B CA 1
ATOM 5268 C C . ALA B 1 245 ? 18.766 -25.75 -12.992 1 97.06 245 ALA B C 1
ATOM 5270 O O . ALA B 1 245 ? 18.047 -26.609 -13.508 1 97.06 245 ALA B O 1
ATOM 5271 N N . ALA B 1 246 ? 18.953 -24.594 -13.547 1 98.06 246 ALA B N 1
ATOM 5272 C CA . ALA B 1 246 ? 18.328 -24.234 -14.82 1 98.06 246 ALA B CA 1
ATOM 5273 C C . ALA B 1 246 ? 18.859 -25.109 -15.961 1 98.06 246 ALA B C 1
ATOM 5275 O O . ALA B 1 246 ? 18.078 -25.641 -16.75 1 98.06 246 ALA B O 1
ATOM 5276 N N . VAL B 1 247 ? 20.188 -25.266 -15.992 1 97.12 247 VAL B N 1
ATOM 5277 C CA . VAL B 1 247 ? 20.828 -26.047 -17.031 1 97.12 247 VAL B CA 1
ATOM 5278 C C . VAL B 1 247 ? 20.375 -27.5 -16.938 1 97.12 247 VAL B C 1
ATOM 5280 O O . VAL B 1 247 ? 20.016 -28.109 -17.953 1 97.12 247 VAL B O 1
ATOM 5283 N N . ALA B 1 248 ? 20.359 -28 -15.766 1 96.69 248 ALA B N 1
ATOM 5284 C CA . ALA B 1 248 ? 19.953 -29.391 -15.555 1 96.69 248 ALA B CA 1
ATOM 5285 C C . ALA B 1 248 ? 18.5 -29.609 -15.992 1 96.69 248 ALA B C 1
ATOM 5287 O O . ALA B 1 248 ? 18.156 -30.688 -16.484 1 96.69 248 ALA B O 1
ATOM 5288 N N . ALA B 1 249 ? 17.656 -28.656 -15.82 1 97.81 249 ALA B N 1
ATOM 5289 C CA . ALA B 1 249 ? 16.25 -28.766 -16.172 1 97.81 249 ALA B CA 1
ATOM 5290 C C . ALA B 1 249 ? 16.016 -28.438 -17.641 1 97.81 249 ALA B C 1
ATOM 5292 O O . ALA B 1 249 ? 14.898 -28.578 -18.141 1 97.81 249 ALA B O 1
ATOM 5293 N N . GLY B 1 250 ? 17.047 -27.953 -18.297 1 97.19 250 GLY B N 1
ATOM 5294 C CA . GLY B 1 250 ? 16.938 -27.625 -19.703 1 97.19 250 GLY B CA 1
ATOM 5295 C C . GLY B 1 250 ? 16.156 -26.359 -19.969 1 97.19 250 GLY B C 1
ATOM 5296 O O . GLY B 1 250 ? 15.43 -26.266 -20.969 1 97.19 250 GLY B O 1
ATOM 5297 N N . ILE B 1 251 ? 16.203 -25.391 -19.062 1 98.44 251 ILE B N 1
ATOM 5298 C CA . ILE B 1 251 ? 15.461 -24.156 -19.281 1 98.44 251 ILE B CA 1
ATOM 5299 C C . ILE B 1 251 ? 16.438 -22.984 -19.469 1 98.44 251 ILE B C 1
ATOM 5301 O O . ILE B 1 251 ? 17.641 -23.141 -19.234 1 98.44 251 ILE B O 1
ATOM 5305 N N . GLU B 1 252 ? 15.93 -21.875 -19.906 1 98.56 252 GLU B N 1
ATOM 5306 C CA . GLU B 1 252 ? 16.734 -20.672 -20.078 1 98.56 252 GLU B CA 1
ATOM 5307 C C . GLU B 1 252 ? 16.938 -19.953 -18.75 1 98.56 252 GLU B C 1
ATOM 5309 O O . GLU B 1 252 ? 16.109 -20.047 -17.859 1 98.56 252 GLU B O 1
ATOM 5314 N N . PHE B 1 253 ? 18.047 -19.297 -18.656 1 98.5 253 PHE B N 1
ATOM 5315 C CA . PHE B 1 253 ? 18.297 -18.453 -17.5 1 98.5 253 PHE B CA 1
ATOM 5316 C C . PHE B 1 253 ? 18.781 -17.078 -17.938 1 98.5 253 PHE B C 1
ATOM 5318 O O . PHE B 1 253 ? 19.359 -16.922 -19 1 98.5 253 PHE B O 1
ATOM 5325 N N . SER B 1 254 ? 18.5 -16.062 -17.219 1 98.44 254 SER B N 1
ATOM 5326 C CA . SER B 1 254 ? 18.969 -14.688 -17.328 1 98.44 254 SER B CA 1
ATOM 5327 C C . SER B 1 254 ? 19.188 -14.07 -15.945 1 98.44 254 SER B C 1
ATOM 5329 O O . SER B 1 254 ? 18.234 -13.602 -15.312 1 98.44 254 SER B O 1
ATOM 5331 N N . VAL B 1 255 ? 20.422 -14.031 -15.523 1 97.19 255 VAL B N 1
ATOM 5332 C CA . VAL B 1 255 ? 20.703 -13.609 -14.156 1 97.19 255 VAL B CA 1
ATOM 5333 C C . VAL B 1 255 ? 21.844 -12.602 -14.148 1 97.19 255 VAL B C 1
ATOM 5335 O O . VAL B 1 255 ? 22.781 -12.711 -14.953 1 97.19 255 VAL B O 1
ATOM 5338 N N . VAL B 1 256 ? 21.75 -11.688 -13.273 1 92.38 256 VAL B N 1
ATOM 5339 C CA . VAL B 1 256 ? 22.844 -10.727 -13.102 1 92.38 256 VAL B CA 1
ATOM 5340 C C . VAL B 1 256 ? 24.031 -11.406 -12.445 1 92.38 256 VAL B C 1
ATOM 5342 O O . VAL B 1 256 ? 23.859 -12.258 -11.562 1 92.38 256 VAL B O 1
ATOM 5345 N N . MET B 1 257 ? 25.203 -11.031 -12.898 1 88.38 257 MET B N 1
ATOM 5346 C CA . MET B 1 257 ? 26.438 -11.547 -12.305 1 88.38 257 MET B CA 1
ATOM 5347 C C . MET B 1 257 ? 27.156 -10.461 -11.5 1 88.38 257 MET B C 1
ATOM 5349 O O . MET B 1 257 ? 27.234 -9.312 -11.93 1 88.38 257 MET B O 1
ATOM 5353 N N . THR B 1 258 ? 27.516 -10.898 -10.352 1 84 258 THR B N 1
ATOM 5354 C CA . THR B 1 258 ? 28.312 -9.961 -9.57 1 84 258 THR B CA 1
ATOM 5355 C C . THR B 1 258 ? 29.625 -9.641 -10.297 1 84 258 THR B C 1
ATOM 5357 O O . THR B 1 258 ? 30.281 -10.531 -10.82 1 84 258 THR B O 1
ATOM 5360 N N . ARG B 1 259 ? 30 -8.406 -10.289 1 81.12 259 ARG B N 1
ATOM 5361 C CA . ARG B 1 259 ? 31.188 -7.965 -10.992 1 81.12 259 ARG B CA 1
ATOM 5362 C C . ARG B 1 259 ? 32.438 -8.57 -10.375 1 81.12 259 ARG B C 1
ATOM 5364 O O . ARG B 1 259 ? 32.594 -8.609 -9.148 1 81.12 259 ARG B O 1
ATOM 5371 N N . ASN B 1 260 ? 33.281 -9.188 -11.148 1 85.38 260 ASN B N 1
ATOM 5372 C CA . ASN B 1 260 ? 34.594 -9.727 -10.812 1 85.38 260 ASN B CA 1
ATOM 5373 C C . ASN B 1 260 ? 35.625 -9.461 -11.922 1 85.38 260 ASN B C 1
ATOM 5375 O O . ASN B 1 260 ? 35.25 -8.977 -13 1 85.38 260 ASN B O 1
ATOM 5379 N N . PRO B 1 261 ? 36.812 -9.602 -11.594 1 87.69 261 PRO B N 1
ATOM 5380 C CA . PRO B 1 261 ? 37.844 -9.25 -12.586 1 87.69 261 PRO B CA 1
ATOM 5381 C C . PRO B 1 261 ? 37.625 -9.953 -13.922 1 87.69 261 PRO B C 1
ATOM 5383 O O . PRO B 1 261 ? 37.906 -9.375 -14.984 1 87.69 261 PRO B O 1
ATOM 5386 N N . ARG B 1 262 ? 37.219 -11.156 -13.867 1 90.25 262 ARG B N 1
ATOM 5387 C CA . ARG B 1 262 ? 37.031 -11.898 -15.102 1 90.25 262 ARG B CA 1
ATOM 5388 C C . ARG B 1 262 ? 35.875 -11.281 -15.922 1 90.25 262 ARG B C 1
ATOM 5390 O O . ARG B 1 262 ? 36 -11.133 -17.141 1 90.25 262 ARG B O 1
ATOM 5397 N N . ILE B 1 263 ? 34.812 -10.953 -15.289 1 91.25 263 ILE B N 1
ATOM 5398 C CA . ILE B 1 263 ? 33.688 -10.32 -15.945 1 91.25 263 ILE B CA 1
ATOM 5399 C C . ILE B 1 263 ? 34.094 -8.938 -16.453 1 91.25 263 ILE B C 1
ATOM 5401 O O . ILE B 1 263 ? 33.688 -8.547 -17.562 1 91.25 263 ILE B O 1
ATOM 5405 N N . THR B 1 264 ? 34.844 -8.266 -15.703 1 90.75 264 THR B N 1
ATOM 5406 C CA . THR B 1 264 ? 35.344 -6.949 -16.109 1 90.75 264 THR B CA 1
ATOM 5407 C C . THR B 1 264 ? 36.188 -7.051 -17.375 1 90.75 264 THR B C 1
ATOM 5409 O O . THR B 1 264 ? 36.031 -6.246 -18.297 1 90.75 264 THR B O 1
ATOM 5412 N N . ARG B 1 265 ? 37 -8 -17.375 1 92.56 265 ARG B N 1
ATOM 5413 C CA . ARG B 1 265 ? 37.844 -8.211 -18.562 1 92.56 265 ARG B CA 1
ATOM 5414 C C . ARG B 1 265 ? 37 -8.531 -19.781 1 92.56 265 ARG B C 1
ATOM 5416 O O . ARG B 1 265 ? 37.281 -8.047 -20.875 1 92.56 265 ARG B O 1
ATOM 5423 N N . ALA B 1 266 ? 36.062 -9.375 -19.547 1 92.62 266 ALA B N 1
ATOM 5424 C CA . ALA B 1 266 ? 35.156 -9.719 -20.641 1 92.62 266 ALA B CA 1
ATOM 5425 C C . ALA B 1 266 ? 34.406 -8.484 -21.172 1 92.62 266 ALA B C 1
ATOM 5427 O O . ALA B 1 266 ? 34.281 -8.312 -22.391 1 92.62 266 ALA B O 1
ATOM 5428 N N . MET B 1 267 ? 34 -7.648 -20.344 1 91.56 267 MET B N 1
ATOM 5429 C CA . MET B 1 267 ? 33.281 -6.426 -20.703 1 91.56 267 MET B CA 1
ATOM 5430 C C . MET B 1 267 ? 34.219 -5.469 -21.453 1 91.56 267 MET B C 1
ATOM 5432 O O . MET B 1 267 ? 33.812 -4.855 -22.438 1 91.56 267 MET B O 1
ATOM 5436 N N . GLU B 1 268 ? 35.375 -5.391 -21.016 1 89.88 268 GLU B N 1
ATOM 5437 C CA . GLU B 1 268 ? 36.375 -4.484 -21.594 1 89.88 268 GLU B CA 1
ATOM 5438 C C . GLU B 1 268 ? 36.781 -4.949 -23 1 89.88 268 GLU B C 1
ATOM 5440 O O . GLU B 1 268 ? 37.25 -4.156 -23.797 1 89.88 268 GLU B O 1
ATOM 5445 N N . SER B 1 269 ? 36.594 -6.191 -23.203 1 92.31 269 SER B N 1
ATOM 5446 C CA . SER B 1 269 ? 36.969 -6.758 -24.5 1 92.31 269 SER B CA 1
ATOM 5447 C C . SER B 1 269 ? 35.938 -6.445 -25.578 1 92.31 269 SER B C 1
ATOM 5449 O O . SER B 1 269 ? 36.188 -6.664 -26.766 1 92.31 269 SER B O 1
ATOM 5451 N N . ILE B 1 270 ? 34.781 -5.922 -25.219 1 94.31 270 ILE B N 1
ATOM 5452 C CA . ILE B 1 270 ? 33.75 -5.602 -26.188 1 94.31 270 ILE B CA 1
ATOM 5453 C C . ILE B 1 270 ? 34.156 -4.355 -26.969 1 94.31 270 ILE B C 1
ATOM 5455 O O . ILE B 1 270 ? 34.406 -3.297 -26.391 1 94.31 270 ILE B O 1
ATOM 5459 N N . ASP B 1 271 ? 34.156 -4.504 -28.328 1 93.81 271 ASP B N 1
ATOM 5460 C CA . ASP B 1 271 ? 34.5 -3.377 -29.188 1 93.81 271 ASP B CA 1
ATOM 5461 C C . ASP B 1 271 ? 33.438 -2.303 -29.156 1 93.81 271 ASP B C 1
ATOM 5463 O O . ASP B 1 271 ? 32.219 -2.615 -29.109 1 93.81 271 ASP B O 1
ATOM 5467 N N . GLU B 1 272 ? 33.844 -1.05 -29.297 1 91 272 GLU B N 1
ATOM 5468 C CA . GLU B 1 272 ? 32.938 0.088 -29.234 1 91 272 GLU B CA 1
ATOM 5469 C C . GLU B 1 272 ? 31.859 0.004 -30.312 1 91 272 GLU B C 1
ATOM 5471 O O . GLU B 1 272 ? 30.719 0.437 -30.125 1 91 272 GLU B O 1
ATOM 5476 N N . GLN B 1 273 ? 32.156 -0.674 -31.406 1 92.19 273 GLN B N 1
ATOM 5477 C CA . GLN B 1 273 ? 31.25 -0.744 -32.531 1 92.19 273 GLN B CA 1
ATOM 5478 C C . GLN B 1 273 ? 30.156 -1.779 -32.281 1 92.19 273 GLN B C 1
ATOM 5480 O O . GLN B 1 273 ? 29.141 -1.809 -33 1 92.19 273 GLN B O 1
ATOM 5485 N N . GLU B 1 274 ? 30.375 -2.547 -31.234 1 94 274 GLU B N 1
ATOM 5486 C CA . GLU B 1 274 ? 29.422 -3.631 -30.969 1 94 274 GLU B CA 1
ATOM 5487 C C . GLU B 1 274 ? 28.281 -3.154 -30.094 1 94 274 GLU B C 1
ATOM 5489 O O . GLU B 1 274 ? 27.328 -3.898 -29.859 1 94 274 GLU B O 1
ATOM 5494 N N . TRP B 1 275 ? 28.344 -1.938 -29.578 1 93.69 275 TRP B N 1
ATOM 5495 C CA . TRP B 1 275 ? 27.297 -1.401 -28.719 1 93.69 275 TRP B CA 1
ATOM 5496 C C . TRP B 1 275 ? 26.125 -0.903 -29.547 1 93.69 275 TRP B C 1
ATOM 5498 O O . TRP B 1 275 ? 26.297 -0.175 -30.531 1 93.69 275 TRP B O 1
ATOM 5508 N N . THR B 1 276 ? 24.938 -1.382 -29.234 1 92.19 276 THR B N 1
ATOM 5509 C CA . THR B 1 276 ? 23.703 -1.015 -29.906 1 92.19 276 THR B CA 1
ATOM 5510 C C . THR B 1 276 ? 22.781 -0.232 -28.969 1 92.19 276 THR B C 1
ATOM 5512 O O . THR B 1 276 ? 22.516 -0.664 -27.844 1 92.19 276 THR B O 1
ATOM 5515 N N . PRO B 1 277 ? 22.328 0.907 -29.391 1 86.81 277 PRO B N 1
ATOM 5516 C CA . PRO B 1 277 ? 21.391 1.665 -28.547 1 86.81 277 PRO B CA 1
ATOM 5517 C C . PRO B 1 277 ? 20.078 0.914 -28.297 1 86.81 277 PRO B C 1
ATOM 5519 O O . PRO B 1 277 ? 19.594 0.202 -29.188 1 86.81 277 PRO B O 1
ATOM 5522 N N . VAL B 1 278 ? 19.594 0.99 -27.078 1 82.44 278 VAL B N 1
ATOM 5523 C CA . VAL B 1 278 ? 18.328 0.362 -26.703 1 82.44 278 VAL B CA 1
ATOM 5524 C C . VAL B 1 278 ? 17.297 1.436 -26.359 1 82.44 278 VAL B C 1
ATOM 5526 O O . VAL B 1 278 ? 17.609 2.393 -25.641 1 82.44 278 VAL B O 1
ATOM 5529 N N . HIS B 1 279 ? 16.125 1.344 -26.906 1 72.56 279 HIS B N 1
ATOM 5530 C CA . HIS B 1 279 ? 15.008 2.223 -26.578 1 72.56 279 HIS B CA 1
ATOM 5531 C C . HIS B 1 279 ? 13.953 1.498 -25.734 1 72.56 279 HIS B C 1
ATOM 5533 O O . HIS B 1 279 ? 13.414 0.474 -26.156 1 72.56 279 HIS B O 1
ATOM 5539 N N . TYR B 1 280 ? 13.938 1.868 -24.484 1 62.12 280 TYR B N 1
ATOM 5540 C CA . TYR B 1 280 ? 12.977 1.218 -23.609 1 62.12 280 TYR B CA 1
ATOM 5541 C C . TYR B 1 280 ? 11.578 1.791 -23.812 1 62.12 280 TYR B C 1
ATOM 5543 O O . TYR B 1 280 ? 11.43 2.959 -24.172 1 62.12 280 TYR B O 1
ATOM 5551 N N . PRO B 1 281 ? 10.602 0.875 -23.703 1 53.5 281 PRO B N 1
ATOM 5552 C CA . PRO B 1 281 ? 9.234 1.401 -23.766 1 53.5 281 PRO B CA 1
ATOM 5553 C C . PRO B 1 281 ? 8.953 2.436 -22.688 1 53.5 281 PRO B C 1
ATOM 5555 O O . PRO B 1 281 ? 9.336 2.242 -21.531 1 53.5 281 PRO B O 1
ATOM 5558 N N . GLY B 1 282 ? 8.359 3.559 -23.062 1 48.41 282 GLY B N 1
ATOM 5559 C CA . GLY B 1 282 ? 8.023 4.656 -22.156 1 48.41 282 GLY B CA 1
ATOM 5560 C C . GLY B 1 282 ? 9.156 5.645 -21.984 1 48.41 282 GLY B C 1
ATOM 5561 O O . GLY B 1 282 ? 9.117 6.488 -21.078 1 48.41 282 GLY B O 1
ATOM 5562 N N . ALA B 1 283 ? 10.242 5.367 -22.688 1 47.62 283 ALA B N 1
ATOM 5563 C CA . ALA B 1 283 ? 11.375 6.293 -22.656 1 47.62 283 ALA B CA 1
ATOM 5564 C C . ALA B 1 283 ? 10.945 7.707 -23.016 1 47.62 283 ALA B C 1
ATOM 5566 O O . ALA B 1 283 ? 10.023 7.898 -23.812 1 47.62 283 ALA B O 1
ATOM 5567 N N . VAL B 1 284 ? 11.289 8.586 -22.062 1 44.28 284 VAL B N 1
ATOM 5568 C CA . VAL B 1 284 ? 10.977 10 -22.266 1 44.28 284 VAL B CA 1
ATOM 5569 C C . VAL B 1 284 ? 11.742 10.531 -23.469 1 44.28 284 VAL B C 1
ATOM 5571 O O . VAL B 1 284 ? 12.898 10.164 -23.688 1 44.28 284 VAL B O 1
ATOM 5574 N N . THR B 1 285 ? 10.977 11.047 -24.391 1 42.56 285 THR B N 1
ATOM 5575 C CA . THR B 1 285 ? 11.547 11.75 -25.531 1 42.56 285 THR B CA 1
ATOM 5576 C C . THR B 1 285 ? 12.164 13.07 -25.109 1 42.56 285 THR B C 1
ATOM 5578 O O . THR B 1 285 ? 11.625 13.766 -24.25 1 42.56 285 THR B O 1
ATOM 5581 N N . ASP B 1 286 ? 13.398 13.289 -25.422 1 37.09 286 ASP B N 1
ATOM 5582 C CA . ASP B 1 286 ? 13.992 14.617 -25.281 1 37.09 286 ASP B CA 1
ATOM 5583 C C . ASP B 1 286 ? 13.062 15.695 -25.828 1 37.09 286 ASP B C 1
ATOM 5585 O O . ASP B 1 286 ? 12.672 15.648 -27 1 37.09 286 ASP B O 1
ATOM 5589 N N . PRO B 1 287 ? 12.531 16.422 -24.984 1 40.44 287 PRO B N 1
ATOM 5590 C CA . PRO B 1 287 ? 11.586 17.406 -25.531 1 40.44 287 PRO B CA 1
ATOM 5591 C C . PRO B 1 287 ? 12.195 18.281 -26.625 1 40.44 287 PRO B C 1
ATOM 5593 O O . PRO B 1 287 ? 11.484 18.75 -27.516 1 40.44 287 PRO B O 1
ATOM 5596 N N . ASP B 1 288 ? 13.43 18.5 -26.578 1 36.38 288 ASP B N 1
ATOM 5597 C CA . ASP B 1 288 ? 14.039 19.406 -27.531 1 36.38 288 ASP B CA 1
ATOM 5598 C C . ASP B 1 288 ? 14.352 18.703 -28.844 1 36.38 288 ASP B C 1
ATOM 5600 O O . ASP B 1 288 ? 14.141 19.266 -29.922 1 36.38 288 ASP B O 1
ATOM 5604 N N . THR B 1 289 ? 14.891 17.547 -28.812 1 41.34 289 THR B N 1
ATOM 5605 C CA . THR B 1 289 ? 15.359 16.938 -30.062 1 41.34 289 THR B CA 1
ATOM 5606 C C . THR B 1 289 ? 14.367 15.891 -30.562 1 41.34 289 THR B C 1
ATOM 5608 O O . THR B 1 289 ? 14.445 15.453 -31.719 1 41.34 289 THR B O 1
ATOM 5611 N N . GLY B 1 290 ? 13.336 15.656 -29.797 1 41.09 290 GLY B N 1
ATOM 5612 C CA . GLY B 1 290 ? 12.352 14.648 -30.172 1 41.09 290 GLY B CA 1
ATOM 5613 C C . GLY B 1 290 ? 12.867 13.227 -30.031 1 41.09 290 GLY B C 1
ATOM 5614 O O . GLY B 1 290 ? 12.164 12.273 -30.375 1 41.09 290 GLY B O 1
ATOM 5615 N N . GLU B 1 291 ? 14.094 13.156 -29.953 1 42.31 291 GLU B N 1
ATOM 5616 C CA . GLU B 1 291 ? 14.727 11.836 -29.969 1 42.31 291 GLU B CA 1
ATOM 5617 C C . GLU B 1 291 ? 14.508 11.117 -28.641 1 42.31 291 GLU B C 1
ATOM 5619 O O . GLU B 1 291 ? 14.375 11.758 -27.594 1 42.31 291 GLU B O 1
ATOM 5624 N N . LEU B 1 292 ? 14.047 9.93 -28.734 1 46.31 292 LEU B N 1
ATOM 5625 C CA . LEU B 1 292 ? 13.922 9.109 -27.531 1 46.31 292 LEU B CA 1
ATOM 5626 C C . LEU B 1 292 ? 15.234 9.094 -26.75 1 46.31 292 LEU B C 1
ATOM 5628 O O . LEU B 1 292 ? 16.297 8.859 -27.328 1 46.31 292 LEU B O 1
ATOM 5632 N N . ILE B 1 293 ? 15.531 9.836 -25.875 1 44.78 293 ILE B N 1
ATOM 5633 C CA . ILE B 1 293 ? 16.75 9.789 -25.078 1 44.78 293 ILE B CA 1
ATOM 5634 C C . ILE B 1 293 ? 17 8.359 -24.609 1 44.78 293 ILE B C 1
ATOM 5636 O O . ILE B 1 293 ? 16.172 7.773 -23.906 1 44.78 293 ILE B O 1
ATOM 5640 N N . SER B 1 294 ? 17.609 7.648 -25.625 1 54.75 294 SER B N 1
ATOM 5641 C CA . SER B 1 294 ? 18.047 6.336 -25.156 1 54.75 294 SER B CA 1
ATOM 5642 C C . SER B 1 294 ? 19.344 6.438 -24.359 1 54.75 294 SER B C 1
ATOM 5644 O O . SER B 1 294 ? 20.359 6.898 -24.891 1 54.75 294 SER B O 1
ATOM 5646 N N . ASP B 1 295 ? 19.406 6.52 -23.125 1 64.75 295 ASP B N 1
ATOM 5647 C CA . ASP B 1 295 ? 20.625 6.691 -22.344 1 64.75 295 ASP B CA 1
ATOM 5648 C C . ASP B 1 295 ? 21.281 5.344 -22.047 1 64.75 295 ASP B C 1
ATOM 5650 O O . ASP B 1 295 ? 22.172 5.258 -21.203 1 64.75 295 ASP B O 1
ATOM 5654 N N . ALA B 1 296 ? 20.812 4.258 -23 1 80.19 296 ALA B N 1
ATOM 5655 C CA . ALA B 1 296 ? 21.406 2.967 -22.688 1 80.19 296 ALA B CA 1
ATOM 5656 C C . ALA B 1 296 ? 21.844 2.244 -23.953 1 80.19 296 ALA B C 1
ATOM 5658 O O . ALA B 1 296 ? 21.25 2.434 -25.016 1 80.19 296 ALA B O 1
ATOM 5659 N N . GLU B 1 297 ? 22.953 1.585 -24.016 1 90.69 297 GLU B N 1
ATOM 5660 C CA . GLU B 1 297 ? 23.422 0.704 -25.078 1 90.69 297 GLU B CA 1
ATOM 5661 C C . GLU B 1 297 ? 23.656 -0.713 -24.562 1 90.69 297 GLU B C 1
ATOM 5663 O O . GLU B 1 297 ? 23.859 -0.914 -23.359 1 90.69 297 GLU B O 1
ATOM 5668 N N . VAL B 1 298 ? 23.531 -1.664 -25.484 1 95 298 VAL B N 1
ATOM 5669 C CA . VAL B 1 298 ? 23.75 -3.049 -25.094 1 95 298 VAL B CA 1
ATOM 5670 C C . VAL B 1 298 ? 24.75 -3.703 -26.047 1 95 298 VAL B C 1
ATOM 5672 O O . VAL B 1 298 ? 24.828 -3.334 -27.219 1 95 298 VAL B O 1
ATOM 5675 N N . ALA B 1 299 ? 25.5 -4.566 -25.578 1 96.75 299 ALA B N 1
ATOM 5676 C CA . ALA B 1 299 ? 26.438 -5.426 -26.312 1 96.75 299 ALA B CA 1
ATOM 5677 C C . ALA B 1 299 ? 26.531 -6.809 -25.672 1 96.75 299 ALA B C 1
ATOM 5679 O O . ALA B 1 299 ? 25.938 -7.047 -24.609 1 96.75 299 ALA B O 1
ATOM 5680 N N . GLU B 1 300 ? 27.062 -7.762 -26.359 1 97 300 GLU B N 1
ATOM 5681 C CA . GLU B 1 300 ? 27.203 -9.102 -25.797 1 97 300 GLU B CA 1
ATOM 5682 C C . GLU B 1 300 ? 28.562 -9.711 -26.141 1 97 300 GLU B C 1
ATOM 5684 O O . GLU B 1 300 ? 29.234 -9.25 -27.062 1 97 300 GLU B O 1
ATOM 5689 N N . THR B 1 301 ? 29.016 -10.609 -25.375 1 96.62 301 THR B N 1
ATOM 5690 C CA . THR B 1 301 ? 30.188 -11.445 -25.625 1 96.62 301 THR B CA 1
ATOM 5691 C C . THR B 1 301 ? 30 -12.836 -25.031 1 96.62 301 THR B C 1
ATOM 5693 O O . THR B 1 301 ? 29.047 -13.07 -24.281 1 96.62 301 THR B O 1
ATOM 5696 N N . SER B 1 302 ? 30.766 -13.781 -25.469 1 95.62 302 SER B N 1
ATOM 5697 C CA . SER B 1 302 ? 30.75 -15.117 -24.875 1 95.62 302 SER B CA 1
ATOM 5698 C C . SER B 1 302 ? 31.484 -15.141 -23.547 1 95.62 302 SER B C 1
ATOM 5700 O O . SER B 1 302 ? 32.469 -14.438 -23.359 1 95.62 302 SER B O 1
ATOM 5702 N N . TYR B 1 303 ? 30.938 -15.859 -22.625 1 95.56 303 TYR B N 1
ATOM 5703 C CA . TYR B 1 303 ? 31.531 -15.93 -21.297 1 95.56 303 TYR B CA 1
ATOM 5704 C C . TYR B 1 303 ? 31.359 -17.328 -20.703 1 95.56 303 TYR B C 1
ATOM 5706 O O . TYR B 1 303 ? 30.312 -17.953 -20.859 1 95.56 303 TYR B O 1
ATOM 5714 N N . THR B 1 304 ? 32.438 -17.781 -20.047 1 95.5 304 THR B N 1
ATOM 5715 C CA . THR B 1 304 ? 32.375 -19.062 -19.344 1 95.5 304 THR B CA 1
ATOM 5716 C C . THR B 1 304 ? 32.406 -18.828 -17.828 1 95.5 304 THR B C 1
ATOM 5718 O O . THR B 1 304 ? 33.406 -18.328 -17.281 1 95.5 304 THR B O 1
ATOM 5721 N N . ALA B 1 305 ? 31.281 -19.234 -17.297 1 93.94 305 ALA B N 1
ATOM 5722 C CA . ALA B 1 305 ? 31.156 -19.078 -15.844 1 93.94 305 ALA B CA 1
ATOM 5723 C C . ALA B 1 305 ? 31.516 -20.375 -15.125 1 93.94 305 ALA B C 1
ATOM 5725 O O . ALA B 1 305 ? 31.297 -21.469 -15.656 1 93.94 305 ALA B O 1
ATOM 5726 N N . PHE B 1 306 ? 32.094 -20.25 -13.938 1 92.06 306 PHE B N 1
ATOM 5727 C CA . PHE B 1 306 ? 32.375 -21.328 -13.008 1 92.06 306 PHE B CA 1
ATOM 5728 C C . PHE B 1 306 ? 33.438 -22.266 -13.578 1 92.06 306 PHE B C 1
ATOM 5730 O O . PHE B 1 306 ? 34.094 -21.938 -14.562 1 92.06 306 PHE B O 1
ATOM 5737 N N . SER B 1 307 ? 33.812 -23.219 -12.797 1 89.12 307 SER B N 1
ATOM 5738 C CA . SER B 1 307 ? 34.906 -24.094 -13.188 1 89.12 307 SER B CA 1
ATOM 5739 C C . SER B 1 307 ? 34.531 -25.562 -12.953 1 89.12 307 SER B C 1
ATOM 5741 O O . SER B 1 307 ? 33.531 -25.859 -12.297 1 89.12 307 SER B O 1
ATOM 5743 N N . GLY B 1 308 ? 35.25 -26.359 -13.625 1 88.56 308 GLY B N 1
ATOM 5744 C CA . GLY B 1 308 ? 35.062 -27.797 -13.422 1 88.56 308 GLY B CA 1
ATOM 5745 C C . GLY B 1 308 ? 33.781 -28.312 -14.008 1 88.56 308 GLY B C 1
ATOM 5746 O O . GLY B 1 308 ? 33.438 -28 -15.156 1 88.56 308 GLY B O 1
ATOM 5747 N N . ARG B 1 309 ? 33.062 -29.156 -13.234 1 86.19 309 ARG B N 1
ATOM 5748 C CA . ARG B 1 309 ? 31.844 -29.828 -13.695 1 86.19 309 ARG B CA 1
ATOM 5749 C C . ARG B 1 309 ? 30.672 -28.844 -13.789 1 86.19 309 ARG B C 1
ATOM 5751 O O . ARG B 1 309 ? 29.656 -29.141 -14.422 1 86.19 309 ARG B O 1
ATOM 5758 N N . HIS B 1 310 ? 30.844 -27.672 -13.266 1 88.5 310 HIS B N 1
ATOM 5759 C CA . HIS B 1 310 ? 29.766 -26.688 -13.234 1 88.5 310 HIS B CA 1
ATOM 5760 C C . HIS B 1 310 ? 29.969 -25.609 -14.281 1 88.5 310 HIS B C 1
ATOM 5762 O O . HIS B 1 310 ? 29.234 -24.625 -14.32 1 88.5 310 HIS B O 1
ATOM 5768 N N . LYS B 1 311 ? 30.953 -25.844 -15.078 1 93.12 311 LYS B N 1
ATOM 5769 C CA . LYS B 1 311 ? 31.312 -24.859 -16.109 1 93.12 311 LYS B CA 1
ATOM 5770 C C . LYS B 1 311 ? 30.141 -24.641 -17.078 1 93.12 311 LYS B C 1
ATOM 5772 O O . LYS B 1 311 ? 29.547 -25.594 -17.578 1 93.12 311 LYS B O 1
ATOM 5777 N N . VAL B 1 312 ? 29.812 -23.422 -17.25 1 95.81 312 VAL B N 1
ATOM 5778 C CA . VAL B 1 312 ? 28.734 -23.062 -18.172 1 95.81 312 VAL B CA 1
ATOM 5779 C C . VAL B 1 312 ? 29.203 -21.938 -19.094 1 95.81 312 VAL B C 1
ATOM 5781 O O . VAL B 1 312 ? 29.625 -20.875 -18.625 1 95.81 312 VAL B O 1
ATOM 5784 N N . THR B 1 313 ? 29.234 -22.188 -20.406 1 96.81 313 THR B N 1
ATOM 5785 C CA . THR B 1 313 ? 29.531 -21.156 -21.406 1 96.81 313 THR B CA 1
ATOM 5786 C C . THR B 1 313 ? 28.234 -20.641 -22.047 1 96.81 313 THR B C 1
ATOM 5788 O O . THR B 1 313 ? 27.438 -21.422 -22.547 1 96.81 313 THR B O 1
ATOM 5791 N N . ALA B 1 314 ? 28.047 -19.391 -21.922 1 97.62 314 ALA B N 1
ATOM 5792 C CA . ALA B 1 314 ? 26.859 -18.75 -22.469 1 97.62 314 ALA B CA 1
ATOM 5793 C C . ALA B 1 314 ? 27.141 -17.297 -22.828 1 97.62 314 ALA B C 1
ATOM 5795 O O . ALA B 1 314 ? 28.281 -16.922 -23.078 1 97.62 314 ALA B O 1
ATOM 5796 N N . ARG B 1 315 ? 26.062 -16.562 -23.016 1 97.5 315 ARG B N 1
ATOM 5797 C CA . ARG B 1 315 ? 26.188 -15.164 -23.422 1 97.5 315 ARG B CA 1
ATOM 5798 C C . ARG B 1 315 ? 26.266 -14.242 -22.203 1 97.5 315 ARG B C 1
ATOM 5800 O O . ARG B 1 315 ? 25.484 -14.383 -21.266 1 97.5 315 ARG B O 1
ATOM 5807 N N . LEU B 1 316 ? 27.219 -13.383 -22.188 1 97.44 316 LEU B N 1
ATOM 5808 C CA . LEU B 1 316 ? 27.25 -12.234 -21.281 1 97.44 316 LEU B CA 1
ATOM 5809 C C . LEU B 1 316 ? 26.734 -10.977 -21.984 1 97.44 316 LEU B C 1
ATOM 5811 O O . LEU B 1 316 ? 27.422 -10.414 -22.828 1 97.44 316 LEU B O 1
ATOM 5815 N N . VAL B 1 317 ? 25.562 -10.609 -21.656 1 96.94 317 VAL B N 1
ATOM 5816 C CA . VAL B 1 317 ? 24.984 -9.391 -22.219 1 96.94 317 VAL B CA 1
ATOM 5817 C C . VAL B 1 317 ? 25.234 -8.227 -21.25 1 96.94 317 VAL B C 1
ATOM 5819 O O . VAL B 1 317 ? 25 -8.352 -20.047 1 96.94 317 VAL B O 1
ATOM 5822 N N . VAL B 1 318 ? 25.719 -7.078 -21.766 1 94.94 318 VAL B N 1
ATOM 5823 C CA . VAL B 1 318 ? 26.078 -5.93 -20.938 1 94.94 318 VAL B CA 1
ATOM 5824 C C . VAL B 1 318 ? 25.281 -4.699 -21.391 1 94.94 318 VAL B C 1
ATOM 5826 O O . VAL B 1 318 ? 25.328 -4.324 -22.562 1 94.94 318 VAL B O 1
ATOM 5829 N N . ARG B 1 319 ? 24.562 -4.164 -20.484 1 91.38 319 ARG B N 1
ATOM 5830 C CA . ARG B 1 319 ? 23.922 -2.865 -20.688 1 91.38 319 ARG B CA 1
ATOM 5831 C C . ARG B 1 319 ? 24.75 -1.744 -20.078 1 91.38 319 ARG B C 1
ATOM 5833 O O . ARG B 1 319 ? 25.203 -1.855 -18.938 1 91.38 319 ARG B O 1
ATOM 5840 N N . ARG B 1 320 ? 25.062 -0.738 -20.828 1 87.12 320 ARG B N 1
ATOM 5841 C CA . ARG B 1 320 ? 25.719 0.42 -20.234 1 87.12 320 ARG B CA 1
ATOM 5842 C C . ARG B 1 320 ? 24.844 1.664 -20.344 1 87.12 320 ARG B C 1
ATOM 5844 O O . ARG B 1 320 ? 24.125 1.842 -21.328 1 87.12 320 ARG B O 1
ATOM 5851 N N . VAL B 1 321 ? 24.75 2.381 -19.297 1 78.69 321 VAL B N 1
ATOM 5852 C CA . VAL B 1 321 ? 23.953 3.6 -19.203 1 78.69 321 VAL B CA 1
ATOM 5853 C C . VAL B 1 321 ? 24.859 4.777 -18.828 1 78.69 321 VAL B C 1
ATOM 5855 O O . VAL B 1 321 ? 25.781 4.629 -18.031 1 78.69 321 VAL B O 1
ATOM 5858 N N . LYS B 1 322 ? 24.547 5.898 -19.453 1 72.38 322 LYS B N 1
ATOM 5859 C CA . LYS B 1 322 ? 25.328 7.09 -19.141 1 72.38 322 LYS B CA 1
ATOM 5860 C C . LYS B 1 322 ? 25.078 7.547 -17.703 1 72.38 322 LYS B C 1
ATOM 5862 O O . LYS B 1 322 ? 23.953 7.539 -17.234 1 72.38 322 LYS B O 1
ATOM 5867 N N . ASP B 1 323 ? 26.203 7.73 -17.047 1 60.75 323 ASP B N 1
ATOM 5868 C CA . ASP B 1 323 ? 26.094 8.18 -15.656 1 60.75 323 ASP B CA 1
ATOM 5869 C C . ASP B 1 323 ? 25.594 9.617 -15.586 1 60.75 323 ASP B C 1
ATOM 5871 O O . ASP B 1 323 ? 26.297 10.547 -16 1 60.75 323 ASP B O 1
ATOM 5875 N N . ALA B 1 324 ? 24.438 9.844 -15.227 1 54.62 324 ALA B N 1
ATOM 5876 C CA . ALA B 1 324 ? 23.766 11.148 -15.195 1 54.62 324 ALA B CA 1
ATOM 5877 C C . ALA B 1 324 ? 24.484 12.094 -14.234 1 54.62 324 ALA B C 1
ATOM 5879 O O . ALA B 1 324 ? 24.312 13.312 -14.32 1 54.62 324 ALA B O 1
ATOM 5880 N N . ASN B 1 325 ? 25.297 11.547 -13.32 1 47.69 325 ASN B N 1
ATOM 5881 C CA . ASN B 1 325 ? 25.984 12.398 -12.359 1 47.69 325 ASN B CA 1
ATOM 5882 C C . ASN B 1 325 ? 27.156 13.141 -13.016 1 47.69 325 ASN B C 1
ATOM 5884 O O . ASN B 1 325 ? 27.688 14.094 -12.438 1 47.69 325 ASN B O 1
ATOM 5888 N N . HIS B 1 326 ? 27.547 12.625 -14.148 1 47.53 326 HIS B N 1
ATOM 5889 C CA . HIS B 1 326 ? 28.656 13.297 -14.812 1 47.53 326 HIS B CA 1
ATOM 5890 C C . HIS B 1 326 ? 28.281 13.727 -16.234 1 47.53 326 HIS B C 1
ATOM 5892 O O . HIS B 1 326 ? 28.906 13.312 -17.203 1 47.53 326 HIS B O 1
ATOM 5898 N N . PRO B 1 327 ? 27.156 14.477 -16.203 1 49.22 327 PRO B N 1
ATOM 5899 C CA . PRO B 1 327 ? 26.703 14.828 -17.547 1 49.22 327 PRO B CA 1
ATOM 5900 C C . PRO B 1 327 ? 27.75 15.609 -18.344 1 49.22 327 PRO B C 1
ATOM 5902 O O . PRO B 1 327 ? 27.75 15.555 -19.578 1 49.22 327 PRO B O 1
ATOM 5905 N N . ASP B 1 328 ? 28.609 16.25 -17.5 1 48.88 328 ASP B N 1
ATOM 5906 C CA . ASP B 1 328 ? 29.516 17.188 -18.156 1 48.88 328 ASP B CA 1
ATOM 5907 C C . ASP B 1 328 ? 30.875 16.531 -18.422 1 48.88 328 ASP B C 1
ATOM 5909 O O . ASP B 1 328 ? 31.812 17.188 -18.859 1 48.88 328 ASP B O 1
ATOM 5913 N N . ALA B 1 329 ? 30.984 15.367 -18.094 1 48.22 329 ALA B N 1
ATOM 5914 C CA . ALA B 1 329 ? 32.281 14.781 -18.359 1 48.22 329 ALA B CA 1
ATOM 5915 C C . ALA B 1 329 ? 32.594 14.781 -19.844 1 48.22 329 ALA B C 1
ATOM 5917 O O . ALA B 1 329 ? 31.719 14.617 -20.672 1 48.22 329 ALA B O 1
ATOM 5918 N N . LEU B 1 330 ? 33.844 15.242 -20.203 1 49.22 330 LEU B N 1
ATOM 5919 C CA . LEU B 1 330 ? 34.312 15.258 -21.578 1 49.22 330 LEU B CA 1
ATOM 5920 C C . LEU B 1 330 ? 34.031 13.93 -22.281 1 49.22 330 LEU B C 1
ATOM 5922 O O . LEU B 1 330 ? 33.688 13.891 -23.453 1 49.22 330 LEU B O 1
ATOM 5926 N N . PHE B 1 331 ? 34.062 12.789 -21.406 1 54.66 331 PHE B N 1
ATOM 5927 C CA . PHE B 1 331 ? 33.688 11.453 -21.859 1 54.66 331 PHE B CA 1
ATOM 5928 C C . PHE B 1 331 ? 32.625 10.852 -20.969 1 54.66 331 PHE B C 1
ATOM 5930 O O . PHE B 1 331 ? 32.688 10.953 -19.734 1 54.66 331 PHE B O 1
ATOM 5937 N N . PRO B 1 332 ? 31.594 10.453 -21.578 1 60.38 332 PRO B N 1
ATOM 5938 C CA . PRO B 1 332 ? 30.5 9.891 -20.766 1 60.38 332 PRO B CA 1
ATOM 5939 C C . PRO B 1 332 ? 30.984 8.789 -19.828 1 60.38 332 PRO B C 1
ATOM 5941 O O . PRO B 1 332 ? 31.812 7.961 -20.219 1 60.38 332 PRO B O 1
ATOM 5944 N N . ILE B 1 333 ? 30.797 8.867 -18.625 1 67.69 333 ILE B N 1
ATOM 5945 C CA . ILE B 1 333 ? 31.031 7.797 -17.656 1 67.69 333 ILE B CA 1
ATOM 5946 C C . ILE B 1 333 ? 29.859 6.809 -17.703 1 67.69 333 ILE B C 1
ATOM 5948 O O . ILE B 1 333 ? 28.719 7.188 -17.469 1 67.69 333 ILE B O 1
ATOM 5952 N N . TRP B 1 334 ? 30.266 5.531 -18.188 1 76.94 334 TRP B N 1
ATOM 5953 C CA . TRP B 1 334 ? 29.266 4.488 -18.359 1 76.94 334 TRP B CA 1
ATOM 5954 C C . TRP B 1 334 ? 29.172 3.607 -17.109 1 76.94 334 TRP B C 1
ATOM 5956 O O . TRP B 1 334 ? 30.188 3.303 -16.484 1 76.94 334 TRP B O 1
ATOM 5966 N N . ARG B 1 335 ? 27.969 3.312 -16.75 1 78.5 335 ARG B N 1
ATOM 5967 C CA . ARG B 1 335 ? 27.719 2.248 -15.789 1 78.5 335 ARG B CA 1
ATOM 5968 C C . ARG B 1 335 ? 27.312 0.957 -16.484 1 78.5 335 ARG B C 1
ATOM 5970 O O . ARG B 1 335 ? 26.453 0.969 -17.375 1 78.5 335 ARG B O 1
ATOM 5977 N N . TYR B 1 336 ? 27.953 -0.098 -16.094 1 84.19 336 TYR B N 1
ATOM 5978 C CA . TYR B 1 336 ? 27.766 -1.355 -16.797 1 84.19 336 TYR B CA 1
ATOM 5979 C C . TYR B 1 336 ? 26.953 -2.34 -15.977 1 84.19 336 TYR B C 1
ATOM 5981 O O . TYR B 1 336 ? 27.172 -2.471 -14.766 1 84.19 336 TYR B O 1
ATOM 5989 N N . HIS B 1 337 ? 26.016 -2.977 -16.594 1 86.5 337 HIS B N 1
ATOM 5990 C CA . HIS B 1 337 ? 25.141 -3.969 -15.969 1 86.5 337 HIS B CA 1
ATOM 5991 C C . HIS B 1 337 ? 25.156 -5.285 -16.75 1 86.5 337 HIS B C 1
ATOM 5993 O O . HIS B 1 337 ? 24.328 -5.512 -17.609 1 86.5 337 HIS B O 1
ATOM 5999 N N . PRO B 1 338 ? 26.078 -6.117 -16.375 1 92.81 338 PRO B N 1
ATOM 6000 C CA . PRO B 1 338 ? 26.172 -7.402 -17.078 1 92.81 338 PRO B CA 1
ATOM 6001 C C . PRO B 1 338 ? 25.156 -8.43 -16.562 1 92.81 338 PRO B C 1
ATOM 6003 O O . PRO B 1 338 ? 24.891 -8.477 -15.352 1 92.81 338 PRO B O 1
ATOM 6006 N N . PHE B 1 339 ? 24.578 -9.195 -17.406 1 95.81 339 PHE B N 1
ATOM 6007 C CA . PHE B 1 339 ? 23.828 -10.383 -17.016 1 95.81 339 PHE B CA 1
ATOM 6008 C C . PHE B 1 339 ? 24.172 -11.555 -17.922 1 95.81 339 PHE B C 1
ATOM 6010 O O . PHE B 1 339 ? 24.609 -11.367 -19.062 1 95.81 339 PHE B O 1
ATOM 6017 N N . PHE B 1 340 ? 24.188 -12.734 -17.344 1 97.81 340 PHE B N 1
ATOM 6018 C CA . PHE B 1 340 ? 24.547 -14.008 -17.969 1 97.81 340 PHE B CA 1
ATOM 6019 C C . PHE B 1 340 ? 23.312 -14.766 -18.422 1 97.81 340 PHE B C 1
ATOM 6021 O O . PHE B 1 340 ? 22.359 -14.93 -17.641 1 97.81 340 PHE B O 1
ATOM 6028 N N . THR B 1 341 ? 23.203 -15.195 -19.719 1 98.56 341 THR B N 1
ATOM 6029 C CA . THR B 1 341 ? 21.984 -15.805 -20.234 1 98.56 341 THR B CA 1
ATOM 6030 C C . THR B 1 341 ? 22.297 -16.797 -21.344 1 98.56 341 THR B C 1
ATOM 6032 O O . THR B 1 341 ? 23.297 -16.672 -22.047 1 98.56 341 THR B O 1
ATOM 6035 N N . ASN B 1 342 ? 21.484 -17.828 -21.438 1 98.06 342 ASN B N 1
ATOM 6036 C CA . ASN B 1 342 ? 21.609 -18.797 -22.531 1 98.06 342 ASN B CA 1
ATOM 6037 C C . ASN B 1 342 ? 20.453 -18.656 -23.531 1 98.06 342 ASN B C 1
ATOM 6039 O O . ASN B 1 342 ? 20.266 -19.531 -24.391 1 98.06 342 ASN B O 1
ATOM 6043 N N . CYS B 1 343 ? 19.672 -17.562 -23.391 1 96.94 343 CYS B N 1
ATOM 6044 C CA . CYS B 1 343 ? 18.547 -17.438 -24.328 1 96.94 343 CYS B CA 1
ATOM 6045 C C . CYS B 1 343 ? 19.031 -17.031 -25.719 1 96.94 343 CYS B C 1
ATOM 6047 O O . CYS B 1 343 ? 20.094 -16.406 -25.844 1 96.94 343 CYS B O 1
ATOM 6049 N N . ASP B 1 344 ? 18.281 -17.297 -26.703 1 95.69 344 ASP B N 1
ATOM 6050 C CA . ASP B 1 344 ? 18.703 -17.062 -28.078 1 95.69 344 ASP B CA 1
ATOM 6051 C C . ASP B 1 344 ? 18.047 -15.82 -28.656 1 95.69 344 ASP B C 1
ATOM 6053 O O . ASP B 1 344 ? 18.078 -15.594 -29.859 1 95.69 344 ASP B O 1
ATOM 6057 N N . LEU B 1 345 ? 17.5 -15.008 -27.844 1 96.19 345 LEU B N 1
ATOM 6058 C CA . LEU B 1 345 ? 16.891 -13.766 -28.297 1 96.19 345 LEU B CA 1
ATOM 6059 C C . LEU B 1 345 ? 17.953 -12.789 -28.781 1 96.19 345 LEU B C 1
ATOM 6061 O O . LEU B 1 345 ? 19.078 -12.797 -28.297 1 96.19 345 LEU B O 1
ATOM 6065 N N . PRO B 1 346 ? 17.5 -11.953 -29.766 1 96.31 346 PRO B N 1
ATOM 6066 C CA . PRO B 1 346 ? 18.438 -10.875 -30.094 1 96.31 346 PRO B CA 1
ATOM 6067 C C . PRO B 1 346 ? 18.859 -10.055 -28.875 1 96.31 346 PRO B C 1
ATOM 6069 O O . PRO B 1 346 ? 18.078 -9.93 -27.922 1 96.31 346 PRO B O 1
ATOM 6072 N N . THR B 1 347 ? 20.047 -9.5 -28.953 1 95.88 347 THR B N 1
ATOM 6073 C CA . THR B 1 347 ? 20.688 -8.867 -27.797 1 95.88 347 THR B CA 1
ATOM 6074 C C . THR B 1 347 ? 19.766 -7.82 -27.172 1 95.88 347 THR B C 1
ATOM 6076 O O . THR B 1 347 ? 19.578 -7.789 -25.953 1 95.88 347 THR B O 1
ATOM 6079 N N . VAL B 1 348 ? 19.156 -7.055 -28.016 1 93.5 348 VAL B N 1
ATOM 6080 C CA . VAL B 1 348 ? 18.281 -6 -27.531 1 93.5 348 VAL B CA 1
ATOM 6081 C C . VAL B 1 348 ? 17.062 -6.621 -26.844 1 93.5 348 VAL B C 1
ATOM 6083 O O . VAL B 1 348 ? 16.672 -6.191 -25.75 1 93.5 348 VAL B O 1
ATOM 6086 N N . ASP B 1 349 ? 16.531 -7.629 -27.422 1 94.44 349 ASP B N 1
ATOM 6087 C CA . ASP B 1 349 ? 15.359 -8.305 -26.859 1 94.44 349 ASP B CA 1
ATOM 6088 C C . ASP B 1 349 ? 15.711 -9.039 -25.562 1 94.44 349 ASP B C 1
ATOM 6090 O O . ASP B 1 349 ? 14.891 -9.125 -24.641 1 94.44 349 ASP B O 1
ATOM 6094 N N . ALA B 1 350 ? 16.922 -9.578 -25.547 1 96.5 350 ALA B N 1
ATOM 6095 C CA . ALA B 1 350 ? 17.375 -10.25 -24.328 1 96.5 350 ALA B CA 1
ATOM 6096 C C . ALA B 1 350 ? 17.438 -9.273 -23.156 1 96.5 350 ALA B C 1
ATOM 6098 O O . ALA B 1 350 ? 17.031 -9.617 -22.047 1 96.5 350 ALA B O 1
ATOM 6099 N N . ASP B 1 351 ? 17.891 -8.117 -23.469 1 93.69 351 ASP B N 1
ATOM 6100 C CA . ASP B 1 351 ? 17.984 -7.094 -22.422 1 93.69 351 ASP B CA 1
ATOM 6101 C C . ASP B 1 351 ? 16.594 -6.68 -21.953 1 93.69 351 ASP B C 1
ATOM 6103 O O . ASP B 1 351 ? 16.344 -6.613 -20.734 1 93.69 351 ASP B O 1
ATOM 6107 N N . ILE B 1 352 ? 15.695 -6.477 -22.906 1 90.75 352 ILE B N 1
ATOM 6108 C CA . ILE B 1 352 ? 14.336 -6.066 -22.578 1 90.75 352 ILE B CA 1
ATOM 6109 C C . ILE B 1 352 ? 13.656 -7.156 -21.75 1 90.75 352 ILE B C 1
ATOM 6111 O O . ILE B 1 352 ? 12.992 -6.863 -20.75 1 90.75 352 ILE B O 1
ATOM 6115 N N . THR B 1 353 ? 13.859 -8.367 -22.141 1 94.56 353 THR B N 1
ATOM 6116 C CA . THR B 1 353 ? 13.258 -9.5 -21.438 1 94.56 353 THR B CA 1
ATOM 6117 C C . THR B 1 353 ? 13.828 -9.648 -20.031 1 94.56 353 THR B C 1
ATOM 6119 O O . THR B 1 353 ? 13.086 -9.883 -19.078 1 94.56 353 THR B O 1
ATOM 6122 N N . HIS B 1 354 ? 15.109 -9.445 -19.906 1 94.62 354 HIS B N 1
ATOM 6123 C CA . HIS B 1 354 ? 15.758 -9.539 -18.594 1 94.62 354 HIS B CA 1
ATOM 6124 C C . HIS B 1 354 ? 15.211 -8.492 -17.641 1 94.62 354 HIS B C 1
ATOM 6126 O O . HIS B 1 354 ? 14.977 -8.781 -16.469 1 94.62 354 HIS B O 1
ATOM 6132 N N . ARG B 1 355 ? 15.031 -7.336 -18.141 1 88.56 355 ARG B N 1
ATOM 6133 C CA . ARG B 1 355 ? 14.602 -6.215 -17.312 1 88.56 355 ARG B CA 1
ATOM 6134 C C . ARG B 1 355 ? 13.188 -6.43 -16.797 1 88.56 355 ARG B C 1
ATOM 6136 O O . ARG B 1 355 ? 12.805 -5.852 -15.773 1 88.56 355 ARG B O 1
ATOM 6143 N N . LYS B 1 356 ? 12.422 -7.25 -17.438 1 91.75 356 LYS B N 1
ATOM 6144 C CA . LYS B 1 356 ? 11.055 -7.531 -17.016 1 91.75 356 LYS B CA 1
ATOM 6145 C C . LYS B 1 356 ? 11.047 -8.344 -15.727 1 91.75 356 LYS B C 1
ATOM 6147 O O . LYS B 1 356 ? 9.984 -8.547 -15.117 1 91.75 356 LYS B O 1
ATOM 6152 N N . HIS B 1 357 ? 12.25 -8.742 -15.234 1 92.06 357 HIS B N 1
ATOM 6153 C CA . HIS B 1 357 ? 12.375 -9.375 -13.922 1 92.06 357 HIS B CA 1
ATOM 6154 C C . HIS B 1 357 ? 11.75 -8.5 -12.836 1 92.06 357 HIS B C 1
ATOM 6156 O O . HIS B 1 357 ? 11.281 -9.016 -11.82 1 92.06 357 HIS B O 1
ATOM 6162 N N . ALA B 1 358 ? 11.656 -7.25 -13.094 1 84.25 358 ALA B N 1
ATOM 6163 C CA . ALA B 1 358 ? 11.156 -6.277 -12.125 1 84.25 358 ALA B CA 1
ATOM 6164 C C . ALA B 1 358 ? 9.703 -6.574 -11.758 1 84.25 358 ALA B C 1
ATOM 6166 O O . ALA B 1 358 ? 9.188 -6.043 -10.773 1 84.25 358 ALA B O 1
ATOM 6167 N N . ILE B 1 359 ? 9.07 -7.461 -12.477 1 87.75 359 ILE B N 1
ATOM 6168 C CA . ILE B 1 359 ? 7.672 -7.797 -12.25 1 87.75 359 ILE B CA 1
ATOM 6169 C C . ILE B 1 359 ? 7.504 -8.391 -10.859 1 87.75 359 ILE B C 1
ATOM 6171 O O . ILE B 1 359 ? 6.43 -8.289 -10.258 1 87.75 359 ILE B O 1
ATOM 6175 N N . VAL B 1 360 ? 8.547 -9 -10.281 1 89.88 360 VAL B N 1
ATOM 6176 C CA . VAL B 1 360 ? 8.492 -9.633 -8.969 1 89.88 360 VAL B CA 1
ATOM 6177 C C . VAL B 1 360 ? 8.281 -8.578 -7.891 1 89.88 360 VAL B C 1
ATOM 6179 O O . VAL B 1 360 ? 7.66 -8.852 -6.859 1 89.88 360 VAL B O 1
ATOM 6182 N N . GLU B 1 361 ? 8.734 -7.398 -8.141 1 81.12 361 GLU B N 1
ATOM 6183 C CA . GLU B 1 361 ? 8.57 -6.297 -7.199 1 81.12 361 GLU B CA 1
ATOM 6184 C C . GLU B 1 361 ? 7.098 -5.949 -7.004 1 81.12 361 GLU B C 1
ATOM 6186 O O . GLU B 1 361 ? 6.691 -5.531 -5.918 1 81.12 361 GLU B O 1
ATOM 6191 N N . THR B 1 362 ? 6.309 -6.109 -8.07 1 83.56 362 THR B N 1
ATOM 6192 C CA . THR B 1 362 ? 4.883 -5.812 -7.965 1 83.56 362 THR B CA 1
ATOM 6193 C C . THR B 1 362 ? 4.188 -6.824 -7.055 1 83.56 362 THR B C 1
ATOM 6195 O O . THR B 1 362 ? 3.24 -6.48 -6.344 1 83.56 362 THR B O 1
ATOM 6198 N N . VAL B 1 363 ? 4.684 -8.016 -7.086 1 91.88 363 VAL B N 1
ATOM 6199 C CA . VAL B 1 363 ? 4.125 -9.055 -6.223 1 91.88 363 VAL B CA 1
ATOM 6200 C C . VAL B 1 363 ? 4.445 -8.742 -4.762 1 91.88 363 VAL B C 1
ATOM 6202 O O . VAL B 1 363 ? 3.561 -8.773 -3.904 1 91.88 363 VAL B O 1
ATOM 6205 N N . PHE B 1 364 ? 5.641 -8.359 -4.516 1 86.31 364 PHE B N 1
ATOM 6206 C CA . PHE B 1 364 ? 6.039 -7.992 -3.16 1 86.31 364 PHE B CA 1
ATOM 6207 C C . PHE B 1 364 ? 5.242 -6.785 -2.668 1 86.31 364 PHE B C 1
ATOM 6209 O O . PHE B 1 364 ? 4.758 -6.777 -1.536 1 86.31 364 PHE B O 1
ATOM 6216 N N . ALA B 1 365 ? 5.152 -5.844 -3.531 1 81.38 365 ALA B N 1
ATOM 6217 C CA . ALA B 1 365 ? 4.41 -4.645 -3.154 1 81.38 365 ALA B CA 1
ATOM 6218 C C . ALA B 1 365 ? 2.971 -4.98 -2.779 1 81.38 365 ALA B C 1
ATOM 6220 O O . ALA B 1 365 ? 2.457 -4.5 -1.765 1 81.38 365 ALA B O 1
ATOM 6221 N N . ASP B 1 366 ? 2.381 -5.797 -3.561 1 88.62 366 ASP B N 1
ATOM 6222 C CA . ASP B 1 366 ? 0.996 -6.195 -3.33 1 88.62 366 ASP B CA 1
ATOM 6223 C C . ASP B 1 366 ? 0.852 -6.941 -2.006 1 88.62 366 ASP B C 1
ATOM 6225 O O . ASP B 1 366 ? -0.087 -6.695 -1.247 1 88.62 366 ASP B O 1
ATOM 6229 N N . LEU B 1 367 ? 1.754 -7.816 -1.756 1 91.69 367 LEU B N 1
ATOM 6230 C CA . LEU B 1 367 ? 1.701 -8.617 -0.538 1 91.69 367 LEU B CA 1
ATOM 6231 C C . LEU B 1 367 ? 1.981 -7.762 0.69 1 91.69 367 LEU B C 1
ATOM 6233 O O . LEU B 1 367 ? 1.288 -7.875 1.704 1 91.69 367 LEU B O 1
ATOM 6237 N N . ILE B 1 368 ? 2.902 -6.883 0.595 1 84.12 368 ILE B N 1
ATOM 6238 C CA . ILE B 1 368 ? 3.328 -6.051 1.715 1 84.12 368 ILE B CA 1
ATOM 6239 C C . ILE B 1 368 ? 2.25 -5.016 2.029 1 84.12 368 ILE B C 1
ATOM 6241 O O . ILE B 1 368 ? 2.021 -4.684 3.193 1 84.12 368 ILE B O 1
ATOM 6245 N N . ASP B 1 369 ? 1.525 -4.594 1.027 1 79.94 369 ASP B N 1
ATOM 6246 C CA . ASP B 1 369 ? 0.46 -3.615 1.219 1 79.94 369 ASP B CA 1
ATOM 6247 C C . ASP B 1 369 ? -0.822 -4.289 1.706 1 79.94 369 ASP B C 1
ATOM 6249 O O . ASP B 1 369 ? -1.799 -3.611 2.031 1 79.94 369 ASP B O 1
ATOM 6253 N N . GLY B 1 370 ? -0.764 -5.5 1.833 1 89.31 370 GLY B N 1
ATOM 6254 C CA . GLY B 1 370 ? -1.916 -6.285 2.248 1 89.31 370 GLY B CA 1
ATOM 6255 C C . GLY B 1 370 ? -1.617 -7.219 3.404 1 89.31 370 GLY B C 1
ATOM 6256 O O . GLY B 1 370 ? -1.262 -6.77 4.496 1 89.31 370 GLY B O 1
ATOM 6257 N N . PRO B 1 371 ? -1.682 -8.484 3.141 1 92.19 371 PRO B N 1
ATOM 6258 C CA . PRO B 1 371 ? -1.646 -9.453 4.242 1 92.19 371 PRO B CA 1
ATOM 6259 C C . PRO B 1 371 ? -0.301 -9.469 4.965 1 92.19 371 PRO B C 1
ATOM 6261 O O . PRO B 1 371 ? -0.214 -9.945 6.102 1 92.19 371 PRO B O 1
ATOM 6264 N N . LEU B 1 372 ? 0.756 -8.969 4.312 1 90.12 372 LEU B N 1
ATOM 6265 C CA . LEU B 1 372 ? 2.07 -9.055 4.941 1 90.12 372 LEU B CA 1
ATOM 6266 C C . LEU B 1 372 ? 2.463 -7.711 5.559 1 90.12 372 LEU B C 1
ATOM 6268 O O . LEU B 1 372 ? 3.611 -7.523 5.961 1 90.12 372 LEU B O 1
ATOM 6272 N N . ALA B 1 373 ? 1.481 -6.824 5.582 1 82.5 373 ALA B N 1
ATOM 6273 C CA . ALA B 1 373 ? 1.756 -5.523 6.188 1 82.5 373 ALA B CA 1
ATOM 6274 C C . ALA B 1 373 ? 2.217 -5.68 7.633 1 82.5 373 ALA B C 1
ATOM 6276 O O . ALA B 1 373 ? 3.057 -4.914 8.109 1 82.5 373 ALA B O 1
ATOM 6277 N N . HIS B 1 374 ? 1.565 -6.664 8.25 1 82.12 374 HIS B N 1
ATOM 6278 C CA . HIS B 1 374 ? 1.96 -7.004 9.609 1 82.12 374 HIS B CA 1
ATOM 6279 C C . HIS B 1 374 ? 2.26 -8.492 9.742 1 82.12 374 HIS B C 1
ATOM 6281 O O . HIS B 1 374 ? 1.494 -9.328 9.266 1 82.12 374 HIS B O 1
ATOM 6287 N N . ILE B 1 375 ? 3.443 -8.828 10.117 1 79.75 375 ILE B N 1
ATOM 6288 C CA . ILE B 1 375 ? 3.77 -10.211 10.453 1 79.75 375 ILE B CA 1
ATOM 6289 C C . ILE B 1 375 ? 3.277 -10.531 11.859 1 79.75 375 ILE B C 1
ATOM 6291 O O . ILE B 1 375 ? 3.768 -9.969 12.844 1 79.75 375 ILE B O 1
ATOM 6295 N N . PRO B 1 376 ? 2.391 -11.43 11.953 1 81.94 376 PRO B N 1
ATOM 6296 C CA . PRO B 1 376 ? 1.514 -11.484 13.125 1 81.94 376 PRO B CA 1
ATOM 6297 C C . PRO B 1 376 ? 2.182 -12.141 14.328 1 81.94 376 PRO B C 1
ATOM 6299 O O . PRO B 1 376 ? 1.695 -12.008 15.461 1 81.94 376 PRO B O 1
ATOM 6302 N N . SER B 1 377 ? 3.281 -12.875 14.156 1 84.56 377 SER B N 1
ATOM 6303 C CA . SER B 1 377 ? 3.762 -13.719 15.25 1 84.56 377 SER B CA 1
ATOM 6304 C C . SER B 1 377 ? 5.262 -13.539 15.469 1 84.56 377 SER B C 1
ATOM 6306 O O . SER B 1 377 ? 5.961 -13.031 14.594 1 84.56 377 SER B O 1
ATOM 6308 N N . GLY B 1 378 ? 5.648 -13.805 16.641 1 83.25 378 GLY B N 1
ATOM 6309 C CA . GLY B 1 378 ? 7.074 -13.883 16.922 1 83.25 378 GLY B CA 1
ATOM 6310 C C . GLY B 1 378 ? 7.668 -15.242 16.609 1 83.25 378 GLY B C 1
ATOM 6311 O O . GLY B 1 378 ? 8.883 -15.43 16.672 1 83.25 378 GLY B O 1
ATOM 6312 N N . ARG B 1 379 ? 6.852 -16.172 16.25 1 88.69 379 ARG B N 1
ATOM 6313 C CA . ARG B 1 379 ? 7.297 -17.516 15.945 1 88.69 379 ARG B CA 1
ATOM 6314 C C . ARG B 1 379 ? 7.488 -17.703 14.445 1 88.69 379 ARG B C 1
ATOM 6316 O O . ARG B 1 379 ? 6.582 -17.422 13.664 1 88.69 379 ARG B O 1
ATOM 6323 N N . PHE B 1 380 ? 8.602 -18.25 14.094 1 88.81 380 PHE B N 1
ATOM 6324 C CA . PHE B 1 380 ? 8.977 -18.406 12.695 1 88.81 380 PHE B CA 1
ATOM 6325 C C . PHE B 1 380 ? 7.988 -19.297 11.961 1 88.81 380 PHE B C 1
ATOM 6327 O O . PHE B 1 380 ? 7.543 -18.969 10.859 1 88.81 380 PHE B O 1
ATOM 6334 N N . GLY B 1 381 ? 7.664 -20.406 12.578 1 92.12 381 GLY B N 1
ATOM 6335 C CA . GLY B 1 381 ? 6.73 -21.328 11.953 1 92.12 381 GLY B CA 1
ATOM 6336 C C . GLY B 1 381 ? 5.375 -20.719 11.672 1 92.12 381 GLY B C 1
ATOM 6337 O O . GLY B 1 381 ? 4.797 -20.938 10.602 1 92.12 381 GLY B O 1
ATOM 6338 N N . ALA B 1 382 ? 4.871 -20 12.633 1 93.69 382 ALA B N 1
ATOM 6339 C CA . ALA B 1 382 ? 3.596 -19.312 12.477 1 93.69 382 ALA B CA 1
ATOM 6340 C C . ALA B 1 382 ? 3.66 -18.297 11.336 1 93.69 382 ALA B C 1
ATOM 6342 O O . ALA B 1 382 ? 2.74 -18.203 10.523 1 93.69 382 ALA B O 1
ATOM 6343 N N . ASN B 1 383 ? 4.73 -17.594 11.289 1 93.12 383 ASN B N 1
ATOM 6344 C CA . ASN B 1 383 ? 4.914 -16.594 10.242 1 93.12 383 ASN B CA 1
ATOM 6345 C C . ASN B 1 383 ? 5.066 -17.25 8.875 1 93.12 383 ASN B C 1
ATOM 6347 O O . ASN B 1 383 ? 4.602 -16.703 7.871 1 93.12 383 ASN B O 1
ATOM 6351 N N . SER B 1 384 ? 5.723 -18.375 8.867 1 94.62 384 SER B N 1
ATOM 6352 C CA . SER B 1 384 ? 5.848 -19.109 7.609 1 94.62 384 SER B CA 1
ATOM 6353 C C . SER B 1 384 ? 4.484 -19.531 7.074 1 94.62 384 SER B C 1
ATOM 6355 O O . SER B 1 384 ? 4.207 -19.375 5.883 1 94.62 384 SER B O 1
ATOM 6357 N N . ALA B 1 385 ? 3.68 -20.031 7.934 1 96.62 385 ALA B N 1
ATOM 6358 C CA . ALA B 1 385 ? 2.324 -20.406 7.539 1 96.62 385 ALA B CA 1
ATOM 6359 C C . ALA B 1 385 ? 1.539 -19.203 7.043 1 96.62 385 ALA B C 1
ATOM 6361 O O . ALA B 1 385 ? 0.823 -19.281 6.043 1 96.62 385 ALA B O 1
ATOM 6362 N N . TRP B 1 386 ? 1.685 -18.094 7.707 1 97 386 TRP B N 1
ATOM 6363 C CA . TRP B 1 386 ? 1 -16.859 7.34 1 97 386 TRP B CA 1
ATOM 6364 C C . TRP B 1 386 ? 1.404 -16.406 5.941 1 97 386 TRP B C 1
ATOM 6366 O O . TRP B 1 386 ? 0.548 -16.078 5.117 1 97 386 TRP B O 1
ATOM 6376 N N . VAL B 1 387 ? 2.689 -16.484 5.656 1 96.19 387 VAL B N 1
ATOM 6377 C CA . VAL B 1 387 ? 3.221 -16.047 4.371 1 96.19 387 VAL B CA 1
ATOM 6378 C C . VAL B 1 387 ? 2.695 -16.953 3.26 1 96.19 387 VAL B C 1
ATOM 6380 O O . VAL B 1 387 ? 2.354 -16.484 2.174 1 96.19 387 VAL B O 1
ATOM 6383 N N . LEU B 1 388 ? 2.588 -18.172 3.539 1 98.31 388 LEU B N 1
ATOM 6384 C CA . LEU B 1 388 ? 2.094 -19.109 2.545 1 98.31 388 LEU B CA 1
ATOM 6385 C C . LEU B 1 388 ? 0.6 -18.922 2.309 1 98.31 388 LEU B C 1
ATOM 6387 O O . LEU B 1 388 ? 0.133 -19 1.169 1 98.31 388 LEU B O 1
ATOM 6391 N N . CYS B 1 389 ? -0.166 -18.672 3.367 1 98.56 389 CYS B N 1
ATOM 6392 C CA . CYS B 1 389 ? -1.578 -18.344 3.207 1 98.56 389 CYS B CA 1
ATOM 6393 C C . CYS B 1 389 ? -1.754 -17.078 2.373 1 98.56 389 CYS B C 1
ATOM 6395 O O . CYS B 1 389 ? -2.65 -17 1.531 1 98.56 389 CYS B O 1
ATOM 6397 N N . ALA B 1 390 ? -0.874 -16.156 2.604 1 98 390 ALA B N 1
ATOM 6398 C CA . ALA B 1 390 ? -0.911 -14.906 1.837 1 98 390 ALA B CA 1
ATOM 6399 C C . ALA B 1 390 ? -0.671 -15.172 0.353 1 98 390 ALA B C 1
ATOM 6401 O O . ALA B 1 390 ? -1.324 -14.57 -0.503 1 98 390 ALA B O 1
ATOM 6402 N N . ALA B 1 391 ? 0.246 -16.047 0.076 1 98.56 391 ALA B N 1
ATOM 6403 C CA . ALA B 1 391 ? 0.541 -16.406 -1.31 1 98.56 391 ALA B CA 1
ATOM 6404 C C . ALA B 1 391 ? -0.665 -17.062 -1.974 1 98.56 391 ALA B C 1
ATOM 6406 O O . ALA B 1 391 ? -0.996 -16.75 -3.121 1 98.56 391 ALA B O 1
ATOM 6407 N N . ILE B 1 392 ? -1.319 -17.922 -1.267 1 98.81 392 ILE B N 1
ATOM 6408 C CA . ILE B 1 392 ? -2.498 -18.609 -1.792 1 98.81 392 ILE B CA 1
ATOM 6409 C C . ILE B 1 392 ? -3.613 -17.594 -2.033 1 98.81 392 ILE B C 1
ATOM 6411 O O . ILE B 1 392 ? -4.27 -17.609 -3.078 1 98.81 392 ILE B O 1
ATOM 6415 N N . ALA B 1 393 ? -3.838 -16.703 -1.083 1 98.75 393 ALA B N 1
ATOM 6416 C CA . ALA B 1 393 ? -4.844 -15.656 -1.23 1 98.75 393 ALA B CA 1
ATOM 6417 C C . ALA B 1 393 ? -4.535 -14.773 -2.436 1 98.75 393 ALA B C 1
ATOM 6419 O O . ALA B 1 393 ? -5.445 -14.375 -3.17 1 98.75 393 ALA B O 1
ATOM 6420 N N . TYR B 1 394 ? -3.287 -14.461 -2.607 1 98.5 394 TYR B N 1
ATOM 6421 C CA . TYR B 1 394 ? -2.848 -13.656 -3.74 1 98.5 394 TYR B CA 1
ATOM 6422 C C . TYR B 1 394 ? -3.229 -14.312 -5.059 1 98.5 394 TYR B C 1
ATOM 6424 O O . TYR B 1 394 ? -3.818 -13.68 -5.934 1 98.5 394 TYR B O 1
ATOM 6432 N N . ASN B 1 395 ? -2.869 -15.578 -5.211 1 98.81 395 ASN B N 1
ATOM 6433 C CA . ASN B 1 395 ? -3.18 -16.312 -6.434 1 98.81 395 ASN B CA 1
ATOM 6434 C C . ASN B 1 395 ? -4.688 -16.406 -6.66 1 98.81 395 ASN B C 1
ATOM 6436 O O . ASN B 1 395 ? -5.156 -16.312 -7.793 1 98.81 395 ASN B O 1
ATOM 6440 N N . LEU B 1 396 ? -5.398 -16.578 -5.598 1 98.62 396 LEU B N 1
ATOM 6441 C CA . LEU B 1 396 ? -6.852 -16.703 -5.695 1 98.62 396 LEU B CA 1
ATOM 6442 C C . LEU B 1 396 ? -7.477 -15.391 -6.16 1 98.62 396 LEU B C 1
ATOM 6444 O O . LEU B 1 396 ? -8.383 -15.398 -6.996 1 98.62 396 LEU B O 1
ATOM 6448 N N . LEU B 1 397 ? -7.031 -14.289 -5.664 1 98.56 397 LEU B N 1
ATOM 6449 C CA . LEU B 1 397 ? -7.5 -12.984 -6.109 1 98.56 397 LEU B CA 1
ATOM 6450 C C . LEU B 1 397 ? -7.191 -12.773 -7.586 1 98.56 397 LEU B C 1
ATOM 6452 O O . LEU B 1 397 ? -8.031 -12.273 -8.336 1 98.56 397 LEU B O 1
ATOM 6456 N N . ARG B 1 398 ? -6 -13.203 -7.969 1 98.19 398 ARG B N 1
ATOM 6457 C CA . ARG B 1 398 ? -5.629 -13.086 -9.375 1 98.19 398 ARG B CA 1
ATOM 6458 C C . ARG B 1 398 ? -6.574 -13.891 -10.258 1 98.19 398 ARG B C 1
ATOM 6460 O O . ARG B 1 398 ? -6.996 -13.414 -11.32 1 98.19 398 ARG B O 1
ATOM 6467 N N . ALA B 1 399 ? -6.867 -15.031 -9.805 1 98.69 399 ALA B N 1
ATOM 6468 C CA . ALA B 1 399 ? -7.781 -15.883 -10.562 1 98.69 399 ALA B CA 1
ATOM 6469 C C . ALA B 1 399 ? -9.172 -15.258 -10.648 1 98.69 399 ALA B C 1
ATOM 6471 O O . ALA B 1 399 ? -9.797 -15.258 -11.711 1 98.69 399 ALA B O 1
ATOM 6472 N N . ALA B 1 400 ? -9.641 -14.727 -9.57 1 98.62 400 ALA B N 1
ATOM 6473 C CA . ALA B 1 400 ? -10.938 -14.062 -9.547 1 98.62 400 ALA B CA 1
ATOM 6474 C C . ALA B 1 400 ? -10.945 -12.859 -10.492 1 98.62 400 ALA B C 1
ATOM 6476 O O . ALA B 1 400 ? -11.906 -12.664 -11.242 1 98.62 400 ALA B O 1
ATOM 6477 N N . GLY B 1 401 ? -9.867 -12.078 -10.43 1 98.25 401 GLY B N 1
ATOM 6478 C CA . GLY B 1 401 ? -9.758 -10.953 -11.344 1 98.25 401 GLY B CA 1
ATOM 6479 C C . GLY B 1 401 ? -9.789 -11.352 -12.805 1 98.25 401 GLY B C 1
ATOM 6480 O O . GLY B 1 401 ? -10.422 -10.688 -13.625 1 98.25 401 GLY B O 1
ATOM 6481 N N . THR B 1 402 ? -9.133 -12.438 -13.102 1 97.69 402 THR B N 1
ATOM 6482 C CA . THR B 1 402 ? -9.102 -12.953 -14.469 1 97.69 402 THR B CA 1
ATOM 6483 C C . THR B 1 402 ? -10.5 -13.352 -14.93 1 97.69 402 THR B C 1
ATOM 6485 O O . THR B 1 402 ? -10.891 -13.062 -16.062 1 97.69 402 THR B O 1
ATOM 6488 N N . LEU B 1 403 ? -11.297 -13.953 -14.055 1 97.88 403 LEU B N 1
ATOM 6489 C CA . LEU B 1 403 ? -12.641 -14.391 -14.414 1 97.88 403 LEU B CA 1
ATOM 6490 C C . LEU B 1 403 ? -13.586 -13.203 -14.523 1 97.88 403 LEU B C 1
ATOM 6492 O O . LEU B 1 403 ? -14.547 -13.242 -15.297 1 97.88 403 LEU B O 1
ATOM 6496 N N . ALA B 1 404 ? -13.367 -12.195 -13.672 1 97.56 404 ALA B N 1
ATOM 6497 C CA . ALA B 1 404 ? -14.156 -10.969 -13.797 1 97.56 404 ALA B CA 1
ATOM 6498 C C . ALA B 1 404 ? -13.883 -10.273 -15.125 1 97.56 404 ALA B C 1
ATOM 6500 O O . ALA B 1 404 ? -14.781 -9.648 -15.695 1 97.56 404 ALA B O 1
ATOM 6501 N N . GLY B 1 405 ? -12.609 -10.359 -15.594 1 93.94 405 GLY B N 1
ATOM 6502 C CA . GLY B 1 405 ? -12.234 -9.867 -16.906 1 93.94 405 GLY B CA 1
ATOM 6503 C C . GLY B 1 405 ? -11.836 -8.398 -16.906 1 93.94 405 GLY B C 1
ATOM 6504 O O . GLY B 1 405 ? -11.758 -7.773 -15.852 1 93.94 405 GLY B O 1
ATOM 6505 N N . GLY B 1 406 ? -11.469 -7.984 -18.109 1 91.44 406 GLY B N 1
ATOM 6506 C CA . GLY B 1 406 ? -11.102 -6.594 -18.312 1 91.44 406 GLY B CA 1
ATOM 6507 C C . GLY B 1 406 ? -9.898 -6.16 -17.5 1 91.44 406 GLY B C 1
ATOM 6508 O O . GLY B 1 406 ? -8.867 -6.828 -17.516 1 91.44 406 GLY B O 1
ATOM 6509 N N . ARG B 1 407 ? -10.094 -4.98 -16.781 1 89.06 407 ARG B N 1
ATOM 6510 C CA . ARG B 1 407 ? -8.977 -4.387 -16.047 1 89.06 407 ARG B CA 1
ATOM 6511 C C . ARG B 1 407 ? -8.633 -5.211 -14.82 1 89.06 407 ARG B C 1
ATOM 6513 O O . ARG B 1 407 ? -7.547 -5.062 -14.25 1 89.06 407 ARG B O 1
ATOM 6520 N N . HIS B 1 408 ? -9.539 -6.051 -14.414 1 94.38 408 HIS B N 1
ATOM 6521 C CA . HIS B 1 408 ? -9.352 -6.773 -13.164 1 94.38 408 HIS B CA 1
ATOM 6522 C C . HIS B 1 408 ? -8.305 -7.871 -13.312 1 94.38 408 HIS B C 1
ATOM 6524 O O . HIS B 1 408 ? -7.715 -8.32 -12.328 1 94.38 408 HIS B O 1
ATOM 6530 N N . ALA B 1 409 ? -8.039 -8.312 -14.555 1 93.19 409 ALA B N 1
ATOM 6531 C CA . ALA B 1 409 ? -7.062 -9.375 -14.781 1 93.19 409 ALA B CA 1
ATOM 6532 C C . ALA B 1 409 ? -5.668 -8.945 -14.344 1 93.19 409 ALA B C 1
ATOM 6534 O O . ALA B 1 409 ? -4.852 -9.781 -13.953 1 93.19 409 ALA B O 1
ATOM 6535 N N . ALA B 1 410 ? -5.438 -7.672 -14.359 1 90.81 410 ALA B N 1
ATOM 6536 C CA . ALA B 1 410 ? -4.105 -7.184 -14.016 1 90.81 410 ALA B CA 1
ATOM 6537 C C . ALA B 1 410 ? -4.16 -6.266 -12.797 1 90.81 410 ALA B C 1
ATOM 6539 O O . ALA B 1 410 ? -3.156 -5.648 -12.438 1 90.81 410 ALA B O 1
ATOM 6540 N N . ALA B 1 411 ? -5.289 -6.199 -12.156 1 91.5 411 ALA B N 1
ATOM 6541 C CA . ALA B 1 411 ? -5.461 -5.266 -11.047 1 91.5 411 ALA B CA 1
ATOM 6542 C C . ALA B 1 411 ? -4.742 -5.762 -9.797 1 91.5 411 ALA B C 1
ATOM 6544 O O . ALA B 1 411 ? -4.582 -6.969 -9.602 1 91.5 411 ALA B O 1
ATOM 6545 N N . ARG B 1 412 ? -4.379 -4.809 -8.945 1 90.31 412 ARG B N 1
ATOM 6546 C CA . ARG B 1 412 ? -3.75 -5.121 -7.668 1 90.31 412 ARG B CA 1
ATOM 6547 C C . ARG B 1 412 ? -4.77 -5.68 -6.68 1 90.31 412 ARG B C 1
ATOM 6549 O O . ARG B 1 412 ? -5.977 -5.516 -6.863 1 90.31 412 ARG B O 1
ATOM 6556 N N . GLY B 1 413 ? -4.23 -6.277 -5.645 1 93.06 413 GLY B N 1
ATOM 6557 C CA . GLY B 1 413 ? -5.062 -6.914 -4.637 1 93.06 413 GLY B CA 1
ATOM 6558 C C . GLY B 1 413 ? -6.051 -5.961 -3.988 1 93.06 413 GLY B C 1
ATOM 6559 O O . GLY B 1 413 ? -7.219 -6.305 -3.799 1 93.06 413 GLY B O 1
ATOM 6560 N N . ALA B 1 414 ? -5.59 -4.762 -3.67 1 89.62 414 ALA B N 1
ATOM 6561 C CA . ALA B 1 414 ? -6.453 -3.781 -3.016 1 89.62 414 ALA B CA 1
ATOM 6562 C C . ALA B 1 414 ? -7.652 -3.432 -3.896 1 89.62 414 ALA B C 1
ATOM 6564 O O . ALA B 1 414 ? -8.773 -3.289 -3.402 1 89.62 414 ALA B O 1
ATOM 6565 N N . THR B 1 415 ? -7.414 -3.281 -5.191 1 91 415 THR B N 1
ATOM 6566 C CA . THR B 1 415 ? -8.477 -2.977 -6.141 1 91 415 THR B CA 1
ATOM 6567 C C . THR B 1 415 ? -9.453 -4.145 -6.25 1 91 415 THR B C 1
ATOM 6569 O O . THR B 1 415 ? -10.672 -3.951 -6.227 1 91 415 THR B O 1
ATOM 6572 N N . LEU B 1 416 ? -8.914 -5.34 -6.316 1 95.94 416 LEU B N 1
ATOM 6573 C CA . LEU B 1 416 ? -9.758 -6.523 -6.434 1 95.94 416 LEU B CA 1
ATOM 6574 C C . LEU B 1 416 ? -10.625 -6.703 -5.191 1 95.94 416 LEU B C 1
ATOM 6576 O O . LEU B 1 416 ? -11.797 -7.066 -5.293 1 95.94 416 LEU B O 1
ATOM 6580 N N . ARG B 1 417 ? -10.055 -6.449 -4.047 1 95.62 417 ARG B N 1
ATOM 6581 C CA . ARG B 1 417 ? -10.836 -6.531 -2.814 1 95.62 417 ARG B CA 1
ATOM 6582 C C . ARG B 1 417 ? -11.969 -5.512 -2.809 1 95.62 417 ARG B C 1
ATOM 6584 O O . ARG B 1 417 ? -13.102 -5.84 -2.469 1 95.62 417 ARG B O 1
ATOM 6591 N N . ARG B 1 418 ? -11.672 -4.332 -3.23 1 92.25 418 ARG B N 1
ATOM 6592 C CA . ARG B 1 418 ? -12.648 -3.25 -3.199 1 92.25 418 ARG B CA 1
ATOM 6593 C C . ARG B 1 418 ? -13.758 -3.484 -4.215 1 92.25 418 ARG B C 1
ATOM 6595 O O . ARG B 1 418 ? -14.93 -3.242 -3.926 1 92.25 418 ARG B O 1
ATOM 6602 N N . HIS B 1 419 ? -13.422 -4.023 -5.391 1 94.5 419 HIS B N 1
ATOM 6603 C CA . HIS B 1 419 ? -14.367 -4.113 -6.496 1 94.5 419 HIS B CA 1
ATOM 6604 C C . HIS B 1 419 ? -15.172 -5.406 -6.426 1 94.5 419 HIS B C 1
ATOM 6606 O O . HIS B 1 419 ? -16.359 -5.422 -6.773 1 94.5 419 HIS B O 1
ATOM 6612 N N . LEU B 1 420 ? -14.461 -6.465 -5.961 1 97.06 420 LEU B N 1
ATOM 6613 C CA . LEU B 1 420 ? -15.078 -7.773 -6.168 1 97.06 420 LEU B CA 1
ATOM 6614 C C . LEU B 1 420 ? -15.422 -8.43 -4.836 1 97.06 420 LEU B C 1
ATOM 6616 O O . LEU B 1 420 ? -16.484 -9.047 -4.703 1 97.06 420 LEU B O 1
ATOM 6620 N N . VAL B 1 421 ? -14.602 -8.258 -3.84 1 97.88 421 VAL B N 1
ATOM 6621 C CA . VAL B 1 421 ? -14.75 -9.062 -2.629 1 97.88 421 VAL B CA 1
ATOM 6622 C C . VAL B 1 421 ? -15.602 -8.312 -1.612 1 97.88 421 VAL B C 1
ATOM 6624 O O . VAL B 1 421 ? -16.656 -8.797 -1.201 1 97.88 421 VAL B O 1
ATOM 6627 N N . ASN B 1 422 ? -15.18 -7.086 -1.312 1 96.62 422 ASN B N 1
ATOM 6628 C CA . ASN B 1 422 ? -15.805 -6.328 -0.231 1 96.62 422 ASN B CA 1
ATOM 6629 C C . ASN B 1 422 ? -17.031 -5.559 -0.719 1 96.62 422 ASN B C 1
ATOM 6631 O O . ASN B 1 422 ? -17.094 -4.336 -0.581 1 96.62 422 ASN B O 1
ATOM 6635 N N . VAL B 1 423 ? -17.922 -6.25 -1.282 1 97.5 423 VAL B N 1
ATOM 6636 C CA . VAL B 1 423 ? -19.234 -5.746 -1.664 1 97.5 423 VAL B CA 1
ATOM 6637 C C . VAL B 1 423 ? -20.281 -6.27 -0.694 1 97.5 423 VAL B C 1
ATOM 6639 O O . VAL B 1 423 ? -20.453 -7.48 -0.549 1 97.5 423 VAL B O 1
ATOM 6642 N N . PRO B 1 424 ? -20.969 -5.367 -0.035 1 97.69 424 PRO B N 1
ATOM 6643 C CA . PRO B 1 424 ? -21.938 -5.852 0.954 1 97.69 424 PRO B CA 1
ATOM 6644 C C . PRO B 1 424 ? -23.203 -6.434 0.314 1 97.69 424 PRO B C 1
ATOM 6646 O O . PRO B 1 424 ? -23.453 -6.203 -0.871 1 97.69 424 PRO B O 1
ATOM 6649 N N . ALA B 1 425 ? -23.938 -7.219 1.092 1 98.38 425 ALA B N 1
ATOM 6650 C CA . ALA B 1 425 ? -25.219 -7.773 0.653 1 98.38 425 ALA B CA 1
ATOM 6651 C C . ALA B 1 425 ? -26.109 -8.109 1.846 1 98.38 425 ALA B C 1
ATOM 6653 O O . ALA B 1 425 ? -25.609 -8.453 2.92 1 98.38 425 ALA B O 1
ATOM 6654 N N . ARG B 1 426 ? -27.344 -7.938 1.662 1 97.44 426 ARG B N 1
ATOM 6655 C CA . ARG B 1 426 ? -28.328 -8.5 2.58 1 97.44 426 ARG B CA 1
ATOM 6656 C C . ARG B 1 426 ? -28.703 -9.922 2.172 1 97.44 426 ARG B C 1
ATOM 6658 O O . ARG B 1 426 ? -29.125 -10.156 1.04 1 97.44 426 ARG B O 1
ATOM 6665 N N . PHE B 1 427 ? -28.516 -10.883 3.068 1 97.19 427 PHE B N 1
ATOM 6666 C CA . PHE B 1 427 ? -28.828 -12.289 2.809 1 97.19 427 PHE B CA 1
ATOM 6667 C C . PHE B 1 427 ? -30.266 -12.602 3.158 1 97.19 427 PHE B C 1
ATOM 6669 O O . PHE B 1 427 ? -30.75 -12.211 4.227 1 97.19 427 PHE B O 1
ATOM 6676 N N . ALA B 1 428 ? -30.922 -13.148 2.26 1 95.62 428 ALA B N 1
ATOM 6677 C CA . ALA B 1 428 ? -32.281 -13.586 2.467 1 95.62 428 ALA B CA 1
ATOM 6678 C C . ALA B 1 428 ? -32.5 -14.984 1.894 1 95.62 428 ALA B C 1
ATOM 6680 O O . ALA B 1 428 ? -31.703 -15.477 1.104 1 95.62 428 ALA B O 1
ATOM 6681 N N . ARG B 1 429 ? -33.562 -15.703 2.428 1 92.88 429 ARG B N 1
ATOM 6682 C CA . ARG B 1 429 ? -33.906 -17.031 1.939 1 92.88 429 ARG B CA 1
ATOM 6683 C C . ARG B 1 429 ? -35.406 -17.125 1.648 1 92.88 429 ARG B C 1
ATOM 6685 O O . ARG B 1 429 ? -36.125 -17.938 2.254 1 92.88 429 ARG B O 1
ATOM 6692 N N . PRO B 1 430 ? -35.781 -16.375 0.643 1 88.44 430 PRO B N 1
ATOM 6693 C CA . PRO B 1 430 ? -37.188 -16.547 0.245 1 88.44 430 PRO B CA 1
ATOM 6694 C C . PRO B 1 430 ? -37.469 -17.953 -0.279 1 88.44 430 PRO B C 1
ATOM 6696 O O . PRO B 1 430 ? -36.75 -18.453 -1.156 1 88.44 430 PRO B O 1
ATOM 6699 N N . ALA B 1 431 ? -38.5 -18.641 0.228 1 90 431 ALA B N 1
ATOM 6700 C CA . ALA B 1 431 ? -38.875 -19.984 -0.159 1 90 431 ALA B CA 1
ATOM 6701 C C . ALA B 1 431 ? -37.688 -20.953 -0.083 1 90 431 ALA B C 1
ATOM 6703 O O . ALA B 1 431 ? -37.5 -21.766 -0.987 1 90 431 ALA B O 1
ATOM 6704 N N . ARG B 1 432 ? -36.75 -20.672 0.75 1 88 432 ARG B N 1
ATOM 6705 C CA . ARG B 1 432 ? -35.625 -21.531 1.093 1 88 432 ARG B CA 1
ATOM 6706 C C . ARG B 1 432 ? -34.531 -21.453 0.027 1 88 432 ARG B C 1
ATOM 6708 O O . ARG B 1 432 ? -33.656 -22.328 -0.056 1 88 432 ARG B O 1
ATOM 6715 N N . LYS B 1 433 ? -34.625 -20.453 -0.802 1 93.25 433 LYS B N 1
ATOM 6716 C CA . LYS B 1 433 ? -33.594 -20.203 -1.78 1 93.25 433 LYS B CA 1
ATOM 6717 C C . LYS B 1 433 ? -32.688 -19.047 -1.338 1 93.25 433 LYS B C 1
ATOM 6719 O O . LYS B 1 433 ? -33.156 -17.938 -1.102 1 93.25 433 LYS B O 1
ATOM 6724 N N . PRO B 1 434 ? -31.422 -19.359 -1.273 1 95.75 434 PRO B N 1
ATOM 6725 C CA . PRO B 1 434 ? -30.531 -18.297 -0.825 1 95.75 434 PRO B CA 1
ATOM 6726 C C . PRO B 1 434 ? -30.375 -17.188 -1.86 1 95.75 434 PRO B C 1
ATOM 6728 O O . PRO B 1 434 ? -30.141 -17.453 -3.039 1 95.75 434 PRO B O 1
ATOM 6731 N N . VAL B 1 435 ? -30.516 -15.969 -1.405 1 97.44 435 VAL B N 1
ATOM 6732 C CA . VAL B 1 435 ? -30.375 -14.812 -2.285 1 97.44 435 VAL B CA 1
ATOM 6733 C C . VAL B 1 435 ? -29.547 -13.727 -1.591 1 97.44 435 VAL B C 1
ATOM 6735 O O . VAL B 1 435 ? -29.734 -13.469 -0.398 1 97.44 435 VAL B O 1
ATOM 6738 N N . LEU B 1 436 ? -28.625 -13.188 -2.328 1 97.94 436 LEU B N 1
ATOM 6739 C CA . LEU B 1 436 ? -27.859 -12.031 -1.899 1 97.94 436 LEU B CA 1
ATOM 6740 C C . LEU B 1 436 ? -28.344 -10.766 -2.592 1 97.94 436 LEU B C 1
ATOM 6742 O O . LEU B 1 436 ? -28.25 -10.641 -3.814 1 97.94 436 LEU B O 1
ATOM 6746 N N . HIS B 1 437 ? -28.906 -9.859 -1.849 1 98.12 437 HIS B N 1
ATOM 6747 C CA . HIS B 1 437 ? -29.312 -8.562 -2.369 1 98.12 437 HIS B CA 1
ATOM 6748 C C . HIS B 1 437 ? -28.203 -7.523 -2.205 1 98.12 437 HIS B C 1
ATOM 6750 O O . HIS B 1 437 ? -27.938 -7.07 -1.091 1 98.12 437 HIS B O 1
ATOM 6756 N N . LEU B 1 438 ? -27.578 -7.133 -3.307 1 98.44 438 LEU B N 1
ATOM 6757 C CA . LEU B 1 438 ? -26.453 -6.215 -3.311 1 98.44 438 LEU B CA 1
ATOM 6758 C C . LEU B 1 438 ? -26.906 -4.793 -3.623 1 98.44 438 LEU B C 1
ATOM 6760 O O . LEU B 1 438 ? -28.062 -4.574 -4.004 1 98.44 438 LEU B O 1
ATOM 6764 N N . PRO B 1 439 ? -26.078 -3.789 -3.385 1 97.88 439 PRO B N 1
ATOM 6765 C CA . PRO B 1 439 ? -26.5 -2.395 -3.561 1 97.88 439 PRO B CA 1
ATOM 6766 C C . PRO B 1 439 ? -26.891 -2.072 -5 1 97.88 439 PRO B C 1
ATOM 6768 O O . PRO B 1 439 ? -26.172 -2.441 -5.938 1 97.88 439 PRO B O 1
ATOM 6771 N N . ALA B 1 440 ? -27.969 -1.396 -5.145 1 97.19 440 ALA B N 1
ATOM 6772 C CA . ALA B 1 440 ? -28.406 -0.904 -6.453 1 97.19 440 ALA B CA 1
ATOM 6773 C C . ALA B 1 440 ? -27.391 0.1 -7.012 1 97.19 440 ALA B C 1
ATOM 6775 O O . ALA B 1 440 ? -26.75 0.835 -6.258 1 97.19 440 ALA B O 1
ATOM 6776 N N . HIS B 1 441 ? -27.156 0.084 -8.305 1 94.25 441 HIS B N 1
ATOM 6777 C CA . HIS B 1 441 ? -26.312 1.023 -9.039 1 94.25 441 HIS B CA 1
ATOM 6778 C C . HIS B 1 441 ? -24.844 0.863 -8.656 1 94.25 441 HIS B C 1
ATOM 6780 O O . HIS B 1 441 ? -24.094 1.846 -8.602 1 94.25 441 HIS B O 1
ATOM 6786 N N . TRP B 1 442 ? -24.516 -0.352 -8.305 1 94.56 442 TRP B N 1
ATOM 6787 C CA . TRP B 1 442 ? -23.109 -0.627 -8.023 1 94.56 442 TRP B CA 1
ATOM 6788 C C . TRP B 1 442 ? -22.25 -0.423 -9.266 1 94.56 442 TRP B C 1
ATOM 6790 O O . TRP B 1 442 ? -22.531 -0.993 -10.32 1 94.56 442 TRP B O 1
ATOM 6800 N N . PRO B 1 443 ? -21.203 0.445 -9.227 1 92 443 PRO B N 1
ATOM 6801 C CA . PRO B 1 443 ? -20.422 0.783 -10.422 1 92 443 PRO B CA 1
ATOM 6802 C C . PRO B 1 443 ? -19.797 -0.441 -11.086 1 92 443 PRO B C 1
ATOM 6804 O O . PRO B 1 443 ? -19.656 -0.489 -12.312 1 92 443 PRO B O 1
ATOM 6807 N N . ARG B 1 444 ? -19.391 -1.441 -10.445 1 93 444 ARG B N 1
ATOM 6808 C CA . ARG B 1 444 ? -18.703 -2.607 -11 1 93 444 ARG B CA 1
ATOM 6809 C C . ARG B 1 444 ? -19.625 -3.826 -11 1 93 444 ARG B C 1
ATOM 6811 O O . ARG B 1 444 ? -19.156 -4.961 -10.898 1 93 444 ARG B O 1
ATOM 6818 N N . GLN B 1 445 ? -20.875 -3.557 -11.203 1 96.56 445 GLN B N 1
ATOM 6819 C CA . GLN B 1 445 ? -21.859 -4.625 -11.195 1 96.56 445 GLN B CA 1
ATOM 6820 C C . GLN B 1 445 ? -21.609 -5.633 -12.305 1 96.56 445 GLN B C 1
ATOM 6822 O O . GLN B 1 445 ? -21.688 -6.844 -12.086 1 96.56 445 GLN B O 1
ATOM 6827 N N . ALA B 1 446 ? -21.312 -5.145 -13.492 1 96.44 446 ALA B N 1
ATOM 6828 C CA . ALA B 1 446 ? -21.109 -6.027 -14.641 1 96.44 446 ALA B CA 1
ATOM 6829 C C . ALA B 1 446 ? -19.938 -6.965 -14.406 1 96.44 446 ALA B C 1
ATOM 6831 O O . ALA B 1 446 ? -20.031 -8.172 -14.656 1 96.44 446 ALA B O 1
ATOM 6832 N N . ASP B 1 447 ? -18.844 -6.434 -13.922 1 96.5 447 ASP B N 1
ATOM 6833 C CA . ASP B 1 447 ? -17.641 -7.23 -13.641 1 96.5 447 ASP B CA 1
ATOM 6834 C C . ASP B 1 447 ? -17.922 -8.25 -12.539 1 96.5 447 ASP B C 1
ATOM 6836 O O . ASP B 1 447 ? -17.484 -9.398 -12.625 1 96.5 447 ASP B O 1
ATOM 6840 N N . TRP B 1 448 ? -18.625 -7.777 -11.539 1 97.69 448 TRP B N 1
ATOM 6841 C CA . TRP B 1 448 ? -18.953 -8.648 -10.414 1 97.69 448 TRP B CA 1
ATOM 6842 C C . TRP B 1 448 ? -19.844 -9.797 -10.867 1 97.69 448 TRP B C 1
ATOM 6844 O O . TRP B 1 448 ? -19.625 -10.953 -10.516 1 97.69 448 TRP B O 1
ATOM 6854 N N . THR B 1 449 ? -20.844 -9.508 -11.695 1 97.75 449 THR B N 1
ATOM 6855 C CA . THR B 1 449 ? -21.781 -10.508 -12.188 1 97.75 449 THR B CA 1
ATOM 6856 C C . THR B 1 449 ? -21.078 -11.5 -13.117 1 97.75 449 THR B C 1
ATOM 6858 O O . THR B 1 449 ? -21.391 -12.695 -13.109 1 97.75 449 THR B O 1
ATOM 6861 N N . THR B 1 450 ? -20.156 -10.977 -13.875 1 97.81 450 THR B N 1
ATOM 6862 C CA . THR B 1 450 ? -19.375 -11.859 -14.727 1 97.81 450 THR B CA 1
ATOM 6863 C C . THR B 1 450 ? -18.594 -12.867 -13.891 1 97.81 450 THR B C 1
ATOM 6865 O O . THR B 1 450 ? -18.578 -14.062 -14.203 1 97.81 450 THR B O 1
ATOM 6868 N N . LEU B 1 451 ? -17.938 -12.438 -12.852 1 98.19 451 LEU B N 1
ATOM 6869 C CA . LEU B 1 451 ? -17.234 -13.328 -11.938 1 98.19 451 LEU B CA 1
ATOM 6870 C C . LEU B 1 451 ? -18.203 -14.352 -11.328 1 98.19 451 LEU B C 1
ATOM 6872 O O . LEU B 1 451 ? -17.922 -15.547 -11.336 1 98.19 451 LEU B O 1
ATOM 6876 N N . TRP B 1 452 ? -19.359 -13.836 -10.836 1 98.31 452 TRP B N 1
ATOM 6877 C CA . TRP B 1 452 ? -20.375 -14.672 -10.211 1 98.31 452 TRP B CA 1
ATOM 6878 C C . TRP B 1 452 ? -20.844 -15.766 -11.164 1 98.31 452 TRP B C 1
ATOM 6880 O O . TRP B 1 452 ? -20.828 -16.953 -10.805 1 98.31 452 TRP B O 1
ATOM 6890 N N . ASP B 1 453 ? -21.156 -15.43 -12.344 1 97.81 453 ASP B N 1
ATOM 6891 C CA . ASP B 1 453 ? -21.672 -16.375 -13.328 1 97.81 453 ASP B CA 1
ATOM 6892 C C . ASP B 1 453 ? -20.625 -17.406 -13.727 1 97.81 453 ASP B C 1
ATOM 6894 O O . ASP B 1 453 ? -20.906 -18.594 -13.836 1 97.81 453 ASP B O 1
ATOM 6898 N N . ASN B 1 454 ? -19.391 -16.906 -13.914 1 97.06 454 ASN B N 1
ATOM 6899 C CA . ASN B 1 454 ? -18.312 -17.781 -14.344 1 97.06 454 ASN B CA 1
ATOM 6900 C C . ASN B 1 454 ? -17.984 -18.828 -13.281 1 97.06 454 ASN B C 1
ATOM 6902 O O . ASN B 1 454 ? -17.516 -19.922 -13.602 1 97.06 454 ASN B O 1
ATOM 6906 N N . VAL B 1 455 ? -18.25 -18.531 -12.016 1 97.5 455 VAL B N 1
ATOM 6907 C CA . VAL B 1 455 ? -17.891 -19.453 -10.938 1 97.5 455 VAL B CA 1
ATOM 6908 C C . VAL B 1 455 ? -19.094 -20.328 -10.578 1 97.5 455 VAL B C 1
ATOM 6910 O O . VAL B 1 455 ? -18.969 -21.547 -10.484 1 97.5 455 VAL B O 1
ATOM 6913 N N . ILE B 1 456 ? -20.266 -19.703 -10.422 1 95.69 456 ILE B N 1
ATOM 6914 C CA . ILE B 1 456 ? -21.438 -20.391 -9.883 1 95.69 456 ILE B CA 1
ATOM 6915 C C . ILE B 1 456 ? -22.016 -21.328 -10.938 1 95.69 456 ILE B C 1
ATOM 6917 O O . ILE B 1 456 ? -22.516 -22.406 -10.609 1 95.69 456 ILE B O 1
ATOM 6921 N N . ASP B 1 457 ? -21.891 -20.969 -12.18 1 90.5 457 ASP B N 1
ATOM 6922 C CA . ASP B 1 457 ? -22.453 -21.781 -13.258 1 90.5 457 ASP B CA 1
ATOM 6923 C C . ASP B 1 457 ? -21.453 -22.797 -13.773 1 90.5 457 ASP B C 1
ATOM 6925 O O . ASP B 1 457 ? -21.734 -23.547 -14.703 1 90.5 457 ASP B O 1
ATOM 6929 N N . TYR B 1 458 ? -20.375 -22.875 -13.148 1 91.25 458 TYR B N 1
ATOM 6930 C CA . TYR B 1 458 ? -19.297 -23.734 -13.656 1 91.25 458 TYR B CA 1
ATOM 6931 C C . TYR B 1 458 ? -19.656 -25.203 -13.461 1 91.25 458 TYR B C 1
ATOM 6933 O O . TYR B 1 458 ? -20.094 -25.594 -12.383 1 91.25 458 TYR B O 1
ATOM 6941 N N . GLU B 1 459 ? -19.547 -25.922 -14.539 1 85.06 459 GLU B N 1
ATOM 6942 C CA . GLU B 1 459 ? -19.625 -27.375 -14.547 1 85.06 459 GLU B CA 1
ATOM 6943 C C . GLU B 1 459 ? -18.328 -28.016 -15.039 1 85.06 459 GLU B C 1
ATOM 6945 O O . GLU B 1 459 ? -17.906 -27.75 -16.172 1 85.06 459 GLU B O 1
ATOM 6950 N N . PRO B 1 460 ? -17.672 -28.703 -14.148 1 79.56 460 PRO B N 1
ATOM 6951 C CA . PRO B 1 460 ? -16.406 -29.328 -14.594 1 79.56 460 PRO B CA 1
ATOM 6952 C C . PRO B 1 460 ? -16.594 -30.188 -15.844 1 79.56 460 PRO B C 1
ATOM 6954 O O . PRO B 1 460 ? -17.656 -30.766 -16.047 1 79.56 460 PRO B O 1
ATOM 6957 N N . PRO B 1 461 ? -15.664 -30.016 -16.812 1 69.19 461 PRO B N 1
ATOM 6958 C CA . PRO B 1 461 ? -15.773 -30.891 -18 1 69.19 461 PRO B CA 1
ATOM 6959 C C . PRO B 1 461 ? -15.898 -32.375 -17.625 1 69.19 461 PRO B C 1
ATOM 6961 O O . PRO B 1 461 ? -15.312 -32.812 -16.641 1 69.19 461 PRO B O 1
ATOM 6964 N N . GLN B 1 462 ? -17.141 -33 -17.953 1 54.69 462 GLN B N 1
ATOM 6965 C CA . GLN B 1 462 ? -17.359 -34.438 -17.766 1 54.69 462 GLN B CA 1
ATOM 6966 C C . GLN B 1 462 ? -16.172 -35.25 -18.281 1 54.69 462 GLN B C 1
ATOM 6968 O O . GLN B 1 462 ? -15.617 -34.938 -19.344 1 54.69 462 GLN B O 1
ATOM 6973 N N . ALA B 1 463 ? -15.398 -35.781 -17.203 1 50.59 463 ALA B N 1
ATOM 6974 C CA . ALA B 1 463 ? -14.398 -36.75 -17.656 1 50.59 463 ALA B CA 1
ATOM 6975 C C . ALA B 1 463 ? -14.898 -37.531 -18.859 1 50.59 463 ALA B C 1
ATOM 6977 O O . ALA B 1 463 ? -16.016 -38.062 -18.859 1 50.59 463 ALA B O 1
ATOM 6978 N N . ALA B 1 464 ? -14.32 -37.25 -20.047 1 43.12 464 ALA B N 1
ATOM 6979 C CA . ALA B 1 464 ? -14.586 -38.156 -21.172 1 43.12 464 ALA B CA 1
ATOM 6980 C C . ALA B 1 464 ? -14.25 -39.594 -20.797 1 43.12 464 ALA B C 1
ATOM 6982 O O . ALA B 1 464 ? -13.312 -39.844 -20.031 1 43.12 464 ALA B O 1
#

Foldseek 3Di:
DDDPDDDDPVNDDQDAQQKFQWPLLVLLVLLLVQLPLLVLCVVQAALPDFPDPLLGPPSSLLLVLLLSQLLLFAQALQSSCSCVGHNNCVVDPSHDHSVSSVSNLLRFDPSNLVSLQVSLLSSLLSLLVQFVQAPPLQAEKEKFKWKLAQLPPDDPPPPSPCPPSCPLCVQCVVLQKMKIFIWMYDPPHQIATNGIFIDGNVDQGQPCVLVRVLSSVVSSVSSPNNHAYEYAYEQSNPDLSNVVSCVVVVHKYKYWHDDDPQVVVQVVVDDPVQWAFAQDPPQDQPPVPSHRPRQKTKGKDWDWDDDDPSIDIAIKMKMWGFDPVPPPPPDTDIDITIITIHDPDDSNVSVNVNVCSCSVVLVSSLLSSGNNVHQHDSRPSSSSSSVSSSSSSQSSLLSLLSQLDDPSNHDGSVVSSVQRTRWMFRWDQDVHNTDTHTDPPRVSVSSNVSSVCSRVVDDPDPPD/DDDPDDDDPVNDDQDAQQKFQWPLLVLLVLLLVQLPLLVLCVVQAALPDFPDPLLGPPSSLLLVLLLSQLLLFAQALQSSCSCVGHNNCVVDPSHDHSVSSVSNLLRFDPSNLVSLQVSLLSSLLSLLVQFVQAPPLQAEKEKFKWKLAQLPPDDPPPPSPCPPSCQLCPQCVVLQKMKIFIWMYDPPHQIATNGIFIDGNVDQGQPCVLVRVLSSVVSSVSSPNNHAYEYAYEQSNPDLSNVVSCVVVPHKYKYWHDDDPQVVVQVVPDDPVQWAFAQDPPQDQPPVPRHRPRQKTKGKDWDWDDDDPSIDIAIKMKMWGFDPVPPPPPDTDIDITIITIHDPDPSNVSVNVNVCSCSVVLVSSLLSSGNNVHQHDSRPSSSSSSVSSSSSSQSSLLSLLSQLDDPSNHDGSVVSSVQATRWMFRWDQDVHRTDTHTDPPRVSVSSNVSSVCSRVVDDPPPPD